Protein AF-0000000072489812 (afdb_homodimer)

Solvent-accessible surface area (backbone atoms only — not comparable to full-atom values): 62179 Å² total; per-residue (Å²): 128,72,62,63,63,49,51,55,50,46,47,54,48,46,51,49,46,52,51,47,47,56,47,56,73,38,34,67,57,50,48,49,50,47,49,51,49,49,51,48,46,51,52,37,24,53,47,47,53,51,49,47,45,52,61,68,19,48,93,63,56,73,66,51,49,52,54,50,50,51,53,51,51,53,41,49,48,49,51,49,51,49,53,50,48,40,57,69,73,36,36,66,59,44,66,72,34,43,28,73,52,38,51,50,52,52,46,51,56,56,53,53,46,44,47,77,77,51,66,63,82,75,56,76,62,68,54,71,58,49,54,46,58,62,30,68,65,45,49,54,49,48,52,48,52,47,22,51,45,49,50,29,33,49,53,49,57,64,40,32,96,89,45,47,63,45,45,52,48,48,49,52,50,50,50,52,24,54,54,40,15,57,49,48,52,20,65,55,14,24,75,56,94,64,57,66,68,50,25,40,37,39,22,37,21,28,34,41,11,10,29,46,52,56,63,62,58,37,77,35,39,31,74,60,22,47,50,52,48,50,50,38,26,49,45,30,26,62,25,56,49,54,51,33,49,40,44,17,52,55,36,39,46,68,63,51,69,66,38,42,50,54,50,20,65,72,68,69,45,94,43,69,86,46,40,64,60,48,44,50,45,54,51,51,48,51,52,48,52,30,50,52,37,15,51,49,36,35,70,47,46,65,88,68,76,80,62,53,73,69,53,41,50,52,49,16,45,48,41,20,46,20,25,31,20,13,16,25,53,46,76,40,72,70,37,63,39,23,65,72,57,66,72,43,67,66,56,39,48,52,48,46,42,52,36,31,49,61,23,18,58,11,55,69,45,53,49,50,48,48,53,49,50,49,48,49,49,46,46,50,49,30,57,73,66,67,49,81,71,75,84,64,83,72,77,69,74,51,69,56,46,56,51,32,50,51,50,48,49,52,53,48,53,50,36,26,49,52,43,39,70,68,30,44,81,56,80,39,46,91,54,52,72,68,54,36,51,49,50,19,46,34,65,39,49,16,34,37,6,20,16,55,46,56,70,66,61,67,66,50,52,70,50,54,48,53,53,44,52,50,36,26,47,40,20,15,20,50,74,28,32,23,22,35,45,26,38,41,32,53,49,44,52,53,42,44,32,50,17,55,31,34,46,28,90,62,38,65,56,96,78,26,24,52,39,68,66,38,44,54,49,31,51,31,52,53,54,48,51,52,55,51,48,53,50,48,37,43,52,45,37,69,74,43,70,86,53,61,63,70,48,50,46,48,37,40,50,17,28,30,18,13,10,17,45,61,60,78,52,62,60,74,51,52,69,69,51,47,51,51,42,40,53,31,22,50,38,30,55,64,30,58,64,45,44,44,30,33,70,61,35,80,41,75,69,68,90,73,83,50,62,76,46,79,54,70,70,122,126,72,62,63,61,49,51,54,49,46,46,53,47,44,50,48,44,51,51,46,48,54,46,56,74,39,33,66,58,50,48,50,51,46,49,50,49,48,52,49,45,52,52,37,24,53,46,47,53,50,49,47,46,52,63,68,21,47,93,64,56,72,67,53,50,52,54,50,50,52,52,51,52,52,41,50,49,49,52,50,50,48,52,50,47,40,56,69,74,36,35,67,58,44,66,71,35,43,28,72,52,37,50,50,51,52,46,50,55,56,55,52,44,44,45,75,76,50,66,63,82,75,54,72,75,62,54,70,60,49,52,47,59,62,28,68,65,45,48,54,49,49,52,47,51,48,24,52,45,48,50,29,33,50,52,50,56,65,41,33,95,89,45,45,63,44,46,52,48,49,49,52,49,50,49,50,23,55,53,39,15,57,48,49,54,20,64,56,14,23,74,56,96,64,56,65,67,50,25,38,36,38,23,36,20,27,35,40,10,11,29,44,50,55,64,60,58,37,78,34,38,29,75,61,23,49,50,53,48,52,48,37,26,50,45,30,28,63,25,57,48,53,52,31,48,39,43,17,51,54,39,38,46,66,64,51,68,64,37,42,50,53,48,20,65,72,68,68,44,94,42,69,86,46,40,64,62,49,44,51,45,54,51,51,49,52,53,51,50,29,49,55,36,14,50,50,37,34,70,46,45,64,88,68,78,80,62,52,72,69,53,43,49,52,50,14,44,48,43,20,46,20,26,30,21,12,16,24,52,47,76,40,73,68,37,65,40,22,65,71,58,66,71,44,68,65,56,41,49,52,48,46,40,52,36,30,49,61,22,17,56,10,53,68,46,53,49,50,48,48,52,49,50,48,47,49,49,48,49,50,50,29,58,70,66,66,49,80,68,73,81,77,74,69,76,69,74,50,70,55,45,56,51,30,51,51,51,49,50,51,54,48,51,50,34,24,53,53,43,38,68,69,30,46,81,55,80,40,47,89,54,53,72,68,53,36,52,49,49,19,46,35,64,37,48,16,34,37,6,20,16,54,45,55,68,66,61,65,64,52,50,72,49,54,48,54,53,43,49,50,35,27,48,41,20,15,20,49,73,29,31,25,22,36,45,26,39,40,32,53,49,45,52,52,42,45,31,52,20,55,32,35,47,30,90,61,38,64,55,96,80,24,23,51,37,69,66,39,45,52,50,27,51,30,51,52,53,48,51,51,55,50,49,52,50,49,36,41,51,46,38,67,72,43,72,86,53,60,64,71,48,51,44,49,36,41,51,18,29,31,17,12,9,16,46,59,61,77,52,60,59,73,51,52,71,69,51,47,51,50,44,41,51,31,23,49,39,30,55,65,28,59,62,45,44,45,29,34,70,60,36,83,43,74,68,68,90,72,82,50,62,75,46,80,55,71,69,120

Nearest PDB structures (foldseek):
  8k1t-assembly1_I  TM=9.230E-01  e=3.878E-26  Bacillus subtilis
  8k1s-assembly1_I  TM=8.901E-01  e=1.250E-23  Bacillus subtilis
  7zp9-assembly1_M  TM=8.828E-01  e=2.455E-23  Vibrio alginolyticus
  5but-assembly2_K  TM=9.217E-01  e=3.266E-21  Bacillus subtilis
  8poo-assembly2_A  TM=9.201E-01  e=5.894E-21  Bacillus subtilis subsp. subtilis str. 168

pLDDT: mean 79.91, std 14.89, range [27.61, 97.56]

Foldseek 3Di:
DCVVVVVVVVCVVVCVVVLLVVCVVCVVVLVVVLVVLLVVLLVLLVVLLVLVLVVQFADDDPVVVVVSVVSLVVSLVSLLCNLVSCCRNVVPCCVVQWDPQLVVLSVLSVLLCVCVVVVPLPPPDPNVVSCLSPDPVSSSVSSNVVSLLSNLQVLLQVVDDAFFPLVSLLVLLVVQLVSQLSSCQGCQFFVDHDDSLQSSLLSLLQLLLQQAHLDQQQHTTDPVNLVSSLVSNLCNLLGVCLVSVQSNVVGGRDRPPRSLVSQCVVLVPPDSVCSNVLSVLSVVVLVVQLVVLLVQLLVQCPPQPPDDPVVSSVQSSSLSSSLLLLNQHGNDGVFCQPPSNLPGDLSNLVSSLVSNQNQQAASVLVVLVVVVVVVVVVVVVVVVVVDDPDPDDPSPPDPQNVQQVVLVVVQLVVQLVVQLVQCVCWQVDPPDPVSSSSVSNSLSSLLQQNQHDHGQPLRDDPVNLVSSLVNNQEHGAPNGSFWHLYSSLVSLQVQVVVCVVVVHPFRDDPRHTDDPVSSVVSVVLVVVSVVQLVVLLVVQCVQCVPDDSSQSSSLLSSLLRSSNHGNPCSNVHDSVNSVSSSVSSSCRSSPVVSVVCSVVDDDDPDPDDDDDDDDDDD/DCVVVVVVVVCVVVCVVVLLVVCVVCVVVLVVVLVVLLVVLLVLLVVLLVLVLVVQQADDDPVVVVVSVVSLVVSLVSLLVNLVSCCRNVVPCCVVQFDPQLVVLSVLSVLLCVCVVVVPLPPPDPNVVSCLSPDPVSSSVSSNVVSLLSNLQVLLQVVDDAFFPLVSLLVLLVVQLVSQLSSCQGCQFWVDHDDSLQSSLLSLLQLLLQQAHLDAQQHTTDPVNLVSSLVSNLCNLLGVCLVSVQSNVVGGRDRPPRSLVSQCVVLVPPDSVCSNVLSVCSVVVLVVQLVVLLVQLLVQCPPQPPDDPVVSSVQSSSLSSSLLLLNQHGNDGVFCQPPSNLPGDLSNLVSSLVSNQNQQAASVLVVLVVVVVVVVVVVVVCVVVVDPPDDDPVSPPDPQNVQQVVLVVVQLVVQLVVQLVQCVCWQVDPPDPVSSSSVSNSLSSLLQQNQHDHGQPLRDDPVNLVSSLVNNQEHGAPNGSFWHLYSSLVSLQVQVVVCVVVVHPFRDDPRDTDDPVSSVVSVVLVVVSVVQLVVLLVVQCVQCVPDDSSQSSSLLSSLLRSSNHGNPCSNVHDSVNSVSSSVSSSCRSSPVVSVVCSVVDDDPPDPDDDDDDDDDDD

Sequence (1236 aa):
MNIKSRLSAIAKLTLSHRWQRTLRRNRPAVDIAGSILGVATVLGSMACVALFIAYLGYDRSPAEVKSMMVWFKAIQWIYVVRILFSLIFDYRRTITYTKVIKWIVDIAVLVTLLPAIYPRTDAPWLPWLSTILYSRKFLVAVLLAYALTDICYTTVQAMGKHTNPSLILSVSFLVFIFLGSFLLMMPKCTLYPISYADSLFVATSAVCITGLTTIDVATTFTPLGLLVLGLLIQIGGLGVMTFTSFFALFFSGNTSIYNQMMIKDMISSQNINSLLPTLLYILGFTITIEAIGAAGVWLSVHGLLGMSPEEEVVFSLFHSLSAFCNAGFSNLPGGLSNPRLMNSDQSVYIVISLIVIAGAIGFPILVNFRDMTIDILRRIWNRIRGRRYSQRNVHICNLNTKIALYTTTVIFVAGILLFWFFERHNTLEGMSPWVQWVQALFNSTTPRSSGFVSVNPAMFLDVTLVIVIFQMWVGGAAQSTAGGVKVNTLAAILLNLRAIVTGRTRVTAFNRKISIGSIRRANAVVTLSIVSLLFYVVAMLVLEPELPPKAVIFESISGLFTVGSSLGITDSLHTSSKILLCTAMFLGRVGIISLLVGVAGDRRDPPVEYPEENLIINMNIKSRLSAIAKLTLSHRWQRTLRRNRPAVDIAGSILGVATVLGSMACVALFIAYLGYDRSPAEVKSMMVWFKAIQWIYVVRILFSLIFDYRRTITYTKVIKWIVDIAVLVTLLPAIYPRTDAPWLPWLSTILYSRKFLVAVLLAYALTDICYTTVQAMGKHTNPSLILSVSFLVFIFLGSFLLMMPKCTLYPISYADSLFVATSAVCITGLTTIDVATTFTPLGLLVLGLLIQIGGLGVMTFTSFFALFFSGNTSIYNQMMIKDMISSQNINSLLPTLLYILGFTITIEAIGAAGVWLSVHGLLGMSPEEEVVFSLFHSLSAFCNAGFSNLPGGLSNPRLMNSDQSVYIVISLIVIAGAIGFPILVNFRDMTIDILRRIWNRIRGRRYSQRNVHICNLNTKIALYTTTVIFVAGILLFWFFERHNTLEGMSPWVQWVQALFNSTTPRSSGFVSVNPAMFLDVTLVIVIFQMWVGGAAQSTAGGVKVNTLAAILLNLRAIVTGRTRVTAFNRKISIGSIRRANAVVTLSIVSLLFYVVAMLVLEPELPPKAVIFESISGLFTVGSSLGITDSLHTSSKILLCTAMFLGRVGIISLLVGVAGDRRDPPVEYPEENLIIN

Secondary structure (DSSP, 8-state):
-THHHHHHHHHHHHHHHHHHHHHHHTHHHHHHHHHHHHHHHHHHHHHHHHHHHHHHHS---HHHHHHHHHHHHHHHHHHHHHHHHHHHHSHHHHHHHS-HHHHHHHHHHHHTTHHHH---TT--S-HHHHHHHT-HHHHHHHHHHHHHHHHHHHHHHHTSTTS-HHHHHHHHHHHHHHHHHHHHTSTTTBSS---HHHHHHHHHHHHTT----SS-HHHHB-HHHHHHHHHHHHHHHH-HHHHHHHHHHHH-S---HHHHHHHHHHHT-S-GGGHHHHHHHHHHHHHHHHHHHHHHHHHHHTTTS---HHHHHHHHHHHHHHHHTT----SSTTGGG-HHHHTS-THHHHHHHHHHHHHHH-HHHHHHHHHHHHHHHHHHHHHHHT----S-------HHHHHHHHHHHHHHHHHHHHHHHHHTTTTTTTS-HHHHHHHHHHHHHTTTTT---SS-GGGS-HHHHHHHHHHHHB---TTSS--SB-HHHHHHHHHHHHHHHTT-SS-EETTEEEPHHHHHHHHHHHHHHHHHHHHHHHHHHHH-TTS-HHHHHHHHHHHHTT----SS-GGG--HHHHHHHHHHHHHHHH-HHHHHHHHH---PPPS--PPEE-----/-HHHHHHHHHHHHHHHHHHHHHHHHTHHHHHHHHHHHHHHHHHHHHHHHHHHHHHHHS---HHHHHHHHHHHHHHHHHHHHHHHHHHHHSHHHHHHHS-HHHHHHHHHHHHTTHHHH---TT--S-HHHHHHHT-HHHHHHHHHHHHHHHHHHHHHHHTSTTS-HHHHHHHHHHHHHHHHHHHHTSTTTBSS---HHHHHHHHHHHHTT----SS-HHHHB-HHHHHHHHHHHHHHHH-HHHHHHHHHHHH-S---HHHHHHHHHHHT-S-STTHHHHHHHHHHHHHHHHHHHHHHHHHHHTTTS---HHHHHHHHHHHHHHHHTT----SSTTGGG-HHHHTS-THHHHHHHHHHHHHHS-HHHHHHHHHHHHHHHHHHHHHHHT------------HHHHHHHHHHHHHHHHHHHHHHHHHTTTTTTTS-HHHHHHHHHHHHHTTTTT---SS-GGGS-HHHHHHHHHHHHB---TTSS--SB-HHHHHHHHHHHHHHHTT-SS-EETTEEEPHHHHHHHHHHHHHHHHHHHHHHHHHHHH-TTS-HHHHHHHHHHHHTT----SS-GGG--HHHHHHHHHHHHHHHH-HHHHHHHHH---PPPS--PPEE-----

Structure (mmCIF, N/CA/C/O backbone):
data_AF-0000000072489812-model_v1
#
loop_
_entity.id
_entity.type
_entity.pdbx_description
1 polymer 'Potassium transporter'
#
loop_
_atom_site.group_PDB
_atom_site.id
_atom_site.type_symbol
_atom_site.label_atom_id
_atom_site.label_alt_id
_atom_site.label_comp_id
_atom_site.label_asym_id
_atom_site.label_entity_id
_atom_site.label_seq_id
_atom_site.pdbx_PDB_ins_code
_atom_site.Cartn_x
_atom_site.Cartn_y
_atom_site.Cartn_z
_atom_site.occupancy
_atom_site.B_iso_or_equiv
_atom_site.auth_seq_id
_atom_site.auth_comp_id
_atom_site.auth_asym_id
_atom_site.auth_atom_id
_atom_site.pdbx_PDB_model_num
ATOM 1 N N . MET A 1 1 ? -42.562 68.375 36.25 1 27.72 1 MET A N 1
ATOM 2 C CA . MET A 1 1 ? -41.188 68.062 35.875 1 27.72 1 MET A CA 1
ATOM 3 C C . MET A 1 1 ? -41.156 67 34.75 1 27.72 1 MET A C 1
ATOM 5 O O . MET A 1 1 ? -40.219 67 33.938 1 27.72 1 MET A O 1
ATOM 9 N N . ASN A 1 2 ? -42.094 66.062 34.75 1 31.14 2 ASN A N 1
ATOM 10 C CA . ASN A 1 2 ? -41.781 64.812 34.094 1 31.14 2 ASN A CA 1
ATOM 11 C C . ASN A 1 2 ? -42.156 64.812 32.594 1 31.14 2 ASN A C 1
ATOM 13 O O . ASN A 1 2 ? -42.312 63.781 31.953 1 31.14 2 ASN A O 1
ATOM 17 N N . ILE A 1 3 ? -42.688 65.875 32.031 1 43.56 3 ILE A N 1
ATOM 18 C CA . ILE A 1 3 ? -43.125 65.938 30.641 1 43.56 3 ILE A CA 1
ATOM 19 C C . ILE A 1 3 ? -41.906 66 29.719 1 43.56 3 ILE A C 1
ATOM 21 O O . ILE A 1 3 ? -41.969 65.562 28.578 1 43.56 3 ILE A O 1
ATOM 25 N N . LYS A 1 4 ? -40.844 66.75 30.094 1 46.97 4 LYS A N 1
ATOM 26 C CA . LYS A 1 4 ? -39.688 66.875 29.234 1 46.97 4 LYS A CA 1
ATOM 27 C C . LYS A 1 4 ? -38.969 65.562 29.016 1 46.97 4 LYS A C 1
ATOM 29 O O . LYS A 1 4 ? -38.438 65.312 27.922 1 46.97 4 LYS A O 1
ATOM 34 N N . SER A 1 5 ? -39 64.688 30.031 1 47.31 5 SER A N 1
ATOM 35 C CA . SER A 1 5 ? -38.344 63.406 29.859 1 47.31 5 SER A CA 1
ATOM 36 C C . SER A 1 5 ? -39.094 62.5 28.891 1 47.31 5 SER A C 1
ATOM 38 O O . SER A 1 5 ? -38.5 61.75 28.125 1 47.31 5 SER A O 1
ATOM 40 N N . ARG A 1 6 ? -40.469 62.75 28.75 1 45.44 6 ARG A N 1
ATOM 41 C CA . ARG A 1 6 ? -41.25 61.938 27.828 1 45.44 6 ARG A CA 1
ATOM 42 C C . ARG A 1 6 ? -41.062 62.406 26.391 1 45.44 6 ARG A C 1
ATOM 44 O O . ARG A 1 6 ? -41 61.562 25.469 1 45.44 6 ARG A O 1
ATOM 51 N N . LEU A 1 7 ? -40.938 63.719 26.25 1 42.34 7 LEU A N 1
ATOM 52 C CA . LEU A 1 7 ? -40.75 64.188 24.875 1 42.34 7 LEU A CA 1
ATOM 53 C C . LEU A 1 7 ? -39.406 63.781 24.297 1 42.34 7 LEU A C 1
ATOM 55 O O . LEU A 1 7 ? -39.312 63.438 23.125 1 42.34 7 LEU A O 1
ATOM 59 N N . SER A 1 8 ? -38.344 63.812 25.172 1 45.16 8 SER A N 1
ATOM 60 C CA . SER A 1 8 ? -37.062 63.344 24.672 1 45.16 8 SER A CA 1
ATOM 61 C C . SER A 1 8 ? -37.094 61.844 24.359 1 45.16 8 SER A C 1
ATOM 63 O O . SER A 1 8 ? -36.469 61.406 23.391 1 45.16 8 SER A O 1
ATOM 65 N N . ALA A 1 9 ? -37.938 61.094 25.078 1 46.31 9 ALA A N 1
ATOM 66 C CA . ALA A 1 9 ? -38.094 59.656 24.781 1 46.31 9 ALA A CA 1
ATOM 67 C C . ALA A 1 9 ? -38.875 59.438 23.484 1 46.31 9 ALA A C 1
ATOM 69 O O . ALA A 1 9 ? -38.531 58.562 22.688 1 46.31 9 ALA A O 1
ATOM 70 N N . ILE A 1 10 ? -39.938 60.219 23.234 1 45.97 10 ILE A N 1
ATOM 71 C CA . ILE A 1 10 ? -40.719 60.094 22.016 1 45.97 10 ILE A CA 1
ATOM 72 C C . ILE A 1 10 ? -39.906 60.562 20.812 1 45.97 10 ILE A C 1
ATOM 74 O O . ILE A 1 10 ? -39.938 59.938 19.75 1 45.97 10 ILE A O 1
ATOM 78 N N . ALA A 1 11 ? -39.156 61.656 20.984 1 42.28 11 ALA A N 1
ATOM 79 C CA . ALA A 1 11 ? -38.312 62.094 19.875 1 42.28 11 ALA A CA 1
ATOM 80 C C . ALA A 1 11 ? -37.25 61.062 19.531 1 42.28 11 ALA A C 1
ATOM 82 O O . ALA A 1 11 ? -36.969 60.844 18.359 1 42.28 11 ALA A O 1
ATOM 83 N N . LYS A 1 12 ? -36.656 60.5 20.578 1 45.38 12 LYS A N 1
ATOM 84 C CA . LYS A 1 12 ? -35.688 59.406 20.328 1 45.38 12 LYS A CA 1
ATOM 85 C C . LYS A 1 12 ? -36.375 58.188 19.703 1 45.38 12 LYS A C 1
ATOM 87 O O . LYS A 1 12 ? -35.812 57.562 18.812 1 45.38 12 LYS A O 1
ATOM 92 N N . LEU A 1 13 ? -37.625 57.969 20.062 1 44.28 13 LEU A N 1
ATOM 93 C CA . LEU A 1 13 ? -38.375 56.875 19.438 1 44.28 13 LEU A CA 1
ATOM 94 C C . LEU A 1 13 ? -38.812 57.25 18.031 1 44.28 13 LEU A C 1
ATOM 96 O O . LEU A 1 13 ? -38.781 56.438 17.125 1 44.28 13 LEU A O 1
ATOM 100 N N . THR A 1 14 ? -39.281 58.5 17.828 1 45.56 14 THR A N 1
ATOM 101 C CA . THR A 1 14 ? -39.719 58.906 16.5 1 45.56 14 THR A CA 1
ATOM 102 C C . THR A 1 14 ? -38.531 59.062 15.562 1 45.56 14 THR A C 1
ATOM 104 O O . THR A 1 14 ? -38.594 58.75 14.375 1 45.56 14 THR A O 1
ATOM 107 N N . LEU A 1 15 ? -37.469 59.688 16.031 1 42.56 15 LEU A N 1
ATOM 108 C CA . LEU A 1 15 ? -36.281 59.719 15.195 1 42.56 15 LEU A CA 1
ATOM 109 C C . LEU A 1 15 ? -35.781 58.281 14.922 1 42.56 15 LEU A C 1
ATOM 111 O O . LEU A 1 15 ? -35.312 58 13.812 1 42.56 15 LEU A O 1
ATOM 115 N N . SER A 1 16 ? -35.906 57.469 15.922 1 46.94 16 SER A N 1
ATOM 116 C CA . SER A 1 16 ? -35.594 56.062 15.703 1 46.94 16 SER A CA 1
ATOM 117 C C . SER A 1 16 ? -36.531 55.438 14.695 1 46.94 16 SER A C 1
ATOM 119 O O . SER A 1 16 ? -36.125 54.625 13.852 1 46.94 16 SER A O 1
ATOM 121 N N . HIS A 1 17 ? -37.812 55.844 14.773 1 48.75 17 HIS A N 1
ATOM 122 C CA . HIS A 1 17 ? -38.781 55.281 13.82 1 48.75 17 HIS A CA 1
ATOM 123 C C . HIS A 1 17 ? -38.594 55.875 12.43 1 48.75 17 HIS A C 1
ATOM 125 O O . HIS A 1 17 ? -38.719 55.188 11.422 1 48.75 17 HIS A O 1
ATOM 131 N N . ARG A 1 18 ? -38.5 57.188 12.281 1 47.09 18 ARG A N 1
ATOM 132 C CA . ARG A 1 18 ? -38.281 57.75 10.969 1 47.09 18 ARG A CA 1
ATOM 133 C C . ARG A 1 18 ? -36.969 57.312 10.383 1 47.09 18 ARG A C 1
ATOM 135 O O . ARG A 1 18 ? -36.844 57.031 9.18 1 47.09 18 ARG A O 1
ATOM 142 N N . TRP A 1 19 ? -35.938 57.312 11.148 1 48.62 19 TRP A N 1
ATOM 143 C CA . TRP A 1 19 ? -34.656 56.75 10.703 1 48.62 19 TRP A CA 1
ATOM 144 C C . TRP A 1 19 ? -34.781 55.281 10.312 1 48.62 19 TRP A C 1
ATOM 146 O O . TRP A 1 19 ? -34.219 54.844 9.305 1 48.62 19 TRP A O 1
ATOM 156 N N . GLN A 1 20 ? -35.531 54.562 11.031 1 52.16 20 GLN A N 1
ATOM 157 C CA . GLN A 1 20 ? -35.781 53.188 10.664 1 52.16 20 GLN A CA 1
ATOM 158 C C . GLN A 1 20 ? -36.625 53.094 9.391 1 52.16 20 GLN A C 1
ATOM 160 O O . GLN A 1 20 ? -36.406 52.219 8.562 1 52.16 20 GLN A O 1
ATOM 165 N N . ARG A 1 21 ? -37.656 53.969 9.227 1 53.41 21 ARG A N 1
ATOM 166 C CA . ARG A 1 21 ? -38.438 53.969 8.008 1 53.41 21 ARG A CA 1
ATOM 167 C C . ARG A 1 21 ? -37.594 54.406 6.805 1 53.41 21 ARG A C 1
ATOM 169 O O . ARG A 1 21 ? -37.719 53.844 5.715 1 53.41 21 ARG A O 1
ATOM 176 N N . THR A 1 22 ? -36.906 55.469 6.855 1 52.5 22 THR A N 1
ATOM 177 C CA . THR A 1 22 ? -36.031 55.844 5.754 1 52.5 22 THR A CA 1
ATOM 178 C C . THR A 1 22 ? -34.969 54.781 5.492 1 52.5 22 THR A C 1
ATOM 180 O O . THR A 1 22 ? -34.594 54.562 4.344 1 52.5 22 THR A O 1
ATOM 183 N N . LEU A 1 23 ? -34.5 54.156 6.461 1 54.66 23 LEU A N 1
ATOM 184 C CA . LEU A 1 23 ? -33.562 53.062 6.336 1 54.66 23 LEU A CA 1
ATOM 185 C C . LEU A 1 23 ? -34.219 51.844 5.672 1 54.66 23 LEU A C 1
ATOM 187 O O . LEU A 1 23 ? -33.594 51.156 4.879 1 54.66 23 LEU A O 1
ATOM 191 N N . ARG A 1 24 ? -35.469 51.656 5.98 1 54.91 24 ARG A N 1
ATOM 192 C CA . ARG A 1 24 ? -36.188 50.594 5.312 1 54.91 24 ARG A CA 1
ATOM 193 C C . ARG A 1 24 ? -36.438 50.938 3.842 1 54.91 24 ARG A C 1
ATOM 195 O O . ARG A 1 24 ? -36.406 50.062 2.988 1 54.91 24 ARG A O 1
ATOM 202 N N . ARG A 1 25 ? -36.844 52.094 3.553 1 56.19 25 ARG A N 1
ATOM 203 C CA . ARG A 1 25 ? -37.094 52.469 2.16 1 56.19 25 ARG A CA 1
ATOM 204 C C . ARG A 1 25 ? -35.812 52.438 1.344 1 56.19 25 ARG A C 1
ATOM 206 O O . ARG A 1 25 ? -35.812 52.094 0.154 1 56.19 25 ARG A O 1
ATOM 213 N N . ASN A 1 26 ? -34.719 52.719 1.89 1 60.31 26 ASN A N 1
ATOM 214 C CA . ASN A 1 26 ? -33.438 52.688 1.157 1 60.31 26 ASN A CA 1
ATOM 215 C C . ASN A 1 26 ? -32.625 51.438 1.498 1 60.31 26 ASN A C 1
ATOM 217 O O . ASN A 1 26 ? -31.391 51.469 1.413 1 60.31 26 ASN A O 1
ATOM 221 N N . ARG A 1 27 ? -33.25 50.562 1.904 1 64.31 27 ARG A N 1
ATOM 222 C CA . ARG A 1 27 ? -32.688 49.312 2.375 1 64.31 27 ARG A CA 1
ATOM 223 C C . ARG A 1 27 ? -31.797 48.656 1.304 1 64.31 27 ARG A C 1
ATOM 225 O O . ARG A 1 27 ? -30.719 48.156 1.601 1 64.31 27 ARG A O 1
ATOM 232 N N . PRO A 1 28 ? -32.438 48.812 0.114 1 71.12 28 PRO A N 1
ATOM 233 C CA . PRO A 1 28 ? -31.547 48.219 -0.876 1 71.12 28 PRO A CA 1
ATOM 234 C C . PRO A 1 28 ? -30.219 48.969 -1.013 1 71.12 28 PRO A C 1
ATOM 236 O O . PRO A 1 28 ? -29.172 48.344 -1.199 1 71.12 28 PRO A O 1
ATOM 239 N N . ALA A 1 29 ? -30.359 50.281 -0.916 1 68.88 29 ALA A N 1
ATOM 240 C CA . ALA A 1 29 ? -29.125 51.062 -1.024 1 68.88 29 ALA A CA 1
ATOM 241 C C . ALA A 1 29 ? -28.203 50.812 0.163 1 68.88 29 ALA A C 1
ATOM 243 O O . ALA A 1 29 ? -26.984 50.719 0.003 1 68.88 29 ALA A O 1
ATOM 244 N N . VAL A 1 30 ? -28.781 50.656 1.243 1 72.88 30 VAL A N 1
ATOM 245 C CA . VAL A 1 30 ? -28 50.406 2.451 1 72.88 30 VAL A CA 1
ATOM 246 C C . VAL A 1 30 ? -27.375 49 2.357 1 72.88 30 VAL A C 1
ATOM 248 O O . VAL A 1 30 ? -26.234 48.812 2.783 1 72.88 30 VAL A O 1
ATOM 251 N N . ASP A 1 31 ? -28.078 48.219 1.694 1 76.5 31 ASP A N 1
ATOM 252 C CA . ASP A 1 31 ? -27.531 46.875 1.551 1 76.5 31 ASP A CA 1
ATOM 253 C C . ASP A 1 31 ? -26.375 46.844 0.559 1 76.5 31 ASP A C 1
ATOM 255 O O . ASP A 1 31 ? -25.391 46.125 0.765 1 76.5 31 ASP A O 1
ATOM 259 N N . ILE A 1 32 ? -26.578 47.625 -0.434 1 75.69 32 ILE A N 1
ATOM 260 C CA . ILE A 1 32 ? -25.5 47.688 -1.41 1 75.69 32 ILE A CA 1
ATOM 261 C C . ILE A 1 32 ? -24.281 48.375 -0.775 1 75.69 32 ILE A C 1
ATOM 263 O O . ILE A 1 32 ? -23.156 47.906 -0.958 1 75.69 32 ILE A O 1
ATOM 267 N N . ALA A 1 33 ? -24.594 49.469 -0.045 1 76.5 33 ALA A N 1
ATOM 268 C CA . ALA A 1 33 ? -23.5 50.156 0.632 1 76.5 33 ALA A CA 1
ATOM 269 C C . ALA A 1 33 ? -22.828 49.25 1.65 1 76.5 33 ALA A C 1
ATOM 271 O O . ALA A 1 33 ? -21.609 49.281 1.794 1 76.5 33 ALA A O 1
ATOM 272 N N . GLY A 1 34 ? -23.578 48.5 2.197 1 76.5 34 GLY A N 1
ATOM 273 C CA . GLY A 1 34 ? -23.047 47.562 3.16 1 76.5 34 GLY A CA 1
ATOM 274 C C . GLY A 1 34 ? -22.172 46.5 2.527 1 76.5 34 GLY A C 1
ATOM 275 O O . GLY A 1 34 ? -21.125 46.125 3.07 1 76.5 34 GLY A O 1
ATOM 276 N N . SER A 1 35 ? -22.609 46.125 1.396 1 79.56 35 SER A N 1
ATOM 277 C CA . SER A 1 35 ? -21.828 45.094 0.69 1 79.56 35 SER A CA 1
ATOM 278 C C . SER A 1 35 ? -20.516 45.656 0.176 1 79.56 35 SER A C 1
ATOM 280 O O . SER A 1 35 ? -19.484 45 0.224 1 79.56 35 SER A O 1
ATOM 282 N N . ILE A 1 36 ? -20.609 46.875 -0.284 1 79.5 36 ILE A N 1
ATOM 283 C CA . ILE A 1 36 ? -19.406 47.531 -0.78 1 79.5 36 ILE A CA 1
ATOM 284 C C . ILE A 1 36 ? -18.438 47.75 0.374 1 79.5 36 ILE A C 1
ATOM 286 O O . ILE A 1 36 ? -17.234 47.531 0.238 1 79.5 36 ILE A O 1
ATOM 290 N N . LEU A 1 37 ? -19 48.188 1.448 1 81.5 37 LEU A N 1
ATOM 291 C CA . LEU A 1 37 ? -18.156 48.438 2.621 1 81.5 37 LEU A CA 1
ATOM 292 C C . LEU A 1 37 ? -17.578 47.125 3.141 1 81.5 37 LEU A C 1
ATOM 294 O O . LEU A 1 37 ? -16.453 47.094 3.629 1 81.5 37 LEU A O 1
ATOM 298 N N . GLY A 1 38 ? -18.375 46.125 2.951 1 81.31 38 GLY A N 1
ATOM 299 C CA . GLY A 1 38 ? -17.875 44.844 3.344 1 81.31 38 GLY A CA 1
ATOM 300 C C . GLY A 1 38 ? -16.672 44.375 2.527 1 81.31 38 GLY A C 1
ATOM 301 O O . GLY A 1 38 ? -15.68 43.906 3.084 1 81.31 38 GLY A O 1
ATOM 302 N N . VAL A 1 39 ? -16.797 44.594 1.304 1 82.19 39 VAL A N 1
ATOM 303 C CA . VAL A 1 39 ? -15.703 44.219 0.407 1 82.19 39 VAL A CA 1
ATOM 304 C C . VAL A 1 39 ? -14.492 45.094 0.65 1 82.19 39 VAL A C 1
ATOM 306 O O . VAL A 1 39 ? -13.359 44.625 0.66 1 82.19 39 VAL A O 1
ATOM 309 N N . ALA A 1 40 ? -14.773 46.344 0.858 1 82.81 40 ALA A N 1
ATOM 310 C CA . ALA A 1 40 ? -13.695 47.281 1.127 1 82.81 40 ALA A CA 1
ATOM 311 C C . ALA A 1 40 ? -12.977 46.938 2.428 1 82.81 40 ALA A C 1
ATOM 313 O O . ALA A 1 40 ? -11.75 47.094 2.52 1 82.81 40 ALA A O 1
ATOM 314 N N . THR A 1 41 ? -13.711 46.562 3.385 1 86.19 41 THR A N 1
ATOM 315 C CA . THR A 1 41 ? -13.117 46.188 4.668 1 86.19 41 THR A CA 1
ATOM 316 C C . THR A 1 41 ? -12.242 44.969 4.539 1 86.19 41 THR A C 1
ATOM 318 O O . THR A 1 41 ? -11.164 44.875 5.133 1 86.19 41 THR A O 1
ATOM 321 N N . VAL A 1 42 ? -12.734 44.094 3.725 1 84.88 42 VAL A N 1
ATOM 322 C CA . VAL A 1 42 ? -11.945 42.875 3.541 1 84.88 42 VAL A CA 1
ATOM 323 C C . VAL A 1 42 ? -10.656 43.188 2.787 1 84.88 42 VAL A C 1
ATOM 325 O O . VAL A 1 42 ? -9.586 42.688 3.141 1 84.88 42 VAL A O 1
ATOM 328 N N . LEU A 1 43 ? -10.766 43.969 1.817 1 81.75 43 LEU A N 1
ATOM 329 C CA . LEU A 1 43 ? -9.578 44.375 1.071 1 81.75 43 LEU A CA 1
ATOM 330 C C . LEU A 1 43 ? -8.648 45.188 1.951 1 81.75 43 LEU A C 1
ATOM 332 O O . LEU A 1 43 ? -7.426 45.062 1.871 1 81.75 43 LEU A O 1
ATOM 336 N N . GLY A 1 44 ? -9.242 46.094 2.736 1 84.44 44 GLY A N 1
ATOM 337 C CA . GLY A 1 44 ? -8.461 46.844 3.693 1 84.44 44 GLY A CA 1
ATOM 338 C C . GLY A 1 44 ? -7.75 45.969 4.711 1 84.44 44 GLY A C 1
ATOM 339 O O . GLY A 1 44 ? -6.598 46.219 5.062 1 84.44 44 GLY A O 1
ATOM 340 N N . SER A 1 45 ? -8.445 45 5.125 1 85.62 45 SER A N 1
ATOM 341 C CA . SER A 1 45 ? -7.844 44.094 6.09 1 85.62 45 SER A CA 1
ATOM 342 C C . SER A 1 45 ? -6.695 43.312 5.469 1 85.62 45 SER A C 1
ATOM 344 O O . SER A 1 45 ? -5.668 43.094 6.113 1 85.62 45 SER A O 1
ATOM 346 N N . MET A 1 46 ? -6.871 42.875 4.297 1 82.19 46 MET A N 1
ATOM 347 C CA . MET A 1 46 ? -5.785 42.188 3.6 1 82.19 46 MET A CA 1
ATOM 348 C C . MET A 1 46 ? -4.594 43.125 3.402 1 82.19 46 MET A C 1
ATOM 350 O O . MET A 1 46 ? -3.445 42.719 3.574 1 82.19 46 MET A O 1
ATOM 354 N N . ALA A 1 47 ? -4.902 44.312 3.051 1 81.12 47 ALA A N 1
ATOM 355 C CA . ALA A 1 47 ? -3.861 45.344 2.883 1 81.12 47 ALA A CA 1
ATOM 356 C C . ALA A 1 47 ? -3.164 45.625 4.207 1 81.12 47 ALA A C 1
ATOM 358 O O . ALA A 1 47 ? -1.951 45.844 4.242 1 81.12 47 ALA A O 1
ATOM 359 N N . CYS A 1 48 ? -3.986 45.656 5.273 1 84.56 48 CYS A N 1
ATOM 360 C CA . CYS A 1 48 ? -3.412 45.906 6.59 1 84.56 48 CYS A CA 1
ATOM 361 C C . CYS A 1 48 ? -2.398 44.812 6.957 1 84.56 48 CYS A C 1
ATOM 363 O O . CYS A 1 48 ? -1.313 45.125 7.453 1 84.56 48 CYS A O 1
ATOM 365 N N . VAL A 1 49 ? -2.748 43.656 6.637 1 80.56 49 VAL A N 1
ATOM 366 C CA . VAL A 1 49 ? -1.844 42.562 6.938 1 80.56 49 VAL A CA 1
ATOM 367 C C . VAL A 1 49 ? -0.589 42.656 6.074 1 80.56 49 VAL A C 1
ATOM 369 O O . VAL A 1 49 ? 0.527 42.469 6.562 1 80.56 49 VAL A O 1
ATOM 372 N N . ALA A 1 50 ? -0.769 43.062 4.871 1 77.38 50 ALA A N 1
ATOM 373 C CA . ALA A 1 50 ? 0.366 43.219 3.967 1 77.38 50 ALA A CA 1
ATOM 374 C C . ALA A 1 50 ? 1.272 44.375 4.43 1 77.38 50 ALA A C 1
ATOM 376 O O . ALA A 1 50 ? 2.498 44.25 4.406 1 77.38 50 ALA A O 1
ATOM 377 N N . LEU A 1 51 ? 0.601 45.469 4.82 1 80 51 LEU A N 1
ATOM 378 C CA . LEU A 1 51 ? 1.347 46.625 5.297 1 80 51 LEU A CA 1
ATOM 379 C C . LEU A 1 51 ? 2.096 46.281 6.582 1 80 51 LEU A C 1
ATOM 381 O O . LEU A 1 51 ? 3.215 46.75 6.793 1 80 51 LEU A O 1
ATOM 385 N N . PHE A 1 52 ? 1.465 45.531 7.367 1 79.56 52 PHE A N 1
ATOM 386 C CA . PHE A 1 52 ? 2.113 45.125 8.609 1 79.56 52 PHE A CA 1
ATOM 387 C C . PHE A 1 52 ? 3.35 44.281 8.328 1 79.56 52 PHE A C 1
ATOM 389 O O . PHE A 1 52 ? 4.395 44.469 8.953 1 79.56 52 PHE A O 1
ATOM 396 N N . ILE A 1 53 ? 3.244 43.469 7.395 1 75.69 53 ILE A N 1
ATOM 397 C CA . ILE A 1 53 ? 4.363 42.594 7.016 1 75.69 53 ILE A CA 1
ATOM 398 C C . ILE A 1 53 ? 5.512 43.469 6.488 1 75.69 53 ILE A C 1
ATOM 400 O O . ILE A 1 53 ? 6.676 43.219 6.832 1 75.69 53 ILE A O 1
ATOM 404 N N . ALA A 1 54 ? 5.145 44.438 5.758 1 73.94 54 ALA A N 1
ATOM 405 C CA . ALA A 1 54 ? 6.16 45.344 5.227 1 73.94 54 ALA A CA 1
ATOM 406 C C . ALA A 1 54 ? 6.766 46.188 6.34 1 73.94 54 ALA A C 1
ATOM 408 O O . ALA A 1 54 ? 7.969 46.469 6.332 1 73.94 54 ALA A O 1
ATOM 409 N N . TYR A 1 55 ? 5.836 46.562 7.266 1 75.81 55 TYR A N 1
ATOM 410 C CA . TYR A 1 55 ? 6.266 47.375 8.375 1 75.81 55 TYR A CA 1
ATOM 411 C C . TYR A 1 55 ? 7.23 46.625 9.289 1 75.81 55 TYR A C 1
ATOM 413 O O . TYR A 1 55 ? 8.227 47.188 9.742 1 75.81 55 TYR A O 1
ATOM 421 N N . LEU A 1 56 ? 7.027 45.375 9.508 1 72.12 56 LEU A N 1
ATOM 422 C CA . LEU A 1 56 ? 7.863 44.562 10.398 1 72.12 56 LEU A CA 1
ATOM 423 C C . LEU A 1 56 ? 9.102 44.062 9.672 1 72.12 56 LEU A C 1
ATOM 425 O O . LEU A 1 56 ? 10.148 43.844 10.289 1 72.12 56 LEU A O 1
ATOM 429 N N . GLY A 1 57 ? 9.086 43.781 8.406 1 67.94 57 GLY A N 1
ATOM 430 C CA . GLY A 1 57 ? 10.102 43.031 7.699 1 67.94 57 GLY A CA 1
ATOM 431 C C . GLY A 1 57 ? 11.227 43.875 7.16 1 67.94 57 GLY A C 1
ATOM 432 O O . GLY A 1 57 ? 12.32 43.406 6.898 1 67.94 57 GLY A O 1
ATOM 433 N N . TYR A 1 58 ? 11.008 45.188 6.785 1 66.88 58 TYR A N 1
ATOM 434 C CA . TYR A 1 58 ? 12.031 45.969 6.074 1 66.88 58 TYR A CA 1
ATOM 435 C C . TYR A 1 58 ? 12.555 47.094 6.934 1 66.88 58 TYR A C 1
ATOM 437 O O . TYR A 1 58 ? 11.859 47.594 7.824 1 66.88 58 TYR A O 1
ATOM 445 N N . ASP A 1 59 ? 13.922 47.188 7.066 1 64.5 59 ASP A N 1
ATOM 446 C CA . ASP A 1 59 ? 14.516 48.375 7.688 1 64.5 59 ASP A CA 1
ATOM 447 C C . ASP A 1 59 ? 14.117 49.625 6.941 1 64.5 59 ASP A C 1
ATOM 449 O O . ASP A 1 59 ? 14.234 49.719 5.715 1 64.5 59 ASP A O 1
ATOM 453 N N . ARG A 1 60 ? 13.266 50.469 7.605 1 64.81 60 ARG A N 1
ATOM 454 C CA . ARG A 1 60 ? 12.625 51.594 6.902 1 64.81 60 ARG A CA 1
ATOM 455 C C . ARG A 1 60 ? 13.266 52.906 7.273 1 64.81 60 ARG A C 1
ATOM 457 O O . ARG A 1 60 ? 13.758 53.094 8.391 1 64.81 60 ARG A O 1
ATOM 464 N N . SER A 1 61 ? 13.625 53.531 6.141 1 70.19 61 SER A N 1
ATOM 465 C CA . SER A 1 61 ? 13.953 54.969 6.328 1 70.19 61 SER A CA 1
ATOM 466 C C . SER A 1 61 ? 12.797 55.719 6.969 1 70.19 61 SER A C 1
ATOM 468 O O . SER A 1 61 ? 11.648 55.25 6.922 1 70.19 61 SER A O 1
ATOM 470 N N . PRO A 1 62 ? 12.992 56.656 7.816 1 74 62 PRO A N 1
ATOM 471 C CA . PRO A 1 62 ? 11.93 57.438 8.461 1 74 62 PRO A CA 1
ATOM 472 C C . PRO A 1 62 ? 10.867 57.906 7.48 1 74 62 PRO A C 1
ATOM 474 O O . PRO A 1 62 ? 9.688 57.969 7.828 1 74 62 PRO A O 1
ATOM 477 N N . ALA A 1 63 ? 11.336 58.062 6.277 1 74.44 63 ALA A N 1
ATOM 478 C CA . ALA A 1 63 ? 10.367 58.531 5.281 1 74.44 63 ALA A CA 1
ATOM 479 C C . ALA A 1 63 ? 9.391 57.406 4.918 1 74.44 63 ALA A C 1
ATOM 481 O O . ALA A 1 63 ? 8.195 57.625 4.754 1 74.44 63 ALA A O 1
ATOM 482 N N . GLU A 1 64 ? 9.883 56.219 4.883 1 78.81 64 GLU A N 1
ATOM 483 C CA . GLU A 1 64 ? 9.047 55.094 4.527 1 78.81 64 GLU A CA 1
ATOM 484 C C . GLU A 1 64 ? 8.07 54.75 5.645 1 78.81 64 GLU A C 1
ATOM 486 O O . GLU A 1 64 ? 6.926 54.375 5.383 1 78.81 64 GLU A O 1
ATOM 491 N N . VAL A 1 65 ? 8.562 55 6.777 1 79.19 65 VAL A N 1
ATOM 492 C CA . VAL A 1 65 ? 7.699 54.75 7.922 1 79.19 65 VAL A CA 1
ATOM 493 C C . VAL A 1 65 ? 6.527 55.719 7.914 1 79.19 65 VAL A C 1
ATOM 495 O O . VAL A 1 65 ? 5.391 55.344 8.211 1 79.19 65 VAL A O 1
ATOM 498 N N . LYS A 1 66 ? 6.891 56.906 7.535 1 78.94 66 LYS A N 1
ATOM 499 C CA . LYS A 1 66 ? 5.836 57.938 7.488 1 78.94 66 LYS A CA 1
ATOM 500 C C . LYS A 1 66 ? 4.797 57.594 6.426 1 78.94 66 LYS A C 1
ATOM 502 O O . LYS A 1 66 ? 3.594 57.75 6.656 1 78.94 66 LYS A O 1
ATOM 507 N N . SER A 1 67 ? 5.297 57.156 5.336 1 80.81 67 SER A N 1
ATOM 508 C CA . SER A 1 67 ? 4.367 56.781 4.27 1 80.81 67 SER A CA 1
ATOM 509 C C . SER A 1 67 ? 3.51 55.594 4.672 1 80.81 67 SER A C 1
ATOM 511 O O . SER A 1 67 ? 2.311 55.531 4.387 1 80.81 67 SER A O 1
ATOM 513 N N . MET A 1 68 ? 4.031 54.656 5.352 1 84.06 68 MET A N 1
ATOM 514 C CA . MET A 1 68 ? 3.293 53.469 5.781 1 84.06 68 MET A CA 1
ATOM 515 C C . MET A 1 68 ? 2.232 53.844 6.816 1 84.06 68 MET A C 1
ATOM 517 O O . MET A 1 68 ? 1.135 53.281 6.812 1 84.06 68 MET A O 1
ATOM 521 N N . MET A 1 69 ? 2.568 54.844 7.594 1 82.19 69 MET A N 1
ATOM 522 C CA . MET A 1 69 ? 1.623 55.25 8.625 1 82.19 69 MET A CA 1
ATOM 523 C C . MET A 1 69 ? 0.406 55.938 8.016 1 82.19 69 MET A C 1
ATOM 525 O O . MET A 1 69 ? -0.701 55.812 8.547 1 82.19 69 MET A O 1
ATOM 529 N N . VAL A 1 70 ? 0.656 56.5 6.848 1 83.88 70 VAL A N 1
ATOM 530 C CA . VAL A 1 70 ? -0.468 57.125 6.145 1 83.88 70 VAL A CA 1
ATOM 531 C C . VAL A 1 70 ? -1.425 56.031 5.66 1 83.88 70 VAL A C 1
ATOM 533 O O . VAL A 1 70 ? -2.646 56.188 5.734 1 83.88 70 VAL A O 1
ATOM 536 N N . TRP A 1 71 ? -0.842 54.969 5.262 1 86.5 71 TRP A N 1
ATOM 537 C CA . TRP A 1 71 ? -1.673 53.875 4.789 1 86.5 71 TRP A CA 1
ATOM 538 C C . TRP A 1 71 ? -2.412 53.219 5.945 1 86.5 71 TRP A C 1
ATOM 540 O O . TRP A 1 71 ? -3.576 52.812 5.809 1 86.5 71 TRP A O 1
ATOM 550 N N . PHE A 1 72 ? -1.782 53.094 7.035 1 87.62 72 PHE A N 1
ATOM 551 C CA . PHE A 1 72 ? -2.443 52.531 8.211 1 87.62 72 PHE A CA 1
ATOM 552 C C . PHE A 1 72 ? -3.619 53.406 8.633 1 87.62 72 PHE A C 1
ATOM 554 O O . PHE A 1 72 ? -4.676 52.875 9.016 1 87.62 72 PHE A O 1
ATOM 561 N N . LYS A 1 73 ? -3.414 54.688 8.555 1 85.38 73 LYS A N 1
ATOM 562 C CA . LYS A 1 73 ? -4.473 55.594 8.93 1 85.38 73 LYS A CA 1
ATOM 563 C C . LYS A 1 73 ? -5.648 55.531 7.961 1 85.38 73 LYS A C 1
ATOM 565 O O . LYS A 1 73 ? -6.805 55.625 8.367 1 85.38 73 LYS A O 1
ATOM 570 N N . ALA A 1 74 ? -5.301 55.312 6.723 1 88.12 74 ALA A N 1
ATOM 571 C CA . ALA A 1 74 ? -6.367 55.156 5.738 1 88.12 74 ALA A CA 1
ATOM 572 C C . ALA A 1 74 ? -7.207 53.906 6.039 1 88.12 74 ALA A C 1
ATOM 574 O O . ALA A 1 74 ? -8.438 53.938 5.945 1 88.12 74 ALA A O 1
ATOM 575 N N . ILE A 1 75 ? -6.57 52.875 6.379 1 90 75 ILE A N 1
ATOM 576 C CA . ILE A 1 75 ? -7.27 51.625 6.703 1 90 75 ILE A CA 1
ATOM 577 C C . ILE A 1 75 ? -8.07 51.812 7.988 1 90 75 ILE A C 1
ATOM 579 O O . ILE A 1 75 ? -9.188 51.281 8.109 1 90 75 ILE A O 1
ATOM 583 N N . GLN A 1 76 ? -7.496 52.5 8.914 1 88.75 76 GLN A N 1
ATOM 584 C CA . GLN A 1 76 ? -8.203 52.812 10.156 1 88.75 76 GLN A CA 1
ATOM 585 C C . GLN A 1 76 ? -9.539 53.469 9.883 1 88.75 76 GLN A C 1
ATOM 587 O O . GLN A 1 76 ? -10.555 53.125 10.484 1 88.75 76 GLN A O 1
ATOM 592 N N . TRP A 1 77 ? -9.508 54.344 8.93 1 87.5 77 TRP A N 1
ATOM 593 C CA . TRP A 1 77 ? -10.727 55.062 8.594 1 87.5 77 TRP A CA 1
ATOM 594 C C . TRP A 1 77 ? -11.758 54.156 7.965 1 87.5 77 TRP A C 1
ATOM 596 O O . TRP A 1 77 ? -12.961 54.281 8.211 1 87.5 77 TRP A O 1
ATOM 606 N N . ILE A 1 78 ? -11.305 53.25 7.207 1 89.31 78 ILE A N 1
ATOM 607 C CA . ILE A 1 78 ? -12.219 52.281 6.609 1 89.31 78 ILE A CA 1
ATOM 608 C C . ILE A 1 78 ? -12.898 51.469 7.707 1 89.31 78 ILE A C 1
ATOM 610 O O . ILE A 1 78 ? -14.109 51.25 7.652 1 89.31 78 ILE A O 1
ATOM 614 N N . TYR A 1 79 ? -12.133 51.062 8.695 1 89.44 79 TYR A N 1
ATOM 615 C CA . TYR A 1 79 ? -12.688 50.281 9.797 1 89.44 79 TYR A CA 1
ATOM 616 C C . TYR A 1 79 ? -13.695 51.094 10.594 1 89.44 79 TYR A C 1
ATOM 618 O O . TYR A 1 79 ? -14.75 50.594 10.984 1 89.44 79 TYR A O 1
ATOM 626 N N . VAL A 1 80 ? -13.367 52.344 10.82 1 86.88 80 VAL A N 1
ATOM 627 C CA . VAL A 1 80 ? -14.234 53.219 11.602 1 86.88 80 VAL A CA 1
ATOM 628 C C . VAL A 1 80 ? -15.562 53.406 10.875 1 86.88 80 VAL A C 1
ATOM 630 O O . VAL A 1 80 ? -16.625 53.344 11.492 1 86.88 80 VAL A O 1
ATOM 633 N N . VAL A 1 81 ? -15.438 53.594 9.57 1 86.5 81 VAL A N 1
ATOM 634 C CA . VAL A 1 81 ? -16.656 53.781 8.781 1 86.5 81 VAL A CA 1
ATOM 635 C C . VAL A 1 81 ? -17.5 52.531 8.836 1 86.5 81 VAL A C 1
ATOM 637 O O . VAL A 1 81 ? -18.734 52.594 8.914 1 86.5 81 VAL A O 1
ATOM 640 N N . ARG A 1 82 ? -16.875 51.438 8.805 1 85.94 82 ARG A N 1
ATOM 641 C CA . ARG A 1 82 ? -17.609 50.156 8.859 1 85.94 82 ARG A CA 1
ATOM 642 C C . ARG A 1 82 ? -18.281 50 10.219 1 85.94 82 ARG A C 1
ATOM 644 O O . ARG A 1 82 ? -19.438 49.562 10.289 1 85.94 82 ARG A O 1
ATOM 651 N N . ILE A 1 83 ? -17.578 50.312 11.258 1 84.25 83 ILE A N 1
ATOM 652 C CA . ILE A 1 83 ? -18.125 50.156 12.602 1 84.25 83 ILE A CA 1
ATOM 653 C C . ILE A 1 83 ? -19.297 51.125 12.805 1 84.25 83 ILE A C 1
ATOM 655 O O . ILE A 1 83 ? -20.344 50.719 13.312 1 84.25 83 ILE A O 1
ATOM 659 N N . LEU A 1 84 ? -19.125 52.344 12.281 1 81.62 84 LEU A N 1
ATOM 660 C CA . LEU A 1 84 ? -20.188 53.344 12.414 1 81.62 84 LEU A CA 1
ATOM 661 C C . LEU A 1 84 ? -21.391 52.969 11.57 1 81.62 84 LEU A C 1
ATOM 663 O O . LEU A 1 84 ? -22.547 53.156 11.992 1 81.62 84 LEU A O 1
ATOM 667 N N . PHE A 1 85 ? -21.031 52.469 10.445 1 81.88 85 PHE A N 1
ATOM 668 C CA . PHE A 1 85 ? -22.109 52 9.57 1 81.88 85 PHE A CA 1
ATOM 669 C C . PHE A 1 85 ? -22.922 50.906 10.227 1 81.88 85 PHE A C 1
ATOM 671 O O . PHE A 1 85 ? -24.156 50.906 10.164 1 81.88 85 PHE A O 1
ATOM 678 N N . SER A 1 86 ? -22.266 49.969 10.836 1 77.94 86 SER A N 1
ATOM 679 C CA . SER A 1 86 ? -22.953 48.844 11.484 1 77.94 86 SER A CA 1
ATOM 680 C C . SER A 1 86 ? -23.719 49.312 12.719 1 77.94 86 SER A C 1
ATOM 682 O O . SER A 1 86 ? -24.797 48.781 13.031 1 77.94 86 SER A O 1
ATOM 684 N N . LEU A 1 87 ? -23.234 50.344 13.398 1 75 87 LEU A N 1
ATOM 685 C CA . LEU A 1 87 ? -23.891 50.844 14.594 1 75 87 LEU A CA 1
ATOM 686 C C . LEU A 1 87 ? -25.125 51.656 14.234 1 75 87 LEU A C 1
ATOM 688 O O . LEU A 1 87 ? -26.125 51.656 14.961 1 75 87 LEU A O 1
ATOM 692 N N . ILE A 1 88 ? -25.062 52.25 13.055 1 73.75 88 ILE A N 1
ATOM 693 C CA . ILE A 1 88 ? -26.156 53.125 12.656 1 73.75 88 ILE A CA 1
ATOM 694 C C . ILE A 1 88 ? -27.25 52.312 11.961 1 73.75 88 ILE A C 1
ATOM 696 O O . ILE A 1 88 ? -28.438 52.469 12.258 1 73.75 88 ILE A O 1
ATOM 700 N N . PHE A 1 89 ? -26.844 51.438 11.07 1 69.81 89 PHE A N 1
ATOM 701 C CA . PHE A 1 89 ? -27.844 50.781 10.211 1 69.81 89 PHE A CA 1
ATOM 702 C C . PHE A 1 89 ? -28.188 49.406 10.734 1 69.81 89 PHE A C 1
ATOM 704 O O . PHE A 1 89 ? -29.266 48.875 10.438 1 69.81 89 PHE A O 1
ATOM 711 N N . ASP A 1 90 ? -27.281 48.719 11.297 1 61.81 90 ASP A N 1
ATOM 712 C CA . ASP A 1 90 ? -27.578 47.375 11.781 1 61.81 90 ASP A CA 1
ATOM 713 C C . ASP A 1 90 ? -27.469 47.281 13.305 1 61.81 90 ASP A C 1
ATOM 715 O O . ASP A 1 90 ? -26.922 46.312 13.844 1 61.81 90 ASP A O 1
ATOM 719 N N . TYR A 1 91 ? -27.953 48.312 13.898 1 57.22 91 TYR A N 1
ATOM 720 C CA . TYR A 1 91 ? -27.781 48.438 15.344 1 57.22 91 TYR A CA 1
ATOM 721 C C . TYR A 1 91 ? -28.359 47.219 16.062 1 57.22 91 TYR A C 1
ATOM 723 O O . TYR A 1 91 ? -27.703 46.625 16.938 1 57.22 91 TYR A O 1
ATOM 731 N N . ARG A 1 92 ? -29.547 46.812 15.711 1 52.16 92 ARG A N 1
ATOM 732 C CA . ARG A 1 92 ? -30.219 45.719 16.422 1 52.16 92 ARG A CA 1
ATOM 733 C C . ARG A 1 92 ? -29.5 44.406 16.203 1 52.16 92 ARG A C 1
ATOM 735 O O . ARG A 1 92 ? -29.328 43.625 17.141 1 52.16 92 ARG A O 1
ATOM 742 N N . ARG A 1 93 ? -29.109 44.188 15 1 55.16 93 ARG A N 1
ATOM 743 C CA . ARG A 1 93 ? -28.453 42.906 14.695 1 55.16 93 ARG A CA 1
ATOM 744 C C . ARG A 1 93 ? -27.062 42.844 15.312 1 55.16 93 ARG A C 1
ATOM 746 O O . ARG A 1 93 ? -26.641 41.812 15.789 1 55.16 93 ARG A O 1
ATOM 753 N N . THR A 1 94 ? -26.5 44 15.344 1 55.34 94 THR A N 1
ATOM 754 C CA . THR A 1 94 ? -25.141 44.031 15.883 1 55.34 94 THR A CA 1
ATOM 755 C C . THR A 1 94 ? -25.156 43.875 17.391 1 55.34 94 THR A C 1
ATOM 757 O O . THR A 1 94 ? -24.297 43.188 17.953 1 55.34 94 THR A O 1
ATOM 760 N N . ILE A 1 95 ? -26.062 44.562 18.078 1 53.34 95 ILE A N 1
ATOM 761 C CA . ILE A 1 95 ? -26.109 44.5 19.531 1 53.34 95 ILE A CA 1
ATOM 762 C C . ILE A 1 95 ? -26.562 43.125 19.969 1 53.34 95 ILE A C 1
ATOM 764 O O . ILE A 1 95 ? -26.078 42.562 20.953 1 53.34 95 ILE A O 1
ATOM 768 N N . THR A 1 96 ? -27.5 42.594 19.172 1 50.94 96 THR A N 1
ATOM 769 C CA . THR A 1 96 ? -28.094 41.344 19.625 1 50.94 96 THR A CA 1
ATOM 770 C C . THR A 1 96 ? -27.172 40.156 19.281 1 50.94 96 THR A C 1
ATOM 772 O O . THR A 1 96 ? -27.094 39.188 20.047 1 50.94 96 THR A O 1
ATOM 775 N N . TYR A 1 97 ? -26.578 40.344 18.125 1 53.69 97 TYR A N 1
ATOM 776 C CA . TYR A 1 97 ? -25.953 39.094 17.672 1 53.69 97 TYR A CA 1
ATOM 777 C C . TYR A 1 97 ? -24.438 39.156 17.828 1 53.69 97 TYR A C 1
ATOM 779 O O . TYR A 1 97 ? -23.766 38.125 17.75 1 53.69 97 TYR A O 1
ATOM 787 N N . THR A 1 98 ? -23.984 40.375 18.078 1 57.03 98 THR A N 1
ATOM 788 C CA . THR A 1 98 ? -22.531 40.438 18.094 1 57.03 98 THR A CA 1
ATOM 789 C C . THR A 1 98 ? -21.984 40.188 19.484 1 57.03 98 THR A C 1
ATOM 791 O O . THR A 1 98 ? -22.562 40.625 20.484 1 57.03 98 THR A O 1
ATOM 794 N N . LYS A 1 99 ? -21.047 39.281 19.625 1 61.44 99 LYS A N 1
ATOM 795 C CA . LYS A 1 99 ? -20.422 38.875 20.891 1 61.44 99 LYS A CA 1
ATOM 796 C C . LYS A 1 99 ? -19.562 40 21.453 1 61.44 99 LYS A C 1
ATOM 798 O O . LYS A 1 99 ? -19.188 40.938 20.734 1 61.44 99 LYS A O 1
ATOM 803 N N . VAL A 1 100 ? -19.422 40.031 22.75 1 61.62 100 VAL A N 1
ATOM 804 C CA . VAL A 1 100 ? -18.719 41 23.562 1 61.62 100 VAL A CA 1
ATOM 805 C C . VAL A 1 100 ? -17.312 41.25 23 1 61.62 100 VAL A C 1
ATOM 807 O O . VAL A 1 100 ? -16.844 42.375 22.984 1 61.62 100 VAL A O 1
ATOM 810 N N . ILE A 1 101 ? -16.766 40.312 22.391 1 65.94 101 ILE A N 1
ATOM 811 C CA . ILE A 1 101 ? -15.383 40.469 21.953 1 65.94 101 ILE A CA 1
ATOM 812 C C . ILE A 1 101 ? -15.32 41.344 20.719 1 65.94 101 ILE A C 1
ATOM 814 O O . ILE A 1 101 ? -14.383 42.125 20.547 1 65.94 101 ILE A O 1
ATOM 818 N N . LYS A 1 102 ? -16.281 41.25 19.906 1 72.25 102 LYS A N 1
ATOM 819 C CA . LYS A 1 102 ? -16.297 42.125 18.75 1 72.25 102 LYS A CA 1
ATOM 820 C C . LYS A 1 102 ? -16.484 43.594 19.188 1 72.25 102 LYS A C 1
ATOM 822 O O . LYS A 1 102 ? -15.891 44.5 18.578 1 72.25 102 LYS A O 1
ATOM 827 N N . TRP A 1 103 ? -17.141 43.656 20.266 1 73.31 103 TRP A N 1
ATOM 828 C CA . TRP A 1 103 ? -17.328 45 20.812 1 73.31 103 TRP A CA 1
ATOM 829 C C . TRP A 1 103 ? -16 45.594 21.312 1 73.31 103 TRP A C 1
ATOM 831 O O . TRP A 1 103 ? -15.719 46.75 21.125 1 73.31 103 TRP A O 1
ATOM 841 N N . ILE A 1 104 ? -15.25 44.656 21.812 1 76.19 104 ILE A N 1
ATOM 842 C CA . ILE A 1 104 ? -13.977 45.094 22.359 1 76.19 104 ILE A CA 1
ATOM 843 C C . ILE A 1 104 ? -13.062 45.531 21.219 1 76.19 104 ILE A C 1
ATOM 845 O O . ILE A 1 104 ? -12.414 46.594 21.297 1 76.19 104 ILE A O 1
ATOM 849 N N . VAL A 1 105 ? -13.109 44.812 20.188 1 80.12 105 VAL A N 1
ATOM 850 C CA . VAL A 1 105 ? -12.234 45.156 19.078 1 80.12 105 VAL A CA 1
ATOM 851 C C . VAL A 1 105 ? -12.742 46.406 18.375 1 80.12 105 VAL A C 1
ATOM 853 O O . VAL A 1 105 ? -11.953 47.281 17.969 1 80.12 105 VAL A O 1
ATOM 856 N N . ASP A 1 106 ? -14.008 46.562 18.344 1 81 106 ASP A N 1
ATOM 857 C CA . ASP A 1 106 ? -14.594 47.75 17.719 1 81 106 ASP A CA 1
ATOM 858 C C . ASP A 1 106 ? -14.305 49 18.531 1 81 106 ASP A C 1
ATOM 860 O O . ASP A 1 106 ? -13.953 50.031 17.984 1 81 106 ASP A O 1
ATOM 864 N N . ILE A 1 107 ? -14.336 48.781 19.812 1 81.38 107 ILE A N 1
ATOM 865 C CA . ILE A 1 107 ? -14.078 49.906 20.703 1 81.38 107 ILE A CA 1
ATOM 866 C C . ILE A 1 107 ? -12.602 50.281 20.656 1 81.38 107 ILE A C 1
ATOM 868 O O . ILE A 1 107 ? -12.242 51.438 20.688 1 81.38 107 ILE A O 1
ATOM 872 N N . ALA A 1 108 ? -11.859 49.25 20.594 1 83.62 108 ALA A N 1
ATOM 873 C CA . ALA A 1 108 ? -10.422 49.5 20.516 1 83.62 108 ALA A CA 1
ATOM 874 C C . ALA A 1 108 ? -10.062 50.281 19.266 1 83.62 108 ALA A C 1
ATOM 876 O O . ALA A 1 108 ? -9.211 51.188 19.328 1 83.62 108 ALA A O 1
ATOM 877 N N . VAL A 1 109 ? -10.719 50 18.203 1 86.12 109 VAL A N 1
ATOM 878 C CA . VAL A 1 109 ? -10.461 50.75 16.969 1 86.12 109 VAL A CA 1
ATOM 879 C C . VAL A 1 109 ? -10.945 52.188 17.109 1 86.12 109 VAL A C 1
ATOM 881 O O . VAL A 1 109 ? -10.273 53.125 16.672 1 86.12 109 VAL A O 1
ATOM 884 N N . LEU A 1 110 ? -12.031 52.375 17.828 1 83.94 110 LEU A N 1
ATOM 885 C CA . LEU A 1 110 ? -12.578 53.719 18.031 1 83.94 110 LEU A CA 1
ATOM 886 C C . LEU A 1 110 ? -11.711 54.531 18.984 1 83.94 110 LEU A C 1
ATOM 888 O O . LEU A 1 110 ? -11.547 55.75 18.812 1 83.94 110 LEU A O 1
ATOM 892 N N . VAL A 1 111 ? -11.07 53.812 19.875 1 81.5 111 VAL A N 1
ATOM 893 C CA . VAL A 1 111 ? -10.211 54.469 20.859 1 81.5 111 VAL A CA 1
ATOM 894 C C . VAL A 1 111 ? -8.938 54.969 20.172 1 81.5 111 VAL A C 1
ATOM 896 O O . VAL A 1 111 ? -8.344 55.969 20.594 1 81.5 111 VAL A O 1
ATOM 899 N N . THR A 1 112 ? -8.578 54.312 19.141 1 81.81 112 THR A N 1
ATOM 900 C CA . THR A 1 112 ? -7.371 54.719 18.438 1 81.81 112 THR A CA 1
ATOM 901 C C . THR A 1 112 ? -7.59 56.031 17.719 1 81.81 112 THR A C 1
ATOM 903 O O . THR A 1 112 ? -6.633 56.688 17.297 1 81.81 112 THR A O 1
ATOM 906 N N . LEU A 1 113 ? -8.82 56.5 17.625 1 80.44 113 LEU A N 1
ATOM 907 C CA . LEU A 1 113 ? -9.125 57.781 16.984 1 80.44 113 LEU A CA 1
ATOM 908 C C . LEU A 1 113 ? -8.961 58.906 17.969 1 80.44 113 LEU A C 1
ATOM 910 O O . LEU A 1 113 ? -8.891 60.094 17.578 1 80.44 113 LEU A O 1
ATOM 914 N N . LEU A 1 114 ? -8.812 58.562 19.219 1 74.88 114 LEU A N 1
ATOM 915 C CA . LEU A 1 114 ? -8.773 59.594 20.281 1 74.88 114 LEU A CA 1
ATOM 916 C C . LEU A 1 114 ? -7.586 60.531 20.078 1 74.88 114 LEU A C 1
ATOM 918 O O . LEU A 1 114 ? -7.723 61.75 20.234 1 74.88 114 LEU A O 1
ATOM 922 N N . PRO A 1 115 ? -6.477 59.938 19.641 1 71.25 115 PRO A N 1
ATOM 923 C CA . PRO A 1 115 ? -5.379 60.906 19.438 1 71.25 115 PRO A CA 1
ATOM 924 C C . PRO A 1 115 ? -5.625 61.844 18.281 1 71.25 115 PRO A C 1
ATOM 926 O O . PRO A 1 115 ? -5.051 62.938 18.234 1 71.25 115 PRO A O 1
ATOM 929 N N . ALA A 1 116 ? -6.395 61.406 17.344 1 67.69 116 ALA A N 1
ATOM 930 C CA . ALA A 1 116 ? -6.703 62.281 16.203 1 67.69 116 ALA A CA 1
ATOM 931 C C . ALA A 1 116 ? -7.676 63.406 16.609 1 67.69 116 ALA A C 1
ATOM 933 O O . ALA A 1 116 ? -7.645 64.5 16.047 1 67.69 116 ALA A O 1
ATOM 934 N N . ILE A 1 117 ? -8.547 63.125 17.594 1 65.38 117 ILE A N 1
ATOM 935 C CA . ILE A 1 117 ? -9.539 64.125 18.047 1 65.38 117 ILE A CA 1
ATOM 936 C C . ILE A 1 117 ? -8.914 65 19.094 1 65.38 117 ILE A C 1
ATOM 938 O O . ILE A 1 117 ? -9.133 66.25 19.078 1 65.38 117 ILE A O 1
ATOM 942 N N . TYR A 1 118 ? -8.109 64.312 20 1 62.69 118 TYR A N 1
ATOM 943 C CA . TYR A 1 118 ? -7.461 65.125 21.031 1 62.69 118 TYR A CA 1
ATOM 944 C C . TYR A 1 118 ? -5.945 65 20.938 1 62.69 118 TYR A C 1
ATOM 946 O O . TYR A 1 118 ? -5.344 64.125 21.547 1 62.69 118 TYR A O 1
ATOM 954 N N . PRO A 1 119 ? -5.375 65.688 19.953 1 59.94 119 PRO A N 1
ATOM 955 C CA . PRO A 1 119 ? -3.934 65.625 19.719 1 59.94 119 PRO A CA 1
ATOM 956 C C . PRO A 1 119 ? -3.111 66 20.953 1 59.94 119 PRO A C 1
ATOM 958 O O . PRO A 1 119 ? -1.879 66 20.906 1 59.94 119 PRO A O 1
ATOM 961 N N . ARG A 1 120 ? -3.678 66.562 22.062 1 57.72 120 ARG A N 1
ATOM 962 C CA . ARG A 1 120 ? -2.82 67.125 23.094 1 57.72 120 ARG A CA 1
ATOM 963 C C . ARG A 1 120 ? -2.137 66 23.906 1 57.72 120 ARG A C 1
ATOM 965 O O . ARG A 1 120 ? -2.807 65.188 24.5 1 57.72 120 ARG A O 1
ATOM 972 N N . THR A 1 121 ? -0.965 65.625 23.547 1 54.84 121 THR A N 1
ATOM 973 C CA . THR A 1 121 ? -0.053 64.688 24.219 1 54.84 121 THR A CA 1
ATOM 974 C C . THR A 1 121 ? -0.068 64.938 25.719 1 54.84 121 THR A C 1
ATOM 976 O O . THR A 1 121 ? 0.325 64.062 26.484 1 54.84 121 THR A O 1
ATOM 979 N N . ASP A 1 122 ? -0.135 66.188 26.156 1 51.47 122 ASP A N 1
ATOM 980 C CA . ASP A 1 122 ? 0.02 66.5 27.562 1 51.47 122 ASP A CA 1
ATOM 981 C C . ASP A 1 122 ? -1.256 66.188 28.344 1 51.47 122 ASP A C 1
ATOM 983 O O . ASP A 1 122 ? -1.561 66.875 29.328 1 51.47 122 ASP A O 1
ATOM 987 N N . ALA A 1 123 ? -2.131 65.562 27.859 1 50.31 123 ALA A N 1
ATOM 988 C CA . ALA A 1 123 ? -3.367 65.438 28.609 1 50.31 123 ALA A CA 1
ATOM 989 C C . ALA A 1 123 ? -3.107 64.812 29.969 1 50.31 123 ALA A C 1
ATOM 991 O O . ALA A 1 123 ? -2.459 63.75 30.062 1 50.31 123 ALA A O 1
ATOM 992 N N . PRO A 1 124 ? -3.15 65.562 31.016 1 52.12 124 PRO A N 1
ATOM 993 C CA . PRO A 1 124 ? -2.836 65.188 32.406 1 52.12 124 PRO A CA 1
ATOM 994 C C . PRO A 1 124 ? -3.453 63.844 32.844 1 52.12 124 PRO A C 1
ATOM 996 O O . PRO A 1 124 ? -3.148 63.344 33.906 1 52.12 124 PRO A O 1
ATOM 999 N N . TRP A 1 125 ? -4.492 63.531 32.281 1 51.59 125 TRP A N 1
ATOM 1000 C CA . TRP A 1 125 ? -5.02 62.438 33.094 1 51.59 125 TRP A CA 1
ATOM 1001 C C . TRP A 1 125 ? -4.008 61.312 33.188 1 51.59 125 TRP A C 1
ATOM 1003 O O . TRP A 1 125 ? -2.871 61.438 32.75 1 51.59 125 TRP A O 1
ATOM 1013 N N . LEU A 1 126 ? -4.332 59.938 32.75 1 54.34 126 LEU A N 1
ATOM 1014 C CA . LEU A 1 126 ? -3.463 58.781 33.031 1 54.34 126 LEU A CA 1
ATOM 1015 C C . LEU A 1 126 ? -2.311 58.719 32.062 1 54.34 126 LEU A C 1
ATOM 1017 O O . LEU A 1 126 ? -2.5 58.281 30.906 1 54.34 126 LEU A O 1
ATOM 1021 N N . PRO A 1 127 ? -1.313 59.375 32.188 1 57.28 127 PRO A N 1
ATOM 1022 C CA . PRO A 1 127 ? -0.134 59.5 31.344 1 57.28 127 PRO A CA 1
ATOM 1023 C C . PRO A 1 127 ? 0.259 58.156 30.703 1 57.28 127 PRO A C 1
ATOM 1025 O O . PRO A 1 127 ? 0.647 58.125 29.547 1 57.28 127 PRO A O 1
ATOM 1028 N N . TRP A 1 128 ? 0.18 57.188 31.547 1 59.41 128 TRP A N 1
ATOM 1029 C CA . TRP A 1 128 ? 0.627 55.875 31.031 1 59.41 128 TRP A CA 1
ATOM 1030 C C . TRP A 1 128 ? -0.29 55.375 29.922 1 59.41 128 TRP A C 1
ATOM 1032 O O . TRP A 1 128 ? 0.18 54.844 28.922 1 59.41 128 TRP A O 1
ATOM 1042 N N . LEU A 1 129 ? -1.562 55.625 30.109 1 62.31 129 LEU A N 1
ATOM 1043 C CA . LEU A 1 129 ? -2.518 55.188 29.109 1 62.31 129 LEU A CA 1
ATOM 1044 C C . LEU A 1 129 ? -2.412 56 27.828 1 62.31 129 LEU A C 1
ATOM 1046 O O . LEU A 1 129 ? -2.551 55.5 26.734 1 62.31 129 LEU A O 1
ATOM 1050 N N . SER A 1 130 ? -2.078 57.25 28.078 1 63.91 130 SER A N 1
ATOM 1051 C CA . SER A 1 130 ? -1.961 58.156 26.938 1 63.91 130 SER A CA 1
ATOM 1052 C C . SER A 1 130 ? -0.75 57.781 26.078 1 63.91 130 SER A C 1
ATOM 1054 O O . SER A 1 130 ? -0.816 57.844 24.844 1 63.91 130 SER A O 1
ATOM 1056 N N . THR A 1 131 ? 0.308 57.344 26.75 1 65.5 131 THR A N 1
ATOM 1057 C CA . THR A 1 131 ? 1.499 57 26 1 65.5 131 THR A CA 1
ATOM 1058 C C . THR A 1 131 ? 1.25 55.719 25.188 1 65.5 131 THR A C 1
ATOM 1060 O O . THR A 1 131 ? 1.72 55.594 24.047 1 65.5 131 THR A O 1
ATOM 1063 N N . ILE A 1 132 ? 0.473 54.938 25.672 1 68.06 132 ILE A N 1
ATOM 1064 C CA . ILE A 1 132 ? 0.201 53.656 24.984 1 68.06 132 ILE A CA 1
ATOM 1065 C C . ILE A 1 132 ? -0.783 53.906 23.844 1 68.06 132 ILE A C 1
ATOM 1067 O O . ILE A 1 132 ? -0.596 53.406 22.734 1 68.06 132 ILE A O 1
ATOM 1071 N N . LEU A 1 133 ? -1.749 54.75 24.172 1 68.06 133 LEU A N 1
ATOM 1072 C CA . LEU A 1 133 ? -2.807 55 23.188 1 68.06 133 LEU A CA 1
ATOM 1073 C C . LEU A 1 133 ? -2.287 55.812 22.016 1 68.06 133 LEU A C 1
ATOM 1075 O O . LEU A 1 133 ? -2.77 55.656 20.891 1 68.06 133 LEU A O 1
ATOM 1079 N N . TYR A 1 134 ? -1.252 56.531 22.328 1 66.94 134 TYR A N 1
ATOM 1080 C CA . TYR A 1 134 ? -0.729 57.375 21.281 1 66.94 134 TYR A CA 1
ATOM 1081 C C . TYR A 1 134 ? 0.454 56.719 20.578 1 66.94 134 TYR A C 1
ATOM 1083 O O . TYR A 1 134 ? 0.979 57.281 19.594 1 66.94 134 TYR A O 1
ATOM 1091 N N . SER A 1 135 ? 0.803 55.594 21.016 1 75.88 135 SER A N 1
ATOM 1092 C CA . SER A 1 135 ? 1.95 54.938 20.422 1 75.88 135 SER A CA 1
ATOM 1093 C C . SER A 1 135 ? 1.578 54.25 19.094 1 75.88 135 SER A C 1
ATOM 1095 O O . SER A 1 135 ? 0.446 53.812 18.922 1 75.88 135 SER A O 1
ATOM 1097 N N . ARG A 1 136 ? 2.5 54.406 18.109 1 77.81 136 ARG A N 1
ATOM 1098 C CA . ARG A 1 136 ? 2.346 53.812 16.797 1 77.81 136 ARG A CA 1
ATOM 1099 C C . ARG A 1 136 ? 2.18 52.281 16.906 1 77.81 136 ARG A C 1
ATOM 1101 O O . ARG A 1 136 ? 1.422 51.688 16.141 1 77.81 136 ARG A O 1
ATOM 1108 N N . LYS A 1 137 ? 2.771 51.812 17.891 1 78.81 137 LYS A N 1
ATOM 1109 C CA . LYS A 1 137 ? 2.717 50.344 18.062 1 78.81 137 LYS A CA 1
ATOM 1110 C C . LYS A 1 137 ? 1.314 49.906 18.453 1 78.81 137 LYS A C 1
ATOM 1112 O O . LYS A 1 137 ? 0.85 48.844 18 1 78.81 137 LYS A O 1
ATOM 1117 N N . PHE A 1 138 ? 0.741 50.75 19.266 1 79.94 138 PHE A N 1
ATOM 1118 C CA . PHE A 1 138 ? -0.614 50.438 19.688 1 79.94 138 PHE A CA 1
ATOM 1119 C C . PHE A 1 138 ? -1.575 50.469 18.5 1 79.94 138 PHE A C 1
ATOM 1121 O O . PHE A 1 138 ? -2.414 49.594 18.344 1 79.94 138 PHE A O 1
ATOM 1128 N N . LEU A 1 139 ? -1.495 51.469 17.703 1 81.12 139 LEU A N 1
ATOM 1129 C CA . LEU A 1 139 ? -2.352 51.625 16.531 1 81.12 139 LEU A CA 1
ATOM 1130 C C . LEU A 1 139 ? -2.209 50.406 15.617 1 81.12 139 LEU A C 1
ATOM 1132 O O . LEU A 1 139 ? -3.209 49.812 15.203 1 81.12 139 LEU A O 1
ATOM 1136 N N . VAL A 1 140 ? -0.989 50.031 15.359 1 82.06 140 VAL A N 1
ATOM 1137 C CA . VAL A 1 140 ? -0.729 48.938 14.422 1 82.06 140 VAL A CA 1
ATOM 1138 C C . VAL A 1 140 ? -1.243 47.625 15 1 82.06 140 VAL A C 1
ATOM 1140 O O . VAL A 1 140 ? -1.821 46.812 14.281 1 82.06 140 VAL A O 1
ATOM 1143 N N . ALA A 1 141 ? -1.128 47.5 16.25 1 81.44 141 ALA A N 1
ATOM 1144 C CA . ALA A 1 141 ? -1.562 46.281 16.906 1 81.44 141 ALA A CA 1
ATOM 1145 C C . ALA A 1 141 ? -3.08 46.125 16.844 1 81.44 141 ALA A C 1
ATOM 1147 O O . ALA A 1 141 ? -3.596 45.031 16.578 1 81.44 141 ALA A O 1
ATOM 1148 N N . VAL A 1 142 ? -3.75 47.188 17.125 1 83.56 142 VAL A N 1
ATOM 1149 C CA . VAL A 1 142 ? -5.207 47.156 17.141 1 83.56 142 VAL A CA 1
ATOM 1150 C C . VAL A 1 142 ? -5.734 46.906 15.719 1 83.56 142 VAL A C 1
ATOM 1152 O O . VAL A 1 142 ? -6.676 46.156 15.523 1 83.56 142 VAL A O 1
ATOM 1155 N N . LEU A 1 143 ? -5.168 47.625 14.789 1 85.88 143 LEU A N 1
ATOM 1156 C CA . LEU A 1 143 ? -5.605 47.438 13.406 1 85.88 143 LEU A CA 1
ATOM 1157 C C . LEU A 1 143 ? -5.355 46.031 12.922 1 85.88 143 LEU A C 1
ATOM 1159 O O . LEU A 1 143 ? -6.172 45.469 12.188 1 85.88 143 LEU A O 1
ATOM 1163 N N . LEU A 1 144 ? -4.266 45.469 13.367 1 82.62 144 LEU A N 1
ATOM 1164 C CA . LEU A 1 144 ? -3.957 44.094 12.984 1 82.62 144 LEU A CA 1
ATOM 1165 C C . LEU A 1 144 ? -4.953 43.125 13.602 1 82.62 144 LEU A C 1
ATOM 1167 O O . LEU A 1 144 ? -5.387 42.156 12.953 1 82.62 144 LEU A O 1
ATOM 1171 N N . ALA A 1 145 ? -5.238 43.406 14.781 1 77.62 145 ALA A N 1
ATOM 1172 C CA . ALA A 1 145 ? -6.211 42.531 15.461 1 77.62 145 ALA A CA 1
ATOM 1173 C C . ALA A 1 145 ? -7.562 42.594 14.75 1 77.62 145 ALA A C 1
ATOM 1175 O O . ALA A 1 145 ? -8.203 41.531 14.562 1 77.62 145 ALA A O 1
ATOM 1176 N N . TYR A 1 146 ? -7.961 43.719 14.414 1 80.75 146 TYR A N 1
ATOM 1177 C CA . TYR A 1 146 ? -9.219 43.875 13.695 1 80.75 146 TYR A CA 1
ATOM 1178 C C . TYR A 1 146 ? -9.156 43.188 12.336 1 80.75 146 TYR A C 1
ATOM 1180 O O . TYR A 1 146 ? -10.117 42.562 11.906 1 80.75 146 TYR A O 1
ATOM 1188 N N . ALA A 1 147 ? -8.078 43.406 11.664 1 81.81 147 ALA A N 1
ATOM 1189 C CA . ALA A 1 147 ? -7.91 42.812 10.344 1 81.81 147 ALA A CA 1
ATOM 1190 C C . ALA A 1 147 ? -7.996 41.281 10.414 1 81.81 147 ALA A C 1
ATOM 1192 O O . ALA A 1 147 ? -8.672 40.656 9.602 1 81.81 147 ALA A O 1
ATOM 1193 N N . LEU A 1 148 ? -7.371 40.719 11.336 1 74.69 148 LEU A N 1
ATOM 1194 C CA . LEU A 1 148 ? -7.352 39.281 11.492 1 74.69 148 LEU A CA 1
ATOM 1195 C C . LEU A 1 148 ? -8.75 38.75 11.812 1 74.69 148 LEU A C 1
ATOM 1197 O O . LEU A 1 148 ? -9.164 37.719 11.273 1 74.69 148 LEU A O 1
ATOM 1201 N N . THR A 1 149 ? -9.375 39.438 12.695 1 73.12 149 THR A N 1
ATOM 1202 C CA . THR A 1 149 ? -10.727 39 13.062 1 73.12 149 THR A CA 1
ATOM 1203 C C . THR A 1 149 ? -11.672 39.094 11.867 1 73.12 149 THR A C 1
ATOM 1205 O O . THR A 1 149 ? -12.523 38.25 11.672 1 73.12 149 THR A O 1
ATOM 1208 N N . ASP A 1 150 ? -11.484 40.156 11.188 1 74.88 150 ASP A N 1
ATOM 1209 C CA . ASP A 1 150 ? -12.352 40.375 10.031 1 74.88 150 ASP A CA 1
ATOM 1210 C C . ASP A 1 150 ? -12.102 39.312 8.969 1 74.88 150 ASP A C 1
ATOM 1212 O O . ASP A 1 150 ? -13.047 38.781 8.367 1 74.88 150 ASP A O 1
ATOM 1216 N N . ILE A 1 151 ? -10.875 39 8.742 1 73.31 151 ILE A N 1
ATOM 1217 C CA . ILE A 1 151 ? -10.531 38 7.738 1 73.31 151 ILE A CA 1
ATOM 1218 C C . ILE A 1 151 ? -11.062 36.656 8.172 1 73.31 151 ILE A C 1
ATOM 1220 O O . ILE A 1 151 ? -11.609 35.906 7.359 1 73.31 151 ILE A O 1
ATOM 1224 N N . CYS A 1 152 ? -10.898 36.312 9.383 1 69.44 152 CYS A N 1
ATOM 1225 C CA . CYS A 1 152 ? -11.398 35.062 9.906 1 69.44 152 CYS A CA 1
ATOM 1226 C C . CYS A 1 152 ? -12.914 34.969 9.781 1 69.44 152 CYS A C 1
ATOM 1228 O O . CYS A 1 152 ? -13.445 33.938 9.391 1 69.44 152 CYS A O 1
ATOM 1230 N N . TYR A 1 153 ? -13.508 36.094 10.109 1 68.69 153 TYR A N 1
ATOM 1231 C CA . TYR A 1 153 ? -14.969 36.125 10.023 1 68.69 153 TYR A CA 1
ATOM 1232 C C . TYR A 1 153 ? -15.438 35.938 8.586 1 68.69 153 TYR A C 1
ATOM 1234 O O . TYR A 1 153 ? -16.391 35.188 8.328 1 68.69 153 TYR A O 1
ATOM 1242 N N . THR A 1 154 ? -14.828 36.656 7.746 1 68.44 154 THR A N 1
ATOM 1243 C CA . THR A 1 154 ? -15.219 36.562 6.344 1 68.44 154 THR A CA 1
ATOM 1244 C C . THR A 1 154 ? -14.961 35.188 5.789 1 68.44 154 THR A C 1
ATOM 1246 O O . THR A 1 154 ? -15.719 34.688 4.953 1 68.44 154 THR A O 1
ATOM 1249 N N . THR A 1 155 ? -13.945 34.656 6.203 1 67.62 155 THR A N 1
ATOM 1250 C CA . THR A 1 155 ? -13.625 33.312 5.758 1 67.62 155 THR A CA 1
ATOM 1251 C C . THR A 1 155 ? -14.688 32.312 6.223 1 67.62 155 THR A C 1
ATOM 1253 O O . THR A 1 155 ? -15.102 31.422 5.461 1 67.62 155 THR A O 1
ATOM 1256 N N . VAL A 1 156 ? -15.125 32.406 7.441 1 64.81 156 VAL A N 1
ATOM 1257 C CA . VAL A 1 156 ? -16.141 31.516 8 1 64.81 156 VAL A CA 1
ATOM 1258 C C . VAL A 1 156 ? -17.469 31.766 7.312 1 64.81 156 VAL A C 1
ATOM 1260 O O . VAL A 1 156 ? -18.234 30.828 7.051 1 64.81 156 VAL A O 1
ATOM 1263 N N . GLN A 1 157 ? -17.719 33.062 7.113 1 62.97 157 GLN A N 1
ATOM 1264 C CA . GLN A 1 157 ? -18.969 33.375 6.457 1 62.97 157 GLN A CA 1
ATOM 1265 C C . GLN A 1 157 ? -19 32.875 5.02 1 62.97 157 GLN A C 1
ATOM 1267 O O . GLN A 1 157 ? -20.062 32.5 4.5 1 62.97 157 GLN A O 1
ATOM 1272 N N . ALA A 1 158 ? -17.891 33 4.461 1 61.16 158 ALA A N 1
ATOM 1273 C CA . ALA A 1 158 ? -17.797 32.469 3.1 1 61.16 158 ALA A CA 1
ATOM 1274 C C . ALA A 1 158 ? -18.016 30.969 3.066 1 61.16 158 ALA A C 1
ATOM 1276 O O . ALA A 1 158 ? -18.344 30.406 2.018 1 61.16 158 ALA A O 1
ATOM 1277 N N . MET A 1 159 ? -17.734 30.281 4.23 1 57.75 159 MET A N 1
ATOM 1278 C CA . MET A 1 159 ? -18.016 28.859 4.383 1 57.75 159 MET A CA 1
ATOM 1279 C C . MET A 1 159 ? -19.5 28.578 4.27 1 57.75 159 MET A C 1
ATOM 1281 O O . MET A 1 159 ? -19.922 27.422 4.129 1 57.75 159 MET A O 1
ATOM 1285 N N . GLY A 1 160 ? -20.297 29.531 4.258 1 49.09 160 GLY A N 1
ATOM 1286 C CA . GLY A 1 160 ? -21.734 29.375 4.25 1 49.09 160 GLY A CA 1
ATOM 1287 C C . GLY A 1 160 ? -22.234 28.422 3.178 1 49.09 160 GLY A C 1
ATOM 1288 O O . GLY A 1 160 ? -21.547 27.438 2.846 1 49.09 160 GLY A O 1
ATOM 1289 N N . LYS A 1 161 ? -23.281 28.672 2.438 1 51 161 LYS A N 1
ATOM 1290 C CA . LYS A 1 161 ? -24.359 27.859 1.867 1 51 161 LYS A CA 1
ATOM 1291 C C . LYS A 1 161 ? -23.812 26.812 0.898 1 51 161 LYS A C 1
ATOM 1293 O O . LYS A 1 161 ? -24.297 25.688 0.86 1 51 161 LYS A O 1
ATOM 1298 N N . HIS A 1 162 ? -22.875 27.219 -0.121 1 54.94 162 HIS A N 1
ATOM 1299 C CA . HIS A 1 162 ? -22.734 26.297 -1.242 1 54.94 162 HIS A CA 1
ATOM 1300 C C . HIS A 1 162 ? -21.312 25.75 -1.34 1 54.94 162 HIS A C 1
ATOM 1302 O O . HIS A 1 162 ? -20.969 25.062 -2.305 1 54.94 162 HIS A O 1
ATOM 1308 N N . THR A 1 163 ? -20.453 26.125 -0.183 1 59.72 163 THR A N 1
ATOM 1309 C CA . THR A 1 163 ? -19.109 25.641 -0.441 1 59.72 163 THR A CA 1
ATOM 1310 C C . THR A 1 163 ? -18.734 24.547 0.552 1 59.72 163 THR A C 1
ATOM 1312 O O . THR A 1 163 ? -19.156 24.578 1.71 1 59.72 163 THR A O 1
ATOM 1315 N N . ASN A 1 164 ? -18.125 23.469 0.083 1 65 164 ASN A N 1
ATOM 1316 C CA . ASN A 1 164 ? -17.703 22.328 0.884 1 65 164 ASN A CA 1
ATOM 1317 C C . ASN A 1 164 ? -16.656 22.719 1.928 1 65 164 ASN A C 1
ATOM 1319 O O . ASN A 1 164 ? -15.727 23.469 1.623 1 65 164 ASN A O 1
ATOM 1323 N N . PRO A 1 165 ? -16.906 22.594 3.191 1 66.12 165 PRO A N 1
ATOM 1324 C CA . PRO A 1 165 ? -16.016 22.953 4.293 1 66.12 165 PRO A CA 1
ATOM 1325 C C . PRO A 1 165 ? -14.57 22.531 4.043 1 66.12 165 PRO A C 1
ATOM 1327 O O . PRO A 1 165 ? -13.633 23.234 4.441 1 66.12 165 PRO A O 1
ATOM 1330 N N . SER A 1 166 ? -14.391 21.484 3.348 1 70.38 166 SER A N 1
ATOM 1331 C CA . SER A 1 166 ? -13.039 21 3.092 1 70.38 166 SER A CA 1
ATOM 1332 C C . SER A 1 166 ? -12.273 21.953 2.18 1 70.38 166 SER A C 1
ATOM 1334 O O . SER A 1 166 ? -11.062 22.109 2.322 1 70.38 166 SER A O 1
ATOM 1336 N N . LEU A 1 167 ? -12.914 22.594 1.36 1 74.81 167 LEU A N 1
ATOM 1337 C CA . LEU A 1 167 ? -12.266 23.531 0.437 1 74.81 167 LEU A CA 1
ATOM 1338 C C . LEU A 1 167 ? -11.867 24.812 1.149 1 74.81 167 LEU A C 1
ATOM 1340 O O . LEU A 1 167 ? -10.812 25.391 0.872 1 74.81 167 LEU A O 1
ATOM 1344 N N . ILE A 1 168 ? -12.648 25.203 2.006 1 70.25 168 ILE A N 1
ATOM 1345 C CA . ILE A 1 168 ? -12.344 26.422 2.756 1 70.25 168 ILE A CA 1
ATOM 1346 C C . ILE A 1 168 ? -11.133 26.188 3.654 1 70.25 168 ILE A C 1
ATOM 1348 O O . ILE A 1 168 ? -10.273 27.062 3.787 1 70.25 168 ILE A O 1
ATOM 1352 N N . LEU A 1 169 ? -11.141 25 4.211 1 72.06 169 LEU A N 1
ATOM 1353 C CA . LEU A 1 169 ? -9.992 24.641 5.023 1 72.06 169 LEU A CA 1
ATOM 1354 C C . LEU A 1 169 ? -8.711 24.641 4.191 1 72.06 169 LEU A C 1
ATOM 1356 O O . LEU A 1 169 ? -7.691 25.188 4.625 1 72.06 169 LEU A O 1
ATOM 1360 N N . SER A 1 170 ? -8.82 24.141 3.037 1 80.75 170 SER A N 1
ATOM 1361 C CA . SER A 1 170 ? -7.66 24.062 2.152 1 80.75 170 SER A CA 1
ATOM 1362 C C . SER A 1 170 ? -7.195 25.453 1.733 1 80.75 170 SER A C 1
ATOM 1364 O O . SER A 1 170 ? -5.996 25.734 1.704 1 80.75 170 SER A O 1
ATOM 1366 N N . VAL A 1 171 ? -8.062 26.328 1.508 1 77.44 171 VAL A N 1
ATOM 1367 C CA . VAL A 1 171 ? -7.723 27.672 1.064 1 77.44 171 VAL A CA 1
ATOM 1368 C C . VAL A 1 171 ? -7.113 28.469 2.223 1 77.44 171 VAL A C 1
ATOM 1370 O O . VAL A 1 171 ? -6.184 29.25 2.025 1 77.44 171 VAL A O 1
ATOM 1373 N N . SER A 1 172 ? -7.703 28.234 3.33 1 76.5 172 SER A N 1
ATOM 1374 C CA . SER A 1 172 ? -7.145 28.922 4.496 1 76.5 172 SER A CA 1
ATOM 1375 C C . SER A 1 172 ? -5.688 28.516 4.719 1 76.5 172 SER A C 1
ATOM 1377 O O . SER A 1 172 ? -4.852 29.375 5.039 1 76.5 172 SER A O 1
ATOM 1379 N N . PHE A 1 173 ? -5.406 27.25 4.559 1 84.5 173 PHE A N 1
ATOM 1380 C CA . PHE A 1 173 ? -4.023 26.797 4.68 1 84.5 173 PHE A CA 1
ATOM 1381 C C . PHE A 1 173 ? -3.137 27.469 3.648 1 84.5 173 PHE A C 1
ATOM 1383 O O . PHE A 1 173 ? -2.025 27.906 3.967 1 84.5 173 PHE A O 1
ATOM 1390 N N . LEU A 1 174 ? -3.643 27.609 2.475 1 86.12 174 LEU A N 1
ATOM 1391 C CA . LEU A 1 174 ? -2.865 28.219 1.396 1 86.12 174 LEU A CA 1
ATOM 1392 C C . LEU A 1 174 ? -2.588 29.688 1.679 1 86.12 174 LEU A C 1
ATOM 1394 O O . LEU A 1 174 ? -1.492 30.188 1.402 1 86.12 174 LEU A O 1
ATOM 1398 N N . VAL A 1 175 ? -3.498 30.328 2.246 1 79.38 175 VAL A N 1
ATOM 1399 C CA . VAL A 1 175 ? -3.344 31.75 2.549 1 79.38 175 VAL A CA 1
ATOM 1400 C C . VAL A 1 175 ? -2.242 31.938 3.59 1 79.38 175 VAL A C 1
ATOM 1402 O O . VAL A 1 175 ? -1.365 32.781 3.426 1 79.38 175 VAL A O 1
ATOM 1405 N N . PHE A 1 176 ? -2.283 31.156 4.578 1 84.19 176 PHE A N 1
ATOM 1406 C CA . PHE A 1 176 ? -1.276 31.297 5.629 1 84.19 176 PHE A CA 1
ATOM 1407 C C . PHE A 1 176 ? 0.098 30.875 5.113 1 84.19 176 PHE A C 1
ATOM 1409 O O . PHE A 1 176 ? 1.115 31.438 5.527 1 84.19 176 PHE A O 1
ATOM 1416 N N . ILE A 1 177 ? 0.126 29.938 4.176 1 91.81 177 ILE A N 1
ATOM 1417 C CA . ILE A 1 177 ? 1.391 29.516 3.584 1 91.81 177 ILE A CA 1
ATOM 1418 C C . ILE A 1 177 ? 2 30.656 2.787 1 91.81 177 ILE A C 1
ATOM 1420 O O . ILE A 1 177 ? 3.184 30.969 2.938 1 91.81 177 ILE A O 1
ATOM 1424 N N . PHE A 1 178 ? 1.2 31.312 2.055 1 88.69 178 PHE A N 1
ATOM 1425 C CA . PHE A 1 178 ? 1.711 32.406 1.23 1 88.69 178 PHE A CA 1
ATOM 1426 C C . PHE A 1 178 ? 2.062 33.625 2.09 1 88.69 178 PHE A C 1
ATOM 1428 O O . PHE A 1 178 ? 3.105 34.25 1.892 1 88.69 178 PHE A O 1
ATOM 1435 N N . LEU A 1 179 ? 1.236 33.875 3.072 1 81.75 179 LEU A N 1
ATOM 1436 C CA . LEU A 1 179 ? 1.541 34.969 3.984 1 81.75 179 LEU A CA 1
ATOM 1437 C C . LEU A 1 179 ? 2.828 34.719 4.754 1 81.75 179 LEU A C 1
ATOM 1439 O O . LEU A 1 179 ? 3.672 35.594 4.898 1 81.75 179 LEU A O 1
ATOM 1443 N N . GLY A 1 180 ? 2.953 33.5 5.215 1 90 180 GLY A N 1
ATOM 1444 C CA . GLY A 1 180 ? 4.152 33.125 5.945 1 90 180 GLY A CA 1
ATOM 1445 C C . GLY A 1 180 ? 5.406 33.156 5.086 1 90 180 GLY A C 1
ATOM 1446 O O . GLY A 1 180 ? 6.477 33.531 5.555 1 90 180 GLY A O 1
ATOM 1447 N N . SER A 1 181 ? 5.273 32.719 3.826 1 92.44 181 SER A N 1
ATOM 1448 C CA . SER A 1 181 ? 6.426 32.688 2.932 1 92.44 181 SER A CA 1
ATOM 1449 C C . SER A 1 181 ? 6.949 34.094 2.662 1 92.44 181 SER A C 1
ATOM 1451 O O . SER A 1 181 ? 8.164 34.312 2.596 1 92.44 181 SER A O 1
ATOM 1453 N N . PHE A 1 182 ? 6.113 35.062 2.592 1 86.81 182 PHE A N 1
ATOM 1454 C CA . PHE A 1 182 ? 6.523 36.469 2.359 1 86.81 182 PHE A CA 1
ATOM 1455 C C . PHE A 1 182 ? 7.125 37.062 3.621 1 86.81 182 PHE A C 1
ATOM 1457 O O . PHE A 1 182 ? 8.094 37.812 3.553 1 86.81 182 PHE A O 1
ATOM 1464 N N . LEU A 1 183 ? 6.57 36.688 4.734 1 86.19 183 LEU A N 1
ATOM 1465 C CA . LEU A 1 183 ? 7.09 37.219 5.992 1 86.19 183 LEU A CA 1
ATOM 1466 C C . LEU A 1 183 ? 8.484 36.688 6.27 1 86.19 183 LEU A C 1
ATOM 1468 O O . LEU A 1 183 ? 9.367 37.406 6.699 1 86.19 183 LEU A O 1
ATOM 1472 N N . LEU A 1 184 ? 8.688 35.406 5.949 1 90.88 184 LEU A N 1
ATOM 1473 C CA . LEU A 1 184 ? 9.961 34.781 6.258 1 90.88 184 LEU A CA 1
ATOM 1474 C C . LEU A 1 184 ? 11.047 35.219 5.293 1 90.88 184 LEU A C 1
ATOM 1476 O O . LEU A 1 184 ? 12.242 35.094 5.586 1 90.88 184 LEU A O 1
ATOM 1480 N N . MET A 1 185 ? 10.68 35.688 4.168 1 88.44 185 MET A N 1
ATOM 1481 C CA . MET A 1 185 ? 11.648 36.125 3.174 1 88.44 185 MET A CA 1
ATOM 1482 C C . MET A 1 185 ? 12.133 37.562 3.482 1 88.44 185 MET A C 1
ATOM 1484 O O . MET A 1 185 ? 13.125 38 2.912 1 88.44 185 MET A O 1
ATOM 1488 N N . MET A 1 186 ? 11.633 38.188 4.422 1 85.06 186 MET A N 1
ATOM 1489 C CA . MET A 1 186 ? 11.961 39.594 4.738 1 85.06 186 MET A CA 1
ATOM 1490 C C . MET A 1 186 ? 13.336 39.688 5.383 1 85.06 186 MET A C 1
ATOM 1492 O O . MET A 1 186 ? 13.742 38.781 6.125 1 85.06 186 MET A O 1
ATOM 1496 N N . PRO A 1 187 ? 14.047 40.75 5.129 1 85.44 187 PRO A N 1
ATOM 1497 C CA . PRO A 1 187 ? 15.422 40.875 5.613 1 85.44 187 PRO A CA 1
ATOM 1498 C C . PRO A 1 187 ? 15.5 40.938 7.137 1 85.44 187 PRO A C 1
ATOM 1500 O O . PRO A 1 187 ? 16.516 40.562 7.719 1 85.44 187 PRO A O 1
ATOM 1503 N N . LYS A 1 188 ? 14.461 41.406 7.84 1 86.31 188 LYS A N 1
ATOM 1504 C CA . LYS A 1 188 ? 14.516 41.438 9.297 1 86.31 188 LYS A CA 1
ATOM 1505 C C . LYS A 1 188 ? 14.328 40.062 9.906 1 86.31 188 LYS A C 1
ATOM 1507 O O . LYS A 1 188 ? 14.641 39.844 11.078 1 86.31 188 LYS A O 1
ATOM 1512 N N . CYS A 1 189 ? 13.82 39.25 9.141 1 90.06 189 CYS A N 1
ATOM 1513 C CA . CYS A 1 189 ? 13.562 37.906 9.641 1 90.06 189 CYS A CA 1
ATOM 1514 C C . CYS A 1 189 ? 14.695 36.969 9.273 1 90.06 189 CYS A C 1
ATOM 1516 O O . CYS A 1 189 ? 14.766 35.844 9.781 1 90.06 189 CYS A O 1
ATOM 1518 N N . THR A 1 190 ? 15.602 37.375 8.375 1 90.81 190 THR A N 1
ATOM 1519 C CA . THR A 1 190 ? 16.688 36.5 7.93 1 90.81 190 THR A CA 1
ATOM 1520 C C . THR A 1 190 ? 18.031 37.188 8.125 1 90.81 190 THR A C 1
ATOM 1522 O O . THR A 1 190 ? 18.141 38.406 8.047 1 90.81 190 THR A O 1
ATOM 1525 N N . LEU A 1 191 ? 19.016 36.406 8.43 1 88.5 191 LEU A N 1
ATOM 1526 C CA . LEU A 1 191 ? 20.391 36.906 8.531 1 88.5 191 LEU A CA 1
ATOM 1527 C C . LEU A 1 191 ? 21.031 37 7.148 1 88.5 191 LEU A C 1
ATOM 1529 O O . LEU A 1 191 ? 21.828 37.906 6.895 1 88.5 191 LEU A O 1
ATOM 1533 N N . TYR A 1 192 ? 20.656 36 6.309 1 88.75 192 TYR A N 1
ATOM 1534 C CA . TYR A 1 192 ? 21.109 36 4.918 1 88.75 192 TYR A CA 1
ATOM 1535 C C . TYR A 1 192 ? 19.922 35.844 3.971 1 88.75 192 TYR A C 1
ATOM 1537 O O . TYR A 1 192 ? 18.906 35.219 4.312 1 88.75 192 TYR A O 1
ATOM 1545 N N . PRO A 1 193 ? 20.031 36.531 2.822 1 88.25 193 PRO A N 1
ATOM 1546 C CA . PRO A 1 193 ? 18.922 36.438 1.876 1 88.25 193 PRO A CA 1
ATOM 1547 C C . PRO A 1 193 ? 18.656 35.031 1.399 1 88.25 193 PRO A C 1
ATOM 1549 O O . PRO A 1 193 ? 19.609 34.25 1.168 1 88.25 193 PRO A O 1
ATOM 1552 N N . ILE A 1 194 ? 17.438 34.656 1.399 1 91.38 194 ILE A N 1
ATOM 1553 C CA . ILE A 1 194 ? 17.047 33.312 0.963 1 91.38 194 ILE A CA 1
ATOM 1554 C C . ILE A 1 194 ? 16.172 33.406 -0.289 1 91.38 194 ILE A C 1
ATOM 1556 O O . ILE A 1 194 ? 15.547 34.438 -0.538 1 91.38 194 ILE A O 1
ATOM 1560 N N . SER A 1 195 ? 16.219 32.344 -1.142 1 92.69 195 SER A N 1
ATOM 1561 C CA . SER A 1 195 ? 15.367 32.281 -2.328 1 92.69 195 SER A CA 1
ATOM 1562 C C . SER A 1 195 ? 13.898 32.125 -1.951 1 92.69 195 SER A C 1
ATOM 1564 O O . SER A 1 195 ? 13.586 31.609 -0.873 1 92.69 195 SER A O 1
ATOM 1566 N N . TYR A 1 196 ? 13.016 32.594 -2.781 1 93.25 196 TYR A N 1
ATOM 1567 C CA . TYR A 1 196 ? 11.594 32.469 -2.498 1 93.25 196 TYR A CA 1
ATOM 1568 C C . TYR A 1 196 ? 11.164 31 -2.412 1 93.25 196 TYR A C 1
ATOM 1570 O O . TYR A 1 196 ? 10.289 30.656 -1.621 1 93.25 196 TYR A O 1
ATOM 1578 N N . ALA A 1 197 ? 11.789 30.172 -3.227 1 94.56 197 ALA A N 1
ATOM 1579 C CA . ALA A 1 197 ? 11.453 28.75 -3.176 1 94.56 197 ALA A CA 1
ATOM 1580 C C . ALA A 1 197 ? 11.75 28.172 -1.796 1 94.56 197 ALA A C 1
ATOM 1582 O O . ALA A 1 197 ? 10.984 27.344 -1.289 1 94.56 197 ALA A O 1
ATOM 1583 N N . ASP A 1 198 ? 12.758 28.625 -1.229 1 95.5 198 ASP A N 1
ATOM 1584 C CA . ASP A 1 198 ? 13.133 28.141 0.095 1 95.5 198 ASP A CA 1
ATOM 1585 C C . ASP A 1 198 ? 12.188 28.672 1.165 1 95.5 198 ASP A C 1
ATOM 1587 O O . ASP A 1 198 ? 11.797 27.953 2.082 1 95.5 198 ASP A O 1
ATOM 1591 N N . SER A 1 199 ? 11.867 29.953 1.038 1 94.88 199 SER A N 1
ATOM 1592 C CA . SER A 1 199 ? 10.93 30.531 1.993 1 94.88 199 SER A CA 1
ATOM 1593 C C . SER A 1 199 ? 9.555 29.875 1.893 1 94.88 199 SER A C 1
ATOM 1595 O O . SER A 1 199 ? 8.914 29.625 2.91 1 94.88 199 SER A O 1
ATOM 1597 N N . LEU A 1 200 ? 9.141 29.641 0.64 1 96.19 200 LEU A N 1
ATOM 1598 C CA . LEU A 1 200 ? 7.871 28.953 0.419 1 96.19 200 LEU A CA 1
ATOM 1599 C C . LEU A 1 200 ? 7.906 27.562 1.013 1 96.19 200 LEU A C 1
ATOM 1601 O O . LEU A 1 200 ? 6.93 27.109 1.624 1 96.19 200 LEU A O 1
ATOM 1605 N N . PHE A 1 201 ? 8.992 26.922 0.8 1 97.56 201 PHE A N 1
ATOM 1606 C CA . PHE A 1 201 ? 9.156 25.562 1.307 1 97.56 201 PHE A CA 1
ATOM 1607 C C . PHE A 1 201 ? 9.078 25.547 2.828 1 97.56 201 PHE A C 1
ATOM 1609 O O . PHE A 1 201 ? 8.344 24.734 3.406 1 97.56 201 PHE A O 1
ATOM 1616 N N . VAL A 1 202 ? 9.75 26.422 3.48 1 96.38 202 VAL A N 1
ATOM 1617 C CA . VAL A 1 202 ? 9.797 26.453 4.938 1 96.38 202 VAL A CA 1
ATOM 1618 C C . VAL A 1 202 ? 8.43 26.844 5.492 1 96.38 202 VAL A C 1
ATOM 1620 O O . VAL A 1 202 ? 7.961 26.266 6.473 1 96.38 202 VAL A O 1
ATOM 1623 N N . ALA A 1 203 ? 7.797 27.797 4.867 1 96 203 ALA A N 1
ATOM 1624 C CA . ALA A 1 203 ? 6.465 28.203 5.293 1 96 203 ALA A CA 1
ATOM 1625 C C . ALA A 1 203 ? 5.461 27.062 5.152 1 96 203 ALA A C 1
ATOM 1627 O O . ALA A 1 203 ? 4.645 26.844 6.047 1 96 203 ALA A O 1
ATOM 1628 N N . THR A 1 204 ? 5.535 26.406 3.996 1 96.88 204 THR A N 1
ATOM 1629 C CA . THR A 1 204 ? 4.645 25.266 3.779 1 96.88 204 THR A CA 1
ATOM 1630 C C . THR A 1 204 ? 4.906 24.172 4.812 1 96.88 204 THR A C 1
ATOM 1632 O O . THR A 1 204 ? 3.967 23.625 5.391 1 96.88 204 THR A O 1
ATOM 1635 N N . SER A 1 205 ? 6.148 23.859 5.016 1 96.56 205 SER A N 1
ATOM 1636 C CA . SER A 1 205 ? 6.527 22.828 5.98 1 96.56 205 SER A CA 1
ATOM 1637 C C . SER A 1 205 ? 6.059 23.203 7.387 1 96.56 205 SER A C 1
ATOM 1639 O O . SER A 1 205 ? 5.633 22.328 8.148 1 96.56 205 SER A O 1
ATOM 1641 N N . ALA A 1 206 ? 6.082 24.484 7.73 1 95.69 206 ALA A N 1
ATOM 1642 C CA . ALA A 1 206 ? 5.68 24.953 9.055 1 95.69 206 ALA A CA 1
ATOM 1643 C C . ALA A 1 206 ? 4.164 24.875 9.227 1 95.69 206 ALA A C 1
ATOM 1645 O O . ALA A 1 206 ? 3.674 24.344 10.219 1 95.69 206 ALA A O 1
ATOM 1646 N N . VAL A 1 207 ? 3.439 25.344 8.258 1 93.12 207 VAL A N 1
ATOM 1647 C CA . VAL A 1 207 ? 1.984 25.375 8.359 1 93.12 207 VAL A CA 1
ATOM 1648 C C . VAL A 1 207 ? 1.429 23.953 8.281 1 93.12 207 VAL A C 1
ATOM 1650 O O . VAL A 1 207 ? 0.439 23.641 8.945 1 93.12 207 VAL A O 1
ATOM 1653 N N . CYS A 1 208 ? 2.092 23.141 7.488 1 93.31 208 CYS A N 1
ATOM 1654 C CA . CYS A 1 208 ? 1.646 21.75 7.363 1 93.31 208 CYS A CA 1
ATOM 1655 C C . CYS A 1 208 ? 2.27 20.875 8.445 1 93.31 208 CYS A C 1
ATOM 1657 O O . CYS A 1 208 ? 2.064 19.672 8.461 1 93.31 208 CYS A O 1
ATOM 1659 N N . ILE A 1 209 ? 3.021 21.453 9.305 1 92.81 209 ILE A N 1
ATOM 1660 C CA . ILE A 1 209 ? 3.629 20.828 10.469 1 92.81 209 ILE A CA 1
ATOM 1661 C C . ILE A 1 209 ? 4.441 19.609 10.031 1 92.81 209 ILE A C 1
ATOM 1663 O O . ILE A 1 209 ? 4.312 18.531 10.609 1 92.81 209 ILE A O 1
ATOM 1667 N N . THR A 1 210 ? 5.262 19.641 9.023 1 93.19 210 THR A N 1
ATOM 1668 C CA . THR A 1 210 ? 6.059 18.531 8.492 1 93.19 210 THR A CA 1
ATOM 1669 C C . THR A 1 210 ? 7.473 18.578 9.062 1 93.19 210 THR A C 1
ATOM 1671 O O . THR A 1 210 ? 8.008 17.531 9.469 1 93.19 210 THR A O 1
ATOM 1674 N N . GLY A 1 211 ? 8.133 19.766 9.039 1 91.62 211 GLY A N 1
ATOM 1675 C CA . GLY A 1 211 ? 9.453 19.891 9.633 1 91.62 211 GLY A CA 1
ATOM 1676 C C . GLY A 1 211 ? 10.578 19.734 8.625 1 91.62 211 GLY A C 1
ATOM 1677 O O . GLY A 1 211 ? 11.75 19.922 8.961 1 91.62 211 GLY A O 1
ATOM 1678 N N . LEU A 1 212 ? 10.273 19.422 7.371 1 93.12 212 LEU A N 1
ATOM 1679 C CA . LEU A 1 212 ? 11.297 19.422 6.332 1 93.12 212 LEU A CA 1
ATOM 1680 C C . LEU A 1 212 ? 11.781 20.828 6.039 1 93.12 212 LEU A C 1
ATOM 1682 O O . LEU A 1 212 ? 10.984 21.766 5.977 1 93.12 212 LEU A O 1
ATOM 1686 N N . THR A 1 213 ? 13.055 21 5.918 1 92.69 213 THR A N 1
ATOM 1687 C CA . THR A 1 213 ? 13.594 22.328 5.664 1 92.69 213 THR A CA 1
ATOM 1688 C C . THR A 1 213 ? 14.727 22.266 4.637 1 92.69 213 THR A C 1
ATOM 1690 O O . THR A 1 213 ? 15.508 21.312 4.625 1 92.69 213 THR A O 1
ATOM 1693 N N . THR A 1 214 ? 14.773 23.172 3.783 1 93.12 214 THR A N 1
ATOM 1694 C CA . THR A 1 214 ? 15.805 23.281 2.764 1 93.12 214 THR A CA 1
ATOM 1695 C C . THR A 1 214 ? 16.969 24.141 3.264 1 93.12 214 THR A C 1
ATOM 1697 O O . THR A 1 214 ? 18.047 24.156 2.66 1 93.12 214 THR A O 1
ATOM 1700 N N . ILE A 1 215 ? 16.719 24.891 4.336 1 91.06 215 ILE A N 1
ATOM 1701 C CA . ILE A 1 215 ? 17.734 25.75 4.918 1 91.06 215 ILE A CA 1
ATOM 1702 C C . ILE A 1 215 ? 17.891 25.453 6.406 1 91.06 215 ILE A C 1
ATOM 1704 O O . ILE A 1 215 ? 17.031 24.812 7.004 1 91.06 215 ILE A O 1
ATOM 1708 N N . ASP A 1 216 ? 18.984 25.844 6.945 1 90.38 216 ASP A N 1
ATOM 1709 C CA . ASP A 1 216 ? 19.188 25.672 8.383 1 90.38 216 ASP A CA 1
ATOM 1710 C C . ASP A 1 216 ? 18.422 26.734 9.164 1 90.38 216 ASP A C 1
ATOM 1712 O O . ASP A 1 216 ? 18.797 27.922 9.148 1 90.38 216 ASP A O 1
ATOM 1716 N N . VAL A 1 217 ? 17.469 26.391 9.906 1 90.44 217 VAL A N 1
ATOM 1717 C CA . VAL A 1 217 ? 16.547 27.266 10.602 1 90.44 217 VAL A CA 1
ATOM 1718 C C . VAL A 1 217 ? 17.281 28.047 11.695 1 90.44 217 VAL A C 1
ATOM 1720 O O . VAL A 1 217 ? 17.047 29.234 11.883 1 90.44 217 VAL A O 1
ATOM 1723 N N . ALA A 1 218 ? 18.234 27.438 12.344 1 88.31 218 ALA A N 1
ATOM 1724 C CA . ALA A 1 218 ? 18.922 28.016 13.492 1 88.31 218 ALA A CA 1
ATOM 1725 C C . ALA A 1 218 ? 19.875 29.125 13.055 1 88.31 218 ALA A C 1
ATOM 1727 O O . ALA A 1 218 ? 20.016 30.141 13.734 1 88.31 218 ALA A O 1
ATOM 1728 N N . THR A 1 219 ? 20.453 28.984 11.898 1 88.69 219 THR A N 1
ATOM 1729 C CA . THR A 1 219 ? 21.484 29.922 11.484 1 88.69 219 THR A CA 1
ATOM 1730 C C . THR A 1 219 ? 20.922 30.938 10.484 1 88.69 219 THR A C 1
ATOM 1732 O O . THR A 1 219 ? 21.531 31.984 10.242 1 88.69 219 THR A O 1
ATOM 1735 N N . THR A 1 220 ? 19.797 30.672 9.969 1 91.38 220 THR A N 1
ATOM 1736 C CA . THR A 1 220 ? 19.281 31.516 8.898 1 91.38 220 THR A CA 1
ATOM 1737 C C . THR A 1 220 ? 18.297 32.531 9.453 1 91.38 220 THR A C 1
ATOM 1739 O O . THR A 1 220 ? 18.25 33.688 9 1 91.38 220 THR A O 1
ATOM 1742 N N . PHE A 1 221 ? 17.547 32.25 10.461 1 92.38 221 PHE A N 1
ATOM 1743 C CA . PHE A 1 221 ? 16.453 33.125 10.898 1 92.38 221 PHE A CA 1
ATOM 1744 C C . PHE A 1 221 ? 16.859 33.906 12.141 1 92.38 221 PHE A C 1
ATOM 1746 O O . PHE A 1 221 ? 17.578 33.406 13 1 92.38 221 PHE A O 1
ATOM 1753 N N . THR A 1 222 ? 16.438 35.125 12.18 1 91.19 222 THR A N 1
ATOM 1754 C CA . THR A 1 222 ? 16.562 35.969 13.352 1 91.19 222 THR A CA 1
ATOM 1755 C C . THR A 1 222 ? 15.516 35.625 14.398 1 91.19 222 THR A C 1
ATOM 1757 O O . THR A 1 222 ? 14.641 34.781 14.156 1 91.19 222 THR A O 1
ATOM 1760 N N . PRO A 1 223 ? 15.586 36.188 15.602 1 87.81 223 PRO A N 1
ATOM 1761 C CA . PRO A 1 223 ? 14.555 35.906 16.609 1 87.81 223 PRO A CA 1
ATOM 1762 C C . PRO A 1 223 ? 13.148 36.219 16.125 1 87.81 223 PRO A C 1
ATOM 1764 O O . PRO A 1 223 ? 12.188 35.531 16.438 1 87.81 223 PRO A O 1
ATOM 1767 N N . LEU A 1 224 ? 13.078 37.312 15.359 1 86.75 224 LEU A N 1
ATOM 1768 C CA . LEU A 1 224 ? 11.781 37.625 14.781 1 86.75 224 LEU A CA 1
ATOM 1769 C C . LEU A 1 224 ? 11.336 36.562 13.789 1 86.75 224 LEU A C 1
ATOM 1771 O O . LEU A 1 224 ? 10.156 36.219 13.742 1 86.75 224 LEU A O 1
ATOM 1775 N N . GLY A 1 225 ? 12.273 36.156 12.992 1 90.12 225 GLY A N 1
ATOM 1776 C CA . GLY A 1 225 ? 11.977 35.062 12.07 1 90.12 225 GLY A CA 1
ATOM 1777 C C . GLY A 1 225 ? 11.516 33.781 12.773 1 90.12 225 GLY A C 1
ATOM 1778 O O . GLY A 1 225 ? 10.594 33.125 12.305 1 90.12 225 GLY A O 1
ATOM 1779 N N . LEU A 1 226 ? 12.141 33.469 13.875 1 92.69 226 LEU A N 1
ATOM 1780 C CA . LEU A 1 226 ? 11.773 32.312 14.648 1 92.69 226 LEU A CA 1
ATOM 1781 C C . LEU A 1 226 ? 10.383 32.469 15.258 1 92.69 226 LEU A C 1
ATOM 1783 O O . LEU A 1 226 ? 9.648 31.484 15.391 1 92.69 226 LEU A O 1
ATOM 1787 N N . LEU A 1 227 ? 10.062 33.656 15.641 1 90 227 LEU A N 1
ATOM 1788 C CA . LEU A 1 227 ? 8.734 33.938 16.172 1 90 227 LEU A CA 1
ATOM 1789 C C . LEU A 1 227 ? 7.668 33.688 15.102 1 90 227 LEU A C 1
ATOM 1791 O O . LEU A 1 227 ? 6.625 33.094 15.367 1 90 227 LEU A O 1
ATOM 1795 N N . VAL A 1 228 ? 7.953 34.219 13.93 1 89.62 228 VAL A N 1
ATOM 1796 C CA . VAL A 1 228 ? 7.023 34.031 12.82 1 89.62 228 VAL A CA 1
ATOM 1797 C C . VAL A 1 228 ? 6.871 32.531 12.523 1 89.62 228 VAL A C 1
ATOM 1799 O O . VAL A 1 228 ? 5.758 32.062 12.344 1 89.62 228 VAL A O 1
ATOM 1802 N N . LEU A 1 229 ? 7.973 31.859 12.469 1 94.31 229 LEU A N 1
ATOM 1803 C CA . LEU A 1 229 ? 7.957 30.422 12.234 1 94.31 229 LEU A CA 1
ATOM 1804 C C . LEU A 1 229 ? 7.148 29.688 13.305 1 94.31 229 LEU A C 1
ATOM 1806 O O . LEU A 1 229 ? 6.344 28.812 12.992 1 94.31 229 LEU A O 1
ATOM 1810 N N . GLY A 1 230 ? 7.336 30.078 14.516 1 93.5 230 GLY A N 1
ATOM 1811 C CA . GLY A 1 230 ? 6.578 29.5 15.609 1 93.5 230 GLY A CA 1
ATOM 1812 C C . GLY A 1 230 ? 5.086 29.719 15.492 1 93.5 230 GLY A C 1
ATOM 1813 O O . GLY A 1 230 ? 4.289 28.828 15.773 1 93.5 230 GLY A O 1
ATOM 1814 N N . LEU A 1 231 ? 4.727 30.891 15.07 1 88.69 231 LEU A N 1
ATOM 1815 C CA . LEU A 1 231 ? 3.314 31.203 14.898 1 88.69 231 LEU A CA 1
ATOM 1816 C C . LEU A 1 231 ? 2.701 30.375 13.773 1 88.69 231 LEU A C 1
ATOM 1818 O O . LEU A 1 231 ? 1.559 29.922 13.883 1 88.69 231 LEU A O 1
ATOM 1822 N N . LEU A 1 232 ? 3.436 30.266 12.734 1 92.06 232 LEU A N 1
ATOM 1823 C CA . LEU A 1 232 ? 2.955 29.453 11.617 1 92.06 232 LEU A CA 1
ATOM 1824 C C . LEU A 1 232 ? 2.746 28 12.055 1 92.06 232 LEU A C 1
ATOM 1826 O O . LEU A 1 232 ? 1.754 27.375 11.672 1 92.06 232 LEU A O 1
ATOM 1830 N N . ILE A 1 233 ? 3.648 27.438 12.828 1 93.25 233 ILE A N 1
ATOM 1831 C CA . ILE A 1 233 ? 3.545 26.078 13.336 1 93.25 233 ILE A CA 1
ATOM 1832 C C . ILE A 1 233 ? 2.299 25.938 14.211 1 93.25 233 ILE A C 1
ATOM 1834 O O . ILE A 1 233 ? 1.547 24.969 14.094 1 93.25 233 ILE A O 1
ATOM 1838 N N . GLN A 1 234 ? 2.08 26.953 15.016 1 90 234 GLN A N 1
ATOM 1839 C CA . GLN A 1 234 ? 0.947 26.938 15.93 1 90 234 GLN A CA 1
ATOM 1840 C C . GLN A 1 234 ? -0.377 26.953 15.172 1 90 234 GLN A C 1
ATOM 1842 O O . GLN A 1 234 ? -1.301 26.219 15.5 1 90 234 GLN A O 1
ATOM 1847 N N . ILE A 1 235 ? -0.445 27.766 14.227 1 85.06 235 ILE A N 1
ATOM 1848 C CA . ILE A 1 235 ? -1.647 27.875 13.406 1 85.06 235 ILE A CA 1
ATOM 1849 C C . ILE A 1 235 ? -1.888 26.562 12.672 1 85.06 235 ILE A C 1
ATOM 1851 O O . ILE A 1 235 ? -3.021 26.078 12.602 1 85.06 235 ILE A O 1
ATOM 1855 N N . GLY A 1 236 ? -0.869 26.016 12.172 1 87 236 GLY A N 1
ATOM 1856 C CA . GLY A 1 236 ? -0.973 24.734 11.484 1 87 236 GLY A CA 1
ATOM 1857 C C . GLY A 1 236 ? -1.364 23.594 12.406 1 87 236 GLY A C 1
ATOM 1858 O O . GLY A 1 236 ? -2.172 22.734 12.031 1 87 236 GLY A O 1
ATOM 1859 N N . GLY A 1 237 ? -0.755 23.531 13.547 1 85.5 237 GLY A N 1
ATOM 1860 C CA . GLY A 1 237 ? -1.02 22.469 14.508 1 85.5 237 GLY A CA 1
ATOM 1861 C C . GLY A 1 237 ? -2.449 22.469 15.008 1 85.5 237 GLY A C 1
ATOM 1862 O O . GLY A 1 237 ? -3.094 21.422 15.055 1 85.5 237 GLY A O 1
ATOM 1863 N N . LEU A 1 238 ? -2.928 23.547 15.383 1 78.25 238 LEU A N 1
ATOM 1864 C CA . LEU A 1 238 ? -4.297 23.656 15.867 1 78.25 238 LEU A CA 1
ATOM 1865 C C . LEU A 1 238 ? -5.297 23.484 14.727 1 78.25 238 LEU A C 1
ATOM 1867 O O . LEU A 1 238 ? -6.441 23.078 14.961 1 78.25 238 LEU A O 1
ATOM 1871 N N . GLY A 1 239 ? -4.848 23.516 13.625 1 70.56 239 GLY A N 1
ATOM 1872 C CA . GLY A 1 239 ? -5.75 23.5 12.492 1 70.56 239 GLY A CA 1
ATOM 1873 C C . GLY A 1 239 ? -6.281 24.875 12.141 1 70.56 239 GLY A C 1
ATOM 1874 O O . GLY A 1 239 ? -6.777 25.594 13.008 1 70.56 239 GLY A O 1
ATOM 1875 N N . VAL A 1 240 ? -6.125 25.078 11.031 1 57.75 240 VAL A N 1
ATOM 1876 C CA . VAL A 1 240 ? -6.504 26.406 10.555 1 57.75 240 VAL A CA 1
ATOM 1877 C C . VAL A 1 240 ? -7.977 26.672 10.867 1 57.75 240 VAL A C 1
ATOM 1879 O O . VAL A 1 240 ? -8.344 27.766 11.281 1 57.75 240 VAL A O 1
ATOM 1882 N N . MET A 1 241 ? -8.562 25.562 10.906 1 56.44 241 MET A N 1
ATOM 1883 C CA . MET A 1 241 ? -10 25.766 11.078 1 56.44 241 MET A CA 1
ATOM 1884 C C . MET A 1 241 ? -10.344 25.953 12.547 1 56.44 241 MET A C 1
ATOM 1886 O O . MET A 1 241 ? -11.242 26.734 12.883 1 56.44 241 MET A O 1
ATOM 1890 N N . THR A 1 242 ? -9.719 25.078 13.297 1 62.41 242 THR A N 1
ATOM 1891 C CA . THR A 1 242 ? -9.945 25.328 14.719 1 62.41 242 THR A CA 1
ATOM 1892 C C . THR A 1 242 ? -9.586 26.766 15.086 1 62.41 242 THR A C 1
ATOM 1894 O O . THR A 1 242 ? -10.336 27.438 15.797 1 62.41 242 THR A O 1
ATOM 1897 N N . PHE A 1 243 ? -8.586 27.062 14.422 1 59.16 243 PHE A N 1
ATOM 1898 C CA . PHE A 1 243 ? -8.117 28.406 14.695 1 59.16 243 PHE A CA 1
ATOM 1899 C C . PHE A 1 243 ? -9.086 29.453 14.148 1 59.16 243 PHE A C 1
ATOM 1901 O O . PHE A 1 243 ? -9.477 30.375 14.859 1 59.16 243 PHE A O 1
ATOM 1908 N N . THR A 1 244 ? -9.539 29.141 12.969 1 55.75 244 THR A N 1
ATOM 1909 C CA . THR A 1 244 ? -10.406 30.109 12.312 1 55.75 244 THR A CA 1
ATOM 1910 C C . THR A 1 244 ? -11.789 30.125 12.945 1 55.75 244 THR A C 1
ATOM 1912 O O . THR A 1 244 ? -12.375 31.188 13.141 1 55.75 244 THR A O 1
ATOM 1915 N N . SER A 1 245 ? -12.18 28.844 13.203 1 60.88 245 SER A N 1
ATOM 1916 C CA . SER A 1 245 ? -13.508 28.766 13.805 1 60.88 245 SER A CA 1
ATOM 1917 C C . SER A 1 245 ? -13.531 29.422 15.18 1 60.88 245 SER A C 1
ATOM 1919 O O . SER A 1 245 ? -14.523 30.047 15.562 1 60.88 245 SER A O 1
ATOM 1921 N N . PHE A 1 246 ? -12.516 29.281 15.844 1 58.84 246 PHE A N 1
ATOM 1922 C CA . PHE A 1 246 ? -12.414 29.922 17.156 1 58.84 246 PHE A CA 1
ATOM 1923 C C . PHE A 1 246 ? -12.555 31.438 17.047 1 58.84 246 PHE A C 1
ATOM 1925 O O . PHE A 1 246 ? -13.375 32.031 17.734 1 58.84 246 PHE A O 1
ATOM 1932 N N . PHE A 1 247 ? -11.852 31.891 16.078 1 57.56 247 PHE A N 1
ATOM 1933 C CA . PHE A 1 247 ? -11.844 33.344 15.977 1 57.56 247 PHE A CA 1
ATOM 1934 C C . PHE A 1 247 ? -13.164 33.844 15.406 1 57.56 247 PHE A C 1
ATOM 1936 O O . PHE A 1 247 ? -13.672 34.906 15.828 1 57.56 247 PHE A O 1
ATOM 1943 N N . ALA A 1 248 ? -13.633 33.031 14.531 1 56.59 248 ALA A N 1
ATOM 1944 C CA . ALA A 1 248 ? -14.914 33.438 13.953 1 56.59 248 ALA A CA 1
ATOM 1945 C C . ALA A 1 248 ? -16.016 33.438 15 1 56.59 248 ALA A C 1
ATOM 1947 O O . ALA A 1 248 ? -16.797 34.375 15.094 1 56.59 248 ALA A O 1
ATOM 1948 N N . LEU A 1 249 ? -16.047 32.312 15.672 1 61.81 249 LEU A N 1
ATOM 1949 C CA . LEU A 1 249 ? -17.141 32.188 16.641 1 61.81 249 LEU A CA 1
ATOM 1950 C C . LEU A 1 249 ? -16.922 33.094 17.844 1 61.81 249 LEU A C 1
ATOM 1952 O O . LEU A 1 249 ? -17.875 33.625 18.422 1 61.81 249 LEU A O 1
ATOM 1956 N N . PHE A 1 250 ? -15.703 33.094 18.141 1 56.56 250 PHE A N 1
ATOM 1957 C CA . PHE A 1 250 ? -15.375 33.906 19.312 1 56.56 250 PHE A CA 1
ATOM 1958 C C . PHE A 1 250 ? -15.688 35.375 19.062 1 56.56 250 PHE A C 1
ATOM 1960 O O . PHE A 1 250 ? -16.188 36.062 19.938 1 56.56 250 PHE A O 1
ATOM 1967 N N . PHE A 1 251 ? -15.336 35.75 17.812 1 52.59 251 PHE A N 1
ATOM 1968 C CA . PHE A 1 251 ? -15.469 37.188 17.547 1 52.59 251 PHE A CA 1
ATOM 1969 C C . PHE A 1 251 ? -16.844 37.5 16.938 1 52.59 251 PHE A C 1
ATOM 1971 O O . PHE A 1 251 ? -17.344 38.594 17.062 1 52.59 251 PHE A O 1
ATOM 1978 N N . SER A 1 252 ? -17.328 36.312 16.031 1 53.69 252 SER A N 1
ATOM 1979 C CA . SER A 1 252 ? -18.578 36.656 15.352 1 53.69 252 SER A CA 1
ATOM 1980 C C . SER A 1 252 ? -19.766 35.938 15.984 1 53.69 252 SER A C 1
ATOM 1982 O O . SER A 1 252 ? -19.672 34.781 16.359 1 53.69 252 SER A O 1
ATOM 1984 N N . GLY A 1 253 ? -20.406 36.312 16.906 1 50.31 253 GLY A N 1
ATOM 1985 C CA . GLY A 1 253 ? -21.594 35.781 17.547 1 50.31 253 GLY A CA 1
ATOM 1986 C C . GLY A 1 253 ? -22.594 35.219 16.547 1 50.31 253 GLY A C 1
ATOM 1987 O O . GLY A 1 253 ? -23.453 34.406 16.906 1 50.31 253 GLY A O 1
ATOM 1988 N N . ASN A 1 254 ? -22.672 35.625 15.289 1 52.5 254 ASN A N 1
ATOM 1989 C CA . ASN A 1 254 ? -23.812 35.312 14.438 1 52.5 254 ASN A CA 1
ATOM 1990 C C . ASN A 1 254 ? -23.406 34.406 13.281 1 52.5 254 ASN A C 1
ATOM 1992 O O . ASN A 1 254 ? -23.281 34.875 12.141 1 52.5 254 ASN A O 1
ATOM 1996 N N . THR A 1 255 ? -22.781 33.375 13.547 1 57.88 255 THR A N 1
ATOM 1997 C CA . THR A 1 255 ? -22.547 32.469 12.43 1 57.88 255 THR A CA 1
ATOM 1998 C C . THR A 1 255 ? -23.781 31.609 12.156 1 57.88 255 THR A C 1
ATOM 2000 O O . THR A 1 255 ? -24.531 31.266 13.086 1 57.88 255 THR A O 1
ATOM 2003 N N . SER A 1 256 ? -24.234 31.594 10.891 1 61.56 256 SER A N 1
ATOM 2004 C CA . SER A 1 256 ? -25.391 30.797 10.516 1 61.56 256 SER A CA 1
ATOM 2005 C C . SER A 1 256 ? -25.297 29.391 11.109 1 61.56 256 SER A C 1
ATOM 2007 O O . SER A 1 256 ? -24.203 28.906 11.406 1 61.56 256 SER A O 1
ATOM 2009 N N . ILE A 1 257 ? -26.406 28.953 11.43 1 60.41 257 ILE A N 1
ATOM 2010 C CA . ILE A 1 257 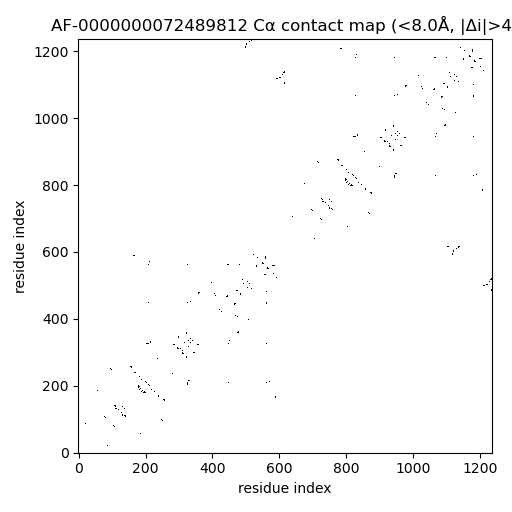? -26.531 27.594 11.969 1 60.41 257 ILE A CA 1
ATOM 2011 C C . ILE A 1 257 ? -25.797 26.625 11.055 1 60.41 257 ILE A C 1
ATOM 2013 O O . ILE A 1 257 ? -25.188 25.656 11.531 1 60.41 257 ILE A O 1
ATOM 2017 N N . TYR A 1 258 ? -25.875 27.016 9.805 1 61.78 258 TYR A N 1
ATOM 2018 C CA . TYR A 1 258 ? -25.234 26.141 8.836 1 61.78 258 TYR A CA 1
ATOM 2019 C C . TYR A 1 258 ? -23.719 26.156 9.023 1 61.78 258 TYR A C 1
ATOM 2021 O O . TYR A 1 258 ? -23.078 25.094 9 1 61.78 258 TYR A O 1
ATOM 2029 N N . ASN A 1 259 ? -23.281 27.344 9.359 1 63.22 259 ASN A N 1
ATOM 2030 C CA . ASN A 1 259 ? -21.844 27.469 9.578 1 63.22 259 ASN A CA 1
ATOM 2031 C C . ASN A 1 259 ? -21.422 26.75 10.859 1 63.22 259 ASN A C 1
ATOM 2033 O O . ASN A 1 259 ? -20.359 26.109 10.891 1 63.22 259 ASN A O 1
ATOM 2037 N N . GLN A 1 260 ? -22.266 26.781 11.695 1 64.94 260 GLN A N 1
ATOM 2038 C CA . GLN A 1 260 ? -21.953 26.156 12.969 1 64.94 260 GLN A CA 1
ATOM 2039 C C . GLN A 1 260 ? -21.984 24.625 12.844 1 64.94 260 GLN A C 1
ATOM 2041 O O . GLN A 1 260 ? -21.172 23.938 13.461 1 64.94 260 GLN A O 1
ATOM 2046 N N . MET A 1 261 ? -22.859 24.172 11.961 1 63.34 261 MET A N 1
ATOM 2047 C CA . MET A 1 261 ? -22.969 22.734 11.75 1 63.34 261 MET A CA 1
ATOM 2048 C C . MET A 1 261 ? -21.719 22.188 11.047 1 63.34 261 MET A C 1
ATOM 2050 O O . MET A 1 261 ? -21.266 21.094 11.352 1 63.34 261 MET A O 1
ATOM 2054 N N . MET A 1 262 ? -21.266 23 10.273 1 62.56 262 MET A N 1
ATOM 2055 C CA . MET A 1 262 ? -20.062 22.578 9.555 1 62.56 262 MET A CA 1
ATOM 2056 C C . MET A 1 262 ? -18.859 22.5 10.492 1 62.56 262 MET A C 1
ATOM 2058 O O . MET A 1 262 ? -18.062 21.562 10.414 1 62.56 262 MET A O 1
ATOM 2062 N N . ILE A 1 263 ? -18.859 23.438 11.359 1 62.78 263 ILE A N 1
ATOM 2063 C CA . ILE A 1 263 ? -17.781 23.469 12.336 1 62.78 263 ILE A CA 1
ATOM 2064 C C . ILE A 1 263 ? -17.906 22.281 13.281 1 62.78 263 ILE A C 1
ATOM 2066 O O . ILE A 1 263 ? -16.906 21.672 13.648 1 62.78 263 ILE A O 1
ATOM 2070 N N . LYS A 1 264 ? -19.141 22.047 13.578 1 60.81 264 LYS A N 1
ATOM 2071 C CA . LYS A 1 264 ? -19.422 20.922 14.469 1 60.81 264 LYS A CA 1
ATOM 2072 C C . LYS A 1 264 ? -18.844 19.625 13.914 1 60.81 264 LYS A C 1
ATOM 2074 O O . LYS A 1 264 ? -18.234 18.844 14.648 1 60.81 264 LYS A O 1
ATOM 2079 N N . ASP A 1 265 ? -19 19.422 12.617 1 58.16 265 ASP A N 1
ATOM 2080 C CA . ASP A 1 265 ? -18.562 18.188 11.977 1 58.16 265 ASP A CA 1
ATOM 2081 C C . ASP A 1 265 ? -17.047 18.125 11.906 1 58.16 265 ASP A C 1
ATOM 2083 O O . ASP A 1 265 ? -16.469 17.031 12.023 1 58.16 265 ASP A O 1
ATOM 2087 N N . MET A 1 266 ? -16.516 19.266 11.906 1 57.88 266 MET A N 1
ATOM 2088 C CA . MET A 1 266 ? -15.07 19.297 11.766 1 57.88 266 MET A CA 1
ATOM 2089 C C . MET A 1 266 ? -14.383 19.016 13.102 1 57.88 266 MET A C 1
ATOM 2091 O O . MET A 1 266 ? -13.336 18.375 13.141 1 57.88 266 MET A O 1
ATOM 2095 N N . ILE A 1 267 ? -15.109 19.547 14.141 1 57.44 267 ILE A N 1
ATOM 2096 C CA . ILE A 1 267 ? -14.453 19.406 15.438 1 57.44 267 ILE A CA 1
ATOM 2097 C C . ILE A 1 267 ? -15.109 18.266 16.219 1 57.44 267 ILE A C 1
ATOM 2099 O O . ILE A 1 267 ? -14.766 18.031 17.375 1 57.44 267 ILE A O 1
ATOM 2103 N N . SER A 1 268 ? -15.93 17.422 15.469 1 54.28 268 SER A N 1
ATOM 2104 C CA . SER A 1 268 ? -16.625 16.266 16.047 1 54.28 268 SER A CA 1
ATOM 2105 C C . SER A 1 268 ? -17.281 16.625 17.359 1 54.28 268 SER A C 1
ATOM 2107 O O . SER A 1 268 ? -17.125 15.914 18.359 1 54.28 268 SER A O 1
ATOM 2109 N N . SER A 1 269 ? -17.953 17.828 17.328 1 55.56 269 SER A N 1
ATOM 2110 C CA . SER A 1 269 ? -18.703 18.219 18.516 1 55.56 269 SER A CA 1
ATOM 2111 C C . SER A 1 269 ? -20.109 17.609 18.5 1 55.56 269 SER A C 1
ATOM 2113 O O . SER A 1 269 ? -20.641 17.297 17.438 1 55.56 269 SER A O 1
ATOM 2115 N N . GLN A 1 270 ? -20.516 17.172 19.594 1 54.84 270 GLN A N 1
ATOM 2116 C CA . GLN A 1 270 ? -21.797 16.5 19.703 1 54.84 270 GLN A CA 1
ATOM 2117 C C . GLN A 1 270 ? -22.953 17.5 19.5 1 54.84 270 GLN A C 1
ATOM 2119 O O . GLN A 1 270 ? -23.984 17.141 18.938 1 54.84 270 GLN A O 1
ATOM 2124 N N . ASN A 1 271 ? -22.656 18.797 20 1 61.56 271 ASN A N 1
ATOM 2125 C CA . ASN A 1 271 ? -23.75 19.766 19.953 1 61.56 271 ASN A CA 1
ATOM 2126 C C . ASN A 1 271 ? -23.25 21.141 19.484 1 61.56 271 ASN A C 1
ATOM 2128 O O . ASN A 1 271 ? -22.062 21.469 19.656 1 61.56 271 ASN A O 1
ATOM 2132 N N . ILE A 1 272 ? -24.031 21.844 18.797 1 63.91 272 ILE A N 1
ATOM 2133 C CA . ILE A 1 272 ? -23.734 23.172 18.266 1 63.91 272 ILE A CA 1
ATOM 2134 C C . ILE A 1 272 ? -23.453 24.141 19.422 1 63.91 272 ILE A C 1
ATOM 2136 O O . ILE A 1 272 ? -22.594 25.016 19.312 1 63.91 272 ILE A O 1
ATOM 2140 N N . ASN A 1 273 ? -24.156 23.891 20.469 1 60.47 273 ASN A N 1
ATOM 2141 C CA . ASN A 1 273 ? -24.016 24.797 21.609 1 60.47 273 ASN A CA 1
ATOM 2142 C C . ASN A 1 273 ? -22.672 24.625 22.297 1 60.47 273 ASN A C 1
ATOM 2144 O O . ASN A 1 273 ? -22.203 25.531 23 1 60.47 273 ASN A O 1
ATOM 2148 N N . SER A 1 274 ? -22.141 23.562 22 1 65.56 274 SER A N 1
ATOM 2149 C CA . SER A 1 274 ? -20.891 23.266 22.703 1 65.56 274 SER A CA 1
ATOM 2150 C C . SER A 1 274 ? -19.688 23.516 21.797 1 65.56 274 SER A C 1
ATOM 2152 O O . SER A 1 274 ? -18.578 23.078 22.109 1 65.56 274 SER A O 1
ATOM 2154 N N . LEU A 1 275 ? -19.984 24.25 20.766 1 69.81 275 LEU A N 1
ATOM 2155 C CA . LEU A 1 275 ? -18.906 24.453 19.797 1 69.81 275 LEU A CA 1
ATOM 2156 C C . LEU A 1 275 ? -17.812 25.344 20.391 1 69.81 275 LEU A C 1
ATOM 2158 O O . LEU A 1 275 ? -16.641 24.984 20.375 1 69.81 275 LEU A O 1
ATOM 2162 N N . LEU A 1 276 ? -18.203 26.516 20.938 1 70.12 276 LEU A N 1
ATOM 2163 C CA . LEU A 1 276 ? -17.234 27.484 21.453 1 70.12 276 LEU A CA 1
ATOM 2164 C C . LEU A 1 276 ? -16.484 26.906 22.656 1 70.12 276 LEU A C 1
ATOM 2166 O O . LEU A 1 276 ? -15.258 26.969 22.719 1 70.12 276 LEU A O 1
ATOM 2170 N N . PRO A 1 277 ? -17.219 26.281 23.531 1 69.69 277 PRO A N 1
ATOM 2171 C CA . PRO A 1 277 ? -16.5 25.672 24.641 1 69.69 277 PRO A CA 1
ATOM 2172 C C . PRO A 1 277 ? -15.492 24.609 24.188 1 69.69 277 PRO A C 1
ATOM 2174 O O . PRO A 1 277 ? -14.422 24.484 24.781 1 69.69 277 PRO A O 1
ATOM 2177 N N . THR A 1 278 ? -15.836 23.922 23.219 1 72.12 278 THR A N 1
ATOM 2178 C CA . THR A 1 278 ? -14.93 22.891 22.703 1 72.12 278 THR A CA 1
ATOM 2179 C C . THR A 1 278 ? -13.68 23.531 22.094 1 72.12 278 THR A C 1
ATOM 2181 O O . THR A 1 278 ? -12.57 23.047 22.312 1 72.12 278 THR A O 1
ATOM 2184 N N . LEU A 1 279 ? -13.875 24.578 21.406 1 74 279 LEU A N 1
ATOM 2185 C CA . LEU A 1 279 ? -12.742 25.281 20.812 1 74 279 LEU A CA 1
ATOM 2186 C C . LEU A 1 279 ? -11.836 25.875 21.875 1 74 279 LEU A C 1
ATOM 2188 O O . LEU A 1 279 ? -10.609 25.797 21.781 1 74 279 LEU A O 1
ATOM 2192 N N . LEU A 1 280 ? -12.406 26.438 22.844 1 73.94 280 LEU A N 1
ATOM 2193 C CA . LEU A 1 280 ? -11.641 27.016 23.938 1 73.94 280 LEU A CA 1
ATOM 2194 C C . LEU A 1 280 ? -10.891 25.938 24.719 1 73.94 280 LEU A C 1
ATOM 2196 O O . LEU A 1 280 ? -9.773 26.172 25.188 1 73.94 280 LEU A O 1
ATOM 2200 N N . TYR A 1 281 ? -11.531 24.922 24.766 1 74.19 281 TYR A N 1
ATOM 2201 C CA . TYR A 1 281 ? -10.875 23.797 25.438 1 74.19 281 TYR A CA 1
ATOM 2202 C C . TYR A 1 281 ? -9.656 23.328 24.641 1 74.19 281 TYR A C 1
ATOM 2204 O O . TYR A 1 281 ? -8.609 23.047 25.219 1 74.19 281 TYR A O 1
ATOM 2212 N N . ILE A 1 282 ? -9.844 23.219 23.359 1 77.25 282 ILE A N 1
ATOM 2213 C CA . ILE A 1 282 ? -8.734 22.781 22.516 1 77.25 282 ILE A CA 1
ATOM 2214 C C . ILE A 1 282 ? -7.574 23.766 22.641 1 77.25 282 ILE A C 1
ATOM 2216 O O . ILE A 1 282 ? -6.426 23.359 22.812 1 77.25 282 ILE A O 1
ATOM 2220 N N . LEU A 1 283 ? -7.871 25.016 22.625 1 78.88 283 LEU A N 1
ATOM 2221 C CA . LEU A 1 283 ? -6.836 26.031 22.734 1 78.88 283 LEU A CA 1
ATOM 2222 C C . LEU A 1 283 ? -6.203 26.016 24.125 1 78.88 283 LEU A C 1
ATOM 2224 O O . LEU A 1 283 ? -4.977 26.078 24.25 1 78.88 283 LEU A O 1
ATOM 2228 N N . GLY A 1 284 ? -7.066 26.031 25.125 1 81 284 GLY A N 1
ATOM 2229 C CA . GLY A 1 284 ? -6.566 26 26.484 1 81 284 GLY A CA 1
ATOM 2230 C C . GLY A 1 284 ? -5.711 24.797 26.781 1 81 284 GLY A C 1
ATOM 2231 O O . GLY A 1 284 ? -4.66 24.906 27.422 1 81 284 GLY A O 1
ATOM 2232 N N . PHE A 1 285 ? -6.137 23.766 26.328 1 81.12 285 PHE A N 1
ATOM 2233 C CA . PHE A 1 285 ? -5.395 22.531 26.531 1 81.12 285 PHE A CA 1
ATOM 2234 C C . PHE A 1 285 ? -4.059 22.578 25.797 1 81.12 285 PHE A C 1
ATOM 2236 O O . PHE A 1 285 ? -3.037 22.125 26.328 1 81.12 285 PHE A O 1
ATOM 2243 N N . THR A 1 286 ? -4.051 23 24.562 1 86.5 286 THR A N 1
ATOM 2244 C CA . THR A 1 286 ? -2.832 23.109 23.781 1 86.5 286 THR A CA 1
ATOM 2245 C C . THR A 1 286 ? -1.808 24 24.469 1 86.5 286 THR A C 1
ATOM 2247 O O . THR A 1 286 ? -0.652 23.609 24.641 1 86.5 286 THR A O 1
ATOM 2250 N N . ILE A 1 287 ? -2.279 25.094 24.953 1 87.5 287 ILE A N 1
ATOM 2251 C CA . ILE A 1 287 ? -1.381 26.047 25.609 1 87.5 287 ILE A CA 1
ATOM 2252 C C . ILE A 1 287 ? -0.869 25.453 26.922 1 87.5 287 ILE A C 1
ATOM 2254 O O . ILE A 1 287 ? 0.295 25.641 27.281 1 87.5 287 ILE A O 1
ATOM 2258 N N . THR A 1 288 ? -1.688 24.766 27.594 1 89.12 288 THR A N 1
ATOM 2259 C CA . THR A 1 288 ? -1.294 24.172 28.875 1 89.12 288 THR A CA 1
ATOM 2260 C C . THR A 1 288 ? -0.227 23.094 28.656 1 89.12 288 THR A C 1
ATOM 2262 O O . THR A 1 288 ? 0.777 23.062 29.375 1 89.12 288 THR A O 1
ATOM 2265 N N . ILE A 1 289 ? -0.437 22.281 27.719 1 90.38 289 ILE A N 1
ATOM 2266 C CA . ILE A 1 289 ? 0.525 21.219 27.453 1 90.38 289 ILE A CA 1
ATOM 2267 C C . ILE A 1 289 ? 1.838 21.812 26.953 1 90.38 289 ILE A C 1
ATOM 2269 O O . ILE A 1 289 ? 2.92 21.375 27.344 1 90.38 289 ILE A O 1
ATOM 2273 N N . GLU A 1 290 ? 1.715 22.797 26.141 1 94.31 290 GLU A N 1
ATOM 2274 C CA . GLU A 1 290 ? 2.916 23.453 25.641 1 94.31 290 GLU A CA 1
ATOM 2275 C C . GLU A 1 290 ? 3.672 24.141 26.766 1 94.31 290 GLU A C 1
ATOM 2277 O O . GLU A 1 290 ? 4.906 24.141 26.781 1 94.31 290 GLU A O 1
ATOM 2282 N N . ALA A 1 291 ? 2.934 24.672 27.703 1 94.81 291 ALA A N 1
ATOM 2283 C CA . ALA A 1 291 ? 3.574 25.344 28.844 1 94.81 291 ALA A CA 1
ATOM 2284 C C . ALA A 1 291 ? 4.258 24.312 29.75 1 94.81 291 ALA A C 1
ATOM 2286 O O . ALA A 1 291 ? 5.402 24.516 30.172 1 94.81 291 ALA A O 1
ATOM 2287 N N . ILE A 1 292 ? 3.574 23.266 30.031 1 94.44 292 ILE A N 1
ATOM 2288 C CA . ILE A 1 292 ? 4.152 22.219 30.844 1 94.44 292 ILE A CA 1
ATOM 2289 C C . ILE A 1 292 ? 5.355 21.609 30.141 1 94.44 292 ILE A C 1
ATOM 2291 O O . ILE A 1 292 ? 6.383 21.328 30.766 1 94.44 292 ILE A O 1
ATOM 2295 N N . GLY A 1 293 ? 5.156 21.406 28.875 1 96.06 293 GLY A N 1
ATOM 2296 C CA . GLY A 1 293 ? 6.258 20.875 28.094 1 96.06 293 GLY A CA 1
ATOM 2297 C C . GLY A 1 293 ? 7.461 21.797 28.062 1 96.06 293 GLY A C 1
ATOM 2298 O O . GLY A 1 293 ? 8.602 21.344 28.156 1 96.06 293 GLY A O 1
ATOM 2299 N N . ALA A 1 294 ? 7.184 23.062 27.906 1 96.44 294 ALA A N 1
ATOM 2300 C CA . ALA A 1 294 ? 8.273 24.047 27.906 1 96.44 294 ALA A CA 1
ATOM 2301 C C . ALA A 1 294 ? 9.023 24.031 29.234 1 96.44 294 ALA A C 1
ATOM 2303 O O . ALA A 1 294 ? 10.258 24.125 29.25 1 96.44 294 ALA A O 1
ATOM 2304 N N . ALA A 1 295 ? 8.305 23.906 30.297 1 95.75 295 ALA A N 1
ATOM 2305 C CA . ALA A 1 295 ? 8.938 23.828 31.609 1 95.75 295 ALA A CA 1
ATOM 2306 C C . ALA A 1 295 ? 9.781 22.562 31.734 1 95.75 295 ALA A C 1
ATOM 2308 O O . ALA A 1 295 ? 10.883 22.594 32.281 1 95.75 295 ALA A O 1
ATOM 2309 N N . GLY A 1 296 ? 9.266 21.484 31.297 1 95.31 296 GLY A N 1
ATOM 2310 C CA . GLY A 1 296 ? 10.016 20.25 31.312 1 95.31 296 GLY A CA 1
ATOM 2311 C C . GLY A 1 296 ? 11.297 20.297 30.5 1 95.31 296 GLY A C 1
ATOM 2312 O O . GLY A 1 296 ? 12.344 19.812 30.922 1 95.31 296 GLY A O 1
ATOM 2313 N N . VAL A 1 297 ? 11.188 20.859 29.312 1 94.56 297 VAL A N 1
ATOM 2314 C CA . VAL A 1 297 ? 12.352 21 28.453 1 94.56 297 VAL A CA 1
ATOM 2315 C C . VAL A 1 297 ? 13.375 21.922 29.094 1 94.56 297 VAL A C 1
ATOM 2317 O O . VAL A 1 297 ? 14.578 21.656 29.078 1 94.56 297 VAL A O 1
ATOM 2320 N N . TRP A 1 298 ? 12.898 23 29.688 1 94 298 TRP A N 1
ATOM 2321 C CA . TRP A 1 298 ? 13.781 23.953 30.344 1 94 298 TRP A CA 1
ATOM 2322 C C . TRP A 1 298 ? 14.523 23.297 31.5 1 94 298 TRP A C 1
ATOM 2324 O O . TRP A 1 298 ? 15.727 23.516 31.688 1 94 298 TRP A O 1
ATOM 2334 N N . LEU A 1 299 ? 13.859 22.484 32.312 1 92.38 299 LEU A N 1
ATOM 2335 C CA . LEU A 1 299 ? 14.477 21.812 33.438 1 92.38 299 LEU A CA 1
ATOM 2336 C C . LEU A 1 299 ? 15.531 20.812 32.969 1 92.38 299 LEU A C 1
ATOM 2338 O O . LEU A 1 299 ? 16.516 20.562 33.656 1 92.38 299 LEU A O 1
ATOM 2342 N N . SER A 1 300 ? 15.344 20.281 31.828 1 91.12 300 SER A N 1
ATOM 2343 C CA . SER A 1 300 ? 16.25 19.266 31.312 1 91.12 300 SER A CA 1
ATOM 2344 C C . SER A 1 300 ? 17.5 19.891 30.703 1 91.12 300 SER A C 1
ATOM 2346 O O . SER A 1 300 ? 18.562 19.281 30.672 1 91.12 300 SER A O 1
ATOM 2348 N N . VAL A 1 301 ? 17.422 21.094 30.141 1 87.81 301 VAL A N 1
ATOM 2349 C CA . VAL A 1 301 ? 18.547 21.672 29.406 1 87.81 301 VAL A CA 1
ATOM 2350 C C . VAL A 1 301 ? 19.203 22.781 30.234 1 87.81 301 VAL A C 1
ATOM 2352 O O . VAL A 1 301 ? 20.281 23.25 29.891 1 87.81 301 VAL A O 1
ATOM 2355 N N . HIS A 1 302 ? 18.688 23.109 31.328 1 85.25 302 HIS A N 1
ATOM 2356 C CA . HIS A 1 302 ? 19.203 24.25 32.094 1 85.25 302 HIS A CA 1
ATOM 2357 C C . HIS A 1 302 ? 20.672 24.047 32.469 1 85.25 302 HIS A C 1
ATOM 2359 O O . HIS A 1 302 ? 21.031 23.062 33.094 1 85.25 302 HIS A O 1
ATOM 2365 N N . GLY A 1 303 ? 21.531 25 31.969 1 79.5 303 GLY A N 1
ATOM 2366 C CA . GLY A 1 303 ? 22.938 25.031 32.312 1 79.5 303 GLY A CA 1
ATOM 2367 C C . GLY A 1 303 ? 23.781 24.094 31.484 1 79.5 303 GLY A C 1
ATOM 2368 O O . GLY A 1 303 ? 25 24.031 31.656 1 79.5 303 GLY A O 1
ATOM 2369 N N . LEU A 1 304 ? 23.188 23.422 30.562 1 78.56 304 LEU A N 1
ATOM 2370 C CA . LEU A 1 304 ? 23.922 22.375 29.844 1 78.56 304 LEU A CA 1
ATOM 2371 C C . LEU A 1 304 ? 24.406 22.891 28.5 1 78.56 304 LEU A C 1
ATOM 2373 O O . LEU A 1 304 ? 25.469 22.469 28 1 78.56 304 LEU A O 1
ATOM 2377 N N . LEU A 1 305 ? 23.656 23.844 27.766 1 78.94 305 LEU A N 1
ATOM 2378 C CA . LEU A 1 305 ? 23.938 24.203 26.391 1 78.94 305 LEU A CA 1
ATOM 2379 C C . LEU A 1 305 ? 24.703 25.531 26.312 1 78.94 305 LEU A C 1
ATOM 2381 O O . LEU A 1 305 ? 25.016 26.016 25.234 1 78.94 305 LEU A O 1
ATOM 2385 N N . GLY A 1 306 ? 25.125 26.109 27.406 1 77.19 306 GLY A N 1
ATOM 2386 C CA . GLY A 1 306 ? 25.906 27.344 27.422 1 77.19 306 GLY A CA 1
ATOM 2387 C C . GLY A 1 306 ? 25.125 28.531 26.891 1 77.19 306 GLY A C 1
ATOM 2388 O O . GLY A 1 306 ? 25.719 29.484 26.375 1 77.19 306 GLY A O 1
ATOM 2389 N N . MET A 1 307 ? 23.875 28.484 26.875 1 82.56 307 MET A N 1
ATOM 2390 C CA . MET A 1 307 ? 23.031 29.562 26.359 1 82.56 307 MET A CA 1
ATOM 2391 C C . MET A 1 307 ? 22.625 30.516 27.484 1 82.56 307 MET A C 1
ATOM 2393 O O . MET A 1 307 ? 22.734 30.172 28.656 1 82.56 307 MET A O 1
ATOM 2397 N N . SER A 1 308 ? 22.328 31.734 27.094 1 86.12 308 SER A N 1
ATOM 2398 C CA . SER A 1 308 ? 21.766 32.688 28.047 1 86.12 308 SER A CA 1
ATOM 2399 C C . SER A 1 308 ? 20.406 32.219 28.531 1 86.12 308 SER A C 1
ATOM 2401 O O . SER A 1 308 ? 19.734 31.422 27.875 1 86.12 308 SER A O 1
ATOM 2403 N N . PRO A 1 309 ? 20.062 32.625 29.734 1 87.31 309 PRO A N 1
ATOM 2404 C CA . PRO A 1 309 ? 18.766 32.219 30.266 1 87.31 309 PRO A CA 1
ATOM 2405 C C . PRO A 1 309 ? 17.609 32.594 29.344 1 87.31 309 PRO A C 1
ATOM 2407 O O . PRO A 1 309 ? 16.625 31.844 29.25 1 87.31 309 PRO A O 1
ATOM 2410 N N . GLU A 1 310 ? 17.688 33.719 28.703 1 87.69 310 GLU A N 1
ATOM 2411 C CA . GLU A 1 310 ? 16.641 34.125 27.766 1 87.69 310 GLU A CA 1
ATOM 2412 C C . GLU A 1 310 ? 16.594 33.188 26.562 1 87.69 310 GLU A C 1
ATOM 2414 O O . GLU A 1 310 ? 15.516 32.844 26.094 1 87.69 310 GLU A O 1
ATOM 2419 N N . GLU A 1 311 ? 17.75 32.812 26.188 1 88.31 311 GLU A N 1
ATOM 2420 C CA . GLU A 1 311 ? 17.828 31.922 25.047 1 88.31 311 GLU A CA 1
ATOM 2421 C C . GLU A 1 311 ? 17.312 30.531 25.406 1 88.31 311 GLU A C 1
ATOM 2423 O O . GLU A 1 311 ? 16.734 29.844 24.562 1 88.31 311 GLU A O 1
ATOM 2428 N N . GLU A 1 312 ? 17.5 30.156 26.625 1 91.44 312 GLU A N 1
ATOM 2429 C CA . GLU A 1 312 ? 17.031 28.859 27.078 1 91.44 312 GLU A CA 1
ATOM 2430 C C . GLU A 1 312 ? 15.508 28.797 27.109 1 91.44 312 GLU A C 1
ATOM 2432 O O . GLU A 1 312 ? 14.914 27.766 26.797 1 91.44 312 GLU A O 1
ATOM 2437 N N . VAL A 1 313 ? 14.953 29.906 27.484 1 91.12 313 VAL A N 1
ATOM 2438 C CA . VAL A 1 313 ? 13.5 29.984 27.547 1 91.12 313 VAL A CA 1
ATOM 2439 C C . VAL A 1 313 ? 12.922 29.906 26.125 1 91.12 313 VAL A C 1
ATOM 2441 O O . VAL A 1 313 ? 11.938 29.219 25.891 1 91.12 313 VAL A O 1
ATOM 2444 N N . VAL A 1 314 ? 13.523 30.625 25.234 1 91.06 314 VAL A N 1
ATOM 2445 C CA . VAL A 1 314 ? 13.062 30.625 23.859 1 91.06 314 VAL A CA 1
ATOM 2446 C C . VAL A 1 314 ? 13.227 29.234 23.266 1 91.06 314 VAL A C 1
ATOM 2448 O O . VAL A 1 314 ? 12.352 28.75 22.531 1 91.06 314 VAL A O 1
ATOM 2451 N N . PHE A 1 315 ? 14.305 28.609 23.594 1 92.19 315 PHE A N 1
ATOM 2452 C CA . PHE A 1 315 ? 14.562 27.25 23.141 1 92.19 315 PHE A CA 1
ATOM 2453 C C . PHE A 1 315 ? 13.477 26.297 23.641 1 92.19 315 PHE A C 1
ATOM 2455 O O . PHE A 1 315 ? 12.945 25.484 22.875 1 92.19 315 PHE A O 1
ATOM 2462 N N . SER A 1 316 ? 13.195 26.391 24.891 1 95 316 SER A N 1
ATOM 2463 C CA . SER A 1 316 ? 12.234 25.5 25.516 1 95 316 SER A CA 1
ATOM 2464 C C . SER A 1 316 ? 10.828 25.734 24.969 1 95 316 SER A C 1
ATOM 2466 O O . SER A 1 316 ? 10.094 24.781 24.703 1 95 316 SER A O 1
ATOM 2468 N N . LEU A 1 317 ? 10.469 26.984 24.797 1 94.44 317 LEU A N 1
ATOM 2469 C CA . LEU A 1 317 ? 9.148 27.312 24.266 1 94.44 317 LEU A CA 1
ATOM 2470 C C . LEU A 1 317 ? 9.016 26.844 22.828 1 94.44 317 LEU A C 1
ATOM 2472 O O . LEU A 1 317 ? 7.996 26.266 22.438 1 94.44 317 LEU A O 1
ATOM 2476 N N . PHE A 1 318 ? 10.047 27.094 22.078 1 95.06 318 PHE A N 1
ATOM 2477 C CA . PHE A 1 318 ? 10.023 26.734 20.672 1 95.06 318 PHE A CA 1
ATOM 2478 C C . PHE A 1 318 ? 9.945 25.219 20.484 1 95.06 318 PHE A C 1
ATOM 2480 O O . PHE A 1 318 ? 9.156 24.734 19.672 1 95.06 318 PHE A O 1
ATOM 2487 N N . HIS A 1 319 ? 10.68 24.484 21.234 1 95 319 HIS A N 1
ATOM 2488 C CA . HIS A 1 319 ? 10.703 23.031 21.078 1 95 319 HIS A CA 1
ATOM 2489 C C . HIS A 1 319 ? 9.422 22.406 21.625 1 95 319 HIS A C 1
ATOM 2491 O O . HIS A 1 319 ? 8.953 21.391 21.094 1 95 319 HIS A O 1
ATOM 2497 N N . SER A 1 320 ? 8.891 22.938 22.688 1 96.25 320 SER A N 1
ATOM 2498 C CA . SER A 1 320 ? 7.613 22.438 23.188 1 96.25 320 SER A CA 1
ATOM 2499 C C . SER A 1 320 ? 6.5 22.641 22.172 1 96.25 320 SER A C 1
ATOM 2501 O O . SER A 1 320 ? 5.711 21.734 21.922 1 96.25 320 SER A O 1
ATOM 2503 N N . LEU A 1 321 ? 6.5 23.844 21.625 1 94.38 321 LEU A N 1
ATOM 2504 C CA . LEU A 1 321 ? 5.52 24.172 20.594 1 94.38 321 LEU A CA 1
ATOM 2505 C C . LEU A 1 321 ? 5.691 23.266 19.375 1 94.38 321 LEU A C 1
ATOM 2507 O O . LEU A 1 321 ? 4.715 22.703 18.875 1 94.38 321 LEU A O 1
ATOM 2511 N N . SER A 1 322 ? 6.898 23.125 18.922 1 95.06 322 SER A N 1
ATOM 2512 C CA . SER A 1 322 ? 7.199 22.312 17.766 1 95.06 322 SER A CA 1
ATOM 2513 C C . SER A 1 322 ? 6.891 20.828 18.031 1 95.06 322 SER A C 1
ATOM 2515 O O . SER A 1 322 ? 6.426 20.125 17.141 1 95.06 322 SER A O 1
ATOM 2517 N N . ALA A 1 323 ? 7.125 20.359 19.203 1 95.19 323 ALA A N 1
ATOM 2518 C CA . ALA A 1 323 ? 6.887 18.969 19.562 1 95.19 323 ALA A CA 1
ATOM 2519 C C . ALA A 1 323 ? 5.395 18.672 19.656 1 95.19 323 ALA A C 1
ATOM 2521 O O . ALA A 1 323 ? 4.914 17.672 19.109 1 95.19 323 ALA A O 1
ATOM 2522 N N . PHE A 1 324 ? 4.688 19.516 20.312 1 93.25 324 PHE A N 1
ATOM 2523 C CA . PHE A 1 324 ? 3.258 19.281 20.484 1 93.25 324 PHE A CA 1
ATOM 2524 C C . PHE A 1 324 ? 2.535 19.328 19.141 1 93.25 324 PHE A C 1
ATOM 2526 O O . PHE A 1 324 ? 1.646 18.516 18.875 1 93.25 324 PHE A O 1
ATOM 2533 N N . CYS A 1 325 ? 2.934 20.266 18.312 1 92.62 325 CYS A N 1
ATOM 2534 C CA . CYS A 1 325 ? 2.307 20.391 17.016 1 92.62 325 CYS A CA 1
ATOM 2535 C C . CYS A 1 325 ? 2.879 19.375 16.016 1 92.62 325 CYS A C 1
ATOM 2537 O O . CYS A 1 325 ? 2.443 19.312 14.875 1 92.62 325 CYS A O 1
ATOM 2539 N N . ASN A 1 326 ? 3.836 18.609 16.484 1 93.06 326 ASN A N 1
ATOM 2540 C CA . ASN A 1 326 ? 4.477 17.609 15.641 1 93.06 326 ASN A CA 1
ATOM 2541 C C . ASN A 1 326 ? 5.066 18.234 14.383 1 93.06 326 ASN A C 1
ATOM 2543 O O . ASN A 1 326 ? 4.914 17.672 13.289 1 93.06 326 ASN A O 1
ATOM 2547 N N . ALA A 1 327 ? 5.699 19.375 14.5 1 93.19 327 ALA A N 1
ATOM 2548 C CA . ALA A 1 327 ? 6.273 20.078 13.352 1 93.19 327 ALA A CA 1
ATOM 2549 C C . ALA A 1 327 ? 7.73 19.672 13.133 1 93.19 327 ALA A C 1
ATOM 2551 O O . ALA A 1 327 ? 8.227 19.703 12.008 1 93.19 327 ALA A O 1
ATOM 2552 N N . GLY A 1 328 ? 8.492 19.406 14.156 1 92.44 328 GLY A N 1
ATOM 2553 C CA . GLY A 1 328 ? 9.836 18.859 14.031 1 92.44 328 GLY A CA 1
ATOM 2554 C C . GLY A 1 328 ? 10.883 19.922 13.789 1 92.44 328 GLY A C 1
ATOM 2555 O O . GLY A 1 328 ? 12.031 19.609 13.461 1 92.44 328 GLY A O 1
ATOM 2556 N N . PHE A 1 329 ? 10.594 21.203 13.953 1 93.44 329 PHE A N 1
ATOM 2557 C CA . PHE A 1 329 ? 11.562 22.281 13.789 1 93.44 329 PHE A CA 1
ATOM 2558 C C . PHE A 1 329 ? 12.359 22.5 15.07 1 93.44 329 PHE A C 1
ATOM 2560 O O . PHE A 1 329 ? 11.828 22.344 16.172 1 93.44 329 PHE A O 1
ATOM 2567 N N . SER A 1 330 ? 13.609 22.766 14.875 1 92.62 330 SER A N 1
ATOM 2568 C CA . SER A 1 330 ? 14.484 23.062 16 1 92.62 330 SER A CA 1
ATOM 2569 C C . SER A 1 330 ? 15.242 24.375 15.766 1 92.62 330 SER A C 1
ATOM 2571 O O . SER A 1 330 ? 15.609 24.688 14.633 1 92.62 330 SER A O 1
ATOM 2573 N N . ASN A 1 331 ? 15.398 25.141 16.781 1 90.75 331 ASN A N 1
ATOM 2574 C CA . ASN A 1 331 ? 16.172 26.375 16.688 1 90.75 331 ASN A CA 1
ATOM 2575 C C . ASN A 1 331 ? 17.609 26.188 17.172 1 90.75 331 ASN A C 1
ATOM 2577 O O . ASN A 1 331 ? 18.312 27.156 17.406 1 90.75 331 ASN A O 1
ATOM 2581 N N . LEU A 1 332 ? 18.031 24.969 17.344 1 89.12 332 LEU A N 1
ATOM 2582 C CA . LEU A 1 332 ? 19.406 24.625 17.672 1 89.12 332 LEU A CA 1
ATOM 2583 C C . LEU A 1 332 ? 20.172 24.172 16.438 1 89.12 332 LEU A C 1
ATOM 2585 O O . LEU A 1 332 ? 19.656 23.375 15.641 1 89.12 332 LEU A O 1
ATOM 2589 N N . PRO A 1 333 ? 21.375 24.797 16.328 1 86.81 333 PRO A N 1
ATOM 2590 C CA . PRO A 1 333 ? 22.172 24.312 15.195 1 86.81 333 PRO A CA 1
ATOM 2591 C C . PRO A 1 333 ? 22.391 22.797 15.242 1 86.81 333 PRO A C 1
ATOM 2593 O O . PRO A 1 333 ? 22.844 22.281 16.266 1 86.81 333 PRO A O 1
ATOM 2596 N N . GLY A 1 334 ? 21.953 22.094 14.203 1 84.62 334 GLY A N 1
ATOM 2597 C CA . GLY A 1 334 ? 22.047 20.641 14.172 1 84.62 334 GLY A CA 1
ATOM 2598 C C . GLY A 1 334 ? 20.812 19.953 14.711 1 84.62 334 GLY A C 1
ATOM 2599 O O . GLY A 1 334 ? 20.734 18.719 14.719 1 84.62 334 GLY A O 1
ATOM 2600 N N . GLY A 1 335 ? 19.875 20.719 15.133 1 86.88 335 GLY A N 1
ATOM 2601 C CA . GLY A 1 335 ? 18.641 20.172 15.672 1 86.88 335 GLY A CA 1
ATOM 2602 C C . GLY A 1 335 ? 18.844 19.422 16.984 1 86.88 335 GLY A C 1
ATOM 2603 O O . GLY A 1 335 ? 19.703 19.797 17.781 1 86.88 335 GLY A O 1
ATOM 2604 N N . LEU A 1 336 ? 18.172 18.422 17.203 1 89.94 336 LEU A N 1
ATOM 2605 C CA . LEU A 1 336 ? 18.281 17.641 18.438 1 89.94 336 LEU A CA 1
ATOM 2606 C C . LEU A 1 336 ? 19.391 16.594 18.328 1 89.94 336 LEU A C 1
ATOM 2608 O O . LEU A 1 336 ? 19.578 15.805 19.25 1 89.94 336 LEU A O 1
ATOM 2612 N N . SER A 1 337 ? 20.109 16.656 17.203 1 89.44 337 SER A N 1
ATOM 2613 C CA . SER A 1 337 ? 21.297 15.82 17 1 89.44 337 SER A CA 1
ATOM 2614 C C . SER A 1 337 ? 22.562 16.531 17.469 1 89.44 337 SER A C 1
ATOM 2616 O O . SER A 1 337 ? 23.656 16.016 17.328 1 89.44 337 SER A O 1
ATOM 2618 N N . ASN A 1 338 ? 22.438 17.719 18.016 1 89.25 338 ASN A N 1
ATOM 2619 C CA . ASN A 1 338 ? 23.594 18.469 18.516 1 89.25 338 ASN A CA 1
ATOM 2620 C C . ASN A 1 338 ? 24.406 17.641 19.5 1 89.25 338 ASN A C 1
ATOM 2622 O O . ASN A 1 338 ? 23.844 17.047 20.438 1 89.25 338 ASN A O 1
ATOM 2626 N N . PRO A 1 339 ? 25.672 17.547 19.25 1 86.44 339 PRO A N 1
ATOM 2627 C CA . PRO A 1 339 ? 26.516 16.688 20.078 1 86.44 339 PRO A CA 1
ATOM 2628 C C . PRO A 1 339 ? 26.469 17.062 21.562 1 86.44 339 PRO A C 1
ATOM 2630 O O . PRO A 1 339 ? 26.562 16.172 22.422 1 86.44 339 PRO A O 1
ATOM 2633 N N . ARG A 1 340 ? 26.328 18.312 21.875 1 85.88 340 ARG A N 1
ATOM 2634 C CA . ARG A 1 340 ? 26.25 18.734 23.266 1 85.88 340 ARG A CA 1
ATOM 2635 C C . ARG A 1 340 ? 25 18.188 23.953 1 85.88 340 ARG A C 1
ATOM 2637 O O . ARG A 1 340 ? 25.047 17.812 25.125 1 85.88 340 ARG A O 1
ATOM 2644 N N . LEU A 1 341 ? 23.938 18.172 23.203 1 87.25 341 LEU A N 1
ATOM 2645 C CA . LEU A 1 341 ? 22.688 17.641 23.719 1 87.25 341 LEU A CA 1
ATOM 2646 C C . LEU A 1 341 ? 22.734 16.125 23.828 1 87.25 341 LEU A C 1
ATOM 2648 O O . LEU A 1 341 ? 22.25 15.555 24.812 1 87.25 341 LEU A O 1
ATOM 2652 N N . MET A 1 342 ? 23.328 15.469 22.875 1 86.56 342 MET A N 1
ATOM 2653 C CA . MET A 1 342 ? 23.375 14.008 22.797 1 86.56 342 MET A CA 1
ATOM 2654 C C . MET A 1 342 ? 24.234 13.438 23.922 1 86.56 342 MET A C 1
ATOM 2656 O O . MET A 1 342 ? 24 12.32 24.375 1 86.56 342 MET A O 1
ATOM 2660 N N . ASN A 1 343 ? 25.219 14.195 24.312 1 84.06 343 ASN A N 1
ATOM 2661 C CA . ASN A 1 343 ? 26.125 13.727 25.359 1 84.06 343 ASN A CA 1
ATOM 2662 C C . ASN A 1 343 ? 25.656 14.148 26.75 1 84.06 343 ASN A C 1
ATOM 2664 O O . ASN A 1 343 ? 26.25 13.758 27.75 1 84.06 343 ASN A O 1
ATOM 2668 N N . SER A 1 344 ? 24.656 14.945 26.844 1 82.12 344 SER A N 1
ATOM 2669 C CA . SER A 1 344 ? 24.141 15.406 28.125 1 82.12 344 SER A CA 1
ATOM 2670 C C . SER A 1 344 ? 23.016 14.516 28.625 1 82.12 344 SER A C 1
ATOM 2672 O O . SER A 1 344 ? 22.875 13.367 28.203 1 82.12 344 SER A O 1
ATOM 2674 N N . ASP A 1 345 ? 22.266 15.062 29.594 1 81.12 345 ASP A N 1
ATOM 2675 C CA . ASP A 1 345 ? 21.141 14.328 30.188 1 81.12 345 ASP A CA 1
ATOM 2676 C C . ASP A 1 345 ? 20.094 13.992 29.141 1 81.12 345 ASP A C 1
ATOM 2678 O O . ASP A 1 345 ? 19.703 14.852 28.344 1 81.12 345 ASP A O 1
ATOM 2682 N N . GLN A 1 346 ? 19.734 12.734 29.047 1 89.19 346 GLN A N 1
ATOM 2683 C CA . GLN A 1 346 ? 18.844 12.203 28.031 1 89.19 346 GLN A CA 1
ATOM 2684 C C . GLN A 1 346 ? 17.375 12.469 28.391 1 89.19 346 GLN A C 1
ATOM 2686 O O . GLN A 1 346 ? 16.469 12.031 27.672 1 89.19 346 GLN A O 1
ATOM 2691 N N . SER A 1 347 ? 17.156 13.273 29.406 1 91.81 347 SER A N 1
ATOM 2692 C CA . SER A 1 347 ? 15.805 13.547 29.859 1 91.81 347 SER A CA 1
ATOM 2693 C C . SER A 1 347 ? 15.031 14.375 28.844 1 91.81 347 SER A C 1
ATOM 2695 O O . SER A 1 347 ? 13.812 14.258 28.719 1 91.81 347 SER A O 1
ATOM 2697 N N . VAL A 1 348 ? 15.805 15.242 28.078 1 92.88 348 VAL A N 1
ATOM 2698 C CA . VAL A 1 348 ? 15.164 16.109 27.094 1 92.88 348 VAL A CA 1
ATOM 2699 C C . VAL A 1 348 ? 14.461 15.266 26.047 1 92.88 348 VAL A C 1
ATOM 2701 O O . VAL A 1 348 ? 13.352 15.594 25.609 1 92.88 348 VAL A O 1
ATOM 2704 N N . TYR A 1 349 ? 15.008 14.141 25.641 1 94.94 349 TYR A N 1
ATOM 2705 C CA . TYR A 1 349 ? 14.43 13.273 24.609 1 94.94 349 TYR A CA 1
ATOM 2706 C C . TYR A 1 349 ? 13.164 12.594 25.125 1 94.94 349 TYR A C 1
ATOM 2708 O O . TYR A 1 349 ? 12.219 12.375 24.359 1 94.94 349 TYR A O 1
ATOM 2716 N N . ILE A 1 350 ? 13.156 12.32 26.375 1 94.94 350 ILE A N 1
ATOM 2717 C CA . ILE A 1 350 ? 11.977 11.703 26.969 1 94.94 350 ILE A CA 1
ATOM 2718 C C . ILE A 1 350 ? 10.844 12.719 27.031 1 94.94 350 ILE A C 1
ATOM 2720 O O . ILE A 1 350 ? 9.703 12.414 26.656 1 94.94 350 ILE A O 1
ATOM 2724 N N . VAL A 1 351 ? 11.164 13.922 27.484 1 95.19 351 VAL A N 1
ATOM 2725 C CA . VAL A 1 351 ? 10.156 14.977 27.625 1 95.19 351 VAL A CA 1
ATOM 2726 C C . VAL A 1 351 ? 9.57 15.312 26.25 1 95.19 351 VAL A C 1
ATOM 2728 O O . VAL A 1 351 ? 8.352 15.367 26.094 1 95.19 351 VAL A O 1
ATOM 2731 N N . ILE A 1 352 ? 10.43 15.5 25.297 1 94.81 352 ILE A N 1
ATOM 2732 C CA . ILE A 1 352 ? 9.977 15.852 23.953 1 94.81 352 ILE A CA 1
ATOM 2733 C C . ILE A 1 352 ? 9.125 14.711 23.375 1 94.81 352 ILE A C 1
ATOM 2735 O O . ILE A 1 352 ? 8.102 14.961 22.734 1 94.81 352 ILE A O 1
ATOM 2739 N N . SER A 1 353 ? 9.523 13.453 23.609 1 95.25 353 SER A N 1
ATOM 2740 C CA . SER A 1 353 ? 8.75 12.305 23.141 1 95.25 353 SER A CA 1
ATOM 2741 C C . SER A 1 353 ? 7.352 12.289 23.734 1 95.25 353 SER A C 1
ATOM 2743 O O . SER A 1 353 ? 6.375 12 23.047 1 95.25 353 SER A O 1
ATOM 2745 N N . LEU A 1 354 ? 7.301 12.602 24.953 1 93.94 354 LEU A N 1
ATOM 2746 C CA . LEU A 1 354 ? 6.004 12.609 25.641 1 93.94 354 LEU A CA 1
ATOM 2747 C C . LEU A 1 354 ? 5.109 13.711 25.078 1 93.94 354 LEU A C 1
ATOM 2749 O O . LEU A 1 354 ? 3.9 13.516 24.922 1 93.94 354 LEU A O 1
ATOM 2753 N N . ILE A 1 355 ? 5.684 14.859 24.797 1 94.44 355 ILE A N 1
ATOM 2754 C CA . ILE A 1 355 ? 4.922 15.969 24.234 1 94.44 355 ILE A CA 1
ATOM 2755 C C . ILE A 1 355 ? 4.434 15.602 22.828 1 94.44 355 ILE A C 1
ATOM 2757 O O . ILE A 1 355 ? 3.283 15.867 22.484 1 94.44 355 ILE A O 1
ATOM 2761 N N . VAL A 1 356 ? 5.289 14.945 22.031 1 93.56 356 VAL A N 1
ATOM 2762 C CA . VAL A 1 356 ? 4.938 14.516 20.688 1 93.56 356 VAL A CA 1
ATOM 2763 C C . VAL A 1 356 ? 3.781 13.523 20.734 1 93.56 356 VAL A C 1
ATOM 2765 O O . VAL A 1 356 ? 2.834 13.617 19.953 1 93.56 356 VAL A O 1
ATOM 2768 N N . ILE A 1 357 ? 3.842 12.625 21.672 1 91.69 357 ILE A N 1
ATOM 2769 C CA . ILE A 1 357 ? 2.799 11.617 21.812 1 91.69 357 ILE A CA 1
ATOM 2770 C C . ILE A 1 357 ? 1.487 12.289 22.219 1 91.69 357 ILE A C 1
ATOM 2772 O O . ILE A 1 357 ? 0.419 11.922 21.719 1 91.69 357 ILE A O 1
ATOM 2776 N N . ALA A 1 358 ? 1.584 13.25 23.047 1 89.62 358 ALA A N 1
ATOM 2777 C CA . ALA A 1 358 ? 0.398 13.977 23.484 1 89.62 358 ALA A CA 1
ATOM 2778 C C . ALA A 1 358 ? -0.27 14.695 22.312 1 89.62 358 ALA A C 1
ATOM 2780 O O . ALA A 1 358 ? -1.499 14.773 22.25 1 89.62 358 ALA A O 1
ATOM 2781 N N . GLY A 1 359 ? 0.511 15.234 21.469 1 89.06 359 GLY A N 1
ATOM 2782 C CA . GLY A 1 359 ? -0.031 15.898 20.297 1 89.06 359 GLY A CA 1
ATOM 2783 C C . GLY A 1 359 ? -0.585 14.938 19.266 1 89.06 359 GLY A C 1
ATOM 2784 O O . GLY A 1 359 ? -1.505 15.281 18.516 1 89.06 359 GLY A O 1
ATOM 2785 N N . ALA A 1 360 ? -0.098 13.719 19.25 1 89.06 360 ALA A N 1
ATOM 2786 C CA . ALA A 1 360 ? -0.459 12.75 18.219 1 89.06 360 ALA A CA 1
ATOM 2787 C C . ALA A 1 360 ? -1.705 11.961 18.625 1 89.06 360 ALA A C 1
ATOM 2789 O O . ALA A 1 360 ? -2.344 11.328 17.781 1 89.06 360 ALA A O 1
ATOM 2790 N N . ILE A 1 361 ? -2.113 11.844 19.797 1 84.31 361 ILE A N 1
ATOM 2791 C CA . ILE A 1 361 ? -3.227 11.031 20.281 1 84.31 361 ILE A CA 1
ATOM 2792 C C . ILE A 1 361 ? -4.551 11.688 19.891 1 84.31 361 ILE A C 1
ATOM 2794 O O . ILE A 1 361 ? -5.551 11 19.672 1 84.31 361 ILE A O 1
ATOM 2798 N N . GLY A 1 362 ? -4.652 12.961 19.703 1 78.5 362 GLY A N 1
ATOM 2799 C CA . GLY A 1 362 ? -5.871 13.609 19.234 1 78.5 362 GLY A CA 1
ATOM 2800 C C . GLY A 1 362 ? -6.586 14.383 20.328 1 78.5 362 GLY A C 1
ATOM 2801 O O . GLY A 1 362 ? -6.566 13.992 21.5 1 78.5 362 GLY A O 1
ATOM 2802 N N . PHE A 1 363 ? -7.324 15.289 19.953 1 76.75 363 PHE A N 1
ATOM 2803 C CA . PHE A 1 363 ? -7.965 16.219 20.875 1 76.75 363 PHE A CA 1
ATOM 2804 C C . PHE A 1 363 ? -9.164 15.57 21.562 1 76.75 363 PHE A C 1
ATOM 2806 O O . PHE A 1 363 ? -9.359 15.727 22.766 1 76.75 363 PHE A O 1
ATOM 2813 N N . PRO A 1 364 ? -9.93 14.766 20.781 1 73.19 364 PRO A N 1
ATOM 2814 C CA . PRO A 1 364 ? -11.086 14.141 21.438 1 73.19 364 PRO A CA 1
ATOM 2815 C C . PRO A 1 364 ? -10.672 13.188 22.562 1 73.19 364 PRO A C 1
ATOM 2817 O O . PRO A 1 364 ? -11.375 13.078 23.578 1 73.19 364 PRO A O 1
ATOM 2820 N N . ILE A 1 365 ? -9.633 12.539 22.375 1 78.31 365 ILE A N 1
ATOM 2821 C CA . ILE A 1 365 ? -9.156 11.594 23.375 1 78.31 365 ILE A CA 1
ATOM 2822 C C . ILE A 1 365 ? -8.656 12.344 24.594 1 78.31 365 ILE A C 1
ATOM 2824 O O . ILE A 1 365 ? -8.859 11.906 25.734 1 78.31 365 ILE A O 1
ATOM 2828 N N . LEU A 1 366 ? -8.055 13.484 24.328 1 75.62 366 LEU A N 1
ATOM 2829 C CA . LEU A 1 366 ? -7.566 14.297 25.453 1 75.62 366 LEU A CA 1
ATOM 2830 C C . LEU A 1 366 ? -8.727 14.867 26.25 1 75.62 366 LEU A C 1
ATOM 2832 O O . LEU A 1 366 ? -8.648 14.984 27.469 1 75.62 366 LEU A O 1
ATOM 2836 N N . VAL A 1 367 ? -9.805 15.125 25.547 1 70.88 367 VAL A N 1
ATOM 2837 C CA . VAL A 1 367 ? -11.008 15.609 26.219 1 70.88 367 VAL A CA 1
ATOM 2838 C C . VAL A 1 367 ? -11.617 14.492 27.047 1 70.88 367 VAL A C 1
ATOM 2840 O O . VAL A 1 367 ? -12.062 14.719 28.172 1 70.88 367 VAL A O 1
ATOM 2843 N N . ASN A 1 368 ? -11.594 13.352 26.469 1 74.12 368 ASN A N 1
ATOM 2844 C CA . ASN A 1 368 ? -12.117 12.195 27.203 1 74.12 368 ASN A CA 1
ATOM 2845 C C . ASN A 1 368 ? -11.305 11.914 28.469 1 74.12 368 ASN A C 1
ATOM 2847 O O . ASN A 1 368 ? -11.859 11.562 29.5 1 74.12 368 ASN A O 1
ATOM 2851 N N . PHE A 1 369 ? -10.047 12.094 28.312 1 75.25 369 PHE A N 1
ATOM 2852 C CA . PHE A 1 369 ? -9.172 11.891 29.469 1 75.25 369 PHE A CA 1
ATOM 2853 C C . PHE A 1 369 ? -9.438 12.93 30.547 1 75.25 369 PHE A C 1
ATOM 2855 O O . PHE A 1 369 ? -9.398 12.617 31.734 1 75.25 369 PHE A O 1
ATOM 2862 N N . ARG A 1 370 ? -9.641 14.141 30.141 1 73 370 ARG A N 1
ATOM 2863 C CA . ARG A 1 370 ? -9.977 15.195 31.094 1 73 370 ARG A CA 1
ATOM 2864 C C . ARG A 1 370 ? -11.266 14.875 31.828 1 73 370 ARG A C 1
ATOM 2866 O O . ARG A 1 370 ? -11.328 15 33.062 1 73 370 ARG A O 1
ATOM 2873 N N . ASP A 1 371 ? -12.227 14.445 31.047 1 73 371 ASP A N 1
ATOM 2874 C CA . ASP A 1 371 ? -13.516 14.133 31.656 1 73 371 ASP A CA 1
ATOM 2875 C C . ASP A 1 371 ? -13.398 12.953 32.625 1 73 371 ASP A C 1
ATOM 2877 O O . ASP A 1 371 ? -14.016 12.953 33.688 1 73 371 ASP A O 1
ATOM 2881 N N . MET A 1 372 ? -12.578 12.031 32.219 1 73 372 MET A N 1
ATOM 2882 C CA . MET A 1 372 ? -12.367 10.867 33.094 1 73 372 MET A CA 1
ATOM 2883 C C . MET A 1 372 ? -11.633 11.273 34.375 1 73 372 MET A C 1
ATOM 2885 O O . MET A 1 372 ? -11.969 10.797 35.469 1 73 372 MET A O 1
ATOM 2889 N N . THR A 1 373 ? -10.625 12.125 34.188 1 73.88 373 THR A N 1
ATOM 2890 C CA . THR A 1 373 ? -9.844 12.562 35.344 1 73.88 373 THR A CA 1
ATOM 2891 C C . THR A 1 373 ? -10.688 13.422 36.281 1 73.88 373 THR A C 1
ATOM 2893 O O . THR A 1 373 ? -10.578 13.312 37.5 1 73.88 373 THR A O 1
ATOM 2896 N N . ILE A 1 374 ? -11.539 14.219 35.719 1 72.56 374 ILE A N 1
ATOM 2897 C CA . ILE A 1 374 ? -12.414 15.062 36.531 1 72.56 374 ILE A CA 1
ATOM 2898 C C . ILE A 1 374 ? -13.422 14.188 37.281 1 72.56 374 ILE A C 1
ATOM 2900 O O . ILE A 1 374 ? -13.727 14.438 38.438 1 72.56 374 ILE A O 1
ATOM 2904 N N . ASP A 1 375 ? -13.852 13.195 36.5 1 72.19 375 ASP A N 1
ATOM 2905 C CA . ASP A 1 375 ? -14.797 12.281 37.125 1 72.19 375 ASP A CA 1
ATOM 2906 C C . ASP A 1 375 ? -14.148 11.523 38.281 1 72.19 375 ASP A C 1
ATOM 2908 O O . ASP A 1 375 ? -14.758 11.344 39.344 1 72.19 375 ASP A O 1
ATOM 2912 N N . ILE A 1 376 ? -12.961 11.109 38.031 1 68.56 376 ILE A N 1
ATOM 2913 C CA . ILE A 1 376 ? -12.234 10.391 39.062 1 68.56 376 ILE A CA 1
ATOM 2914 C C . ILE A 1 376 ? -11.984 11.312 40.25 1 68.56 376 ILE A C 1
ATOM 2916 O O . ILE A 1 376 ? -12.172 10.922 41.406 1 68.56 376 ILE A O 1
ATOM 2920 N N . LEU A 1 377 ? -11.594 12.523 39.969 1 71.12 377 LEU A N 1
ATOM 2921 C CA . LEU A 1 377 ? -11.328 13.492 41.031 1 71.12 377 LEU A CA 1
ATOM 2922 C C . LEU A 1 377 ? -12.609 13.836 41.781 1 71.12 377 LEU A C 1
ATOM 2924 O O . LEU A 1 377 ? -12.602 13.969 43 1 71.12 377 LEU A O 1
ATOM 2928 N N . ARG A 1 378 ? -13.633 13.945 41 1 68.62 378 ARG A N 1
ATOM 2929 C CA . ARG A 1 378 ? -14.922 14.219 41.625 1 68.62 378 ARG A CA 1
ATOM 2930 C C . ARG A 1 378 ? -15.359 13.055 42.5 1 68.62 378 ARG A C 1
ATOM 2932 O O . ARG A 1 378 ? -15.922 13.258 43.562 1 68.62 378 ARG A O 1
ATOM 2939 N N . ARG A 1 379 ? -15.117 11.898 42 1 71.25 379 ARG A N 1
ATOM 2940 C CA . ARG A 1 379 ? -15.445 10.711 42.781 1 71.25 379 ARG A CA 1
ATOM 2941 C C . ARG A 1 379 ? -14.625 10.664 44.062 1 71.25 379 ARG A C 1
ATOM 2943 O O . ARG A 1 379 ? -15.156 10.352 45.125 1 71.25 379 ARG A O 1
ATOM 2950 N N . ILE A 1 380 ? -13.398 10.906 43.875 1 68.75 380 ILE A N 1
ATOM 2951 C CA . ILE A 1 380 ? -12.523 10.898 45.031 1 68.75 380 ILE A CA 1
ATOM 2952 C C . ILE A 1 380 ? -12.961 11.992 46 1 68.75 380 ILE A C 1
ATOM 2954 O O . ILE A 1 380 ? -13.023 11.766 47.219 1 68.75 380 ILE A O 1
ATOM 2958 N N . TRP A 1 381 ? -13.25 13.117 45.406 1 71 381 TRP A N 1
ATOM 2959 C CA . TRP A 1 381 ? -13.688 14.234 46.25 1 71 381 TRP A CA 1
ATOM 2960 C C . TRP A 1 381 ? -15.016 13.922 46.938 1 71 381 TRP A C 1
ATOM 2962 O O . TRP A 1 381 ? -15.195 14.227 48.094 1 71 381 TRP A O 1
ATOM 2972 N N . ASN A 1 382 ? -15.875 13.336 46.156 1 68.31 382 ASN A N 1
ATOM 2973 C CA . ASN A 1 382 ? -17.156 12.977 46.719 1 68.31 382 ASN A CA 1
ATOM 2974 C C . ASN A 1 382 ? -17.016 11.859 47.781 1 68.31 382 ASN A C 1
ATOM 2976 O O . ASN A 1 382 ? -17.734 11.844 48.781 1 68.31 382 ASN A O 1
ATOM 2980 N N . ARG A 1 383 ? -16.156 10.914 47.344 1 63.97 383 ARG A N 1
ATOM 2981 C CA . ARG A 1 383 ? -15.891 9.852 48.344 1 63.97 383 ARG A CA 1
ATOM 2982 C C . ARG A 1 383 ? -15.336 10.43 49.625 1 63.97 383 ARG A C 1
ATOM 2984 O O . ARG A 1 383 ? -15.695 9.977 50.719 1 63.97 383 ARG A O 1
ATOM 2991 N N . ILE A 1 384 ? -14.531 11.367 49.531 1 65 384 ILE A N 1
ATOM 2992 C CA . ILE A 1 384 ? -13.977 12 50.719 1 65 384 ILE A CA 1
ATOM 2993 C C . ILE A 1 384 ? -15.062 12.789 51.438 1 65 384 ILE A C 1
ATOM 2995 O O . ILE A 1 384 ? -15.117 12.812 52.688 1 65 384 ILE A O 1
ATOM 2999 N N . ARG A 1 385 ? -15.938 13.391 50.688 1 61.44 385 ARG A N 1
ATOM 3000 C CA . ARG A 1 385 ? -17 14.172 51.312 1 61.44 385 ARG A CA 1
ATOM 3001 C C . ARG A 1 385 ? -18.203 13.297 51.625 1 61.44 385 ARG A C 1
ATOM 3003 O O . ARG A 1 385 ? -19.172 13.766 52.25 1 61.44 385 ARG A O 1
ATOM 3010 N N . GLY A 1 386 ? -18.219 12.016 51.688 1 59.66 386 GLY A N 1
ATOM 3011 C CA . GLY A 1 386 ? -19.219 11.07 52.156 1 59.66 386 GLY A CA 1
ATOM 3012 C C . GLY A 1 386 ? -20.422 10.969 51.219 1 59.66 386 GLY A C 1
ATOM 3013 O O . GLY A 1 386 ? -21.484 10.492 51.625 1 59.66 386 GLY A O 1
ATOM 3014 N N . ARG A 1 387 ? -20.609 11.781 50.344 1 51.31 387 ARG A N 1
ATOM 3015 C CA . ARG A 1 387 ? -21.875 11.789 49.625 1 51.31 387 ARG A CA 1
ATOM 3016 C C . ARG A 1 387 ? -21.891 10.688 48.562 1 51.31 387 ARG A C 1
ATOM 3018 O O . ARG A 1 387 ? -20.844 10.289 48.062 1 51.31 387 ARG A O 1
ATOM 3025 N N . ARG A 1 388 ? -23 9.93 48.562 1 49.38 388 ARG A N 1
ATOM 3026 C CA . ARG A 1 388 ? -23.312 8.758 47.75 1 49.38 388 ARG A CA 1
ATOM 3027 C C . ARG A 1 388 ? -23.172 9.055 46.25 1 49.38 388 ARG A C 1
ATOM 3029 O O . ARG A 1 388 ? -23.844 9.93 45.719 1 49.38 388 ARG A O 1
ATOM 3036 N N . TYR A 1 389 ? -22.141 9.188 45.75 1 45 389 TYR A N 1
ATOM 3037 C CA . TYR A 1 389 ? -21.969 9.445 44.344 1 45 389 TYR A CA 1
ATOM 3038 C C . TYR A 1 389 ? -22.719 8.406 43.5 1 45 389 TYR A C 1
ATOM 3040 O O . TYR A 1 389 ? -22.516 7.207 43.688 1 45 389 TYR A O 1
ATOM 3048 N N . SER A 1 390 ? -24.016 8.688 43.219 1 44.22 390 SER A N 1
ATOM 3049 C CA . SER A 1 390 ? -24.797 7.902 42.281 1 44.22 390 SER A CA 1
ATOM 3050 C C . SER A 1 390 ? -23.922 7.363 41.156 1 44.22 390 SER A C 1
ATOM 3052 O O . SER A 1 390 ? -22.938 7.992 40.75 1 44.22 390 SER A O 1
ATOM 3054 N N . GLN A 1 391 ? -24.078 6.086 40.906 1 41.44 391 GLN A N 1
ATOM 3055 C CA . GLN A 1 391 ? -23.484 5.121 39.969 1 41.44 391 GLN A CA 1
ATOM 3056 C C . GLN A 1 391 ? -23.344 5.707 38.562 1 41.44 391 GLN A C 1
ATOM 3058 O O . GLN A 1 391 ? -23.047 4.984 37.625 1 41.44 391 GLN A O 1
ATOM 3063 N N . ARG A 1 392 ? -24.156 6.785 38.344 1 39.75 392 ARG A N 1
ATOM 3064 C CA . ARG A 1 392 ? -24.688 6.742 36.969 1 39.75 392 ARG A CA 1
ATOM 3065 C C . ARG A 1 392 ? -23.547 6.637 35.969 1 39.75 392 ARG A C 1
ATOM 3067 O O . ARG A 1 392 ? -23.625 5.824 35.031 1 39.75 392 ARG A O 1
ATOM 3074 N N . ASN A 1 393 ? -22.969 7.789 35.406 1 40.78 393 ASN A N 1
ATOM 3075 C CA . ASN A 1 393 ? -22.719 7.918 33.969 1 40.78 393 ASN A CA 1
ATOM 3076 C C . ASN A 1 393 ? -21.484 7.137 33.531 1 40.78 393 ASN A C 1
ATOM 3078 O O . ASN A 1 393 ? -20.359 7.484 33.906 1 40.78 393 ASN A O 1
ATOM 3082 N N . VAL A 1 394 ? -21.484 5.887 33.594 1 42.94 394 VAL A N 1
ATOM 3083 C CA . VAL A 1 394 ? -20.594 4.977 32.906 1 42.94 394 VAL A CA 1
ATOM 3084 C C . VAL A 1 394 ? -19.969 5.695 31.688 1 42.94 394 VAL A C 1
ATOM 3086 O O . VAL A 1 394 ? -20.672 6.039 30.734 1 42.94 394 VAL A O 1
ATOM 3089 N N . HIS A 1 395 ? -19.156 6.559 31.891 1 47.81 395 HIS A N 1
ATOM 3090 C CA . HIS A 1 395 ? -18.422 7.273 30.844 1 47.81 395 HIS A CA 1
ATOM 3091 C C . HIS A 1 395 ? -17.922 6.316 29.781 1 47.81 395 HIS A C 1
ATOM 3093 O O . HIS A 1 395 ? -17.125 5.426 30.062 1 47.81 395 HIS A O 1
ATOM 3099 N N . ILE A 1 396 ? -18.75 5.91 28.891 1 48.91 396 ILE A N 1
ATOM 3100 C CA . ILE A 1 396 ? -18.656 5.145 27.656 1 48.91 396 ILE A CA 1
ATOM 3101 C C . ILE A 1 396 ? -17.438 5.617 26.859 1 48.91 396 ILE A C 1
ATOM 3103 O O . ILE A 1 396 ? -17.422 6.742 26.344 1 48.91 396 ILE A O 1
ATOM 3107 N N . CYS A 1 397 ? -16.281 5.379 27.422 1 59.72 397 CYS A N 1
ATOM 3108 C CA . CYS A 1 397 ? -15.148 5.504 26.516 1 59.72 397 CYS A CA 1
ATOM 3109 C C . CYS A 1 397 ? -15.547 5.148 25.094 1 59.72 397 CYS A C 1
ATOM 3111 O O . CYS A 1 397 ? -16 4.035 24.828 1 59.72 397 CYS A O 1
ATOM 3113 N N . ASN A 1 398 ? -15.648 6.246 24.25 1 72 398 ASN A N 1
ATOM 3114 C CA . ASN A 1 398 ? -16.031 6.176 22.859 1 72 398 ASN A CA 1
ATOM 3115 C C . ASN A 1 398 ? -15.18 5.176 22.078 1 72 398 ASN A C 1
ATOM 3117 O O . ASN A 1 398 ? -14.016 4.953 22.422 1 72 398 ASN A O 1
ATOM 3121 N N . LEU A 1 399 ? -15.703 4.199 21.516 1 76.44 399 LEU A N 1
ATOM 3122 C CA . LEU A 1 399 ? -15.07 3.186 20.688 1 76.44 399 LEU A CA 1
ATOM 3123 C C . LEU A 1 399 ? -13.867 3.764 19.953 1 76.44 399 LEU A C 1
ATOM 3125 O O . LEU A 1 399 ? -12.82 3.119 19.859 1 76.44 399 LEU A O 1
ATOM 3129 N N . ASN A 1 400 ? -13.953 5.027 19.703 1 79.62 400 ASN A N 1
ATOM 3130 C CA . ASN A 1 400 ? -12.875 5.684 18.984 1 79.62 400 ASN A CA 1
ATOM 3131 C C . ASN A 1 400 ? -11.633 5.859 19.859 1 79.62 400 ASN A C 1
ATOM 3133 O O . ASN A 1 400 ? -10.508 5.656 19.391 1 79.62 400 ASN A O 1
ATOM 3137 N N . THR A 1 401 ? -11.844 6.156 21.047 1 82.5 401 THR A N 1
ATOM 3138 C CA . THR A 1 401 ? -10.742 6.387 21.984 1 82.5 401 THR A CA 1
ATOM 3139 C C . THR A 1 401 ? -10.023 5.078 22.297 1 82.5 401 THR A C 1
ATOM 3141 O O . THR A 1 401 ? -8.789 5.027 22.297 1 82.5 401 THR A O 1
ATOM 3144 N N . LYS A 1 402 ? -10.773 4.07 22.453 1 85.88 402 LYS A N 1
ATOM 3145 C CA . LYS A 1 402 ? -10.18 2.785 22.797 1 85.88 402 LYS A CA 1
ATOM 3146 C C . LYS A 1 402 ? -9.367 2.225 21.641 1 85.88 402 LYS A C 1
ATOM 3148 O O . LYS A 1 402 ? -8.242 1.757 21.828 1 85.88 402 LYS A O 1
ATOM 3153 N N . ILE A 1 403 ? -9.93 2.342 20.484 1 86.69 403 ILE A N 1
ATOM 3154 C CA . ILE A 1 403 ? -9.273 1.807 19.297 1 86.69 403 ILE A CA 1
ATOM 3155 C C . ILE A 1 403 ? -8 2.605 19 1 86.69 403 ILE A C 1
ATOM 3157 O O . ILE A 1 403 ? -6.953 2.029 18.703 1 86.69 403 ILE A O 1
ATOM 3161 N N . ALA A 1 404 ? -8.117 3.916 19.125 1 87.31 404 ALA A N 1
ATOM 3162 C CA . ALA A 1 404 ? -6.984 4.785 18.828 1 87.31 404 ALA A CA 1
ATOM 3163 C C . ALA A 1 404 ? -5.852 4.566 19.828 1 87.31 404 ALA A C 1
ATOM 3165 O O . ALA A 1 404 ? -4.684 4.477 19.438 1 87.31 404 ALA A O 1
ATOM 3166 N N . LEU A 1 405 ? -6.184 4.422 21.078 1 88.5 405 LEU A N 1
ATOM 3167 C CA . LEU A 1 405 ? -5.164 4.266 22.109 1 88.5 405 LEU A CA 1
ATOM 3168 C C . LEU A 1 405 ? -4.504 2.895 22.016 1 88.5 405 LEU A C 1
ATOM 3170 O O . LEU A 1 405 ? -3.283 2.779 22.156 1 88.5 405 LEU A O 1
ATOM 3174 N N . TYR A 1 406 ? -5.277 1.931 21.812 1 90.5 406 TYR A N 1
ATOM 3175 C CA . TYR A 1 406 ? -4.734 0.58 21.703 1 90.5 406 TYR A CA 1
ATOM 3176 C C . TYR A 1 406 ? -3.809 0.45 20.5 1 90.5 406 TYR A C 1
ATOM 3178 O O . TYR A 1 406 ? -2.689 -0.053 20.625 1 90.5 406 TYR A O 1
ATOM 3186 N N . THR A 1 407 ? -4.305 0.873 19.391 1 90.38 407 THR A N 1
ATOM 3187 C CA . THR A 1 407 ? -3.525 0.749 18.156 1 90.38 407 THR A CA 1
ATOM 3188 C C . THR A 1 407 ? -2.252 1.587 18.234 1 90.38 407 THR A C 1
ATOM 3190 O O . THR A 1 407 ? -1.183 1.144 17.812 1 90.38 407 THR A O 1
ATOM 3193 N N . THR A 1 408 ? -2.316 2.779 18.828 1 91.12 408 THR A N 1
ATOM 3194 C CA . THR A 1 408 ? -1.147 3.637 18.984 1 91.12 408 THR A CA 1
ATOM 3195 C C . THR A 1 408 ? -0.118 2.984 19.906 1 91.12 408 THR A C 1
ATOM 3197 O O . THR A 1 408 ? 1.079 2.996 19.609 1 91.12 408 THR A O 1
ATOM 3200 N N . THR A 1 409 ? -0.634 2.406 20.938 1 92.44 409 THR A N 1
ATOM 3201 C CA . THR A 1 409 ? 0.27 1.781 21.891 1 92.44 409 THR A CA 1
ATOM 3202 C C . THR A 1 409 ? 0.985 0.589 21.266 1 92.44 409 THR A C 1
ATOM 3204 O O . THR A 1 409 ? 2.191 0.416 21.438 1 92.44 409 THR A O 1
ATOM 3207 N N . VAL A 1 410 ? 0.309 -0.159 20.484 1 93.06 410 VAL A N 1
ATOM 3208 C CA . VAL A 1 410 ? 0.887 -1.343 19.859 1 93.06 410 VAL A CA 1
ATOM 3209 C C . VAL A 1 410 ? 1.953 -0.924 18.844 1 93.06 410 VAL A C 1
ATOM 3211 O O . VAL A 1 410 ? 3.051 -1.486 18.828 1 93.06 410 VAL A O 1
ATOM 3214 N N . ILE A 1 411 ? 1.661 0.038 18.047 1 91.88 411 ILE A N 1
ATOM 3215 C CA . ILE A 1 411 ? 2.594 0.487 17.031 1 91.88 411 ILE A CA 1
ATOM 3216 C C . ILE A 1 411 ? 3.812 1.132 17.688 1 91.88 411 ILE A C 1
ATOM 3218 O O . ILE A 1 411 ? 4.945 0.917 17.25 1 91.88 411 ILE A O 1
ATOM 3222 N N . PHE A 1 412 ? 3.543 1.864 18.766 1 92.38 412 PHE A N 1
ATOM 3223 C CA . PHE A 1 412 ? 4.625 2.545 19.469 1 92.38 412 PHE A CA 1
ATOM 3224 C C . PHE A 1 412 ? 5.562 1.539 20.125 1 92.38 412 PHE A C 1
ATOM 3226 O O . PHE A 1 412 ? 6.781 1.626 19.969 1 92.38 412 PHE A O 1
ATOM 3233 N N . VAL A 1 413 ? 5.035 0.617 20.781 1 93.88 413 VAL A N 1
ATOM 3234 C CA . VAL A 1 413 ? 5.832 -0.375 21.5 1 93.88 413 VAL A CA 1
ATOM 3235 C C . VAL A 1 413 ? 6.578 -1.254 20.484 1 93.88 413 VAL A C 1
ATOM 3237 O O . VAL A 1 413 ? 7.762 -1.544 20.672 1 93.88 413 VAL A O 1
ATOM 3240 N N . ALA A 1 414 ? 5.91 -1.617 19.469 1 94.06 414 ALA A N 1
ATOM 3241 C CA . ALA A 1 414 ? 6.559 -2.408 18.438 1 94.06 414 ALA A CA 1
ATOM 3242 C C . ALA A 1 414 ? 7.688 -1.622 17.766 1 94.06 414 ALA A C 1
ATOM 3244 O O . ALA A 1 414 ? 8.75 -2.178 17.484 1 94.06 414 ALA A O 1
ATOM 3245 N N . GLY A 1 415 ? 7.453 -0.326 17.594 1 93.94 415 GLY A N 1
ATOM 3246 C CA . GLY A 1 415 ? 8.484 0.516 17 1 93.94 415 GLY A CA 1
ATOM 3247 C C . GLY A 1 415 ? 9.719 0.64 17.875 1 93.94 415 GLY A C 1
ATOM 3248 O O . GLY A 1 415 ? 10.844 0.577 17.375 1 93.94 415 GLY A O 1
ATOM 3249 N N . ILE A 1 416 ? 9.523 0.712 19.172 1 95.25 416 ILE A N 1
ATOM 3250 C CA . ILE A 1 416 ? 10.625 0.847 20.125 1 95.25 416 ILE A CA 1
ATOM 3251 C C . ILE A 1 416 ? 11.438 -0.443 20.141 1 95.25 416 ILE A C 1
ATOM 3253 O O . ILE A 1 416 ? 12.664 -0.409 20.047 1 95.25 416 ILE A O 1
ATOM 3257 N N . LEU A 1 417 ? 10.742 -1.503 20.172 1 95.69 417 LEU A N 1
ATOM 3258 C CA . LEU A 1 417 ? 11.406 -2.797 20.281 1 95.69 417 LEU A CA 1
ATOM 3259 C C . LEU A 1 417 ? 12.164 -3.135 19 1 95.69 417 LEU A C 1
ATOM 3261 O O . LEU A 1 417 ? 13.312 -3.584 19.062 1 95.69 417 LEU A O 1
ATOM 3265 N N . LEU A 1 418 ? 11.57 -2.922 17.922 1 95.19 418 LEU A N 1
ATOM 3266 C CA . LEU A 1 418 ? 12.211 -3.244 16.656 1 95.19 418 LEU A CA 1
ATOM 3267 C C . LEU A 1 418 ? 13.391 -2.322 16.391 1 95.19 418 LEU A C 1
ATOM 3269 O O . LEU A 1 418 ? 14.43 -2.764 15.875 1 95.19 418 LEU A O 1
ATOM 3273 N N . PHE A 1 419 ? 13.227 -1.054 16.734 1 95.19 419 PHE A N 1
ATOM 3274 C CA . PHE A 1 419 ? 14.328 -0.122 16.547 1 95.19 419 PHE A CA 1
ATOM 3275 C C . PHE A 1 419 ? 15.523 -0.512 17.406 1 95.19 419 PHE A C 1
ATOM 3277 O O . PHE A 1 419 ? 16.656 -0.535 16.938 1 95.19 419 PHE A O 1
ATOM 3284 N N . TRP A 1 420 ? 15.242 -0.8 18.688 1 95.5 420 TRP A N 1
ATOM 3285 C CA . TRP A 1 420 ? 16.312 -1.183 19.609 1 95.5 420 TRP A CA 1
ATOM 3286 C C . TRP A 1 420 ? 16.969 -2.488 19.156 1 95.5 420 TRP A C 1
ATOM 3288 O O . TRP A 1 420 ? 18.188 -2.619 19.203 1 95.5 420 TRP A O 1
ATOM 3298 N N . PHE A 1 421 ? 16.188 -3.445 18.688 1 93.88 421 PHE A N 1
ATOM 3299 C CA . PHE A 1 421 ? 16.688 -4.762 18.312 1 93.88 421 PHE A CA 1
ATOM 3300 C C . PHE A 1 421 ? 17.609 -4.66 17.094 1 93.88 421 PHE A C 1
ATOM 3302 O O . PHE A 1 421 ? 18.656 -5.293 17.062 1 93.88 421 PHE A O 1
ATOM 3309 N N . PHE A 1 422 ? 17.312 -3.883 16.172 1 93.75 422 PHE A N 1
ATOM 3310 C CA . PHE A 1 422 ? 18.078 -3.838 14.922 1 93.75 422 PHE A CA 1
ATOM 3311 C C . PHE A 1 422 ? 19.219 -2.836 15.031 1 93.75 422 PHE A C 1
ATOM 3313 O O . PHE A 1 422 ? 20.297 -3.041 14.453 1 93.75 422 PHE A O 1
ATOM 3320 N N . GLU A 1 423 ? 19.047 -1.727 15.742 1 95.06 423 GLU A N 1
ATOM 3321 C CA . GLU A 1 423 ? 20.047 -0.656 15.727 1 95.06 423 GLU A CA 1
ATOM 3322 C C . GLU A 1 423 ? 20.938 -0.719 16.953 1 95.06 423 GLU A C 1
ATOM 3324 O O . GLU A 1 423 ? 21.875 0.068 17.078 1 95.06 423 GLU A O 1
ATOM 3329 N N . ARG A 1 424 ? 20.781 -1.611 17.844 1 92.69 424 ARG A N 1
ATOM 3330 C CA . ARG A 1 424 ? 21.578 -1.713 19.062 1 92.69 424 ARG A CA 1
ATOM 3331 C C . ARG A 1 424 ? 23.062 -1.848 18.734 1 92.69 424 ARG A C 1
ATOM 3333 O O . ARG A 1 424 ? 23.906 -1.308 19.453 1 92.69 424 ARG A O 1
ATOM 3340 N N . HIS A 1 425 ? 23.328 -2.49 17.609 1 92 425 HIS A N 1
ATOM 3341 C CA . HIS A 1 425 ? 24.734 -2.697 17.25 1 92 425 HIS A CA 1
ATOM 3342 C C . HIS A 1 425 ? 25.141 -1.831 16.062 1 92 425 HIS A C 1
ATOM 3344 O O . HIS A 1 425 ? 26.141 -2.109 15.398 1 92 425 HIS A O 1
ATOM 3350 N N . ASN A 1 426 ? 24.391 -0.885 15.734 1 94.19 426 ASN A N 1
ATOM 3351 C CA . ASN A 1 426 ? 24.688 0.012 14.625 1 94.19 426 ASN A CA 1
ATOM 3352 C C . ASN A 1 426 ? 24.719 1.47 15.078 1 94.19 426 ASN A C 1
ATOM 3354 O O . ASN A 1 426 ? 25.719 1.928 15.641 1 94.19 426 ASN A O 1
ATOM 3358 N N . THR A 1 427 ? 23.609 2.193 15.047 1 91.75 427 THR A N 1
ATOM 3359 C CA . THR A 1 427 ? 23.594 3.613 15.375 1 91.75 427 THR A CA 1
ATOM 3360 C C . THR A 1 427 ? 23.625 3.812 16.891 1 91.75 427 THR A C 1
ATOM 3362 O O . THR A 1 427 ? 24.062 4.863 17.375 1 91.75 427 THR A O 1
ATOM 3365 N N . LEU A 1 428 ? 23.234 2.861 17.656 1 92.12 428 LEU A N 1
ATOM 3366 C CA . LEU A 1 428 ? 23.188 2.996 19.109 1 92.12 428 LEU A CA 1
ATOM 3367 C C . LEU A 1 428 ? 24.391 2.32 19.766 1 92.12 428 LEU A C 1
ATOM 3369 O O . LEU A 1 428 ? 24.469 2.256 20.984 1 92.12 428 LEU A O 1
ATOM 3373 N N . GLU A 1 429 ? 25.219 1.882 18.906 1 90.94 429 GLU A N 1
ATOM 3374 C CA . GLU A 1 429 ? 26.391 1.183 19.453 1 90.94 429 GLU A CA 1
ATOM 3375 C C . GLU A 1 429 ? 27.25 2.113 20.297 1 90.94 429 GLU A C 1
ATOM 3377 O O . GLU A 1 429 ? 27.484 3.266 19.922 1 90.94 429 GLU A O 1
ATOM 3382 N N . GLY A 1 430 ? 27.688 1.689 21.484 1 87.94 430 GLY A N 1
ATOM 3383 C CA . GLY A 1 430 ? 28.578 2.459 22.344 1 87.94 430 GLY A CA 1
ATOM 3384 C C . GLY A 1 430 ? 27.828 3.221 23.422 1 87.94 430 GLY A C 1
ATOM 3385 O O . GLY A 1 430 ? 28.453 3.695 24.391 1 87.94 430 GLY A O 1
ATOM 3386 N N . MET A 1 431 ? 26.609 3.398 23.297 1 89.94 431 MET A N 1
ATOM 3387 C CA . MET A 1 431 ? 25.812 4.109 24.297 1 89.94 431 MET A CA 1
ATOM 3388 C C . MET A 1 431 ? 25.438 3.186 25.453 1 89.94 431 MET A C 1
ATOM 3390 O O . MET A 1 431 ? 25.406 1.964 25.281 1 89.94 431 MET A O 1
ATOM 3394 N N . SER A 1 432 ? 25.219 3.717 26.594 1 92.62 432 SER A N 1
ATOM 3395 C CA . SER A 1 432 ? 24.75 2.945 27.734 1 92.62 432 SER A CA 1
ATOM 3396 C C . SER A 1 432 ? 23.344 2.393 27.484 1 92.62 432 SER A C 1
ATOM 3398 O O . SER A 1 432 ? 22.594 2.934 26.672 1 92.62 432 SER A O 1
ATOM 3400 N N . PRO A 1 433 ? 23 1.276 28.094 1 92.44 433 PRO A N 1
ATOM 3401 C CA . PRO A 1 433 ? 21.688 0.673 27.859 1 92.44 433 PRO A CA 1
ATOM 3402 C C . PRO A 1 433 ? 20.531 1.644 28.125 1 92.44 433 PRO A C 1
ATOM 3404 O O . PRO A 1 433 ? 19.531 1.632 27.406 1 92.44 433 PRO A O 1
ATOM 3407 N N . TRP A 1 434 ? 20.703 2.467 29.109 1 92.62 434 TRP A N 1
ATOM 3408 C CA . TRP A 1 434 ? 19.672 3.455 29.406 1 92.62 434 TRP A CA 1
ATOM 3409 C C . TRP A 1 434 ? 19.516 4.449 28.25 1 92.62 434 TRP A C 1
ATOM 3411 O O . TRP A 1 434 ? 18.406 4.75 27.828 1 92.62 434 TRP A O 1
ATOM 3421 N N . VAL A 1 435 ? 20.656 4.875 27.797 1 93.5 435 VAL A N 1
ATOM 3422 C CA . VAL A 1 435 ? 20.656 5.84 26.703 1 93.5 435 VAL A CA 1
ATOM 3423 C C . VAL A 1 435 ? 20.109 5.18 25.438 1 93.5 435 VAL A C 1
ATOM 3425 O O . VAL A 1 435 ? 19.391 5.812 24.656 1 93.5 435 VAL A O 1
ATOM 3428 N N . GLN A 1 436 ? 20.406 3.922 25.266 1 94.81 436 GLN A N 1
ATOM 3429 C CA . GLN A 1 436 ? 19.922 3.199 24.094 1 94.81 436 GLN A CA 1
ATOM 3430 C C . GLN A 1 436 ? 18.406 3.133 24.078 1 94.81 436 GLN A C 1
ATOM 3432 O O . GLN A 1 436 ? 17.781 3.34 23.047 1 94.81 436 GLN A O 1
ATOM 3437 N N . TRP A 1 437 ? 17.875 2.904 25.203 1 94.56 437 TRP A N 1
ATOM 3438 C CA . TRP A 1 437 ? 16.422 2.787 25.297 1 94.56 437 TRP A CA 1
ATOM 3439 C C . TRP A 1 437 ? 15.742 4.141 25.078 1 94.56 437 TRP A C 1
ATOM 3441 O O . TRP A 1 437 ? 14.688 4.223 24.453 1 94.56 437 TRP A O 1
ATOM 3451 N N . VAL A 1 438 ? 16.359 5.191 25.609 1 94.75 438 VAL A N 1
ATOM 3452 C CA . VAL A 1 438 ? 15.805 6.531 25.438 1 94.75 438 VAL A CA 1
ATOM 3453 C C . VAL A 1 438 ? 15.859 6.926 23.969 1 94.75 438 VAL A C 1
ATOM 3455 O O . VAL A 1 438 ? 14.883 7.453 23.422 1 94.75 438 VAL A O 1
ATOM 3458 N N . GLN A 1 439 ? 16.938 6.598 23.312 1 94.56 439 GLN A N 1
ATOM 3459 C CA . GLN A 1 439 ? 17.094 6.926 21.906 1 94.56 439 GLN A CA 1
ATOM 3460 C C . GLN A 1 439 ? 16.172 6.078 21.031 1 94.56 439 GLN A C 1
ATOM 3462 O O . GLN A 1 439 ? 15.664 6.551 20.016 1 94.56 439 GLN A O 1
ATOM 3467 N N . ALA A 1 440 ? 15.969 4.832 21.453 1 95.25 440 ALA A N 1
ATOM 3468 C CA . ALA A 1 440 ? 15.008 3.988 20.734 1 95.25 440 ALA A CA 1
ATOM 3469 C C . ALA A 1 440 ? 13.594 4.539 20.859 1 95.25 440 ALA A C 1
ATOM 3471 O O . ALA A 1 440 ? 12.836 4.543 19.891 1 95.25 440 ALA A O 1
ATOM 3472 N N . LEU A 1 441 ? 13.297 5.012 22.031 1 94.69 441 LEU A N 1
ATOM 3473 C CA . LEU A 1 441 ? 11.992 5.625 22.266 1 94.69 441 LEU A CA 1
ATOM 3474 C C . LEU A 1 441 ? 11.82 6.871 21.406 1 94.69 441 LEU A C 1
ATOM 3476 O O . LEU A 1 441 ? 10.789 7.043 20.75 1 94.69 441 LEU A O 1
ATOM 3480 N N . PHE A 1 442 ? 12.828 7.684 21.391 1 95 442 PHE A N 1
ATOM 3481 C CA . PHE A 1 442 ? 12.773 8.945 20.656 1 95 442 PHE A CA 1
ATOM 3482 C C . PHE A 1 442 ? 12.703 8.695 19.156 1 95 442 PHE A C 1
ATOM 3484 O O . PHE A 1 442 ? 11.875 9.289 18.469 1 95 442 PHE A O 1
ATOM 3491 N N . ASN A 1 443 ? 13.469 7.758 18.641 1 93.75 443 ASN A N 1
ATOM 3492 C CA . ASN A 1 443 ? 13.547 7.512 17.203 1 93.75 443 ASN A CA 1
ATOM 3493 C C . ASN A 1 443 ? 12.344 6.711 16.703 1 93.75 443 ASN A C 1
ATOM 3495 O O . ASN A 1 443 ? 12.078 6.648 15.508 1 93.75 443 ASN A O 1
ATOM 3499 N N . SER A 1 444 ? 11.641 6.121 17.594 1 91.62 444 SER A N 1
ATOM 3500 C CA . SER A 1 444 ? 10.398 5.453 17.219 1 91.62 444 SER A CA 1
ATOM 3501 C C . SER A 1 444 ? 9.219 6.426 17.234 1 91.62 444 SER A C 1
ATOM 3503 O O . SER A 1 444 ? 8.242 6.234 16.516 1 91.62 444 SER A O 1
ATOM 3505 N N . THR A 1 445 ? 9.312 7.449 17.984 1 91.38 445 THR A N 1
ATOM 3506 C CA . THR A 1 445 ? 8.242 8.43 18.125 1 91.38 445 THR A CA 1
ATOM 3507 C C . THR A 1 445 ? 8.297 9.445 16.984 1 91.38 445 THR A C 1
ATOM 3509 O O . THR A 1 445 ? 7.258 9.93 16.531 1 91.38 445 THR A O 1
ATOM 3512 N N . THR A 1 446 ? 9.414 9.703 16.453 1 90.75 446 THR A N 1
ATOM 3513 C CA . THR A 1 446 ? 9.617 10.797 15.508 1 90.75 446 THR A CA 1
ATOM 3514 C C . THR A 1 446 ? 8.984 10.469 14.156 1 90.75 446 THR A C 1
ATOM 3516 O O . THR A 1 446 ? 8.43 11.344 13.492 1 90.75 446 THR A O 1
ATOM 3519 N N . PRO A 1 447 ? 9.031 9.18 13.773 1 89.62 447 PRO A N 1
ATOM 3520 C CA . PRO A 1 447 ? 8.438 8.883 12.461 1 89.62 447 PRO A CA 1
ATOM 3521 C C . PRO A 1 447 ? 6.914 9.023 12.461 1 89.62 447 PRO A C 1
ATOM 3523 O O . PRO A 1 447 ? 6.297 9.086 11.398 1 89.62 447 PRO A O 1
ATOM 3526 N N . ARG A 1 448 ? 6.375 9.055 13.578 1 85.44 448 ARG A N 1
ATOM 3527 C CA . ARG A 1 448 ? 4.93 9.211 13.672 1 85.44 448 ARG A CA 1
ATOM 3528 C C . ARG A 1 448 ? 4.535 10.688 13.633 1 85.44 448 ARG A C 1
ATOM 3530 O O . ARG A 1 448 ? 3.738 11.141 14.453 1 85.44 448 ARG A O 1
ATOM 3537 N N . SER A 1 449 ? 5.254 11.5 12.805 1 79.06 449 SER A N 1
ATOM 3538 C CA . SER A 1 449 ? 4.863 12.812 12.312 1 79.06 449 SER A CA 1
ATOM 3539 C C . SER A 1 449 ? 5.684 13.922 12.969 1 79.06 449 SER A C 1
ATOM 3541 O O . SER A 1 449 ? 5.453 15.109 12.711 1 79.06 449 SER A O 1
ATOM 3543 N N . SER A 1 450 ? 6.641 13.703 13.828 1 85.38 450 SER A N 1
ATOM 3544 C CA . SER A 1 450 ? 7.316 14.812 14.477 1 85.38 450 SER A CA 1
ATOM 3545 C C . SER A 1 450 ? 8.57 15.219 13.719 1 85.38 450 SER A C 1
ATOM 3547 O O . SER A 1 450 ? 9.008 16.375 13.789 1 85.38 450 SER A O 1
ATOM 3549 N N . GLY A 1 451 ? 9.25 14.305 13.117 1 84.88 451 GLY A N 1
ATOM 3550 C CA . GLY A 1 451 ? 10.359 14.625 12.219 1 84.88 451 GLY A CA 1
ATOM 3551 C C . GLY A 1 451 ? 11.617 15.039 12.953 1 84.88 451 GLY A C 1
ATOM 3552 O O . GLY A 1 451 ? 12.609 15.406 12.328 1 84.88 451 GLY A O 1
ATOM 3553 N N . PHE A 1 452 ? 11.648 15.117 14.281 1 90.81 452 PHE A N 1
ATOM 3554 C CA . PHE A 1 452 ? 12.875 15.398 15.023 1 90.81 452 PHE A CA 1
ATOM 3555 C C . PHE A 1 452 ? 13.914 14.32 14.773 1 90.81 452 PHE A C 1
ATOM 3557 O O . PHE A 1 452 ? 13.578 13.164 14.508 1 90.81 452 PHE A O 1
ATOM 3564 N N . VAL A 1 453 ? 15.172 14.773 14.828 1 88.94 453 VAL A N 1
ATOM 3565 C CA . VAL A 1 453 ? 16.25 13.82 14.562 1 88.94 453 VAL A CA 1
ATOM 3566 C C . VAL A 1 453 ? 17.266 13.852 15.695 1 88.94 453 VAL A C 1
ATOM 3568 O O . VAL A 1 453 ? 17.719 14.93 16.094 1 88.94 453 VAL A O 1
ATOM 3571 N N . SER A 1 454 ? 17.484 12.781 16.25 1 91.25 454 SER A N 1
ATOM 3572 C CA . SER A 1 454 ? 18.609 12.633 17.172 1 91.25 454 SER A CA 1
ATOM 3573 C C . SER A 1 454 ? 19.766 11.883 16.516 1 91.25 454 SER A C 1
ATOM 3575 O O . SER A 1 454 ? 20.781 12.484 16.156 1 91.25 454 SER A O 1
ATOM 3577 N N . VAL A 1 455 ? 19.438 10.625 16.234 1 90.25 455 VAL A N 1
ATOM 3578 C CA . VAL A 1 455 ? 20.391 9.828 15.469 1 90.25 455 VAL A CA 1
ATOM 3579 C C . VAL A 1 455 ? 20.125 9.984 13.977 1 90.25 455 VAL A C 1
ATOM 3581 O O . VAL A 1 455 ? 18.969 10 13.547 1 90.25 455 VAL A O 1
ATOM 3584 N N . ASN A 1 456 ? 21.156 10.156 13.266 1 90.12 456 ASN A N 1
ATOM 3585 C CA . ASN A 1 456 ? 21.031 10.398 11.828 1 90.12 456 ASN A CA 1
ATOM 3586 C C . ASN A 1 456 ? 20.328 9.242 11.125 1 90.12 456 ASN A C 1
ATOM 3588 O O . ASN A 1 456 ? 20.875 8.133 11.07 1 90.12 456 ASN A O 1
ATOM 3592 N N . PRO A 1 457 ? 19.219 9.555 10.57 1 92.19 457 PRO A N 1
ATOM 3593 C CA . PRO A 1 457 ? 18.469 8.492 9.891 1 92.19 457 PRO A CA 1
ATOM 3594 C C . PRO A 1 457 ? 19.203 7.93 8.68 1 92.19 457 PRO A C 1
ATOM 3596 O O . PRO A 1 457 ? 18.938 6.801 8.258 1 92.19 457 PRO A O 1
ATOM 3599 N N . ALA A 1 458 ? 20.141 8.648 8.094 1 92.19 458 ALA A N 1
ATOM 3600 C CA . ALA A 1 458 ? 20.891 8.188 6.926 1 92.19 458 ALA A CA 1
ATOM 3601 C C . ALA A 1 458 ? 21.766 7 7.285 1 92.19 458 ALA A C 1
ATOM 3603 O O . ALA A 1 458 ? 22.234 6.266 6.402 1 92.19 458 ALA A O 1
ATOM 3604 N N . MET A 1 459 ? 21.969 6.82 8.547 1 92.31 459 MET A N 1
ATOM 3605 C CA . MET A 1 459 ? 22.859 5.754 8.992 1 92.31 459 MET A CA 1
ATOM 3606 C C . MET A 1 459 ? 22.062 4.543 9.477 1 92.31 459 MET A C 1
ATOM 3608 O O . MET A 1 459 ? 22.641 3.557 9.93 1 92.31 459 MET A O 1
ATOM 3612 N N . PHE A 1 460 ? 20.812 4.594 9.383 1 94.44 460 PHE A N 1
ATOM 3613 C CA . PHE A 1 460 ? 19.969 3.465 9.773 1 94.44 460 PHE A CA 1
ATOM 3614 C C . PHE A 1 460 ? 20.219 2.268 8.859 1 94.44 460 PHE A C 1
ATOM 3616 O O . PHE A 1 460 ? 20.578 2.434 7.695 1 94.44 460 PHE A O 1
ATOM 3623 N N . LEU A 1 461 ? 20.016 1.126 9.43 1 95.06 461 LEU A N 1
ATOM 3624 C CA . LEU A 1 461 ? 20 -0.078 8.609 1 95.06 461 LEU A CA 1
ATOM 3625 C C . LEU A 1 461 ? 18.812 -0.07 7.652 1 95.06 461 LEU A C 1
ATOM 3627 O O . LEU A 1 461 ? 17.797 0.586 7.914 1 95.06 461 LEU A O 1
ATOM 3631 N N . ASP A 1 462 ? 18.938 -0.81 6.555 1 94.56 462 ASP A N 1
ATOM 3632 C CA . ASP A 1 462 ? 17.875 -0.851 5.555 1 94.56 462 ASP A CA 1
ATOM 3633 C C . ASP A 1 462 ? 16.594 -1.431 6.148 1 94.56 462 ASP A C 1
ATOM 3635 O O . ASP A 1 462 ? 15.492 -0.972 5.828 1 94.56 462 ASP A O 1
ATOM 3639 N N . VAL A 1 463 ? 16.781 -2.443 7.016 1 94.31 463 VAL A N 1
ATOM 3640 C CA . VAL A 1 463 ? 15.617 -3.057 7.652 1 94.31 463 VAL A CA 1
ATOM 3641 C C . VAL A 1 463 ? 14.898 -2.027 8.523 1 94.31 463 VAL A C 1
ATOM 3643 O O . VAL A 1 463 ? 13.672 -1.948 8.516 1 94.31 463 VAL A O 1
ATOM 3646 N N . THR A 1 464 ? 15.672 -1.227 9.258 1 95.12 464 THR A N 1
ATOM 3647 C CA . THR A 1 464 ? 15.102 -0.188 10.109 1 95.12 464 THR A CA 1
ATOM 3648 C C . THR A 1 464 ? 14.414 0.882 9.273 1 95.12 464 THR A C 1
ATOM 3650 O O . THR A 1 464 ? 13.352 1.382 9.648 1 95.12 464 THR A O 1
ATOM 3653 N N . LEU A 1 465 ? 14.953 1.237 8.109 1 95.31 465 LEU A N 1
ATOM 3654 C CA . LEU A 1 465 ? 14.375 2.246 7.234 1 95.31 465 LEU A CA 1
ATOM 3655 C C . LEU A 1 465 ? 12.992 1.811 6.742 1 95.31 465 LEU A C 1
ATOM 3657 O O . LEU A 1 465 ? 12.078 2.629 6.648 1 95.31 465 LEU A O 1
ATOM 3661 N N . VAL A 1 466 ? 12.852 0.529 6.445 1 95 466 VAL A N 1
ATOM 3662 C CA . VAL A 1 466 ? 11.562 0.02 5.984 1 95 466 VAL A CA 1
ATOM 3663 C C . VAL A 1 466 ? 10.531 0.128 7.105 1 95 466 VAL A C 1
ATOM 3665 O O . VAL A 1 466 ? 9.383 0.509 6.867 1 95 466 VAL A O 1
ATOM 3668 N N . ILE A 1 467 ? 10.961 -0.165 8.312 1 94.06 467 ILE A N 1
ATOM 3669 C CA . ILE A 1 467 ? 10.07 -0.08 9.469 1 94.06 467 ILE A CA 1
ATOM 3670 C C . ILE A 1 467 ? 9.68 1.377 9.711 1 94.06 467 ILE A C 1
ATOM 3672 O O . ILE A 1 467 ? 8.516 1.681 9.977 1 94.06 467 ILE A O 1
ATOM 3676 N N . VAL A 1 468 ? 10.648 2.242 9.602 1 94.81 468 VAL A N 1
ATOM 3677 C CA . VAL A 1 468 ? 10.414 3.668 9.797 1 94.81 468 VAL A CA 1
ATOM 3678 C C . VAL A 1 468 ? 9.469 4.191 8.719 1 94.81 468 VAL A C 1
ATOM 3680 O O . VAL A 1 468 ? 8.586 5 9 1 94.81 468 VAL A O 1
ATOM 3683 N N . ILE A 1 469 ? 9.602 3.715 7.477 1 94.94 469 ILE A N 1
ATOM 3684 C CA . ILE A 1 469 ? 8.734 4.117 6.371 1 94.94 469 ILE A CA 1
ATOM 3685 C C . ILE A 1 469 ? 7.297 3.699 6.66 1 94.94 469 ILE A C 1
ATOM 3687 O O . ILE A 1 469 ? 6.359 4.461 6.418 1 94.94 469 ILE A O 1
ATOM 3691 N N . PHE A 1 470 ? 7.18 2.555 7.215 1 93.81 470 PHE A N 1
ATOM 3692 C CA . PHE A 1 470 ? 5.848 2.09 7.578 1 93.81 470 PHE A CA 1
ATOM 3693 C C . PHE A 1 470 ? 5.246 2.965 8.672 1 93.81 470 PHE A C 1
ATOM 3695 O O . PHE A 1 470 ? 4.059 3.299 8.625 1 93.81 470 PHE A O 1
ATOM 3702 N N . GLN A 1 471 ? 6.055 3.275 9.617 1 93.88 471 GLN A N 1
ATOM 3703 C CA . GLN A 1 471 ? 5.582 4.129 10.703 1 93.88 471 GLN A CA 1
ATOM 3704 C C . GLN A 1 471 ? 5.246 5.527 10.195 1 93.88 471 GLN A C 1
ATOM 3706 O O . GLN A 1 471 ? 4.367 6.195 10.742 1 93.88 471 GLN A O 1
ATOM 3711 N N . MET A 1 472 ? 5.973 5.98 9.156 1 94.81 472 MET A N 1
ATOM 3712 C CA . MET A 1 472 ? 5.66 7.281 8.57 1 94.81 472 MET A CA 1
ATOM 3713 C C . MET A 1 472 ? 4.316 7.246 7.852 1 94.81 472 MET A C 1
ATOM 3715 O O . MET A 1 472 ? 3.592 8.242 7.832 1 94.81 472 MET A O 1
ATOM 3719 N N . TRP A 1 473 ? 4.031 6.098 7.293 1 94.38 473 TRP A N 1
ATOM 3720 C CA . TRP A 1 473 ? 2.766 5.941 6.582 1 94.38 473 TRP A CA 1
ATOM 3721 C C . TRP A 1 473 ? 1.591 5.957 7.555 1 94.38 473 TRP A C 1
ATOM 3723 O O . TRP A 1 473 ? 0.554 6.566 7.277 1 94.38 473 TRP A O 1
ATOM 3733 N N . VAL A 1 474 ? 1.816 5.316 8.742 1 92.62 474 VAL A N 1
ATOM 3734 C CA . VAL A 1 474 ? 0.78 5.289 9.773 1 92.62 474 VAL A CA 1
ATOM 3735 C C . VAL A 1 474 ? 0.976 6.461 10.734 1 92.62 474 VAL A C 1
ATOM 3737 O O . VAL A 1 474 ? 1.876 6.441 11.57 1 92.62 474 VAL A O 1
ATOM 3740 N N . GLY A 1 475 ? 0.284 7.414 10.672 1 87.31 475 GLY A N 1
ATOM 3741 C CA . GLY A 1 475 ? 0.448 8.617 11.477 1 87.31 475 GLY A CA 1
ATOM 3742 C C . GLY A 1 475 ? -0.262 8.539 12.812 1 87.31 475 GLY A C 1
ATOM 3743 O O . GLY A 1 475 ? -0.272 7.484 13.453 1 87.31 475 GLY A O 1
ATOM 3744 N N . GLY A 1 476 ? -0.762 9.586 13.336 1 87.19 476 GLY A N 1
ATOM 3745 C CA . GLY A 1 476 ? -1.423 9.672 14.633 1 87.19 476 GLY A CA 1
ATOM 3746 C C . GLY A 1 476 ? -2.91 9.383 14.562 1 87.19 476 GLY A C 1
ATOM 3747 O O . GLY A 1 476 ? -3.375 8.727 13.625 1 87.19 476 GLY A O 1
ATOM 3748 N N . ALA A 1 477 ? -3.574 9.711 15.555 1 86.38 477 ALA A N 1
ATOM 3749 C CA . ALA A 1 477 ? -5.012 9.469 15.656 1 86.38 477 ALA A CA 1
ATOM 3750 C C . ALA A 1 477 ? -5.801 10.539 14.906 1 86.38 477 ALA A C 1
ATOM 3752 O O . ALA A 1 477 ? -5.234 11.539 14.453 1 86.38 477 ALA A O 1
ATOM 3753 N N . ALA A 1 478 ? -7.059 10.289 14.758 1 80.69 478 ALA A N 1
ATOM 3754 C CA . ALA A 1 478 ? -7.918 11.25 14.07 1 80.69 478 ALA A CA 1
ATOM 3755 C C . ALA A 1 478 ? -8.031 12.555 14.859 1 80.69 478 ALA A C 1
ATOM 3757 O O . ALA A 1 478 ? -8.109 12.539 16.094 1 80.69 478 ALA A O 1
ATOM 3758 N N . GLN A 1 479 ? -8.039 13.633 14.156 1 77.88 479 GLN A N 1
ATOM 3759 C CA . GLN A 1 479 ? -8.164 14.961 14.742 1 77.88 479 GLN A CA 1
ATOM 3760 C C . GLN A 1 479 ? -6.984 15.273 15.664 1 77.88 479 GLN A C 1
ATOM 3762 O O . GLN A 1 479 ? -7.168 15.773 16.766 1 77.88 479 GLN A O 1
ATOM 3767 N N . SER A 1 480 ? -5.91 14.797 15.297 1 82.31 480 SER A N 1
ATOM 3768 C CA . SER A 1 480 ? -4.648 15.094 15.977 1 82.31 480 SER A CA 1
ATOM 3769 C C . SER A 1 480 ? -3.768 16 15.125 1 82.31 480 SER A C 1
ATOM 3771 O O . SER A 1 480 ? -4.164 16.422 14.031 1 82.31 480 SER A O 1
ATOM 3773 N N . THR A 1 481 ? -2.684 16.344 15.695 1 82 481 THR A N 1
ATOM 3774 C CA . THR A 1 481 ? -1.758 17.203 14.961 1 82 481 THR A CA 1
ATOM 3775 C C . THR A 1 481 ? -0.871 16.375 14.039 1 82 481 THR A C 1
ATOM 3777 O O . THR A 1 481 ? -0.098 16.938 13.25 1 82 481 THR A O 1
ATOM 3780 N N . ALA A 1 482 ? -0.991 15.102 14.133 1 82.88 482 ALA A N 1
ATOM 3781 C CA . ALA A 1 482 ? -0.133 14.234 13.336 1 82.88 482 ALA A CA 1
ATOM 3782 C C . ALA A 1 482 ? -0.741 13.977 11.961 1 82.88 482 ALA A C 1
ATOM 3784 O O . ALA A 1 482 ? -1.96 14.055 11.789 1 82.88 482 ALA A O 1
ATOM 3785 N N . GLY A 1 483 ? 0.074 13.812 11.008 1 83.38 483 GLY A N 1
ATOM 3786 C CA . GLY A 1 483 ? -0.348 13.508 9.648 1 83.38 483 GLY A CA 1
ATOM 3787 C C . GLY A 1 483 ? -0.335 12.031 9.336 1 83.38 483 GLY A C 1
ATOM 3788 O O . GLY A 1 483 ? -0.485 11.195 10.227 1 83.38 483 GLY A O 1
ATOM 3789 N N . GLY A 1 484 ? -0.443 11.695 8 1 87.19 484 GLY A N 1
ATOM 3790 C CA . GLY A 1 484 ? -0.424 10.32 7.539 1 87.19 484 GLY A CA 1
ATOM 3791 C C . GLY A 1 484 ? -1.781 9.641 7.617 1 87.19 484 GLY A C 1
ATOM 3792 O O . GLY A 1 484 ? -2.791 10.297 7.883 1 87.19 484 GLY A O 1
ATOM 3793 N N . VAL A 1 485 ? -1.743 8.336 7.375 1 91.31 485 VAL A N 1
ATOM 3794 C CA . VAL A 1 485 ? -2.951 7.539 7.551 1 91.31 485 VAL A CA 1
ATOM 3795 C C . VAL A 1 485 ? -3.227 7.336 9.039 1 91.31 485 VAL A C 1
ATOM 3797 O O . VAL A 1 485 ? -2.387 6.793 9.766 1 91.31 485 VAL A O 1
ATOM 3800 N N . LYS A 1 486 ? -4.285 7.766 9.43 1 90.25 486 LYS A N 1
ATOM 3801 C CA . LYS A 1 486 ? -4.59 7.777 10.859 1 90.25 486 LYS A CA 1
ATOM 3802 C C . LYS A 1 486 ? -4.676 6.359 11.422 1 90.25 486 LYS A C 1
ATOM 3804 O O . LYS A 1 486 ? -5.039 5.426 10.703 1 90.25 486 LYS A O 1
ATOM 3809 N N . VAL A 1 487 ? -4.406 6.25 12.664 1 90.94 487 VAL A N 1
ATOM 3810 C CA . VAL A 1 487 ? -4.391 4.949 13.328 1 90.94 487 VAL A CA 1
ATOM 3811 C C . VAL A 1 487 ? -5.801 4.359 13.336 1 90.94 487 VAL A C 1
ATOM 3813 O O . VAL A 1 487 ? -5.969 3.143 13.25 1 90.94 487 VAL A O 1
ATOM 3816 N N . ASN A 1 488 ? -6.836 5.184 13.406 1 89 488 ASN A N 1
ATOM 3817 C CA . ASN A 1 488 ? -8.219 4.715 13.336 1 89 488 ASN A CA 1
ATOM 3818 C C . ASN A 1 488 ? -8.508 4.027 12.008 1 89 488 ASN A C 1
ATOM 3820 O O . ASN A 1 488 ? -9.219 3.023 11.961 1 89 488 ASN A O 1
ATOM 3824 N N . THR A 1 489 ? -7.945 4.637 11.023 1 89.94 489 THR A N 1
ATOM 3825 C CA . THR A 1 489 ? -8.125 4.074 9.688 1 89.94 489 THR A CA 1
ATOM 3826 C C . THR A 1 489 ? -7.449 2.711 9.578 1 89.94 489 THR A C 1
ATOM 3828 O O . THR A 1 489 ? -8.039 1.762 9.055 1 89.94 489 THR A O 1
ATOM 3831 N N . LEU A 1 490 ? -6.262 2.617 10.055 1 92.5 490 LEU A N 1
ATOM 3832 C CA . LEU A 1 490 ? -5.551 1.345 10.047 1 92.5 490 LEU A CA 1
ATOM 3833 C C . LEU A 1 490 ? -6.309 0.292 10.852 1 92.5 490 LEU A C 1
ATOM 3835 O O . LEU A 1 490 ? -6.422 -0.859 10.422 1 92.5 490 LEU A O 1
ATOM 3839 N N . ALA A 1 491 ? -6.793 0.663 11.984 1 91.62 491 ALA A N 1
ATOM 3840 C CA . ALA A 1 491 ? -7.551 -0.266 12.812 1 91.62 491 ALA A CA 1
ATOM 3841 C C . ALA A 1 491 ? -8.805 -0.76 12.094 1 91.62 491 ALA A C 1
ATOM 3843 O O . ALA A 1 491 ? -9.133 -1.946 12.156 1 91.62 491 ALA A O 1
ATOM 3844 N N . ALA A 1 492 ? -9.469 0.148 11.453 1 90.25 492 ALA A N 1
ATOM 3845 C CA . ALA A 1 492 ? -10.695 -0.206 10.734 1 90.25 492 ALA A CA 1
ATOM 3846 C C . ALA A 1 492 ? -10.414 -1.247 9.656 1 90.25 492 ALA A C 1
ATOM 3848 O O . ALA A 1 492 ? -11.164 -2.217 9.516 1 90.25 492 ALA A O 1
ATOM 3849 N N . ILE A 1 493 ? -9.375 -1.059 8.922 1 91.94 493 ILE A N 1
ATOM 3850 C CA . ILE A 1 493 ? -9.086 -1.974 7.82 1 91.94 493 ILE A CA 1
ATOM 3851 C C . ILE A 1 493 ? -8.609 -3.312 8.375 1 91.94 493 ILE A C 1
ATOM 3853 O O . ILE A 1 493 ? -8.914 -4.367 7.816 1 91.94 493 ILE A O 1
ATOM 3857 N N . LEU A 1 494 ? -7.855 -3.346 9.477 1 92.62 494 LEU A N 1
ATOM 3858 C CA . LEU A 1 494 ? -7.391 -4.59 10.086 1 92.62 494 LEU A CA 1
ATOM 3859 C C . LEU A 1 494 ? -8.547 -5.352 10.711 1 92.62 494 LEU A C 1
ATOM 3861 O O . LEU A 1 494 ? -8.57 -6.586 10.688 1 92.62 494 LEU A O 1
ATOM 3865 N N . LEU A 1 495 ? -9.453 -4.625 11.297 1 90.81 495 LEU A N 1
ATOM 3866 C CA . LEU A 1 495 ? -10.633 -5.262 11.867 1 90.81 495 LEU A CA 1
ATOM 3867 C C . LEU A 1 495 ? -11.508 -5.867 10.773 1 90.81 495 LEU A C 1
ATOM 3869 O O . LEU A 1 495 ? -12.102 -6.934 10.969 1 90.81 495 LEU A O 1
ATOM 3873 N N . ASN A 1 496 ? -11.586 -5.105 9.688 1 90.31 496 ASN A N 1
ATOM 3874 C CA . ASN A 1 496 ? -12.297 -5.676 8.539 1 90.31 496 ASN A CA 1
ATOM 3875 C C . ASN A 1 496 ? -11.625 -6.957 8.055 1 90.31 496 ASN A C 1
ATOM 3877 O O . ASN A 1 496 ? -12.305 -7.934 7.73 1 90.31 496 ASN A O 1
ATOM 3881 N N . LEU A 1 497 ? -10.336 -6.941 7.949 1 91 497 LEU A N 1
ATOM 3882 C CA . LEU A 1 497 ? -9.578 -8.125 7.562 1 91 497 LEU A CA 1
ATOM 3883 C C . LEU A 1 497 ? -9.852 -9.281 8.523 1 91 497 LEU A C 1
ATOM 3885 O O . LEU A 1 497 ? -10.102 -10.406 8.086 1 91 497 LEU A O 1
ATOM 3889 N N . ARG A 1 498 ? -9.805 -9.031 9.766 1 89.81 498 ARG A N 1
ATOM 3890 C CA . ARG A 1 498 ? -10.07 -10.062 10.766 1 89.81 498 ARG A CA 1
ATOM 3891 C C . ARG A 1 498 ? -11.477 -10.617 10.617 1 89.81 498 ARG A C 1
ATOM 3893 O O . ARG A 1 498 ? -11.688 -11.828 10.75 1 89.81 498 ARG A O 1
ATOM 3900 N N . ALA A 1 499 ? -12.414 -9.727 10.352 1 87.75 499 ALA A N 1
ATOM 3901 C CA . ALA A 1 499 ? -13.797 -10.148 10.18 1 87.75 499 ALA A CA 1
ATOM 3902 C C . ALA A 1 499 ? -13.945 -11.07 8.977 1 87.75 499 ALA A C 1
ATOM 3904 O O . ALA A 1 499 ? -14.617 -12.102 9.047 1 87.75 499 ALA A O 1
ATOM 3905 N N . ILE A 1 500 ? -13.32 -10.758 7.934 1 84.81 500 ILE A N 1
ATOM 3906 C CA . ILE A 1 500 ? -13.422 -11.539 6.707 1 84.81 500 ILE A CA 1
ATOM 3907 C C . ILE A 1 500 ? -12.734 -12.891 6.902 1 84.81 500 ILE A C 1
ATOM 3909 O O . ILE A 1 500 ? -13.258 -13.93 6.492 1 84.81 500 ILE A O 1
ATOM 3913 N N . VAL A 1 501 ? -11.594 -12.883 7.508 1 84.62 501 VAL A N 1
ATOM 3914 C CA . VAL A 1 501 ? -10.82 -14.102 7.719 1 84.62 501 VAL A CA 1
ATOM 3915 C C . VAL A 1 501 ? -11.57 -15.039 8.664 1 84.62 501 VAL A C 1
ATOM 3917 O O . VAL A 1 501 ? -11.531 -16.266 8.5 1 84.62 501 VAL A O 1
ATOM 3920 N N . THR A 1 502 ? -12.234 -14.438 9.633 1 85 502 THR A N 1
ATOM 3921 C CA . THR A 1 502 ? -12.961 -15.25 10.609 1 85 502 THR A CA 1
ATOM 3922 C C . THR A 1 502 ? -14.375 -15.547 10.117 1 85 502 THR A C 1
ATOM 3924 O O . THR A 1 502 ? -15.164 -16.188 10.82 1 85 502 THR A O 1
ATOM 3927 N N . GLY A 1 503 ? -14.789 -15.086 8.945 1 78.25 503 GLY A N 1
ATOM 3928 C CA . GLY A 1 503 ? -16.062 -15.398 8.32 1 78.25 503 GLY A CA 1
ATOM 3929 C C . GLY A 1 503 ? -17.219 -14.602 8.898 1 78.25 503 GLY A C 1
ATOM 3930 O O . GLY A 1 503 ? -18.375 -15.031 8.828 1 78.25 503 GLY A O 1
ATOM 3931 N N . ARG A 1 504 ? -16.922 -13.508 9.523 1 78.19 504 ARG A N 1
ATOM 3932 C CA . ARG A 1 504 ? -17.984 -12.68 10.102 1 78.19 504 ARG A CA 1
ATOM 3933 C C . ARG A 1 504 ? -18.469 -11.648 9.102 1 78.19 504 ARG A C 1
ATOM 3935 O O . ARG A 1 504 ? -17.688 -11.125 8.305 1 78.19 504 ARG A O 1
ATOM 3942 N N . THR A 1 505 ? -19.719 -11.344 9.133 1 75.94 505 THR A N 1
ATOM 3943 C CA . THR A 1 505 ? -20.297 -10.383 8.203 1 75.94 505 THR A CA 1
ATOM 3944 C C . THR A 1 505 ? -20.234 -8.969 8.773 1 75.94 505 THR A C 1
ATOM 3946 O O . THR A 1 505 ? -20.297 -7.992 8.023 1 75.94 505 THR A O 1
ATOM 3949 N N . ARG A 1 506 ? -20.141 -9.047 10.164 1 78.25 506 ARG A N 1
ATOM 3950 C CA . ARG A 1 506 ? -20.109 -7.73 10.805 1 78.25 506 ARG A CA 1
ATOM 3951 C C . ARG A 1 506 ? -18.734 -7.457 11.414 1 78.25 506 ARG A C 1
ATOM 3953 O O . ARG A 1 506 ? -18.094 -8.375 11.93 1 78.25 506 ARG A O 1
ATOM 3960 N N . VAL A 1 507 ? -18.359 -6.262 11.273 1 82.12 507 VAL A N 1
ATOM 3961 C CA . VAL A 1 507 ? -17.094 -5.852 11.875 1 82.12 507 VAL A CA 1
ATOM 3962 C C . VAL A 1 507 ? -17.344 -5.324 13.289 1 82.12 507 VAL A C 1
ATOM 3964 O O . VAL A 1 507 ? -18.078 -4.348 13.469 1 82.12 507 VAL A O 1
ATOM 3967 N N . THR A 1 508 ? -16.859 -6.043 14.234 1 76.94 508 THR A N 1
ATOM 3968 C CA . THR A 1 508 ? -17.109 -5.66 15.625 1 76.94 508 THR A CA 1
ATOM 3969 C C . THR A 1 508 ? -15.789 -5.426 16.359 1 76.94 508 THR A C 1
ATOM 3971 O O . THR A 1 508 ? -14.766 -6.023 16.016 1 76.94 508 THR A O 1
ATOM 3974 N N . ALA A 1 509 ? -15.789 -4.449 17.141 1 77.12 509 ALA A N 1
ATOM 3975 C CA . ALA A 1 509 ? -14.664 -4.16 18.031 1 77.12 509 ALA A CA 1
ATOM 3976 C C . ALA A 1 509 ? -15.156 -3.736 19.422 1 77.12 509 ALA A C 1
ATOM 3978 O O . ALA A 1 509 ? -16.016 -2.865 19.531 1 77.12 509 ALA A O 1
ATOM 3979 N N . PHE A 1 510 ? -14.633 -4.309 20.453 1 73.88 510 PHE A N 1
ATOM 3980 C CA . PHE A 1 510 ? -14.992 -3.996 21.844 1 73.88 510 PHE A CA 1
ATOM 3981 C C . PHE A 1 510 ? -16.5 -4.035 22.031 1 73.88 510 PHE A C 1
ATOM 3983 O O . PHE A 1 510 ? -17.078 -3.109 22.594 1 73.88 510 PHE A O 1
ATOM 3990 N N . ASN A 1 511 ? -17.109 -4.984 21.344 1 72.19 511 ASN A N 1
ATOM 3991 C CA . ASN A 1 511 ? -18.531 -5.289 21.5 1 72.19 511 ASN A CA 1
ATOM 3992 C C . ASN A 1 511 ? -19.406 -4.23 20.828 1 72.19 511 ASN A C 1
ATOM 3994 O O . ASN A 1 511 ? -20.469 -3.902 21.328 1 72.19 511 ASN A O 1
ATOM 3998 N N . ARG A 1 512 ? -18.781 -3.566 19.953 1 78.81 512 ARG A N 1
ATOM 3999 C CA . ARG A 1 512 ? -19.547 -2.625 19.141 1 78.81 512 ARG A CA 1
ATOM 4000 C C . ARG A 1 512 ? -19.344 -2.889 17.656 1 78.81 512 ARG A C 1
ATOM 4002 O O . ARG A 1 512 ? -18.312 -3.4 17.234 1 78.81 512 ARG A O 1
ATOM 4009 N N . LYS A 1 513 ? -20.391 -2.504 16.922 1 80.69 513 LYS A N 1
ATOM 4010 C CA . LYS A 1 513 ? -20.344 -2.689 15.484 1 80.69 513 LYS A CA 1
ATOM 4011 C C . LYS A 1 513 ? -19.859 -1.423 14.781 1 80.69 513 LYS A C 1
ATOM 4013 O O . LYS A 1 513 ? -20.281 -0.318 15.125 1 80.69 513 LYS A O 1
ATOM 4018 N N . ILE A 1 514 ? -18.969 -1.544 13.93 1 81.88 514 ILE A N 1
ATOM 4019 C CA . ILE A 1 514 ? -18.469 -0.418 13.148 1 81.88 514 ILE A CA 1
ATOM 4020 C C . ILE A 1 514 ? -19.312 -0.268 11.875 1 81.88 514 ILE A C 1
ATOM 4022 O O . ILE A 1 514 ? -19.594 -1.255 11.195 1 81.88 514 ILE A O 1
ATOM 4026 N N . SER A 1 515 ? -19.609 0.856 11.531 1 82.06 515 SER A N 1
ATOM 4027 C CA . SER A 1 515 ? -20.469 1.133 10.375 1 82.06 515 SER A CA 1
ATOM 4028 C C . SER A 1 515 ? -19.75 0.793 9.07 1 82.06 515 SER A C 1
ATOM 4030 O O . SER A 1 515 ? -18.547 1.003 8.945 1 82.06 515 SER A O 1
ATOM 4032 N N . ILE A 1 516 ? -20.547 0.326 8.109 1 80.56 516 ILE A N 1
ATOM 4033 C CA . ILE A 1 516 ? -20.031 -0.046 6.801 1 80.56 516 ILE A CA 1
ATOM 4034 C C . ILE A 1 516 ? -19.5 1.197 6.078 1 80.56 516 ILE A C 1
ATOM 4036 O O . ILE A 1 516 ? -18.516 1.129 5.34 1 80.56 516 ILE A O 1
ATOM 4040 N N . GLY A 1 517 ? -20.094 2.295 6.418 1 80.25 517 GLY A N 1
ATOM 4041 C CA . GLY A 1 517 ? -19.656 3.553 5.832 1 80.25 517 GLY A CA 1
ATOM 4042 C C . GLY A 1 517 ? -18.266 3.957 6.262 1 80.25 517 GLY A C 1
ATOM 4043 O O . GLY A 1 517 ? -17.469 4.402 5.438 1 80.25 517 GLY A O 1
ATOM 4044 N N . SER A 1 518 ? -17.984 3.732 7.48 1 82.12 518 SER A N 1
ATOM 4045 C CA . SER A 1 518 ? -16.656 4.062 8.008 1 82.12 518 SER A CA 1
ATOM 4046 C C . SER A 1 518 ? -15.594 3.15 7.422 1 82.12 518 SER A C 1
ATOM 4048 O O . SER A 1 518 ? -14.477 3.594 7.141 1 82.12 518 SER A O 1
ATOM 4050 N N . ILE A 1 519 ? -15.961 1.943 7.219 1 86.44 519 ILE A N 1
ATOM 4051 C CA . ILE A 1 519 ? -15.016 0.977 6.672 1 86.44 519 ILE A CA 1
ATOM 4052 C C . ILE A 1 519 ? -14.719 1.312 5.215 1 86.44 519 ILE A C 1
ATOM 4054 O O . ILE A 1 519 ? -13.57 1.265 4.781 1 86.44 519 ILE A O 1
ATOM 4058 N N . ARG A 1 520 ? -15.719 1.661 4.48 1 86.12 520 ARG A N 1
ATOM 4059 C CA . ARG A 1 520 ? -15.555 2.023 3.078 1 86.12 520 ARG A CA 1
ATOM 4060 C C . ARG A 1 520 ? -14.711 3.283 2.934 1 86.12 520 ARG A C 1
ATOM 4062 O O . ARG A 1 520 ? -13.867 3.369 2.039 1 86.12 520 ARG A O 1
ATOM 4069 N N . ARG A 1 521 ? -14.922 4.156 3.816 1 85.38 521 ARG A N 1
ATOM 4070 C CA . ARG A 1 521 ? -14.148 5.398 3.795 1 85.38 521 ARG A CA 1
ATOM 4071 C C . ARG A 1 521 ? -12.695 5.141 4.16 1 85.38 521 ARG A C 1
ATOM 4073 O O . ARG A 1 521 ? -11.789 5.73 3.566 1 85.38 521 ARG A O 1
ATOM 4080 N N . ALA A 1 522 ? -12.531 4.348 5.16 1 89.38 522 ALA A N 1
ATOM 4081 C CA . ALA A 1 522 ? -11.172 3.984 5.57 1 89.38 522 ALA A CA 1
ATOM 4082 C C . ALA A 1 522 ? -10.406 3.346 4.418 1 89.38 522 ALA A C 1
ATOM 4084 O O . ALA A 1 522 ? -9.234 3.67 4.188 1 89.38 522 ALA A O 1
ATOM 4085 N N . ASN A 1 523 ? -11.078 2.521 3.699 1 91.19 523 ASN A N 1
ATOM 4086 C CA . ASN A 1 523 ? -10.445 1.854 2.564 1 91.19 523 ASN A CA 1
ATOM 4087 C C . ASN A 1 523 ? -10.125 2.838 1.443 1 91.19 523 ASN A C 1
ATOM 4089 O O . ASN A 1 523 ? -9.102 2.705 0.768 1 91.19 523 ASN A O 1
ATOM 4093 N N . ALA A 1 524 ? -10.961 3.736 1.261 1 90.06 524 ALA A N 1
ATOM 4094 C CA . ALA A 1 524 ? -10.727 4.758 0.241 1 90.06 524 ALA A CA 1
ATOM 4095 C C . ALA A 1 524 ? -9.5 5.594 0.573 1 90.06 524 ALA A C 1
ATOM 4097 O O . ALA A 1 524 ? -8.711 5.93 -0.314 1 90.06 524 ALA A O 1
ATOM 4098 N N . VAL A 1 525 ? -9.328 5.883 1.833 1 90.25 525 VAL A N 1
ATOM 4099 C CA . VAL A 1 525 ? -8.188 6.68 2.275 1 90.25 525 VAL A CA 1
ATOM 4100 C C . VAL A 1 525 ? -6.895 5.914 2.025 1 90.25 525 VAL A C 1
ATOM 4102 O O . VAL A 1 525 ? -5.914 6.48 1.532 1 90.25 525 VAL A O 1
ATOM 4105 N N . VAL A 1 526 ? -6.914 4.672 2.311 1 92.56 526 VAL A N 1
ATOM 4106 C CA . VAL A 1 526 ? -5.727 3.838 2.123 1 92.56 526 VAL A CA 1
ATOM 4107 C C . VAL A 1 526 ? -5.402 3.729 0.636 1 92.56 526 VAL A C 1
ATOM 4109 O O . VAL A 1 526 ? -4.242 3.848 0.237 1 92.56 526 VAL A O 1
ATOM 4112 N N . THR A 1 527 ? -6.402 3.496 -0.175 1 93.25 527 THR A N 1
ATOM 4113 C CA . THR A 1 527 ? -6.199 3.391 -1.616 1 93.25 527 THR A CA 1
ATOM 4114 C C . THR A 1 527 ? -5.629 4.688 -2.18 1 93.25 527 THR A C 1
ATOM 4116 O O . THR A 1 527 ? -4.676 4.664 -2.965 1 93.25 527 THR A O 1
ATOM 4119 N N . LEU A 1 528 ? -6.164 5.742 -1.738 1 92.69 528 LEU A N 1
ATOM 4120 C CA . LEU A 1 528 ? -5.707 7.039 -2.221 1 92.69 528 LEU A CA 1
ATOM 4121 C C . LEU A 1 528 ? -4.285 7.32 -1.757 1 92.69 528 LEU A C 1
ATOM 4123 O O . LEU A 1 528 ? -3.506 7.953 -2.477 1 92.69 528 LEU A O 1
ATOM 4127 N N . SER A 1 529 ? -4.008 6.953 -0.553 1 93.88 529 SER A N 1
ATOM 4128 C CA . SER A 1 529 ? -2.654 7.141 -0.046 1 93.88 529 SER A CA 1
ATOM 4129 C C . SER A 1 529 ? -1.637 6.383 -0.891 1 93.88 529 SER A C 1
ATOM 4131 O O . SER A 1 529 ? -0.547 6.891 -1.165 1 93.88 529 SER A O 1
ATOM 4133 N N . ILE A 1 530 ? -1.965 5.211 -1.352 1 93 530 ILE A N 1
ATOM 4134 C CA . ILE A 1 530 ? -1.063 4.402 -2.164 1 93 530 ILE A CA 1
ATOM 4135 C C . ILE A 1 530 ? -0.894 5.043 -3.541 1 93 530 ILE A C 1
ATOM 4137 O O . ILE A 1 530 ? 0.228 5.18 -4.035 1 93 530 ILE A O 1
ATOM 4141 N N . VAL A 1 531 ? -1.963 5.449 -4.125 1 93.38 531 VAL A N 1
ATOM 4142 C CA . VAL A 1 531 ? -1.936 6.055 -5.453 1 93.38 531 VAL A CA 1
ATOM 4143 C C . VAL A 1 531 ? -1.134 7.355 -5.41 1 93.38 531 VAL A C 1
ATOM 4145 O O . VAL A 1 531 ? -0.313 7.617 -6.293 1 93.38 531 VAL A O 1
ATOM 4148 N N . SER A 1 532 ? -1.391 8.164 -4.395 1 95.06 532 SER A N 1
ATOM 4149 C CA . SER A 1 532 ? -0.663 9.422 -4.258 1 95.06 532 SER A CA 1
ATOM 4150 C C . SER A 1 532 ? 0.823 9.18 -4.02 1 95.06 532 SER A C 1
ATOM 4152 O O . SER A 1 532 ? 1.67 9.906 -4.547 1 95.06 532 SER A O 1
ATOM 4154 N N . LEU A 1 533 ? 1.095 8.203 -3.209 1 95.69 533 LEU A N 1
ATOM 4155 C CA . LEU A 1 533 ? 2.488 7.855 -2.947 1 95.69 533 LEU A CA 1
ATOM 4156 C C . LEU A 1 533 ? 3.207 7.48 -4.238 1 95.69 533 LEU A C 1
ATOM 4158 O O . LEU A 1 533 ? 4.316 7.953 -4.496 1 95.69 533 LEU A O 1
ATOM 4162 N N . LEU A 1 534 ? 2.58 6.633 -5.074 1 94.69 534 LEU A N 1
ATOM 4163 C CA . LEU A 1 534 ? 3.166 6.223 -6.344 1 94.69 534 LEU A CA 1
ATOM 4164 C C . LEU A 1 534 ? 3.402 7.43 -7.246 1 94.69 534 LEU A C 1
ATOM 4166 O O . LEU A 1 534 ? 4.469 7.559 -7.855 1 94.69 534 LEU A O 1
ATOM 4170 N N . PHE A 1 535 ? 2.471 8.297 -7.254 1 95.81 535 PHE A N 1
ATOM 4171 C CA . PHE A 1 535 ? 2.564 9.477 -8.109 1 95.81 535 PHE A CA 1
ATOM 4172 C C . PHE A 1 535 ? 3.734 10.359 -7.688 1 95.81 535 PHE A C 1
ATOM 4174 O O . PHE A 1 535 ? 4.566 10.727 -8.516 1 95.81 535 PHE A O 1
ATOM 4181 N N . TYR A 1 536 ? 3.818 10.688 -6.445 1 97.12 536 TYR A N 1
ATOM 4182 C CA . TYR A 1 536 ? 4.832 11.625 -5.988 1 97.12 536 TYR A CA 1
ATOM 4183 C C . TYR A 1 536 ? 6.219 10.992 -6.02 1 97.12 536 TYR A C 1
ATOM 4185 O O . TYR A 1 536 ? 7.211 11.672 -6.289 1 97.12 536 TYR A O 1
ATOM 4193 N N . VAL A 1 537 ? 6.332 9.672 -5.738 1 96.81 537 VAL A N 1
ATOM 4194 C CA . VAL A 1 537 ? 7.621 8.992 -5.809 1 96.81 537 VAL A CA 1
ATOM 4195 C C . VAL A 1 537 ? 8.125 8.984 -7.25 1 96.81 537 VAL A C 1
ATOM 4197 O O . VAL A 1 537 ? 9.281 9.328 -7.508 1 96.81 537 VAL A O 1
ATOM 4200 N N . VAL A 1 538 ? 7.258 8.656 -8.203 1 95.81 538 VAL A N 1
ATOM 4201 C CA . VAL A 1 538 ? 7.641 8.609 -9.609 1 95.81 538 VAL A CA 1
ATOM 4202 C C . VAL A 1 538 ? 8.008 10.008 -10.094 1 95.81 538 VAL A C 1
ATOM 4204 O O . VAL A 1 538 ? 9.031 10.195 -10.75 1 95.81 538 VAL A O 1
ATOM 4207 N N . ALA A 1 539 ? 7.215 10.984 -9.711 1 96.75 539 ALA A N 1
ATOM 4208 C CA . ALA A 1 539 ? 7.469 12.359 -10.125 1 96.75 539 ALA A CA 1
ATOM 4209 C C . ALA A 1 539 ? 8.805 12.859 -9.578 1 96.75 539 ALA A C 1
ATOM 4211 O O . ALA A 1 539 ? 9.57 13.5 -10.305 1 96.75 539 ALA A O 1
ATOM 4212 N N . MET A 1 540 ? 9.07 12.578 -8.344 1 97.31 540 MET A N 1
ATOM 4213 C CA . MET A 1 540 ? 10.312 13.031 -7.723 1 97.31 540 MET A CA 1
ATOM 4214 C C . MET A 1 540 ? 11.523 12.336 -8.352 1 97.31 540 MET A C 1
ATOM 4216 O O . MET A 1 540 ? 12.57 12.953 -8.523 1 97.31 540 MET A O 1
ATOM 4220 N N . LEU A 1 541 ? 11.367 11.047 -8.656 1 95.56 541 LEU A N 1
ATOM 4221 C CA . LEU A 1 541 ? 12.469 10.312 -9.266 1 95.56 541 LEU A CA 1
ATOM 4222 C C . LEU A 1 541 ? 12.773 10.836 -10.664 1 95.56 541 LEU A C 1
ATOM 4224 O O . LEU A 1 541 ? 13.922 10.82 -11.102 1 95.56 541 LEU A O 1
ATOM 4228 N N . VAL A 1 542 ? 11.734 11.305 -11.391 1 94.56 542 VAL A N 1
ATOM 4229 C CA . VAL A 1 542 ? 11.914 11.859 -12.727 1 94.56 542 VAL A CA 1
ATOM 4230 C C . VAL A 1 542 ? 12.641 13.203 -12.633 1 94.56 542 VAL A C 1
ATOM 4232 O O . VAL A 1 542 ? 13.531 13.492 -13.438 1 94.56 542 VAL A O 1
ATOM 4235 N N . LEU A 1 543 ? 12.336 13.977 -11.586 1 94.75 543 LEU A N 1
ATOM 4236 C CA . LEU A 1 543 ? 12.898 15.312 -11.438 1 94.75 543 LEU A CA 1
ATOM 4237 C C . LEU A 1 543 ? 14.32 15.25 -10.883 1 94.75 543 LEU A C 1
ATOM 4239 O O . LEU A 1 543 ? 15.148 16.109 -11.188 1 94.75 543 LEU A O 1
ATOM 4243 N N . GLU A 1 544 ? 14.547 14.25 -10.008 1 95.06 544 GLU A N 1
ATOM 4244 C CA . GLU A 1 544 ? 15.859 14.125 -9.375 1 95.06 544 GLU A CA 1
ATOM 4245 C C . GLU A 1 544 ? 16.516 12.789 -9.727 1 95.06 544 GLU A C 1
ATOM 4247 O O . GLU A 1 544 ? 16.734 11.953 -8.852 1 95.06 544 GLU A O 1
ATOM 4252 N N . PRO A 1 545 ? 17.031 12.57 -10.922 1 89.88 545 PRO A N 1
ATOM 4253 C CA . PRO A 1 545 ? 17.609 11.289 -11.336 1 89.88 545 PRO A CA 1
ATOM 4254 C C . PRO A 1 545 ? 19 11.055 -10.75 1 89.88 545 PRO A C 1
ATOM 4256 O O . PRO A 1 545 ? 19.453 9.906 -10.656 1 89.88 545 PRO A O 1
ATOM 4259 N N . GLU A 1 546 ? 19.656 12.047 -10.273 1 91.44 546 GLU A N 1
ATOM 4260 C CA . GLU A 1 546 ? 21.047 11.93 -9.82 1 91.44 546 GLU A CA 1
ATOM 4261 C C . GLU A 1 546 ? 21.109 11.586 -8.336 1 91.44 546 GLU A C 1
ATOM 4263 O O . GLU A 1 546 ? 22.156 11.141 -7.848 1 91.44 546 GLU A O 1
ATOM 4268 N N . LEU A 1 547 ? 20.062 11.789 -7.645 1 93.94 547 LEU A N 1
ATOM 4269 C CA . LEU A 1 547 ? 20.047 11.508 -6.211 1 93.94 547 LEU A CA 1
ATOM 4270 C C . LEU A 1 547 ? 19.75 10.039 -5.953 1 93.94 547 LEU A C 1
ATOM 4272 O O . LEU A 1 547 ? 19.094 9.375 -6.766 1 93.94 547 LEU A O 1
ATOM 4276 N N . PRO A 1 548 ? 20.281 9.5 -4.863 1 93.62 548 PRO A N 1
ATOM 4277 C CA . PRO A 1 548 ? 19.984 8.102 -4.543 1 93.62 548 PRO A CA 1
ATOM 4278 C C . PRO A 1 548 ? 18.484 7.836 -4.398 1 93.62 548 PRO A C 1
ATOM 4280 O O . PRO A 1 548 ? 17.781 8.578 -3.709 1 93.62 548 PRO A O 1
ATOM 4283 N N . PRO A 1 549 ? 18 6.801 -5.07 1 93.31 549 PRO A N 1
ATOM 4284 C CA . PRO A 1 549 ? 16.562 6.52 -5.066 1 93.31 549 PRO A CA 1
ATOM 4285 C C . PRO A 1 549 ? 16.016 6.266 -3.664 1 93.31 549 PRO A C 1
ATOM 4287 O O . PRO A 1 549 ? 14.867 6.617 -3.373 1 93.31 549 PRO A O 1
ATOM 4290 N N . LYS A 1 550 ? 16.844 5.641 -2.85 1 93.5 550 LYS A N 1
ATOM 4291 C CA . LYS A 1 550 ? 16.422 5.367 -1.479 1 93.5 550 LYS A CA 1
ATOM 4292 C C . LYS A 1 550 ? 16.078 6.66 -0.74 1 93.5 550 LYS A C 1
ATOM 4294 O O . LYS A 1 550 ? 15.07 6.738 -0.045 1 93.5 550 LYS A O 1
ATOM 4299 N N . ALA A 1 551 ? 16.859 7.664 -0.889 1 95.75 551 ALA A N 1
ATOM 4300 C CA . ALA A 1 551 ? 16.656 8.953 -0.229 1 95.75 551 ALA A CA 1
ATOM 4301 C C . ALA A 1 551 ? 15.469 9.695 -0.837 1 95.75 551 ALA A C 1
ATOM 4303 O O . ALA A 1 551 ? 14.711 10.352 -0.122 1 95.75 551 ALA A O 1
ATOM 4304 N N . VAL A 1 552 ? 15.305 9.578 -2.154 1 95.75 552 VAL A N 1
ATOM 4305 C CA . VAL A 1 552 ? 14.219 10.266 -2.846 1 95.75 552 VAL A CA 1
ATOM 4306 C C . VAL A 1 552 ? 12.875 9.672 -2.42 1 95.75 552 VAL A C 1
ATOM 4308 O O . VAL A 1 552 ? 11.93 10.414 -2.145 1 95.75 552 VAL A O 1
ATOM 4311 N N . ILE A 1 553 ? 12.828 8.352 -2.326 1 95.69 553 ILE A N 1
ATOM 4312 C CA . ILE A 1 553 ? 11.609 7.68 -1.899 1 95.69 553 ILE A CA 1
ATOM 4313 C C . ILE A 1 553 ? 11.297 8.047 -0.451 1 95.69 553 ILE A C 1
ATOM 4315 O O . ILE A 1 553 ? 10.156 8.375 -0.119 1 95.69 553 ILE A O 1
ATOM 4319 N N . PHE A 1 554 ? 12.305 8.047 0.395 1 96 554 PHE A N 1
ATOM 4320 C CA . PHE A 1 554 ? 12.148 8.383 1.804 1 96 554 PHE A CA 1
ATOM 4321 C C . PHE A 1 554 ? 11.633 9.805 1.965 1 96 554 PHE A C 1
ATOM 4323 O O . PHE A 1 554 ? 10.695 10.055 2.729 1 96 554 PHE A O 1
ATOM 4330 N N . GLU A 1 555 ? 12.195 10.75 1.194 1 96.62 555 GLU A N 1
ATOM 4331 C CA . GLU A 1 555 ? 11.812 12.156 1.271 1 96.62 555 GLU A CA 1
ATOM 4332 C C . GLU A 1 555 ? 10.391 12.367 0.771 1 96.62 555 GLU A C 1
ATOM 4334 O O . GLU A 1 555 ? 9.648 13.188 1.322 1 96.62 555 GLU A O 1
ATOM 4339 N N . SER A 1 556 ? 10.031 11.672 -0.294 1 96.56 556 SER A N 1
ATOM 4340 C CA . SER A 1 556 ? 8.68 11.781 -0.834 1 96.56 556 SER A CA 1
ATOM 4341 C C . SER A 1 556 ? 7.641 11.297 0.171 1 96.56 556 SER A C 1
ATOM 4343 O O . SER A 1 556 ? 6.586 11.922 0.33 1 96.56 556 SER A O 1
ATOM 4345 N N . ILE A 1 557 ? 7.953 10.211 0.86 1 96 557 ILE A N 1
ATOM 4346 C CA . ILE A 1 557 ? 7.039 9.656 1.854 1 96 557 ILE A CA 1
ATOM 4347 C C . ILE A 1 557 ? 6.969 10.586 3.062 1 96 557 ILE A C 1
ATOM 4349 O O . ILE A 1 557 ? 5.883 10.844 3.588 1 96 557 ILE A O 1
ATOM 4353 N N . SER A 1 558 ? 8.078 11.102 3.465 1 95.88 558 SER A N 1
ATOM 4354 C CA . SER A 1 558 ? 8.148 12.023 4.598 1 95.88 558 SER A CA 1
ATOM 4355 C C . SER A 1 558 ? 7.34 13.289 4.336 1 95.88 558 SER A C 1
ATOM 4357 O O . SER A 1 558 ? 6.637 13.773 5.219 1 95.88 558 SER A O 1
ATOM 4359 N N . GLY A 1 559 ? 7.445 13.797 3.129 1 95.81 559 GLY A N 1
ATOM 4360 C CA . GLY A 1 559 ? 6.691 14.984 2.777 1 95.81 559 GLY A CA 1
ATOM 4361 C C . GLY A 1 559 ? 5.203 14.734 2.641 1 95.81 559 GLY A C 1
ATOM 4362 O O . GLY A 1 559 ? 4.387 15.484 3.18 1 95.81 559 GLY A O 1
ATOM 4363 N N . LEU A 1 560 ? 4.836 13.688 1.97 1 95.69 560 LEU A N 1
ATOM 4364 C CA . LEU A 1 560 ? 3.434 13.391 1.7 1 95.69 560 LEU A CA 1
ATOM 4365 C C . LEU A 1 560 ? 2.682 13.102 2.996 1 95.69 560 LEU A C 1
ATOM 4367 O O . LEU A 1 560 ? 1.53 13.508 3.154 1 95.69 560 LEU A O 1
ATOM 4371 N N . PHE A 1 561 ? 3.33 12.43 3.895 1 94.75 561 PHE A N 1
ATOM 4372 C CA . PHE A 1 561 ? 2.652 12.055 5.129 1 94.75 561 PHE A CA 1
ATOM 4373 C C . PHE A 1 561 ? 3.045 12.984 6.27 1 94.75 561 PHE A C 1
ATOM 4375 O O . PHE A 1 561 ? 2.787 12.695 7.438 1 94.75 561 PHE A O 1
ATOM 4382 N N . THR A 1 562 ? 3.707 14.086 5.98 1 93.06 562 THR A N 1
ATOM 4383 C CA . THR A 1 562 ? 4.016 15.211 6.855 1 93.06 562 THR A CA 1
ATOM 4384 C C . THR A 1 562 ? 4.789 14.742 8.086 1 93.06 562 THR A C 1
ATOM 4386 O O . THR A 1 562 ? 4.43 15.086 9.219 1 93.06 562 THR A O 1
ATOM 4389 N N . VAL A 1 563 ? 5.832 13.984 7.898 1 93.75 563 VAL A N 1
ATOM 4390 C CA . VAL A 1 563 ? 6.668 13.492 8.984 1 93.75 563 VAL A CA 1
ATOM 4391 C C . VAL A 1 563 ? 7.863 14.422 9.188 1 93.75 563 VAL A C 1
ATOM 4393 O O . VAL A 1 563 ? 8.188 14.797 10.312 1 93.75 563 VAL A O 1
ATOM 4396 N N . GLY A 1 564 ? 8.586 14.836 8.148 1 92.25 564 GLY A N 1
ATOM 4397 C CA . GLY A 1 564 ? 9.68 15.797 8.219 1 92.25 564 GLY A CA 1
ATOM 4398 C C . GLY A 1 564 ? 11.039 15.148 8.391 1 92.25 564 GLY A C 1
ATOM 4399 O O . GLY A 1 564 ? 12.047 15.836 8.562 1 92.25 564 GLY A O 1
ATOM 4400 N N . SER A 1 565 ? 11.055 13.836 8.352 1 91.38 565 SER A N 1
ATOM 4401 C CA . SER A 1 565 ? 12.336 13.133 8.414 1 91.38 565 SER A CA 1
ATOM 4402 C C . SER A 1 565 ? 13.039 13.133 7.062 1 91.38 565 SER A C 1
ATOM 4404 O O . SER A 1 565 ? 12.391 13.031 6.02 1 91.38 565 SER A O 1
ATOM 4406 N N . SER A 1 566 ? 14.352 13.305 7.109 1 92.94 566 SER A N 1
ATOM 4407 C CA . SER A 1 566 ? 15.133 13.383 5.883 1 92.94 566 SER A CA 1
ATOM 4408 C C . SER A 1 566 ? 16.391 12.508 5.969 1 92.94 566 SER A C 1
ATOM 4410 O O . SER A 1 566 ? 16.906 12.273 7.059 1 92.94 566 SER A O 1
ATOM 4412 N N . LEU A 1 567 ? 16.797 12.055 4.84 1 93.62 567 LEU A N 1
ATOM 4413 C CA . LEU A 1 567 ? 18.078 11.344 4.762 1 93.62 567 LEU A CA 1
ATOM 4414 C C . LEU A 1 567 ? 19.188 12.281 4.297 1 93.62 567 LEU A C 1
ATOM 4416 O O . LEU A 1 567 ? 20.234 11.82 3.842 1 93.62 567 LEU A O 1
ATOM 4420 N N . GLY A 1 568 ? 18.891 13.594 4.277 1 90.31 568 GLY A N 1
ATOM 4421 C CA . GLY A 1 568 ? 19.938 14.578 4.043 1 90.31 568 GLY A CA 1
ATOM 4422 C C . GLY A 1 568 ? 19.922 15.133 2.633 1 90.31 568 GLY A C 1
ATOM 4423 O O . GLY A 1 568 ? 20.938 15.656 2.158 1 90.31 568 GLY A O 1
ATOM 4424 N N . ILE A 1 569 ? 18.766 15.031 1.921 1 92.56 569 ILE A N 1
ATOM 4425 C CA . ILE A 1 569 ? 18.797 15.469 0.531 1 92.56 569 ILE A CA 1
ATOM 4426 C C . ILE A 1 569 ? 17.891 16.688 0.361 1 92.56 569 ILE A C 1
ATOM 4428 O O . ILE A 1 569 ? 17.844 17.281 -0.718 1 92.56 569 ILE A O 1
ATOM 4432 N N . THR A 1 570 ? 17.172 17.156 1.356 1 92.12 570 THR A N 1
ATOM 4433 C CA . THR A 1 570 ? 16.172 18.203 1.227 1 92.12 570 THR A CA 1
ATOM 4434 C C . THR A 1 570 ? 16.797 19.516 0.76 1 92.12 570 THR A C 1
ATOM 4436 O O . THR A 1 570 ? 16.219 20.25 -0.037 1 92.12 570 THR A O 1
ATOM 4439 N N . ASP A 1 571 ? 18.031 19.781 1.184 1 90.75 571 ASP A N 1
ATOM 4440 C CA . ASP A 1 571 ? 18.703 21.047 0.855 1 90.75 571 ASP A CA 1
ATOM 4441 C C . ASP A 1 571 ? 19.234 21.016 -0.573 1 90.75 571 ASP A C 1
ATOM 4443 O O . ASP A 1 571 ? 19.5 22.062 -1.163 1 90.75 571 ASP A O 1
ATOM 4447 N N . SER A 1 572 ? 19.375 19.828 -1.164 1 91.94 572 SER A N 1
ATOM 4448 C CA . SER A 1 572 ? 19.984 19.703 -2.482 1 91.94 572 SER A CA 1
ATOM 4449 C C . SER A 1 572 ? 18.922 19.516 -3.566 1 91.94 572 SER A C 1
ATOM 4451 O O . SER A 1 572 ? 19.266 19.328 -4.738 1 91.94 572 SER A O 1
ATOM 4453 N N . LEU A 1 573 ? 17.75 19.656 -3.195 1 94.88 573 LEU A N 1
ATOM 4454 C CA . LEU A 1 573 ? 16.672 19.438 -4.152 1 94.88 573 LEU A CA 1
ATOM 4455 C C . LEU A 1 573 ? 16.562 20.609 -5.125 1 94.88 573 LEU A C 1
ATOM 4457 O O . LEU A 1 573 ? 16.812 21.75 -4.754 1 94.88 573 LEU A O 1
ATOM 4461 N N . HIS A 1 574 ? 16.219 20.297 -6.32 1 95.75 574 HIS A N 1
ATOM 4462 C CA . HIS A 1 574 ? 15.93 21.328 -7.312 1 95.75 574 HIS A CA 1
ATOM 4463 C C . HIS A 1 574 ? 14.641 22.062 -6.984 1 95.75 574 HIS A C 1
ATOM 4465 O O . HIS A 1 574 ? 13.82 21.578 -6.199 1 95.75 574 HIS A O 1
ATOM 4471 N N . THR A 1 575 ? 14.422 23.25 -7.578 1 95.75 575 THR A N 1
ATOM 4472 C CA . THR A 1 575 ? 13.273 24.109 -7.305 1 95.75 575 THR A CA 1
ATOM 4473 C C . THR A 1 575 ? 11.969 23.391 -7.672 1 95.75 575 THR A C 1
ATOM 4475 O O . THR A 1 575 ? 10.977 23.5 -6.949 1 95.75 575 THR A O 1
ATOM 4478 N N . SER A 1 576 ? 12.008 22.688 -8.766 1 96.12 576 SER A N 1
ATOM 4479 C CA . SER A 1 576 ? 10.812 21.969 -9.188 1 96.12 576 SER A CA 1
ATOM 4480 C C . SER A 1 576 ? 10.422 20.906 -8.172 1 96.12 576 SER A C 1
ATOM 4482 O O . SER A 1 576 ? 9.242 20.703 -7.895 1 96.12 576 SER A O 1
ATOM 4484 N N . SER A 1 577 ? 11.43 20.188 -7.66 1 96.75 577 SER A N 1
ATOM 4485 C CA . SER A 1 577 ? 11.172 19.156 -6.652 1 96.75 577 SER A CA 1
ATOM 4486 C C . SER A 1 577 ? 10.68 19.781 -5.348 1 96.75 577 SER A C 1
ATOM 4488 O O . SER A 1 577 ? 9.852 19.188 -4.652 1 96.75 577 SER A O 1
ATOM 4490 N N . LYS A 1 578 ? 11.211 21 -5.004 1 97.06 578 LYS A N 1
ATOM 4491 C CA . LYS A 1 578 ? 10.75 21.703 -3.809 1 97.06 578 LYS A CA 1
ATOM 4492 C C . LYS A 1 578 ? 9.273 22.062 -3.916 1 97.06 578 LYS A C 1
ATOM 4494 O O . LYS A 1 578 ? 8.516 21.875 -2.959 1 97.06 578 LYS A O 1
ATOM 4499 N N . ILE A 1 579 ? 8.883 22.469 -5.035 1 96.69 579 ILE A N 1
ATOM 4500 C CA . ILE A 1 579 ? 7.492 22.828 -5.242 1 96.69 579 ILE A CA 1
ATOM 4501 C C . ILE A 1 579 ? 6.613 21.594 -5.191 1 96.69 579 ILE A C 1
ATOM 4503 O O . ILE A 1 579 ? 5.52 21.609 -4.617 1 96.69 579 ILE A O 1
ATOM 4507 N N . LEU A 1 580 ? 7.102 20.562 -5.805 1 97.25 580 LEU A N 1
ATOM 4508 C CA . LEU A 1 580 ? 6.359 19.297 -5.781 1 97.25 580 LEU A CA 1
ATOM 4509 C C . LEU A 1 580 ? 6.172 18.797 -4.352 1 97.25 580 LEU A C 1
ATOM 4511 O O . LEU A 1 580 ? 5.086 18.359 -3.984 1 97.25 580 LEU A O 1
ATOM 4515 N N . LEU A 1 581 ? 7.203 18.859 -3.609 1 97.31 581 LEU A N 1
ATOM 4516 C CA . LEU A 1 581 ? 7.121 18.422 -2.221 1 97.31 581 LEU A CA 1
ATOM 4517 C C . LEU A 1 581 ? 6.195 19.328 -1.418 1 97.31 581 LEU A C 1
ATOM 4519 O O . LEU A 1 581 ? 5.523 18.875 -0.488 1 97.31 581 LEU A O 1
ATOM 4523 N N . CYS A 1 582 ? 6.121 20.625 -1.751 1 97.5 582 CYS A N 1
ATOM 4524 C CA . CYS A 1 582 ? 5.184 21.531 -1.104 1 97.5 582 CYS A CA 1
ATOM 4525 C C . CYS A 1 582 ? 3.744 21.094 -1.339 1 97.5 582 CYS A C 1
ATOM 4527 O O . CYS A 1 582 ? 2.934 21.094 -0.411 1 97.5 582 CYS A O 1
ATOM 4529 N N . THR A 1 583 ? 3.523 20.703 -2.592 1 96.62 583 THR A N 1
ATOM 4530 C CA . THR A 1 583 ? 2.176 20.234 -2.895 1 96.62 583 THR A CA 1
ATOM 4531 C C . THR A 1 583 ? 1.879 18.922 -2.158 1 96.62 583 THR A C 1
ATOM 4533 O O . THR A 1 583 ? 0.747 18.688 -1.73 1 96.62 583 THR A O 1
ATOM 4536 N N . ALA A 1 584 ? 2.873 18.109 -2.027 1 96.88 584 ALA A N 1
ATOM 4537 C CA . ALA A 1 584 ? 2.699 16.844 -1.306 1 96.88 584 ALA A CA 1
ATOM 4538 C C . ALA A 1 584 ? 2.373 17.094 0.164 1 96.88 584 ALA A C 1
ATOM 4540 O O . ALA A 1 584 ? 1.451 16.484 0.714 1 96.88 584 ALA A O 1
ATOM 4541 N N . MET A 1 585 ? 3.139 17.984 0.766 1 96.38 585 MET A N 1
ATOM 4542 C CA . MET A 1 585 ? 2.902 18.297 2.17 1 96.38 585 MET A CA 1
ATOM 4543 C C . MET A 1 585 ? 1.517 18.906 2.363 1 96.38 585 MET A C 1
ATOM 4545 O O . MET A 1 585 ? 0.812 18.578 3.316 1 96.38 585 MET A O 1
ATOM 4549 N N . PHE A 1 586 ? 1.138 19.781 1.427 1 93.88 586 PHE A N 1
ATOM 4550 C CA . PHE A 1 586 ? -0.161 20.453 1.489 1 93.88 586 PHE A CA 1
ATOM 4551 C C . PHE A 1 586 ? -1.291 19.438 1.389 1 93.88 586 PHE A C 1
ATOM 4553 O O . PHE A 1 586 ? -2.223 19.453 2.195 1 93.88 586 PHE A O 1
ATOM 4560 N N . LEU A 1 587 ? -1.127 18.547 0.49 1 92.25 587 LEU A N 1
ATOM 4561 C CA . LEU A 1 587 ? -2.154 17.531 0.291 1 92.25 587 LEU A CA 1
ATOM 4562 C C . LEU A 1 587 ? -2.178 16.547 1.456 1 92.25 587 LEU A C 1
ATOM 4564 O O . LEU A 1 587 ? -3.24 16.031 1.82 1 92.25 587 LEU A O 1
ATOM 4568 N N . GLY A 1 588 ? -1.041 16.25 1.958 1 90.56 588 GLY A N 1
ATOM 4569 C CA . GLY A 1 588 ? -0.972 15.359 3.107 1 90.56 588 GLY A CA 1
ATOM 4570 C C . GLY A 1 588 ? -1.665 15.914 4.336 1 90.56 588 GLY A C 1
ATOM 4571 O O . GLY A 1 588 ? -2.314 15.172 5.078 1 90.56 588 GLY A O 1
ATOM 4572 N N . ARG A 1 589 ? -1.578 17.141 4.523 1 88.25 589 ARG A N 1
ATOM 4573 C CA . ARG A 1 589 ? -2.139 17.781 5.707 1 88.25 589 ARG A CA 1
ATOM 4574 C C . ARG A 1 589 ? -3.648 17.953 5.582 1 88.25 589 ARG A C 1
ATOM 4576 O O . ARG A 1 589 ? -4.391 17.625 6.512 1 88.25 589 ARG A O 1
ATOM 4583 N N . VAL A 1 590 ? -4.082 18.469 4.488 1 82.88 590 VAL A N 1
ATOM 4584 C CA . VAL A 1 590 ? -5.504 18.734 4.293 1 82.88 590 VAL A CA 1
ATOM 4585 C C . VAL A 1 590 ? -6.254 17.422 4.09 1 82.88 590 VAL A C 1
ATOM 4587 O O . VAL A 1 590 ? -7.418 17.297 4.484 1 82.88 590 VAL A O 1
ATOM 4590 N N . GLY A 1 591 ? -5.598 16.484 3.607 1 83.56 591 GLY A N 1
ATOM 4591 C CA . GLY A 1 591 ? -6.258 15.234 3.252 1 83.56 591 GLY A CA 1
ATOM 4592 C C . GLY A 1 591 ? -6.707 15.188 1.805 1 83.56 591 GLY A C 1
ATOM 4593 O O . GLY A 1 591 ? -7.559 15.977 1.388 1 83.56 591 GLY A O 1
ATOM 4594 N N . ILE A 1 592 ? -6.215 14.305 1.157 1 84.56 592 ILE A N 1
ATOM 4595 C CA . ILE A 1 592 ? -6.469 14.211 -0.277 1 84.56 592 ILE A CA 1
ATOM 4596 C C . ILE A 1 592 ? -7.938 13.875 -0.521 1 84.56 592 ILE A C 1
ATOM 4598 O O . ILE A 1 592 ? -8.578 14.453 -1.4 1 84.56 592 ILE A O 1
ATOM 4602 N N . ILE A 1 593 ? -8.43 13.039 0.292 1 82.06 593 ILE A N 1
ATOM 4603 C CA . ILE A 1 593 ? -9.812 12.617 0.098 1 82.06 593 ILE A CA 1
ATOM 4604 C C . ILE A 1 593 ? -10.75 13.789 0.375 1 82.06 593 ILE A C 1
ATOM 4606 O O . ILE A 1 593 ? -11.742 13.984 -0.339 1 82.06 593 ILE A O 1
ATOM 4610 N N . SER A 1 594 ? -10.461 14.523 1.444 1 76.62 594 SER A N 1
ATOM 4611 C CA . SER A 1 594 ? -11.289 15.664 1.791 1 76.62 594 SER A CA 1
ATOM 4612 C C . SER A 1 594 ? -11.297 16.703 0.675 1 76.62 594 SER A C 1
ATOM 4614 O O . SER A 1 594 ? -12.336 17.281 0.359 1 76.62 594 SER A O 1
ATOM 4616 N N . LEU A 1 595 ? -10.211 16.875 0.134 1 81.69 595 LEU A N 1
ATOM 4617 C CA . LEU A 1 595 ? -10.109 17.844 -0.953 1 81.69 595 LEU A CA 1
ATOM 4618 C C . LEU A 1 595 ? -10.867 17.359 -2.186 1 81.69 595 LEU A C 1
ATOM 4620 O O . LEU A 1 595 ? -11.547 18.156 -2.844 1 81.69 595 LEU A O 1
ATOM 4624 N N . LEU A 1 596 ? -10.711 16.094 -2.469 1 83.56 596 LEU A N 1
ATOM 4625 C CA . LEU A 1 596 ? -11.367 15.547 -3.654 1 83.56 596 LEU A CA 1
ATOM 4626 C C . LEU A 1 596 ? -12.883 15.547 -3.486 1 83.56 596 LEU A C 1
ATOM 4628 O O . LEU A 1 596 ? -13.609 15.852 -4.434 1 83.56 596 LEU A O 1
ATOM 4632 N N . VAL A 1 597 ? -13.336 15.203 -2.328 1 76.75 597 VAL A N 1
ATOM 4633 C CA . VAL A 1 597 ? -14.766 15.227 -2.035 1 76.75 597 VAL A CA 1
ATOM 4634 C C . VAL A 1 597 ? -15.281 16.656 -2.111 1 76.75 597 VAL A C 1
ATOM 4636 O O . VAL A 1 597 ? -16.391 16.906 -2.584 1 76.75 597 VAL A O 1
ATOM 4639 N N . GLY A 1 598 ? -14.469 17.594 -1.637 1 74.12 598 GLY A N 1
ATOM 4640 C CA . GLY A 1 598 ? -14.852 19 -1.687 1 74.12 598 GLY A CA 1
ATOM 4641 C C . GLY A 1 598 ? -14.984 19.531 -3.102 1 74.12 598 GLY A C 1
ATOM 4642 O O . GLY A 1 598 ? -15.906 20.297 -3.396 1 74.12 598 GLY A O 1
ATOM 4643 N N . VAL A 1 599 ? -14.195 19.047 -3.98 1 77.38 599 VAL A N 1
ATOM 4644 C CA . VAL A 1 599 ? -14.188 19.531 -5.359 1 77.38 599 VAL A CA 1
ATOM 4645 C C . VAL A 1 599 ? -15.281 18.812 -6.16 1 77.38 599 VAL A C 1
ATOM 4647 O O . VAL A 1 599 ? -15.945 19.438 -6.992 1 77.38 599 VAL A O 1
ATOM 4650 N N . ALA A 1 600 ? -15.43 17.469 -5.965 1 78.31 600 ALA A N 1
ATOM 4651 C CA . ALA A 1 600 ? -16.391 16.688 -6.734 1 78.31 600 ALA A CA 1
ATOM 4652 C C . ALA A 1 600 ? -17.828 17.047 -6.355 1 78.31 600 ALA A C 1
ATOM 4654 O O . ALA A 1 600 ? -18.734 16.984 -7.191 1 78.31 600 ALA A O 1
ATOM 4655 N N . GLY A 1 601 ? -18.156 17.484 -5.223 1 67.81 601 GLY A N 1
ATOM 4656 C CA . GLY A 1 601 ? -19.5 17.859 -4.797 1 67.81 601 GLY A CA 1
ATOM 4657 C C . GLY A 1 601 ? -20.375 16.656 -4.492 1 67.81 601 GLY A C 1
ATOM 4658 O O . GLY A 1 601 ? -20.016 15.516 -4.785 1 67.81 601 GLY A O 1
ATOM 4659 N N . ASP A 1 602 ? -21.406 16.75 -3.768 1 63.94 602 ASP A N 1
ATOM 4660 C CA . ASP A 1 602 ? -22.328 15.695 -3.383 1 63.94 602 ASP A CA 1
ATOM 4661 C C . ASP A 1 602 ? -23.25 15.328 -4.539 1 63.94 602 ASP A C 1
ATOM 4663 O O . ASP A 1 602 ? -24.094 16.125 -4.945 1 63.94 602 ASP A O 1
ATOM 4667 N N . ARG A 1 603 ? -22.891 14.297 -5.234 1 64.75 603 ARG A N 1
ATOM 4668 C CA . ARG A 1 603 ? -23.797 13.82 -6.281 1 64.75 603 ARG A CA 1
ATOM 4669 C C . ARG A 1 603 ? -24.766 12.781 -5.734 1 64.75 603 ARG A C 1
ATOM 4671 O O . ARG A 1 603 ? -24.359 11.805 -5.109 1 64.75 603 ARG A O 1
ATOM 4678 N N . ARG A 1 604 ? -26 13.117 -5.348 1 62.28 604 ARG A N 1
ATOM 4679 C CA . ARG A 1 604 ? -27 12.195 -4.824 1 62.28 604 ARG A CA 1
ATOM 4680 C C . ARG A 1 604 ? -27.203 11.008 -5.762 1 62.28 604 ARG A C 1
ATOM 4682 O O . ARG A 1 604 ? -27 11.125 -6.973 1 62.28 604 ARG A O 1
ATOM 4689 N N . ASP A 1 605 ? -27.281 9.656 -5.121 1 67 605 ASP A N 1
ATOM 4690 C CA . ASP A 1 605 ? -27.562 8.438 -5.883 1 67 605 ASP A CA 1
ATOM 4691 C C . ASP A 1 605 ? -28.781 8.625 -6.781 1 67 605 ASP A C 1
ATOM 4693 O O . ASP A 1 605 ? -29.797 9.148 -6.348 1 67 605 ASP A O 1
ATOM 4697 N N . PRO A 1 606 ? -28.516 8.336 -8.094 1 62.06 606 PRO A N 1
ATOM 4698 C CA . PRO A 1 606 ? -29.75 8.359 -8.906 1 62.06 606 PRO A CA 1
ATOM 4699 C C . PRO A 1 606 ? -30.781 7.352 -8.422 1 62.06 606 PRO A C 1
ATOM 4701 O O . PRO A 1 606 ? -30.438 6.324 -7.836 1 62.06 606 PRO A O 1
ATOM 4704 N N . PRO A 1 607 ? -31.953 7.68 -8.336 1 64.75 607 PRO A N 1
ATOM 4705 C CA . PRO A 1 607 ? -33.031 6.797 -7.855 1 64.75 607 PRO A CA 1
ATOM 4706 C C . PRO A 1 607 ? -33.094 5.484 -8.625 1 64.75 607 PRO A C 1
ATOM 4708 O O . PRO A 1 607 ? -33.938 4.625 -8.32 1 64.75 607 PRO A O 1
ATOM 4711 N N . VAL A 1 608 ? -32.219 5.16 -9.57 1 63.94 608 VAL A N 1
ATOM 4712 C CA . VAL A 1 608 ? -32.312 3.941 -10.359 1 63.94 608 VAL A CA 1
ATOM 4713 C C . VAL A 1 608 ? -31.641 2.789 -9.617 1 63.94 608 VAL A C 1
ATOM 4715 O O . VAL A 1 608 ? -30.531 2.936 -9.117 1 63.94 608 VAL A O 1
ATOM 4718 N N . GLU A 1 609 ? -32.406 1.774 -9.25 1 67.75 609 GLU A N 1
ATOM 4719 C CA . GLU A 1 609 ? -31.875 0.574 -8.609 1 67.75 609 GLU A CA 1
ATOM 4720 C C . GLU A 1 609 ? -31.156 -0.323 -9.625 1 67.75 609 GLU A C 1
ATOM 4722 O O . GLU A 1 609 ? -31.766 -0.772 -10.594 1 67.75 609 GLU A O 1
ATOM 4727 N N . TYR A 1 610 ? -30.016 -0.368 -9.594 1 65.62 610 TYR A N 1
ATOM 4728 C CA . TYR A 1 610 ? -29.234 -1.245 -10.469 1 65.62 610 TYR A CA 1
ATOM 4729 C C . TYR A 1 610 ? -29.156 -2.654 -9.891 1 65.62 610 TYR A C 1
ATOM 4731 O O . TYR A 1 610 ? -29.172 -2.834 -8.672 1 65.62 610 TYR A O 1
ATOM 4739 N N . PRO A 1 611 ? -29.156 -3.77 -10.836 1 67.5 611 PRO A N 1
ATOM 4740 C CA . PRO A 1 611 ? -28.984 -5.129 -10.328 1 67.5 611 PRO A CA 1
ATOM 4741 C C . PRO A 1 611 ? -27.609 -5.34 -9.68 1 67.5 611 PRO A C 1
ATOM 4743 O O . PRO A 1 611 ? -26.625 -4.723 -10.094 1 67.5 611 PRO A O 1
ATOM 4746 N N . GLU A 1 612 ? -27.656 -6.074 -8.555 1 67.62 612 GLU A N 1
ATOM 4747 C CA . GLU A 1 612 ? -26.438 -6.336 -7.793 1 67.62 612 GLU A CA 1
ATOM 4748 C C . GLU A 1 612 ? -25.688 -7.535 -8.359 1 67.62 612 GLU A C 1
ATOM 4750 O O . GLU A 1 612 ? -26.297 -8.547 -8.711 1 67.62 612 GLU A O 1
ATOM 4755 N N . GLU A 1 613 ? -24.453 -7.383 -8.742 1 64 613 GLU A N 1
ATOM 4756 C CA . GLU A 1 613 ? -23.594 -8.477 -9.203 1 64 613 GLU A CA 1
ATOM 4757 C C . GLU A 1 613 ? -22.344 -8.602 -8.336 1 64 613 GLU A C 1
ATOM 4759 O O . GLU A 1 613 ? -21.844 -7.605 -7.809 1 64 613 GLU A O 1
ATOM 4764 N N . ASN A 1 614 ? -21.844 -9.898 -8.062 1 58.06 614 ASN A N 1
ATOM 4765 C CA . ASN A 1 614 ? -20.656 -10.18 -7.273 1 58.06 614 ASN A CA 1
ATOM 4766 C C . ASN A 1 614 ? -19.406 -10.219 -8.148 1 58.06 614 ASN A C 1
ATOM 4768 O O . ASN A 1 614 ? -19.422 -10.789 -9.234 1 58.06 614 ASN A O 1
ATOM 4772 N N . LEU A 1 615 ? -18.516 -9.422 -7.738 1 61.31 615 LEU A N 1
ATOM 4773 C CA . LEU A 1 615 ? -17.219 -9.484 -8.383 1 61.31 615 LEU A CA 1
ATOM 4774 C C . LEU A 1 615 ? -16.375 -10.633 -7.816 1 61.31 615 LEU A C 1
ATOM 4776 O O . LEU A 1 615 ? -16.391 -10.867 -6.605 1 61.31 615 LEU A O 1
ATOM 4780 N N . ILE A 1 616 ? -15.859 -11.453 -8.711 1 55.53 616 ILE A N 1
ATOM 4781 C CA . ILE A 1 616 ? -15.016 -12.562 -8.266 1 55.53 616 ILE A CA 1
ATOM 4782 C C . ILE A 1 616 ? -13.68 -12.016 -7.766 1 55.53 616 ILE A C 1
ATOM 4784 O O . ILE A 1 616 ? -12.953 -11.367 -8.516 1 55.53 616 ILE A O 1
ATOM 4788 N N . ILE A 1 617 ? -13.516 -12.102 -6.34 1 52.78 617 ILE A N 1
ATOM 4789 C CA . ILE A 1 617 ? -12.289 -11.625 -5.699 1 52.78 617 ILE A CA 1
ATOM 4790 C C . ILE A 1 617 ? -11.492 -12.812 -5.164 1 52.78 617 ILE A C 1
ATOM 4792 O O . ILE A 1 617 ? -12.031 -13.648 -4.43 1 52.78 617 ILE A O 1
ATOM 4796 N N . ASN A 1 618 ? -10.445 -13.352 -5.914 1 55.38 618 ASN A N 1
ATOM 4797 C CA . ASN A 1 618 ? -9.648 -14.469 -5.402 1 55.38 618 ASN A CA 1
ATOM 4798 C C . ASN A 1 618 ? -8.539 -13.984 -4.473 1 55.38 618 ASN A C 1
ATOM 4800 O O . ASN A 1 618 ? -7.988 -12.898 -4.668 1 55.38 618 ASN A O 1
ATOM 4804 N N . MET B 1 1 ? -36.656 -77.5 -22.672 1 27.61 1 MET B N 1
ATOM 4805 C CA . MET B 1 1 ? -35.406 -76.688 -22.828 1 27.61 1 MET B CA 1
ATOM 4806 C C . MET B 1 1 ? -35.312 -75.625 -21.75 1 27.61 1 MET B C 1
ATOM 4808 O O . MET B 1 1 ? -34.219 -75.25 -21.312 1 27.61 1 MET B O 1
ATOM 4812 N N . ASN B 1 2 ? -36.438 -74.938 -21.438 1 32.34 2 ASN B N 1
ATOM 4813 C CA . ASN B 1 2 ? -36.344 -73.625 -20.875 1 32.34 2 ASN B CA 1
ATOM 4814 C C . ASN B 1 2 ? -36.156 -73.625 -19.344 1 32.34 2 ASN B C 1
ATOM 4816 O O . ASN B 1 2 ? -36.406 -72.625 -18.672 1 32.34 2 ASN B O 1
ATOM 4820 N N . ILE B 1 3 ? -36.219 -74.75 -18.688 1 45.12 3 ILE B N 1
ATOM 4821 C CA . ILE B 1 3 ? -36.125 -74.812 -17.234 1 45.12 3 ILE B CA 1
ATOM 4822 C C . ILE B 1 3 ? -34.688 -74.562 -16.781 1 45.12 3 ILE B C 1
ATOM 4824 O O . ILE B 1 3 ? -34.469 -74.062 -15.68 1 45.12 3 ILE B O 1
ATOM 4828 N N . LYS B 1 4 ? -33.688 -75.062 -17.516 1 48.38 4 LYS B N 1
ATOM 4829 C CA . LYS B 1 4 ? -32.281 -74.875 -17.125 1 48.38 4 LYS B CA 1
ATOM 4830 C C . LYS B 1 4 ? -31.875 -73.375 -17.141 1 48.38 4 LYS B C 1
ATOM 4832 O O . LYS B 1 4 ? -31.125 -72.938 -16.281 1 48.38 4 LYS B O 1
ATOM 4837 N N . SER B 1 5 ? -32.469 -72.625 -18.094 1 48.06 5 SER B N 1
ATOM 4838 C CA . SER B 1 5 ? -32.125 -71.25 -18.141 1 48.06 5 SER B CA 1
ATOM 4839 C C . SER B 1 5 ? -32.719 -70.5 -16.953 1 48.06 5 SER B C 1
ATOM 4841 O O . SER B 1 5 ? -32.094 -69.562 -16.438 1 48.06 5 SER B O 1
ATOM 4843 N N . ARG B 1 6 ? -33.906 -71 -16.422 1 46.16 6 ARG B N 1
ATOM 4844 C CA . ARG B 1 6 ? -34.5 -70.312 -15.281 1 46.16 6 ARG B CA 1
ATOM 4845 C C . ARG B 1 6 ? -33.781 -70.625 -13.984 1 46.16 6 ARG B C 1
ATOM 4847 O O . ARG B 1 6 ? -33.625 -69.812 -13.117 1 46.16 6 ARG B O 1
ATOM 4854 N N . LEU B 1 7 ? -33.312 -71.938 -13.922 1 43.03 7 LEU B N 1
ATOM 4855 C CA . LEU B 1 7 ? -32.625 -72.312 -12.695 1 43.03 7 LEU B CA 1
ATOM 4856 C C . LEU B 1 7 ? -31.281 -71.562 -12.586 1 43.03 7 LEU B C 1
ATOM 4858 O O . LEU B 1 7 ? -30.891 -71.125 -11.492 1 43.03 7 LEU B O 1
ATOM 4862 N N . SER B 1 8 ? -30.594 -71.375 -13.781 1 45.5 8 SER B N 1
ATOM 4863 C CA . SER B 1 8 ? -29.344 -70.625 -13.727 1 45.5 8 SER B CA 1
ATOM 4864 C C . SER B 1 8 ? -29.594 -69.188 -13.391 1 45.5 8 SER B C 1
ATOM 4866 O O . SER B 1 8 ? -28.812 -68.562 -12.68 1 45.5 8 SER B O 1
ATOM 4868 N N . ALA B 1 9 ? -30.781 -68.625 -13.828 1 47.12 9 ALA B N 1
ATOM 4869 C CA . ALA B 1 9 ? -31.141 -67.25 -13.477 1 47.12 9 ALA B CA 1
ATOM 4870 C C . ALA B 1 9 ? -31.516 -67.125 -12 1 47.12 9 ALA B C 1
ATOM 4872 O O . ALA B 1 9 ? -31.125 -66.188 -11.336 1 47.12 9 ALA B O 1
ATOM 4873 N N . ILE B 1 10 ? -32.281 -68.125 -11.469 1 45.84 10 ILE B N 1
ATOM 4874 C CA . ILE B 1 10 ? -32.656 -68.062 -10.062 1 45.84 10 ILE B CA 1
ATOM 4875 C C . ILE B 1 10 ? -31.422 -68.312 -9.195 1 45.84 10 ILE B C 1
ATOM 4877 O O . ILE B 1 10 ? -31.25 -67.625 -8.164 1 45.84 10 ILE B O 1
ATOM 4881 N N . ALA B 1 11 ? -30.547 -69.25 -9.625 1 42.59 11 ALA B N 1
ATOM 4882 C CA . ALA B 1 11 ? -29.328 -69.438 -8.844 1 42.59 11 ALA B CA 1
ATOM 4883 C C . ALA B 1 11 ? -28.453 -68.188 -8.844 1 42.59 11 ALA B C 1
ATOM 4885 O O . ALA B 1 11 ? -27.859 -67.875 -7.824 1 42.59 11 ALA B O 1
ATOM 4886 N N . LYS B 1 12 ? -28.359 -67.562 -10.023 1 45.72 12 LYS B N 1
ATOM 4887 C CA . LYS B 1 12 ? -27.625 -66.312 -10.078 1 45.72 12 LYS B CA 1
ATOM 4888 C C . LYS B 1 12 ? -28.312 -65.25 -9.25 1 45.72 12 LYS B C 1
ATOM 4890 O O . LYS B 1 12 ? -27.656 -64.438 -8.586 1 45.72 12 LYS B O 1
ATOM 4895 N N . LEU B 1 13 ? -29.656 -65.312 -9.227 1 45 13 LEU B N 1
ATOM 4896 C CA . LEU B 1 13 ? -30.391 -64.375 -8.391 1 45 13 LEU B CA 1
ATOM 4897 C C . LEU B 1 13 ? -30.281 -64.75 -6.918 1 45 13 LEU B C 1
ATOM 4899 O O . LEU B 1 13 ? -30.141 -63.875 -6.051 1 45 13 LEU B O 1
ATOM 4903 N N . THR B 1 14 ? -30.438 -66.062 -6.605 1 45.81 14 THR B N 1
ATOM 4904 C CA . THR B 1 14 ? -30.344 -66.5 -5.215 1 45.81 14 THR B CA 1
ATOM 4905 C C . THR B 1 14 ? -28.906 -66.375 -4.707 1 45.81 14 THR B C 1
ATOM 4907 O O . THR B 1 14 ? -28.688 -66 -3.541 1 45.81 14 THR B O 1
ATOM 4910 N N . LEU B 1 15 ? -27.938 -66.812 -5.504 1 43.19 15 LEU B N 1
ATOM 4911 C CA . LEU B 1 15 ? -26.562 -66.562 -5.082 1 43.19 15 LEU B CA 1
ATOM 4912 C C . LEU B 1 15 ? -26.312 -65.062 -4.941 1 43.19 15 LEU B C 1
ATOM 4914 O O . LEU B 1 15 ? -25.609 -64.625 -4.031 1 43.19 15 LEU B O 1
ATOM 4918 N N . SER B 1 16 ? -26.906 -64.312 -5.871 1 47.75 16 SER B N 1
ATOM 4919 C CA . SER B 1 16 ? -26.828 -62.875 -5.734 1 47.75 16 SER B CA 1
ATOM 4920 C C . SER B 1 16 ? -27.531 -62.406 -4.473 1 47.75 16 SER B C 1
ATOM 4922 O O . SER B 1 16 ? -27.047 -61.5 -3.783 1 47.75 16 SER B O 1
ATOM 4924 N N . HIS B 1 17 ? -28.672 -63.062 -4.168 1 49.47 17 HIS B N 1
ATOM 4925 C CA . HIS B 1 17 ? -29.375 -62.656 -2.957 1 49.47 17 HIS B CA 1
ATOM 4926 C C . HIS B 1 17 ? -28.672 -63.188 -1.707 1 49.47 17 HIS B C 1
ATOM 4928 O O . HIS B 1 17 ? -28.609 -62.469 -0.694 1 49.47 17 HIS B O 1
ATOM 4934 N N . ARG B 1 18 ? -28.297 -64.438 -1.634 1 47.72 18 ARG B N 1
ATOM 4935 C CA . ARG B 1 18 ? -27.562 -64.938 -0.463 1 47.72 18 ARG B CA 1
ATOM 4936 C C . ARG B 1 18 ? -26.234 -64.188 -0.305 1 47.72 18 ARG B C 1
ATOM 4938 O O . ARG B 1 18 ? -25.844 -63.844 0.812 1 47.72 18 ARG B O 1
ATOM 4945 N N . TRP B 1 19 ? -25.531 -64 -1.37 1 49.06 19 TRP B N 1
ATOM 4946 C CA . TRP B 1 19 ? -24.312 -63.219 -1.333 1 49.06 19 TRP B CA 1
ATOM 4947 C C . TRP B 1 19 ? -24.609 -61.781 -0.89 1 49.06 19 TRP B C 1
ATOM 4949 O O . TRP B 1 19 ? -23.859 -61.219 -0.092 1 49.06 19 TRP B O 1
ATOM 4959 N N . GLN B 1 20 ? -25.656 -61.25 -1.329 1 52.53 20 GLN B N 1
ATOM 4960 C CA . GLN B 1 20 ? -26.062 -59.938 -0.872 1 52.53 20 GLN B CA 1
ATOM 4961 C C . GLN B 1 20 ? -26.469 -59.969 0.598 1 52.53 20 GLN B C 1
ATOM 4963 O O . GLN B 1 20 ? -26.203 -59 1.338 1 52.53 20 GLN B O 1
ATOM 4968 N N . ARG B 1 21 ? -27.203 -61 1.056 1 53.69 21 ARG B N 1
ATOM 4969 C CA . ARG B 1 21 ? -27.578 -61.125 2.461 1 53.69 21 ARG B CA 1
ATOM 4970 C C . ARG B 1 21 ? -26.344 -61.344 3.334 1 53.69 21 ARG B C 1
ATOM 4972 O O . ARG B 1 21 ? -26.25 -60.781 4.426 1 53.69 21 ARG B O 1
ATOM 4979 N N . THR B 1 22 ? -25.5 -62.25 3.039 1 52.91 22 THR B N 1
ATOM 4980 C CA . THR B 1 22 ? -24.266 -62.406 3.809 1 52.91 22 THR B CA 1
ATOM 4981 C C . THR B 1 22 ? -23.422 -61.156 3.764 1 52.91 22 THR B C 1
ATOM 4983 O O . THR B 1 22 ? -22.766 -60.812 4.754 1 52.91 22 THR B O 1
ATOM 4986 N N . LEU B 1 23 ? -23.391 -60.5 2.693 1 54.97 23 LEU B N 1
ATOM 4987 C CA . LEU B 1 23 ? -22.703 -59.219 2.555 1 54.97 23 LEU B CA 1
ATOM 4988 C C . LEU B 1 23 ? -23.359 -58.156 3.418 1 54.97 23 LEU B C 1
ATOM 4990 O O . LEU B 1 23 ? -22.672 -57.312 4.004 1 54.97 23 LEU B O 1
ATOM 4994 N N . ARG B 1 24 ? -24.641 -58.219 3.496 1 55.12 24 ARG B N 1
ATOM 4995 C CA . ARG B 1 24 ? -25.359 -57.312 4.383 1 55.12 24 ARG B CA 1
ATOM 4996 C C . ARG B 1 24 ? -25.078 -57.656 5.844 1 55.12 24 ARG B C 1
ATOM 4998 O O . ARG B 1 24 ? -24.984 -56.75 6.68 1 55.12 24 ARG B O 1
ATOM 5005 N N . ARG B 1 25 ? -25.125 -58.844 6.215 1 56.59 25 ARG B N 1
ATOM 5006 C CA . ARG B 1 25 ? -24.875 -59.219 7.605 1 56.59 25 ARG B CA 1
ATOM 5007 C C . ARG B 1 25 ? -23.438 -58.875 8.008 1 56.59 25 ARG B C 1
ATOM 5009 O O . ARG B 1 25 ? -23.172 -58.531 9.156 1 56.59 25 ARG B O 1
ATOM 5016 N N . ASN B 1 26 ? -22.516 -58.969 7.156 1 60.66 26 ASN B N 1
ATOM 5017 C CA . ASN B 1 26 ? -21.125 -58.656 7.477 1 60.66 26 ASN B CA 1
ATOM 5018 C C . ASN B 1 26 ? -20.703 -57.312 6.938 1 60.66 26 ASN B C 1
ATOM 5020 O O . ASN B 1 26 ? -19.516 -57.094 6.645 1 60.66 26 ASN B O 1
ATOM 5024 N N . ARG B 1 27 ? -21.578 -56.562 6.746 1 64.12 27 ARG B N 1
ATOM 5025 C CA . ARG B 1 27 ? -21.438 -55.25 6.16 1 64.12 27 ARG B CA 1
ATOM 5026 C C . ARG B 1 27 ? -20.406 -54.406 6.93 1 64.12 27 ARG B C 1
ATOM 5028 O O . ARG B 1 27 ? -19.594 -53.719 6.328 1 64.12 27 ARG B O 1
ATOM 5035 N N . PRO B 1 28 ? -20.609 -54.656 8.25 1 70.62 28 PRO B N 1
ATOM 5036 C CA . PRO B 1 28 ? -19.594 -53.844 8.938 1 70.62 28 PRO B CA 1
ATOM 5037 C C . PRO B 1 28 ? -18.172 -54.312 8.641 1 70.62 28 PRO B C 1
ATOM 5039 O O . PRO B 1 28 ? -17.25 -53.5 8.516 1 70.62 28 PRO B O 1
ATOM 5042 N N . ALA B 1 29 ? -18.047 -55.625 8.547 1 68.75 29 ALA B N 1
ATOM 5043 C CA . ALA B 1 29 ? -16.719 -56.156 8.25 1 68.75 29 ALA B CA 1
ATOM 5044 C C . ALA B 1 29 ? -16.281 -55.75 6.844 1 68.75 29 ALA B C 1
ATOM 5046 O O . ALA B 1 29 ? -15.109 -55.438 6.625 1 68.75 29 ALA B O 1
ATOM 5047 N N . VAL B 1 30 ? -17.172 -55.781 5.996 1 72.5 30 VAL B N 1
ATOM 5048 C CA . VAL B 1 30 ? -16.875 -55.406 4.617 1 72.5 30 VAL B CA 1
ATOM 5049 C C . VAL B 1 30 ? -16.531 -53.906 4.555 1 72.5 30 VAL B C 1
ATOM 5051 O O . VAL B 1 30 ? -15.633 -53.5 3.809 1 72.5 30 VAL B O 1
ATOM 5054 N N . ASP B 1 31 ? -17.141 -53.25 5.414 1 76.31 31 ASP B N 1
ATOM 5055 C CA . ASP B 1 31 ? -16.859 -51.812 5.426 1 76.31 31 ASP B CA 1
ATOM 5056 C C . ASP B 1 31 ? -15.477 -51.531 6.02 1 76.31 31 ASP B C 1
ATOM 5058 O O . ASP B 1 31 ? -14.758 -50.656 5.543 1 76.31 31 ASP B O 1
ATOM 5062 N N . ILE B 1 32 ? -15.219 -52.312 7.012 1 75.56 32 ILE B N 1
ATOM 5063 C CA . ILE B 1 32 ? -13.898 -52.156 7.613 1 75.56 32 ILE B CA 1
ATOM 5064 C C . ILE B 1 32 ? -12.82 -52.594 6.617 1 75.56 32 ILE B C 1
ATOM 5066 O O . ILE B 1 32 ? -11.805 -51.906 6.461 1 75.56 32 ILE B O 1
ATOM 5070 N N . ALA B 1 33 ? -13.117 -53.719 5.977 1 76.12 33 ALA B N 1
ATOM 5071 C CA . ALA B 1 33 ? -12.164 -54.219 4.977 1 76.12 33 ALA B CA 1
ATOM 5072 C C . ALA B 1 33 ? -12.023 -53.219 3.828 1 76.12 33 ALA B C 1
ATOM 5074 O O . ALA B 1 33 ? -10.922 -53 3.318 1 76.12 33 ALA B O 1
ATOM 5075 N N . GLY B 1 34 ? -13.039 -52.656 3.557 1 76.19 34 GLY B N 1
ATOM 5076 C CA . GLY B 1 34 ? -13.016 -51.656 2.506 1 76.19 34 GLY B CA 1
ATOM 5077 C C . GLY B 1 34 ? -12.219 -50.438 2.877 1 76.19 34 GLY B C 1
ATOM 5078 O O . GLY B 1 34 ? -11.484 -49.875 2.051 1 76.19 34 GLY B O 1
ATOM 5079 N N . SER B 1 35 ? -12.367 -50.094 4.09 1 79.38 35 SER B N 1
ATOM 5080 C CA . SER B 1 35 ? -11.625 -48.938 4.559 1 79.38 35 SER B CA 1
ATOM 5081 C C . SER B 1 35 ? -10.125 -49.219 4.633 1 79.38 35 SER B C 1
ATOM 5083 O O . SER B 1 35 ? -9.312 -48.375 4.289 1 79.38 35 SER B O 1
ATOM 5085 N N . ILE B 1 36 ? -9.828 -50.406 5.062 1 79.25 36 ILE B N 1
ATOM 5086 C CA . ILE B 1 36 ? -8.422 -50.781 5.148 1 79.25 36 ILE B CA 1
ATOM 5087 C C . ILE B 1 36 ? -7.824 -50.844 3.746 1 79.25 36 ILE B C 1
ATOM 5089 O O . ILE B 1 36 ? -6.711 -50.375 3.514 1 79.25 36 ILE B O 1
ATOM 5093 N N . LEU B 1 37 ? -8.602 -51.438 2.885 1 81.31 37 LEU B N 1
ATOM 5094 C CA . LEU B 1 37 ? -8.133 -51.531 1.507 1 81.31 37 LEU B CA 1
ATOM 5095 C C . LEU B 1 37 ? -8 -50.156 0.872 1 81.31 37 LEU B C 1
ATOM 5097 O O . LEU B 1 37 ? -7.105 -49.938 0.062 1 81.31 37 LEU B O 1
ATOM 5101 N N . GLY B 1 38 ? -8.867 -49.344 1.323 1 81.12 38 GLY B N 1
ATOM 5102 C CA . GLY B 1 38 ? -8.773 -47.969 0.834 1 81.12 38 GLY B CA 1
ATOM 5103 C C . GLY B 1 38 ? -7.5 -47.25 1.261 1 81.12 38 GLY B C 1
ATOM 5104 O O . GLY B 1 38 ? -6.836 -46.625 0.443 1 81.12 38 GLY B O 1
ATOM 5105 N N . VAL B 1 39 ? -7.199 -47.469 2.449 1 82 39 VAL B N 1
ATOM 5106 C CA . VAL B 1 39 ? -5.988 -46.844 2.982 1 82 39 VAL B CA 1
ATOM 5107 C C . VAL B 1 39 ? -4.758 -47.5 2.359 1 82 39 VAL B C 1
ATOM 5109 O O . VAL B 1 39 ? -3.789 -46.812 2.016 1 82 39 VAL B O 1
ATOM 5112 N N . ALA B 1 40 ? -4.832 -48.781 2.199 1 82.31 40 ALA B N 1
ATOM 5113 C CA . ALA B 1 40 ? -3.721 -49.5 1.589 1 82.31 40 ALA B CA 1
ATOM 5114 C C . ALA B 1 40 ? -3.51 -49.062 0.142 1 82.31 40 ALA B C 1
ATOM 5116 O O . ALA B 1 40 ? -2.371 -48.969 -0.32 1 82.31 40 ALA B O 1
ATOM 5117 N N . THR B 1 41 ? -4.566 -48.844 -0.531 1 85.94 41 THR B N 1
ATOM 5118 C CA . THR B 1 41 ? -4.473 -48.406 -1.924 1 85.94 41 THR B CA 1
ATOM 5119 C C . THR B 1 41 ? -3.859 -47.031 -2.027 1 85.94 41 THR B C 1
ATOM 5121 O O . THR B 1 41 ? -3.049 -46.75 -2.916 1 85.94 41 THR B O 1
ATOM 5124 N N . VAL B 1 42 ? -4.238 -46.25 -1.072 1 84.69 42 VAL B N 1
ATOM 5125 C CA . VAL B 1 42 ? -3.686 -44.875 -1.098 1 84.69 42 VAL B CA 1
ATOM 5126 C C . VAL B 1 42 ? -2.193 -44.938 -0.781 1 84.69 42 VAL B C 1
ATOM 5128 O O . VAL B 1 42 ? -1.394 -44.25 -1.432 1 84.69 42 VAL B O 1
ATOM 5131 N N . LEU B 1 43 ? -1.845 -45.656 0.143 1 81.31 43 LEU B N 1
ATOM 5132 C CA . LEU B 1 43 ? -0.435 -45.812 0.481 1 81.31 43 LEU B CA 1
ATOM 5133 C C . LEU B 1 43 ? 0.329 -46.469 -0.665 1 81.31 43 LEU B C 1
ATOM 5135 O O . LEU B 1 43 ? 1.466 -46.094 -0.956 1 81.31 43 LEU B O 1
ATOM 5139 N N . GLY B 1 44 ? -0.296 -47.469 -1.25 1 83.94 44 GLY B N 1
ATOM 5140 C CA . GLY B 1 44 ? 0.297 -48.094 -2.422 1 83.94 44 GLY B CA 1
ATOM 5141 C C . GLY B 1 44 ? 0.477 -47.156 -3.582 1 83.94 44 GLY B C 1
ATOM 5142 O O . GLY B 1 44 ? 1.495 -47.188 -4.277 1 83.94 44 GLY B O 1
ATOM 5143 N N . SER B 1 45 ? -0.492 -46.344 -3.736 1 85.5 45 SER B N 1
ATOM 5144 C CA . SER B 1 45 ? -0.403 -45.375 -4.816 1 85.5 45 SER B CA 1
ATOM 5145 C C . SER B 1 45 ? 0.702 -44.344 -4.551 1 85.5 45 SER B C 1
ATOM 5147 O O . SER B 1 45 ? 1.422 -43.969 -5.469 1 85.5 45 SER B O 1
ATOM 5149 N N . MET B 1 46 ? 0.817 -43.938 -3.377 1 82.06 46 MET B N 1
ATOM 5150 C CA . MET B 1 46 ? 1.909 -43.031 -3.023 1 82.06 46 MET B CA 1
ATOM 5151 C C . MET B 1 46 ? 3.262 -43.688 -3.229 1 82.06 46 MET B C 1
ATOM 5153 O O . MET B 1 46 ? 4.199 -43.094 -3.734 1 82.06 46 MET B O 1
ATOM 5157 N N . ALA B 1 47 ? 3.311 -44.938 -2.832 1 80.94 47 ALA B N 1
ATOM 5158 C CA . ALA B 1 47 ? 4.527 -45.719 -3.021 1 80.94 47 ALA B CA 1
ATOM 5159 C C . ALA B 1 47 ? 4.832 -45.906 -4.504 1 80.94 47 ALA B C 1
ATOM 5161 O O . ALA B 1 47 ? 5.996 -45.906 -4.914 1 80.94 47 ALA B O 1
ATOM 5162 N N . CYS B 1 48 ? 3.744 -46.125 -5.258 1 84.38 48 CYS B N 1
ATOM 5163 C CA . CYS B 1 48 ? 3.924 -46.281 -6.695 1 84.38 48 CYS B CA 1
ATOM 5164 C C . CYS B 1 48 ? 4.547 -45.062 -7.32 1 84.38 48 CYS B C 1
ATOM 5166 O O . CYS B 1 48 ? 5.469 -45.156 -8.133 1 84.38 48 CYS B O 1
ATOM 5168 N N . VAL B 1 49 ? 4.094 -43.969 -6.879 1 80.56 49 VAL B N 1
ATOM 5169 C CA . VAL B 1 49 ? 4.629 -42.719 -7.402 1 80.56 49 VAL B CA 1
ATOM 5170 C C . VAL B 1 49 ? 6.082 -42.562 -6.969 1 80.56 49 VAL B C 1
ATOM 5172 O O . VAL B 1 49 ? 6.938 -42.156 -7.77 1 80.56 49 VAL B O 1
ATOM 5175 N N . ALA B 1 50 ? 6.363 -42.938 -5.777 1 77.38 50 ALA B N 1
ATOM 5176 C CA . ALA B 1 50 ? 7.73 -42.844 -5.27 1 77.38 50 ALA B CA 1
ATOM 5177 C C . ALA B 1 50 ? 8.656 -43.812 -6.023 1 77.38 50 ALA B C 1
ATOM 5179 O O . ALA B 1 50 ? 9.781 -43.438 -6.371 1 77.38 50 ALA B O 1
ATOM 5180 N N . LEU B 1 51 ? 8.133 -45.031 -6.223 1 79.94 51 LEU B N 1
ATOM 5181 C CA . LEU B 1 51 ? 8.914 -46.031 -6.941 1 79.94 51 LEU B CA 1
ATOM 5182 C C . LEU B 1 51 ? 9.148 -45.594 -8.383 1 79.94 51 LEU B C 1
ATOM 5184 O O . LEU B 1 51 ? 10.227 -45.844 -8.938 1 79.94 51 LEU B O 1
ATOM 5188 N N . PHE B 1 52 ? 8.164 -45 -8.922 1 79.38 52 PHE B N 1
ATOM 5189 C CA . PHE B 1 52 ? 8.312 -44.531 -10.289 1 79.38 52 PHE B CA 1
ATOM 5190 C C . PHE B 1 52 ? 9.383 -43.438 -10.367 1 79.38 52 PHE B C 1
ATOM 5192 O O . PHE B 1 52 ? 10.203 -43.438 -11.289 1 79.38 52 PHE B O 1
ATOM 5199 N N . ILE B 1 53 ? 9.414 -42.625 -9.43 1 75.69 53 ILE B N 1
ATOM 5200 C CA . ILE B 1 53 ? 10.406 -41.562 -9.375 1 75.69 53 ILE B CA 1
ATOM 5201 C C . ILE B 1 53 ? 11.805 -42.156 -9.25 1 75.69 53 ILE B C 1
ATOM 5203 O O . ILE B 1 53 ? 12.742 -41.719 -9.93 1 75.69 53 ILE B O 1
ATOM 5207 N N . ALA B 1 54 ? 11.883 -43.156 -8.477 1 74 54 ALA B N 1
ATOM 5208 C CA . ALA B 1 54 ? 13.164 -43.812 -8.305 1 74 54 ALA B CA 1
ATOM 5209 C C . ALA B 1 54 ? 13.562 -44.562 -9.57 1 74 54 ALA B C 1
ATOM 5211 O O . ALA B 1 54 ? 14.734 -44.625 -9.945 1 74 54 ALA B O 1
ATOM 5212 N N . TYR B 1 55 ? 12.484 -45.125 -10.18 1 75.88 55 TYR B N 1
ATOM 5213 C CA . TYR B 1 55 ? 12.711 -45.906 -11.398 1 75.88 55 TYR B CA 1
ATOM 5214 C C . TYR B 1 55 ? 13.188 -45 -12.531 1 75.88 55 TYR B C 1
ATOM 5216 O O . TYR B 1 55 ? 14.094 -45.375 -13.281 1 75.88 55 TYR B O 1
ATOM 5224 N N . LEU B 1 56 ? 12.672 -43.812 -12.648 1 71.94 56 LEU B N 1
ATOM 5225 C CA . LEU B 1 56 ? 13.023 -42.906 -13.734 1 71.94 56 LEU B CA 1
ATOM 5226 C C . LEU B 1 56 ? 14.289 -42.125 -13.398 1 71.94 56 LEU B C 1
ATOM 5228 O O . LEU B 1 56 ? 15.039 -41.75 -14.297 1 71.94 56 LEU B O 1
ATOM 5232 N N . GLY B 1 57 ? 14.594 -41.812 -12.18 1 68.19 57 GLY B N 1
ATOM 5233 C CA . GLY B 1 57 ? 15.602 -40.844 -11.797 1 68.19 57 GLY B CA 1
ATOM 5234 C C . GLY B 1 57 ? 16.984 -41.438 -11.648 1 68.19 57 GLY B C 1
ATOM 5235 O O . GLY B 1 57 ? 17.984 -40.719 -11.719 1 68.19 57 GLY B O 1
ATOM 5236 N N . TYR B 1 58 ? 17.156 -42.75 -11.281 1 67.12 58 TYR B N 1
ATOM 5237 C CA . TYR B 1 58 ? 18.484 -43.281 -10.938 1 67.12 58 TYR B CA 1
ATOM 5238 C C . TYR B 1 58 ? 18.938 -44.312 -11.945 1 67.12 58 TYR B C 1
ATOM 5240 O O . TYR B 1 58 ? 18.109 -44.969 -12.602 1 67.12 58 TYR B O 1
ATOM 5248 N N . ASP B 1 59 ? 20.188 -44.156 -12.5 1 64.31 59 ASP B N 1
ATOM 5249 C CA . ASP B 1 59 ? 20.781 -45.188 -13.305 1 64.31 59 ASP B CA 1
ATOM 5250 C C . ASP B 1 59 ? 20.891 -46.5 -12.516 1 64.31 59 ASP B C 1
ATOM 5252 O O . ASP B 1 59 ? 21.375 -46.5 -11.383 1 64.31 59 ASP B O 1
ATOM 5256 N N . ARG B 1 60 ? 20.047 -47.531 -12.906 1 65.06 60 ARG B N 1
ATOM 5257 C CA . ARG B 1 60 ? 19.875 -48.719 -12.07 1 65.06 60 ARG B CA 1
ATOM 5258 C C . ARG B 1 60 ? 20.625 -49.906 -12.656 1 65.06 60 ARG B C 1
ATOM 5260 O O . ARG B 1 60 ? 20.781 -50 -13.875 1 65.06 60 ARG B O 1
ATOM 5267 N N . SER B 1 61 ? 21.438 -50.406 -11.711 1 69.94 61 SER B N 1
ATOM 5268 C CA . SER B 1 61 ? 21.969 -51.719 -12.031 1 69.94 61 SER B CA 1
ATOM 5269 C C . SER B 1 61 ? 20.844 -52.719 -12.305 1 69.94 61 SER B C 1
ATOM 5271 O O . SER B 1 61 ? 19.703 -52.5 -11.891 1 69.94 61 SER B O 1
ATOM 5273 N N . PRO B 1 62 ? 20.953 -53.625 -13.195 1 74.19 62 PRO B N 1
ATOM 5274 C CA . PRO B 1 62 ? 19.922 -54.625 -13.508 1 74.19 62 PRO B CA 1
ATOM 5275 C C . PRO B 1 62 ? 19.328 -55.281 -12.258 1 74.19 62 PRO B C 1
ATOM 5277 O O . PRO B 1 62 ? 18.141 -55.594 -12.227 1 74.19 62 PRO B O 1
ATOM 5280 N N . ALA B 1 63 ? 20.172 -55.312 -11.258 1 74.44 63 ALA B N 1
ATOM 5281 C CA . ALA B 1 63 ? 19.656 -55.906 -10.023 1 74.44 63 ALA B CA 1
ATOM 5282 C C . ALA B 1 63 ? 18.641 -54.969 -9.344 1 74.44 63 ALA B C 1
ATOM 5284 O O . ALA B 1 63 ? 17.625 -55.438 -8.828 1 74.44 63 ALA B O 1
ATOM 5285 N N . GLU B 1 64 ? 18.875 -53.75 -9.438 1 78.88 64 GLU B N 1
ATOM 5286 C CA . GLU B 1 64 ? 17.984 -52.781 -8.805 1 78.88 64 GLU B CA 1
ATOM 5287 C C . GLU B 1 64 ? 16.672 -52.688 -9.562 1 78.88 64 GLU B C 1
ATOM 5289 O O . GLU B 1 64 ? 15.602 -52.531 -8.953 1 78.88 64 GLU B O 1
ATOM 5294 N N . VAL B 1 65 ? 16.828 -52.844 -10.805 1 79 65 VAL B N 1
ATOM 5295 C CA . VAL B 1 65 ? 15.617 -52.812 -11.625 1 79 65 VAL B CA 1
ATOM 5296 C C . VAL B 1 65 ? 14.727 -54 -11.281 1 79 65 VAL B C 1
ATOM 5298 O O . VAL B 1 65 ? 13.5 -53.875 -11.203 1 79 65 VAL B O 1
ATOM 5301 N N . LYS B 1 66 ? 15.414 -55.125 -11.062 1 78.75 66 LYS B N 1
ATOM 5302 C CA . LYS B 1 66 ? 14.648 -56.312 -10.727 1 78.75 66 LYS B CA 1
ATOM 5303 C C . LYS B 1 66 ? 13.938 -56.156 -9.383 1 78.75 66 LYS B C 1
ATOM 5305 O O . LYS B 1 66 ? 12.781 -56.531 -9.242 1 78.75 66 LYS B O 1
ATOM 5310 N N . SER B 1 67 ? 14.641 -55.562 -8.477 1 80.69 67 SER B N 1
ATOM 5311 C CA . SER B 1 67 ? 14.031 -55.344 -7.168 1 80.69 67 SER B CA 1
ATOM 5312 C C . SER B 1 67 ? 12.867 -54.375 -7.258 1 80.69 67 SER B C 1
ATOM 5314 O O . SER B 1 67 ? 11.836 -54.562 -6.617 1 80.69 67 SER B O 1
ATOM 5316 N N . MET B 1 68 ? 12.961 -53.406 -8.039 1 83.81 68 MET B N 1
ATOM 5317 C CA . MET B 1 68 ? 11.906 -52.406 -8.195 1 83.81 68 MET B CA 1
ATOM 5318 C C . MET B 1 68 ? 10.68 -53 -8.867 1 83.81 68 MET B C 1
ATOM 5320 O O . MET B 1 68 ? 9.547 -52.656 -8.516 1 83.81 68 MET B O 1
ATOM 5324 N N . MET B 1 69 ? 10.945 -53.906 -9.727 1 82.06 69 MET B N 1
ATOM 5325 C CA . MET B 1 69 ? 9.828 -54.531 -10.438 1 82.06 69 MET B CA 1
ATOM 5326 C C . MET B 1 69 ? 9.016 -55.438 -9.508 1 82.06 69 MET B C 1
ATOM 5328 O O . MET B 1 69 ? 7.805 -55.562 -9.672 1 82.06 69 MET B O 1
ATOM 5332 N N . VAL B 1 70 ? 9.719 -55.906 -8.484 1 83.75 70 VAL B N 1
ATOM 5333 C CA . VAL B 1 70 ? 9.008 -56.719 -7.492 1 83.75 70 VAL B CA 1
ATOM 5334 C C . VAL B 1 70 ? 8.047 -55.812 -6.707 1 83.75 70 VAL B C 1
ATOM 5336 O O . VAL B 1 70 ? 6.918 -56.219 -6.414 1 83.75 70 VAL B O 1
ATOM 5339 N N . TRP B 1 71 ? 8.508 -54.656 -6.477 1 86.25 71 TRP B N 1
ATOM 5340 C CA . TRP B 1 71 ? 7.66 -53.719 -5.742 1 86.25 71 TRP B CA 1
ATOM 5341 C C . TRP B 1 71 ? 6.488 -53.25 -6.602 1 86.25 71 TRP B C 1
ATOM 5343 O O . TRP B 1 71 ? 5.371 -53.094 -6.105 1 86.25 71 TRP B O 1
ATOM 5353 N N . PHE B 1 72 ? 6.719 -53.031 -7.824 1 87.56 72 PHE B N 1
ATOM 5354 C CA . PHE B 1 72 ? 5.637 -52.656 -8.727 1 87.56 72 PHE B CA 1
ATOM 5355 C C . PHE B 1 72 ? 4.582 -53.75 -8.797 1 87.56 72 PHE B C 1
ATOM 5357 O O . PHE B 1 72 ? 3.385 -53.469 -8.82 1 87.56 72 PHE B O 1
ATOM 5364 N N . LYS B 1 73 ? 5.059 -54.969 -8.812 1 85.06 73 LYS B N 1
ATOM 5365 C CA . LYS B 1 73 ? 4.137 -56.094 -8.883 1 85.06 73 LYS B CA 1
ATOM 5366 C C . LYS B 1 73 ? 3.324 -56.219 -7.594 1 85.06 73 LYS B C 1
ATOM 5368 O O . LYS B 1 73 ? 2.141 -56.562 -7.633 1 85.06 73 LYS B O 1
ATOM 5373 N N . ALA B 1 74 ? 3.973 -55.906 -6.516 1 87.88 74 ALA B N 1
ATOM 5374 C CA . ALA B 1 74 ? 3.244 -55.906 -5.25 1 87.88 74 ALA B CA 1
ATOM 5375 C C . ALA B 1 74 ? 2.129 -54.875 -5.242 1 87.88 74 ALA B C 1
ATOM 5377 O O . ALA B 1 74 ? 1.017 -55.156 -4.781 1 87.88 74 ALA B O 1
ATOM 5378 N N . ILE B 1 75 ? 2.414 -53.75 -5.738 1 89.94 75 ILE B N 1
ATOM 5379 C CA . ILE B 1 75 ? 1.423 -52.656 -5.797 1 89.94 75 ILE B CA 1
ATOM 5380 C C . ILE B 1 75 ? 0.319 -53.031 -6.785 1 89.94 75 ILE B C 1
ATOM 5382 O O . ILE B 1 75 ? -0.858 -52.781 -6.543 1 89.94 75 ILE B O 1
ATOM 5386 N N . GLN B 1 76 ? 0.712 -53.656 -7.859 1 88.62 76 GLN B N 1
ATOM 5387 C CA . GLN B 1 76 ? -0.261 -54.125 -8.836 1 88.62 76 GLN B CA 1
ATOM 5388 C C . GLN B 1 76 ? -1.296 -55.031 -8.188 1 88.62 76 GLN B C 1
ATOM 5390 O O . GLN B 1 76 ? -2.494 -54.906 -8.445 1 88.62 76 GLN B O 1
ATOM 5395 N N . TRP B 1 77 ? -0.813 -55.844 -7.316 1 87.38 77 TRP B N 1
ATOM 5396 C CA . TRP B 1 77 ? -1.708 -56.781 -6.645 1 87.38 77 TRP B CA 1
ATOM 5397 C C . TRP B 1 77 ? -2.662 -56.062 -5.707 1 87.38 77 TRP B C 1
ATOM 5399 O O . TRP B 1 77 ? -3.83 -56.438 -5.582 1 87.38 77 TRP B O 1
ATOM 5409 N N . ILE B 1 78 ? -2.18 -55.094 -5.098 1 89.06 78 ILE B N 1
ATOM 5410 C CA . ILE B 1 78 ? -3.043 -54.312 -4.219 1 89.06 78 ILE B CA 1
ATOM 5411 C C . ILE B 1 78 ? -4.172 -53.656 -5.031 1 89.06 78 ILE B C 1
ATOM 5413 O O . ILE B 1 78 ? -5.328 -53.688 -4.609 1 89.06 78 ILE B O 1
ATOM 5417 N N . TYR B 1 79 ? -3.838 -53.125 -6.195 1 89.25 79 TYR B N 1
ATOM 5418 C CA . TYR B 1 79 ? -4.84 -52.5 -7.051 1 89.25 79 TYR B CA 1
ATOM 5419 C C . TYR B 1 79 ? -5.863 -53.531 -7.527 1 89.25 79 TYR B C 1
ATOM 5421 O O . TYR B 1 79 ? -7.066 -53.25 -7.559 1 89.25 79 TYR B O 1
ATOM 5429 N N . VAL B 1 80 ? -5.375 -54.719 -7.875 1 86.44 80 VAL B N 1
ATOM 5430 C CA . VAL B 1 80 ? -6.25 -55.75 -8.375 1 86.44 80 VAL B CA 1
ATOM 5431 C C . VAL B 1 80 ? -7.23 -56.188 -7.289 1 86.44 80 VAL B C 1
ATOM 5433 O O . VAL B 1 80 ? -8.422 -56.344 -7.547 1 86.44 80 VAL B O 1
ATOM 5436 N N . VAL B 1 81 ? -6.688 -56.281 -6.09 1 86.12 81 VAL B N 1
ATOM 5437 C CA . VAL B 1 81 ? -7.543 -56.688 -4.977 1 86.12 81 VAL B CA 1
ATOM 5438 C C . VAL B 1 81 ? -8.602 -55.625 -4.727 1 86.12 81 VAL B C 1
ATOM 5440 O O . VAL B 1 81 ? -9.758 -55.938 -4.438 1 86.12 81 VAL B O 1
ATOM 5443 N N . ARG B 1 82 ? -8.203 -54.406 -4.859 1 85.69 82 ARG B N 1
ATOM 5444 C CA . ARG B 1 82 ? -9.156 -53.344 -4.656 1 85.69 82 ARG B CA 1
ATOM 5445 C C . ARG B 1 82 ? -10.234 -53.344 -5.734 1 85.69 82 ARG B C 1
ATOM 5447 O O . ARG B 1 82 ? -11.414 -53.156 -5.438 1 85.69 82 ARG B O 1
ATOM 5454 N N . ILE B 1 83 ? -9.844 -53.562 -6.957 1 84.12 83 ILE B N 1
ATOM 5455 C CA . ILE B 1 83 ? -10.781 -53.562 -8.07 1 84.12 83 ILE B CA 1
ATOM 5456 C C . ILE B 1 83 ? -11.75 -54.719 -7.93 1 84.12 83 ILE B C 1
ATOM 5458 O O . ILE B 1 83 ? -12.961 -54.562 -8.086 1 84.12 83 ILE B O 1
ATOM 5462 N N . LEU B 1 84 ? -11.195 -55.875 -7.52 1 81.31 84 LEU B N 1
ATOM 5463 C CA . LEU B 1 84 ? -12.031 -57.062 -7.348 1 81.31 84 LEU B CA 1
ATOM 5464 C C . LEU B 1 84 ? -12.977 -56.906 -6.164 1 81.31 84 LEU B C 1
ATOM 5466 O O . LEU B 1 84 ? -14.141 -57.312 -6.23 1 81.31 84 LEU B O 1
ATOM 5470 N N . PHE B 1 85 ? -12.398 -56.281 -5.191 1 81.56 85 PHE B N 1
ATOM 5471 C CA . PHE B 1 85 ? -13.227 -56.031 -4.016 1 81.56 85 PHE B CA 1
ATOM 5472 C C . PHE B 1 85 ? -14.406 -55.125 -4.363 1 81.56 85 PHE B C 1
ATOM 5474 O O . PHE B 1 85 ? -15.531 -55.375 -3.934 1 81.56 85 PHE B O 1
ATOM 5481 N N . SER B 1 86 ? -14.148 -54.094 -5.117 1 77.75 86 SER B N 1
ATOM 5482 C CA . SER B 1 86 ? -15.203 -53.188 -5.492 1 77.75 86 SER B CA 1
ATOM 5483 C C . SER B 1 86 ? -16.203 -53.812 -6.441 1 77.75 86 SER B C 1
ATOM 5485 O O . SER B 1 86 ? -17.391 -53.531 -6.406 1 77.75 86 SER B O 1
ATOM 5487 N N . LEU B 1 87 ? -15.766 -54.75 -7.273 1 74.94 87 LEU B N 1
ATOM 5488 C CA . LEU B 1 87 ? -16.625 -55.438 -8.234 1 74.94 87 LEU B CA 1
ATOM 5489 C C . LEU B 1 87 ? -17.516 -56.438 -7.531 1 74.94 87 LEU B C 1
ATOM 5491 O O . LEU B 1 87 ? -18.672 -56.656 -7.914 1 74.94 87 LEU B O 1
ATOM 5495 N N . ILE B 1 88 ? -16.984 -56.969 -6.438 1 73.44 88 ILE B N 1
ATOM 5496 C CA . ILE B 1 88 ? -17.719 -58.031 -5.75 1 73.44 88 ILE B CA 1
ATOM 5497 C C . ILE B 1 88 ? -18.672 -57.406 -4.734 1 73.44 88 ILE B C 1
ATOM 5499 O O . ILE B 1 88 ? -19.844 -57.812 -4.656 1 73.44 88 ILE B O 1
ATOM 5503 N N . PHE B 1 89 ? -18.203 -56.438 -3.988 1 69.25 89 PHE B N 1
ATOM 5504 C CA . PHE B 1 89 ? -19 -55.969 -2.857 1 69.25 89 PHE B CA 1
ATOM 5505 C C . PHE B 1 89 ? -19.75 -54.688 -3.209 1 69.25 89 PHE B C 1
ATOM 5507 O O . PHE B 1 89 ? -20.766 -54.375 -2.596 1 69.25 89 PHE B O 1
ATOM 5514 N N . ASP B 1 90 ? -19.219 -53.875 -4.004 1 61.22 90 ASP B N 1
ATOM 5515 C CA . ASP B 1 90 ? -19.906 -52.625 -4.336 1 61.22 90 ASP B CA 1
ATOM 5516 C C . ASP B 1 90 ? -20.281 -52.562 -5.816 1 61.22 90 ASP B C 1
ATOM 5518 O O . ASP B 1 90 ? -20.094 -51.531 -6.473 1 61.22 90 ASP B O 1
ATOM 5522 N N . TYR B 1 91 ? -20.703 -53.656 -6.258 1 57.28 91 TYR B N 1
ATOM 5523 C CA . TYR B 1 91 ? -20.953 -53.812 -7.688 1 57.28 91 TYR B CA 1
ATOM 5524 C C . TYR B 1 91 ? -21.953 -52.75 -8.172 1 57.28 91 TYR B C 1
ATOM 5526 O O . TYR B 1 91 ? -21.719 -52.094 -9.18 1 57.28 91 TYR B O 1
ATOM 5534 N N . ARG B 1 92 ? -23.031 -52.594 -7.457 1 52.41 92 ARG B N 1
ATOM 5535 C CA . ARG B 1 92 ? -24.094 -51.656 -7.891 1 52.41 92 ARG B CA 1
ATOM 5536 C C . ARG B 1 92 ? -23.609 -50.219 -7.867 1 52.41 92 ARG B C 1
ATOM 5538 O O . ARG B 1 92 ? -23.875 -49.469 -8.789 1 52.41 92 ARG B O 1
ATOM 5545 N N . ARG B 1 93 ? -22.906 -49.906 -6.836 1 54.53 93 ARG B N 1
ATOM 5546 C CA . ARG B 1 93 ? -22.453 -48.531 -6.711 1 54.53 93 ARG B CA 1
ATOM 5547 C C . ARG B 1 93 ? -21.359 -48.219 -7.723 1 54.53 93 ARG B C 1
ATOM 5549 O O . ARG B 1 93 ? -21.312 -47.125 -8.273 1 54.53 93 ARG B O 1
ATOM 5556 N N . THR B 1 94 ? -20.641 -49.219 -7.969 1 55.09 94 THR B N 1
ATOM 5557 C CA . THR B 1 94 ? -19.516 -49 -8.891 1 55.09 94 THR B CA 1
ATOM 5558 C C . THR B 1 94 ? -20.031 -48.906 -10.328 1 55.09 94 THR B C 1
ATOM 5560 O O . THR B 1 94 ? -19.531 -48.094 -11.109 1 55.09 94 THR B O 1
ATOM 5563 N N . ILE B 1 95 ? -20.938 -49.781 -10.711 1 53.28 95 ILE B N 1
ATOM 5564 C CA . ILE B 1 95 ? -21.438 -49.75 -12.086 1 53.28 95 ILE B CA 1
ATOM 5565 C C . ILE B 1 95 ? -22.266 -48.5 -12.312 1 53.28 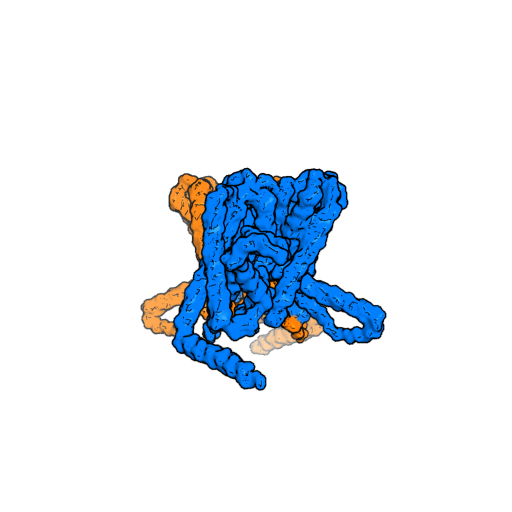95 ILE B C 1
ATOM 5567 O O . ILE B 1 95 ? -22.219 -47.906 -13.391 1 53.28 95 ILE B O 1
ATOM 5571 N N . THR B 1 96 ? -23 -48.156 -11.25 1 50.78 96 THR B N 1
ATOM 5572 C CA . THR B 1 96 ? -23.938 -47.062 -11.469 1 50.78 96 THR B CA 1
ATOM 5573 C C . THR B 1 96 ? -23.219 -45.719 -11.383 1 50.78 96 THR B C 1
ATOM 5575 O O . THR B 1 96 ? -23.562 -44.781 -12.109 1 50.78 96 THR B O 1
ATOM 5578 N N . TYR B 1 97 ? -22.25 -45.75 -10.477 1 53.34 97 TYR B N 1
ATOM 5579 C CA . TYR B 1 97 ? -21.781 -44.375 -10.203 1 53.34 97 TYR B CA 1
ATOM 5580 C C . TYR B 1 97 ? -20.406 -44.156 -10.812 1 53.34 97 TYR B C 1
ATOM 5582 O O . TYR B 1 97 ? -19.953 -43 -10.914 1 53.34 97 TYR B O 1
ATOM 5590 N N . THR B 1 98 ? -19.812 -45.25 -11.219 1 56.88 98 THR B N 1
ATOM 5591 C CA . THR B 1 98 ? -18.438 -45.062 -11.68 1 56.88 98 THR B CA 1
ATOM 5592 C C . THR B 1 98 ? -18.406 -44.75 -13.172 1 56.88 98 THR B C 1
ATOM 5594 O O . THR B 1 98 ? -19.156 -45.344 -13.945 1 56.88 98 THR B O 1
ATOM 5597 N N . LYS B 1 99 ? -17.766 -43.688 -13.57 1 61.19 99 LYS B N 1
ATOM 5598 C CA . LYS B 1 99 ? -17.656 -43.219 -14.953 1 61.19 99 LYS B CA 1
ATOM 5599 C C . LYS B 1 99 ? -16.812 -44.156 -15.789 1 61.19 99 LYS B C 1
ATOM 5601 O O . LYS B 1 99 ? -16.047 -44.969 -15.242 1 61.19 99 LYS B O 1
ATOM 5606 N N . VAL B 1 100 ? -17.062 -44.219 -17.062 1 61.5 100 VAL B N 1
ATOM 5607 C CA . VAL B 1 100 ? -16.469 -45.062 -18.078 1 61.5 100 VAL B CA 1
ATOM 5608 C C . VAL B 1 100 ? -14.938 -45 -17.984 1 61.5 100 VAL B C 1
ATOM 5610 O O . VAL B 1 100 ? -14.266 -46.031 -18.141 1 61.5 100 VAL B O 1
ATOM 5613 N N . ILE B 1 101 ? -14.43 -43.969 -17.547 1 65.69 101 ILE B N 1
ATOM 5614 C CA . ILE B 1 101 ? -12.977 -43.812 -17.562 1 65.69 101 ILE B CA 1
ATOM 5615 C C . ILE B 1 101 ? -12.367 -44.625 -16.422 1 65.69 101 ILE B C 1
ATOM 5617 O O . ILE B 1 101 ? -11.289 -45.219 -16.562 1 65.69 101 ILE B O 1
ATOM 5621 N N . LYS B 1 102 ? -13.039 -44.719 -15.344 1 72 102 LYS B N 1
ATOM 5622 C CA . LYS B 1 102 ? -12.531 -45.531 -14.266 1 72 102 LYS B CA 1
ATOM 5623 C C . LYS B 1 102 ? -12.539 -47 -14.664 1 72 102 LYS B C 1
ATOM 5625 O O . LYS B 1 102 ? -11.625 -47.75 -14.305 1 72 102 LYS B O 1
ATOM 5630 N N . TRP B 1 103 ? -13.461 -47.25 -15.5 1 73.31 103 TRP B N 1
ATOM 5631 C CA . TRP B 1 103 ? -13.539 -48.625 -15.992 1 73.31 103 TRP B CA 1
ATOM 5632 C C . TRP B 1 103 ? -12.344 -48.938 -16.891 1 73.31 103 TRP B C 1
ATOM 5634 O O . TRP B 1 103 ? -11.797 -50.062 -16.828 1 73.31 103 TRP B O 1
ATOM 5644 N N . ILE B 1 104 ? -11.992 -47.906 -17.562 1 76.06 104 ILE B N 1
ATOM 5645 C CA . ILE B 1 104 ? -10.875 -48.094 -18.469 1 76.06 104 ILE B CA 1
ATOM 5646 C C . ILE B 1 104 ? -9.594 -48.312 -17.688 1 76.06 104 ILE B C 1
ATOM 5648 O O . ILE B 1 104 ? -8.805 -49.219 -18 1 76.06 104 ILE B O 1
ATOM 5652 N N . VAL B 1 105 ? -9.477 -47.594 -16.672 1 79.88 105 VAL B N 1
ATOM 5653 C CA . VAL B 1 105 ? -8.25 -47.719 -15.883 1 79.88 105 VAL B CA 1
ATOM 5654 C C . VAL B 1 105 ? -8.266 -49.031 -15.102 1 79.88 105 VAL B C 1
ATOM 5656 O O . VAL B 1 105 ? -7.238 -49.719 -14.984 1 79.88 105 VAL B O 1
ATOM 5659 N N . ASP B 1 106 ? -9.398 -49.438 -14.68 1 80.88 106 ASP B N 1
ATOM 5660 C CA . ASP B 1 106 ? -9.523 -50.688 -13.938 1 80.88 106 ASP B CA 1
ATOM 5661 C C . ASP B 1 106 ? -9.258 -51.875 -14.844 1 80.88 106 ASP B C 1
ATOM 5663 O O . ASP B 1 106 ? -8.555 -52.812 -14.453 1 80.88 106 ASP B O 1
ATOM 5667 N N . ILE B 1 107 ? -9.727 -51.688 -16.047 1 81.12 107 ILE B N 1
ATOM 5668 C CA . ILE B 1 107 ? -9.531 -52.781 -16.984 1 81.12 107 ILE B CA 1
ATOM 5669 C C . ILE B 1 107 ? -8.07 -52.844 -17.406 1 81.12 107 ILE B C 1
ATOM 5671 O O . ILE B 1 107 ? -7.512 -53.938 -17.578 1 81.12 107 ILE B O 1
ATOM 5675 N N . ALA B 1 108 ? -7.559 -51.688 -17.547 1 83.06 108 ALA B N 1
ATOM 5676 C CA . ALA B 1 108 ? -6.152 -51.656 -17.938 1 83.06 108 ALA B CA 1
ATOM 5677 C C . ALA B 1 108 ? -5.277 -52.344 -16.875 1 83.06 108 ALA B C 1
ATOM 5679 O O . ALA B 1 108 ? -4.324 -53.031 -17.219 1 83.06 108 ALA B O 1
ATOM 5680 N N . VAL B 1 109 ? -5.617 -52.125 -15.641 1 86 109 VAL B N 1
ATOM 5681 C CA . VAL B 1 109 ? -4.859 -52.75 -14.562 1 86 109 VAL B CA 1
ATOM 5682 C C . VAL B 1 109 ? -5.066 -54.281 -14.602 1 86 109 VAL B C 1
ATOM 5684 O O . VAL B 1 109 ? -4.121 -55.031 -14.414 1 86 109 VAL B O 1
ATOM 5687 N N . LEU B 1 110 ? -6.27 -54.719 -14.961 1 83.44 110 LEU B N 1
ATOM 5688 C CA . LEU B 1 110 ? -6.574 -56.125 -15.016 1 83.44 110 LEU B CA 1
ATOM 5689 C C . LEU B 1 110 ? -5.895 -56.781 -16.219 1 83.44 110 LEU B C 1
ATOM 5691 O O . LEU B 1 110 ? -5.453 -57.938 -16.125 1 83.44 110 LEU B O 1
ATOM 5695 N N . VAL B 1 111 ? -5.703 -56 -17.234 1 81.06 111 VAL B N 1
ATOM 5696 C CA . VAL B 1 111 ? -5.062 -56.531 -18.453 1 81.06 111 VAL B CA 1
ATOM 5697 C C . VAL B 1 111 ? -3.572 -56.719 -18.203 1 81.06 111 VAL B C 1
ATOM 5699 O O . VAL B 1 111 ? -2.947 -57.594 -18.812 1 81.06 111 VAL B O 1
ATOM 5702 N N . THR B 1 112 ? -3.072 -55.969 -17.312 1 81.56 112 THR B N 1
ATOM 5703 C CA . THR B 1 112 ? -1.649 -56.094 -17.031 1 81.56 112 THR B CA 1
ATOM 5704 C C . THR B 1 112 ? -1.376 -57.438 -16.297 1 81.56 112 THR B C 1
ATOM 5706 O O . THR B 1 112 ? -0.226 -57.844 -16.219 1 81.56 112 THR B O 1
ATOM 5709 N N . LEU B 1 113 ? -2.416 -58.094 -15.844 1 80.06 113 LEU B N 1
ATOM 5710 C CA . LEU B 1 113 ? -2.256 -59.375 -15.188 1 80.06 113 LEU B CA 1
ATOM 5711 C C . LEU B 1 113 ? -2.174 -60.5 -16.203 1 80.06 113 LEU B C 1
ATOM 5713 O O . LEU B 1 113 ? -1.762 -61.625 -15.875 1 80.06 113 LEU B O 1
ATOM 5717 N N . LEU B 1 114 ? -2.477 -60.188 -17.422 1 74.44 114 LEU B N 1
ATOM 5718 C CA . LEU B 1 114 ? -2.561 -61.219 -18.453 1 74.44 114 LEU B CA 1
ATOM 5719 C C . LEU B 1 114 ? -1.211 -61.906 -18.656 1 74.44 114 LEU B C 1
ATOM 5721 O O . LEU B 1 114 ? -1.145 -63.125 -18.797 1 74.44 114 LEU B O 1
ATOM 5725 N N . PRO B 1 115 ? -0.163 -61.094 -18.562 1 70.88 115 PRO B N 1
ATOM 5726 C CA . PRO B 1 115 ? 1.109 -61.781 -18.734 1 70.88 115 PRO B CA 1
ATOM 5727 C C . PRO B 1 115 ? 1.423 -62.719 -17.578 1 70.88 115 PRO B C 1
ATOM 5729 O O . PRO B 1 115 ? 2.188 -63.688 -17.734 1 70.88 115 PRO B O 1
ATOM 5732 N N . ALA B 1 116 ? 0.912 -62.438 -16.438 1 67.5 116 ALA B N 1
ATOM 5733 C CA . ALA B 1 116 ? 1.146 -63.312 -15.289 1 67.5 116 ALA B CA 1
ATOM 5734 C C . ALA B 1 116 ? 0.333 -64.625 -15.398 1 67.5 116 ALA B C 1
ATOM 5736 O O . ALA B 1 116 ? 0.748 -65.625 -14.906 1 67.5 116 ALA B O 1
ATOM 5737 N N . ILE B 1 117 ? -0.849 -64.5 -16.078 1 65.31 117 ILE B N 1
ATOM 5738 C CA . ILE B 1 117 ? -1.71 -65.688 -16.219 1 65.31 117 ILE B CA 1
ATOM 5739 C C . ILE B 1 117 ? -1.271 -66.5 -17.438 1 65.31 117 ILE B C 1
ATOM 5741 O O . ILE B 1 117 ? -1.233 -67.75 -17.375 1 65.31 117 ILE B O 1
ATOM 5745 N N . TYR B 1 118 ? -0.934 -65.688 -18.531 1 62.5 118 TYR B N 1
ATOM 5746 C CA . TYR B 1 118 ? -0.484 -66.375 -19.734 1 62.5 118 TYR B CA 1
ATOM 5747 C C . TYR B 1 118 ? 0.933 -66 -20.109 1 62.5 118 TYR B C 1
ATOM 5749 O O . TYR B 1 118 ? 1.128 -65 -20.859 1 62.5 118 TYR B O 1
ATOM 5757 N N . PRO B 1 119 ? 1.915 -66.5 -19.344 1 60.06 119 PRO B N 1
ATOM 5758 C CA . PRO B 1 119 ? 3.307 -66.125 -19.562 1 60.06 119 PRO B CA 1
ATOM 5759 C C . PRO B 1 119 ? 3.779 -66.375 -20.984 1 60.06 119 PRO B C 1
ATOM 5761 O O . PRO B 1 119 ? 4.941 -66.125 -21.312 1 60.06 119 PRO B O 1
ATOM 5764 N N . ARG B 1 120 ? 3 -67.062 -21.906 1 57.56 120 ARG B N 1
ATOM 5765 C CA . ARG B 1 120 ? 3.602 -67.5 -23.172 1 57.56 120 ARG B CA 1
ATOM 5766 C C . ARG B 1 120 ? 3.775 -66.312 -24.125 1 57.56 120 ARG B C 1
ATOM 5768 O O . ARG B 1 120 ? 2.807 -65.625 -24.453 1 57.56 120 ARG B O 1
ATOM 5775 N N . THR B 1 121 ? 4.898 -65.688 -24.125 1 55 121 THR B N 1
ATOM 5776 C CA . THR B 1 121 ? 5.344 -64.625 -25.016 1 55 121 THR B CA 1
ATOM 5777 C C . THR B 1 121 ? 4.91 -64.875 -26.453 1 55 121 THR B C 1
ATOM 5779 O O . THR B 1 121 ? 4.855 -63.969 -27.266 1 55 121 THR B O 1
ATOM 5782 N N . ASP B 1 122 ? 4.973 -66.125 -26.859 1 51.78 122 ASP B N 1
ATOM 5783 C CA . ASP B 1 122 ? 4.75 -66.5 -28.25 1 51.78 122 ASP B CA 1
ATOM 5784 C C . ASP B 1 122 ? 3.262 -66.438 -28.594 1 51.78 122 ASP B C 1
ATOM 5786 O O . ASP B 1 122 ? 2.805 -67.188 -29.469 1 51.78 122 ASP B O 1
ATOM 5790 N N . ALA B 1 123 ? 2.479 -65.938 -27.859 1 50.81 123 ALA B N 1
ATOM 5791 C CA . ALA B 1 123 ? 1.065 -66.062 -28.203 1 50.81 123 ALA B CA 1
ATOM 5792 C C . ALA B 1 123 ? 0.768 -65.5 -29.562 1 50.81 123 ALA B C 1
ATOM 5794 O O . ALA B 1 123 ? 1.134 -64.312 -29.828 1 50.81 123 ALA B O 1
ATOM 5795 N N . PRO B 1 124 ? 0.562 -66.25 -30.562 1 52.12 124 PRO B N 1
ATOM 5796 C CA . PRO B 1 124 ? 0.371 -65.938 -31.984 1 52.12 124 PRO B CA 1
ATOM 5797 C C . PRO B 1 124 ? -0.607 -64.75 -32.188 1 52.12 124 PRO B C 1
ATOM 5799 O O . PRO B 1 124 ? -0.718 -64.25 -33.312 1 52.12 124 PRO B O 1
ATOM 5802 N N . TRP B 1 125 ? -1.506 -64.625 -31.344 1 51.56 125 TRP B N 1
ATOM 5803 C CA . TRP B 1 125 ? -2.51 -63.781 -31.969 1 51.56 125 TRP B CA 1
ATOM 5804 C C . TRP B 1 125 ? -1.901 -62.469 -32.375 1 51.56 125 TRP B C 1
ATOM 5806 O O . TRP B 1 125 ? -1.503 -62.281 -33.531 1 51.56 125 TRP B O 1
ATOM 5816 N N . LEU B 1 126 ? -2.139 -61.219 -31.672 1 54.41 126 LEU B N 1
ATOM 5817 C CA . LEU B 1 126 ? -1.665 -59.938 -32.156 1 54.41 126 LEU B CA 1
ATOM 5818 C C . LEU B 1 126 ? -0.298 -59.594 -31.594 1 54.41 126 LEU B C 1
ATOM 5820 O O . LEU B 1 126 ? -0.202 -59.125 -30.438 1 54.41 126 LEU B O 1
ATOM 5824 N N . PRO B 1 127 ? 0.715 -60.031 -32.062 1 57.44 127 PRO B N 1
ATOM 5825 C CA . PRO B 1 127 ? 2.098 -59.875 -31.609 1 57.44 127 PRO B CA 1
ATOM 5826 C C . PRO B 1 127 ? 2.4 -58.469 -31.094 1 57.44 127 PRO B C 1
ATOM 5828 O O . PRO B 1 127 ? 3.111 -58.281 -30.109 1 57.44 127 PRO B O 1
ATOM 5831 N N . TRP B 1 128 ? 1.885 -57.531 -31.844 1 59.44 128 TRP B N 1
ATOM 5832 C CA . TRP B 1 128 ? 2.207 -56.156 -31.469 1 59.44 128 TRP B CA 1
ATOM 5833 C C . TRP B 1 128 ? 1.596 -55.812 -30.109 1 59.44 128 TRP B C 1
ATOM 5835 O O . TRP B 1 128 ? 2.24 -55.156 -29.281 1 59.44 128 TRP B O 1
ATOM 5845 N N . LEU B 1 129 ? 0.392 -56.281 -29.906 1 62.28 129 LEU B N 1
ATOM 5846 C CA . LEU B 1 129 ? -0.284 -55.969 -28.656 1 62.28 129 LEU B CA 1
ATOM 5847 C C . LEU B 1 129 ? 0.365 -56.719 -27.5 1 62.28 129 LEU B C 1
ATOM 5849 O O . LEU B 1 129 ? 0.469 -56.188 -26.391 1 62.28 129 LEU B O 1
ATOM 5853 N N . SER B 1 130 ? 0.837 -57.875 -27.875 1 63.56 130 SER B N 1
ATOM 5854 C CA . SER B 1 130 ? 1.471 -58.688 -26.828 1 63.56 130 SER B CA 1
ATOM 5855 C C . SER B 1 130 ? 2.789 -58.094 -26.375 1 63.56 130 SER B C 1
ATOM 5857 O O . SER B 1 130 ? 3.113 -58.094 -25.188 1 63.56 130 SER B O 1
ATOM 5859 N N . THR B 1 131 ? 3.484 -57.469 -27.328 1 65.5 131 THR B N 1
ATOM 5860 C CA . THR B 1 131 ? 4.754 -56.875 -26.953 1 65.5 131 THR B CA 1
ATOM 5861 C C . THR B 1 131 ? 4.523 -55.656 -26.078 1 65.5 131 THR B C 1
ATOM 5863 O O . THR B 1 131 ? 5.281 -55.406 -25.141 1 65.5 131 THR B O 1
ATOM 5866 N N . ILE B 1 132 ? 3.496 -55.031 -26.297 1 68.06 132 ILE B N 1
ATOM 5867 C CA . ILE B 1 132 ? 3.209 -53.812 -25.531 1 68.06 132 ILE B CA 1
ATOM 5868 C C . ILE B 1 132 ? 2.689 -54.188 -24.141 1 68.06 132 ILE B C 1
ATOM 5870 O O . ILE B 1 132 ? 3.102 -53.625 -23.141 1 68.06 132 ILE B O 1
ATOM 5874 N N . LEU B 1 133 ? 1.861 -55.25 -24.172 1 67.75 133 LEU B N 1
ATOM 5875 C CA . LEU B 1 133 ? 1.222 -55.656 -22.938 1 67.75 133 LEU B CA 1
ATOM 5876 C C . LEU B 1 133 ? 2.229 -56.312 -21.984 1 67.75 133 LEU B C 1
ATOM 5878 O O . LEU B 1 133 ? 2.092 -56.219 -20.766 1 67.75 133 LEU B O 1
ATOM 5882 N N . TYR B 1 134 ? 3.254 -56.781 -22.625 1 66.75 134 TYR B N 1
ATOM 5883 C CA . TYR B 1 134 ? 4.234 -57.5 -21.812 1 66.75 134 TYR B CA 1
ATOM 5884 C C . TYR B 1 134 ? 5.422 -56.594 -21.484 1 66.75 134 TYR B C 1
ATOM 5886 O O . TYR B 1 134 ? 6.316 -57 -20.734 1 66.75 134 TYR B O 1
ATOM 5894 N N . SER B 1 135 ? 5.379 -55.469 -21.984 1 75.69 135 SER B N 1
ATOM 5895 C CA . SER B 1 135 ? 6.492 -54.531 -21.766 1 75.69 135 SER B CA 1
ATOM 5896 C C . SER B 1 135 ? 6.418 -53.906 -20.375 1 75.69 135 SER B C 1
ATOM 5898 O O . SER B 1 135 ? 5.328 -53.688 -19.844 1 75.69 135 SER B O 1
ATOM 5900 N N . ARG B 1 136 ? 7.609 -53.844 -19.703 1 77.94 136 ARG B N 1
ATOM 5901 C CA . ARG B 1 136 ? 7.746 -53.25 -18.391 1 77.94 136 ARG B CA 1
ATOM 5902 C C . ARG B 1 136 ? 7.262 -51.812 -18.406 1 77.94 136 ARG B C 1
ATOM 5904 O O . ARG B 1 136 ? 6.676 -51.312 -17.422 1 77.94 136 ARG B O 1
ATOM 5911 N N . LYS B 1 137 ? 7.418 -51.25 -19.516 1 78.88 137 LYS B N 1
ATOM 5912 C CA . LYS B 1 137 ? 7.031 -49.844 -19.609 1 78.88 137 LYS B CA 1
ATOM 5913 C C . LYS B 1 137 ? 5.516 -49.656 -19.547 1 78.88 137 LYS B C 1
ATOM 5915 O O . LYS B 1 137 ? 5.012 -48.719 -18.938 1 78.88 137 LYS B O 1
ATOM 5920 N N . PHE B 1 138 ? 4.895 -50.656 -20.172 1 79.94 138 PHE B N 1
ATOM 5921 C CA . PHE B 1 138 ? 3.439 -50.594 -20.156 1 79.94 138 PHE B CA 1
ATOM 5922 C C . PHE B 1 138 ? 2.912 -50.781 -18.734 1 79.94 138 PHE B C 1
ATOM 5924 O O . PHE B 1 138 ? 2.004 -50.094 -18.297 1 79.94 138 PHE B O 1
ATOM 5931 N N . LEU B 1 139 ? 3.43 -51.75 -18.031 1 81.06 139 LEU B N 1
ATOM 5932 C CA . LEU B 1 139 ? 3.016 -52 -16.656 1 81.06 139 LEU B CA 1
ATOM 5933 C C . LEU B 1 139 ? 3.189 -50.75 -15.789 1 81.06 139 LEU B C 1
ATOM 5935 O O . LEU B 1 139 ? 2.266 -50.344 -15.07 1 81.06 139 LEU B O 1
ATOM 5939 N N . VAL B 1 140 ? 4.336 -50.156 -15.906 1 82.06 140 VAL B N 1
ATOM 5940 C CA . VAL B 1 140 ? 4.652 -49 -15.062 1 82.06 140 VAL B CA 1
ATOM 5941 C C . VAL B 1 140 ? 3.74 -47.844 -15.414 1 82.06 140 VAL B C 1
ATOM 5943 O O . VAL B 1 140 ? 3.258 -47.125 -14.531 1 82.06 140 VAL B O 1
ATOM 5946 N N . ALA B 1 141 ? 3.426 -47.719 -16.641 1 81.5 141 ALA B N 1
ATOM 5947 C CA . ALA B 1 141 ? 2.582 -46.625 -17.094 1 81.5 141 ALA B CA 1
ATOM 5948 C C . ALA B 1 141 ? 1.156 -46.781 -16.562 1 81.5 141 ALA B C 1
ATOM 5950 O O . ALA B 1 141 ? 0.543 -45.781 -16.125 1 81.5 141 ALA B O 1
ATOM 5951 N N . VAL B 1 142 ? 0.664 -47.938 -16.656 1 83.25 142 VAL B N 1
ATOM 5952 C CA . VAL B 1 142 ? -0.708 -48.188 -16.234 1 83.25 142 VAL B CA 1
ATOM 5953 C C . VAL B 1 142 ? -0.815 -48.031 -14.719 1 83.25 142 VAL B C 1
ATOM 5955 O O . VAL B 1 142 ? -1.781 -47.438 -14.219 1 83.25 142 VAL B O 1
ATOM 5958 N N . LEU B 1 143 ? 0.139 -48.562 -14.016 1 85.56 143 LEU B N 1
ATOM 5959 C CA . LEU B 1 143 ? 0.115 -48.438 -12.562 1 85.56 143 LEU B CA 1
ATOM 5960 C C . LEU B 1 143 ? 0.215 -47 -12.133 1 85.56 143 LEU B C 1
ATOM 5962 O O . LEU B 1 143 ? -0.433 -46.562 -11.172 1 85.56 143 LEU B O 1
ATOM 5966 N N . LEU B 1 144 ? 0.988 -46.25 -12.875 1 82.38 144 LEU B N 1
ATOM 5967 C CA . LEU B 1 144 ? 1.122 -44.812 -12.562 1 82.38 144 LEU B CA 1
ATOM 5968 C C . LEU B 1 144 ? -0.185 -44.094 -12.82 1 82.38 144 LEU B C 1
ATOM 5970 O O . LEU B 1 144 ? -0.58 -43.219 -12.039 1 82.38 144 LEU B O 1
ATOM 5974 N N . ALA B 1 145 ? -0.756 -44.438 -13.859 1 77.5 145 ALA B N 1
ATOM 5975 C CA . ALA B 1 145 ? -2.037 -43.812 -14.188 1 77.5 145 ALA B CA 1
ATOM 5976 C C . ALA B 1 145 ? -3.074 -44.094 -13.109 1 77.5 145 ALA B C 1
ATOM 5978 O O . ALA B 1 145 ? -3.82 -43.219 -12.703 1 77.5 145 ALA B O 1
ATOM 5979 N N . TYR B 1 146 ? -3.107 -45.312 -12.703 1 80.44 146 TYR B N 1
ATOM 5980 C CA . TYR B 1 146 ? -4.039 -45.656 -11.641 1 80.44 146 TYR B CA 1
ATOM 5981 C C . TYR B 1 146 ? -3.697 -44.938 -10.344 1 80.44 146 TYR B C 1
ATOM 5983 O O . TYR B 1 146 ? -4.59 -44.5 -9.625 1 80.44 146 TYR B O 1
ATOM 5991 N N . ALA B 1 147 ? -2.447 -44.906 -10.039 1 81.62 147 ALA B N 1
ATOM 5992 C CA . ALA B 1 147 ? -2.012 -44.25 -8.812 1 81.62 147 ALA B CA 1
ATOM 5993 C C . ALA B 1 147 ? -2.412 -42.781 -8.812 1 81.62 147 ALA B C 1
ATOM 5995 O O . ALA B 1 147 ? -2.924 -42.281 -7.816 1 81.62 147 ALA B O 1
ATOM 5996 N N . LEU B 1 148 ? -2.221 -42.156 -9.867 1 74.75 148 LEU B N 1
ATOM 5997 C CA . LEU B 1 148 ? -2.537 -40.719 -9.984 1 74.75 148 LEU B CA 1
ATOM 5998 C C . LEU B 1 148 ? -4.039 -40.5 -9.852 1 74.75 148 LEU B C 1
ATOM 6000 O O . LEU B 1 148 ? -4.465 -39.562 -9.18 1 74.75 148 LEU B O 1
ATOM 6004 N N . THR B 1 149 ? -4.766 -41.312 -10.516 1 73 149 THR B N 1
ATOM 6005 C CA . THR B 1 149 ? -6.215 -41.156 -10.445 1 73 149 THR B CA 1
ATOM 6006 C C . THR B 1 149 ? -6.715 -41.406 -9.023 1 73 149 THR B C 1
ATOM 6008 O O . THR B 1 149 ? -7.625 -40.719 -8.555 1 73 149 THR B O 1
ATOM 6011 N N . ASP B 1 150 ? -6.125 -42.406 -8.469 1 74.56 150 ASP B N 1
ATOM 6012 C CA . ASP B 1 150 ? -6.539 -42.719 -7.105 1 74.56 150 ASP B CA 1
ATOM 6013 C C . ASP B 1 150 ? -6.191 -41.594 -6.137 1 74.56 150 ASP B C 1
ATOM 6015 O O . ASP B 1 150 ? -6.996 -41.25 -5.273 1 74.56 150 ASP B O 1
ATOM 6019 N N . ILE B 1 151 ? -5.031 -41.062 -6.289 1 73 151 ILE B N 1
ATOM 6020 C CA . ILE B 1 151 ? -4.602 -40 -5.41 1 73 151 ILE B CA 1
ATOM 6021 C C . ILE B 1 151 ? -5.496 -38.781 -5.621 1 73 151 ILE B C 1
ATOM 6023 O O . ILE B 1 151 ? -5.902 -38.125 -4.66 1 73 151 ILE B O 1
ATOM 6027 N N . CYS B 1 152 ? -5.77 -38.469 -6.82 1 69.25 152 CYS B N 1
ATOM 6028 C CA . CYS B 1 152 ? -6.645 -37.344 -7.129 1 69.25 152 CYS B CA 1
ATOM 6029 C C . CYS B 1 152 ? -8.039 -37.562 -6.539 1 69.25 152 CYS B C 1
ATOM 6031 O O . CYS B 1 152 ? -8.625 -36.625 -5.977 1 69.25 152 CYS B O 1
ATOM 6033 N N . TYR B 1 153 ? -8.477 -38.781 -6.699 1 68.44 153 TYR B N 1
ATOM 6034 C CA . TYR B 1 153 ? -9.797 -39.094 -6.18 1 68.44 153 TYR B CA 1
ATOM 6035 C C . TYR B 1 153 ? -9.836 -38.969 -4.664 1 68.44 153 TYR B C 1
ATOM 6037 O O . TYR B 1 153 ? -10.781 -38.406 -4.109 1 68.44 153 TYR B O 1
ATOM 6045 N N . THR B 1 154 ? -8.875 -39.531 -4.062 1 68.12 154 THR B N 1
ATOM 6046 C CA . THR B 1 154 ? -8.828 -39.469 -2.605 1 68.12 154 THR B CA 1
ATOM 6047 C C . THR B 1 154 ? -8.695 -38.031 -2.115 1 68.12 154 THR B C 1
ATOM 6049 O O . THR B 1 154 ? -9.242 -37.688 -1.071 1 68.12 154 THR B O 1
ATOM 6052 N N . THR B 1 155 ? -7.973 -37.312 -2.809 1 67.62 155 THR B N 1
ATOM 6053 C CA . THR B 1 155 ? -7.801 -35.938 -2.438 1 67.62 155 THR B CA 1
ATOM 6054 C C . THR B 1 155 ? -9.133 -35.188 -2.527 1 67.62 155 THR B C 1
ATOM 6056 O O . THR B 1 155 ? -9.453 -34.375 -1.651 1 67.62 155 THR B O 1
ATOM 6059 N N . VAL B 1 156 ? -9.883 -35.406 -3.562 1 64.62 156 VAL B N 1
ATOM 6060 C CA . VAL B 1 156 ? -11.172 -34.75 -3.756 1 64.62 156 VAL B CA 1
ATOM 6061 C C . VAL B 1 156 ? -12.164 -35.25 -2.703 1 64.62 156 VAL B C 1
ATOM 6063 O O . VAL B 1 156 ? -12.969 -34.469 -2.191 1 64.62 156 VAL B O 1
ATOM 6066 N N . GLN B 1 157 ? -12.062 -36.531 -2.475 1 62.69 157 GLN B N 1
ATOM 6067 C CA . GLN B 1 157 ? -12.969 -37.094 -1.478 1 62.69 157 GLN B CA 1
ATOM 6068 C C . GLN B 1 157 ? -12.656 -36.562 -0.086 1 62.69 157 GLN B C 1
ATOM 6070 O O . GLN B 1 157 ? -13.562 -36.406 0.741 1 62.69 157 GLN B O 1
ATOM 6075 N N . ALA B 1 158 ? -11.43 -36.438 0.112 1 61 158 ALA B N 1
ATOM 6076 C CA . ALA B 1 158 ? -11.023 -35.875 1.394 1 61 158 ALA B CA 1
ATOM 6077 C C . ALA B 1 158 ? -11.523 -34.438 1.537 1 61 158 ALA B C 1
ATOM 6079 O O . ALA B 1 158 ? -11.617 -33.906 2.65 1 61 158 ALA B O 1
ATOM 6080 N N . MET B 1 159 ? -11.75 -33.75 0.352 1 57.75 159 MET B N 1
ATOM 6081 C CA . MET B 1 159 ? -12.344 -32.406 0.336 1 57.75 159 MET B CA 1
ATOM 6082 C C . MET B 1 159 ? -13.758 -32.438 0.9 1 57.75 159 MET B C 1
ATOM 6084 O O . MET B 1 159 ? -14.352 -31.391 1.16 1 57.75 159 MET B O 1
ATOM 6088 N N . GLY B 1 160 ? -14.266 -33.562 1.148 1 49.91 160 GLY B N 1
ATOM 6089 C CA . GLY B 1 160 ? -15.641 -33.688 1.607 1 49.91 160 GLY B CA 1
ATOM 6090 C C . GLY B 1 160 ? -15.977 -32.781 2.773 1 49.91 160 GLY B C 1
ATOM 6091 O O . GLY B 1 160 ? -15.383 -31.719 2.93 1 49.91 160 GLY B O 1
ATOM 6092 N N . LYS B 1 161 ? -16.75 -33.188 3.812 1 51.75 161 LYS B N 1
ATOM 6093 C CA . LYS B 1 161 ? -17.719 -32.531 4.688 1 51.75 161 LYS B CA 1
ATOM 6094 C C . LYS B 1 161 ? -17.094 -31.406 5.492 1 51.75 161 LYS B C 1
ATOM 6096 O O . LYS B 1 161 ? -17.719 -30.375 5.707 1 51.75 161 LYS B O 1
ATOM 6101 N N . HIS B 1 162 ? -15.82 -31.641 6.137 1 55.5 162 HIS B N 1
ATOM 6102 C CA . HIS B 1 162 ? -15.516 -30.703 7.199 1 55.5 162 HIS B CA 1
ATOM 6103 C C . HIS B 1 162 ? -14.266 -29.891 6.879 1 55.5 162 HIS B C 1
ATOM 6105 O O . HIS B 1 162 ? -13.773 -29.141 7.723 1 55.5 162 HIS B O 1
ATOM 6111 N N . THR B 1 163 ? -13.766 -30.109 5.504 1 59.88 163 THR B N 1
ATOM 6112 C CA . THR B 1 163 ? -12.523 -29.359 5.355 1 59.88 163 THR B CA 1
ATOM 6113 C C . THR B 1 163 ? -12.688 -28.234 4.34 1 59.88 163 THR B C 1
ATOM 6115 O O . THR B 1 163 ? -13.43 -28.375 3.367 1 59.88 163 THR B O 1
ATOM 6118 N N . ASN B 1 164 ? -12.188 -27.062 4.637 1 65.06 164 ASN B N 1
ATOM 6119 C CA . ASN B 1 164 ? -12.258 -25.875 3.789 1 65.06 164 ASN B CA 1
ATOM 6120 C C . ASN B 1 164 ? -11.531 -26.094 2.465 1 65.06 164 ASN B C 1
ATOM 6122 O O . ASN B 1 164 ? -10.414 -26.609 2.441 1 65.06 164 ASN B O 1
ATOM 6126 N N . PRO B 1 165 ? -12.172 -26.031 1.355 1 66.19 165 PRO B N 1
ATOM 6127 C CA . PRO B 1 165 ? -11.602 -26.234 0.02 1 66.19 165 PRO B CA 1
ATOM 6128 C C . PRO B 1 165 ? -10.266 -25.531 -0.168 1 66.19 165 PRO B C 1
ATOM 6130 O O . PRO B 1 165 ? -9.375 -26.031 -0.855 1 66.19 165 PRO B O 1
ATOM 6133 N N . SER B 1 166 ? -10.094 -24.453 0.47 1 70.44 166 SER B N 1
ATOM 6134 C CA . SER B 1 166 ? -8.859 -23.703 0.32 1 70.44 166 SER B CA 1
ATOM 6135 C C . SER B 1 166 ? -7.676 -24.453 0.918 1 70.44 166 SER B C 1
ATOM 6137 O O . SER B 1 166 ? -6.559 -24.391 0.399 1 70.44 166 SER B O 1
ATOM 6139 N N . LEU B 1 167 ? -7.887 -25.203 1.876 1 75.12 167 LEU B N 1
ATOM 6140 C CA . LEU B 1 167 ? -6.816 -25.953 2.523 1 75.12 167 LEU B CA 1
ATOM 6141 C C . LEU B 1 167 ? -6.41 -27.156 1.68 1 75.12 167 LEU B C 1
ATOM 6143 O O . LEU B 1 167 ? -5.227 -27.484 1.597 1 75.12 167 LEU B O 1
ATOM 6147 N N . ILE B 1 168 ? -7.32 -27.703 1.089 1 70.31 168 ILE B N 1
ATOM 6148 C CA . ILE B 1 168 ? -7.027 -28.859 0.241 1 70.31 168 ILE B CA 1
ATOM 6149 C C . ILE B 1 168 ? -6.223 -28.406 -0.976 1 70.31 168 ILE B C 1
ATOM 6151 O O . ILE B 1 168 ? -5.289 -29.094 -1.396 1 70.31 168 ILE B O 1
ATOM 6155 N N . LEU B 1 169 ? -6.637 -27.281 -1.466 1 72.06 169 LEU B N 1
ATOM 6156 C CA . LEU B 1 169 ? -5.887 -26.703 -2.58 1 72.06 169 LEU B CA 1
ATOM 6157 C C . LEU B 1 169 ? -4.441 -26.438 -2.178 1 72.06 169 LEU B C 1
ATOM 6159 O O . LEU B 1 169 ? -3.514 -26.781 -2.918 1 72.06 169 LEU B O 1
ATOM 6163 N N . SER B 1 170 ? -4.285 -25.938 -1.03 1 80.75 170 SER B N 1
ATOM 6164 C CA . SER B 1 170 ? -2.951 -25.609 -0.541 1 80.75 170 SER B CA 1
ATOM 6165 C C . SER B 1 170 ? -2.115 -26.859 -0.332 1 80.75 170 SER B C 1
ATOM 6167 O O . SER B 1 170 ? -0.934 -26.891 -0.683 1 80.75 170 SER B O 1
ATOM 6169 N N . VAL B 1 171 ? -2.688 -27.891 0.12 1 77.5 171 VAL B N 1
ATOM 6170 C CA . VAL B 1 171 ? -1.967 -29.125 0.394 1 77.5 171 VAL B CA 1
ATOM 6171 C C . VAL B 1 171 ? -1.595 -29.812 -0.92 1 77.5 171 VAL B C 1
ATOM 6173 O O . VAL B 1 171 ? -0.511 -30.375 -1.044 1 77.5 171 VAL B O 1
ATOM 6176 N N . SER B 1 172 ? -2.529 -29.734 -1.788 1 76.62 172 SER B N 1
ATOM 6177 C CA . SER B 1 172 ? -2.23 -30.328 -3.09 1 76.62 172 SER B CA 1
ATOM 6178 C C . SER B 1 172 ? -1.021 -29.656 -3.734 1 76.62 172 SER B C 1
ATOM 6180 O O . SER B 1 172 ? -0.17 -30.328 -4.316 1 76.62 172 SER B O 1
ATOM 6182 N N . PHE B 1 173 ? -0.96 -28.344 -3.631 1 84.38 173 PHE B N 1
ATOM 6183 C CA . PHE B 1 173 ? 0.198 -27.625 -4.152 1 84.38 173 PHE B CA 1
ATOM 6184 C C . PHE B 1 173 ? 1.476 -28.094 -3.465 1 84.38 173 PHE B C 1
ATOM 6186 O O . PHE B 1 173 ? 2.498 -28.297 -4.121 1 84.38 173 PHE B O 1
ATOM 6193 N N . LEU B 1 174 ? 1.386 -28.297 -2.191 1 86.06 174 LEU B N 1
ATOM 6194 C CA . LEU B 1 174 ? 2.557 -28.688 -1.418 1 86.06 174 LEU B CA 1
ATOM 6195 C C . LEU B 1 174 ? 3.023 -30.078 -1.815 1 86.06 174 LEU B C 1
ATOM 6197 O O . LEU B 1 174 ? 4.227 -30.344 -1.902 1 86.06 174 LEU B O 1
ATOM 6201 N N . VAL B 1 175 ? 2.135 -30.906 -2.092 1 79.44 175 VAL B N 1
ATOM 6202 C CA . VAL B 1 175 ? 2.469 -32.281 -2.471 1 79.44 175 VAL B CA 1
ATOM 6203 C C . VAL B 1 175 ? 3.217 -32.281 -3.803 1 79.44 175 VAL B C 1
ATOM 6205 O O . VAL B 1 175 ? 4.254 -32.938 -3.938 1 79.44 175 VAL B O 1
ATOM 6208 N N . PHE B 1 176 ? 2.723 -31.562 -4.715 1 84.19 176 PHE B N 1
ATOM 6209 C CA . PHE B 1 176 ? 3.365 -31.531 -6.023 1 84.19 176 PHE B CA 1
ATOM 6210 C C . PHE B 1 176 ? 4.719 -30.828 -5.941 1 84.19 176 PHE B C 1
ATOM 6212 O O . PHE B 1 176 ? 5.652 -31.188 -6.664 1 84.19 176 PHE B O 1
ATOM 6219 N N . ILE B 1 177 ? 4.844 -29.859 -5.031 1 91.88 177 ILE B N 1
ATOM 6220 C CA . ILE B 1 177 ? 6.113 -29.172 -4.844 1 91.88 177 ILE B CA 1
ATOM 6221 C C . ILE B 1 177 ? 7.156 -30.156 -4.305 1 91.88 177 ILE B C 1
ATOM 6223 O O . ILE B 1 177 ? 8.273 -30.234 -4.82 1 91.88 177 ILE B O 1
ATOM 6227 N N . PHE B 1 178 ? 6.766 -30.938 -3.381 1 88.75 178 PHE B N 1
ATOM 6228 C CA . PHE B 1 178 ? 7.711 -31.875 -2.787 1 88.75 178 PHE B CA 1
ATOM 6229 C C . PHE B 1 178 ? 8.016 -33 -3.746 1 88.75 178 PHE B C 1
ATOM 6231 O O . PHE B 1 178 ? 9.172 -33.406 -3.9 1 88.75 178 PHE B O 1
ATOM 6238 N N . LEU B 1 179 ? 7 -33.469 -4.438 1 81.81 179 LEU B N 1
ATOM 6239 C CA . LEU B 1 179 ? 7.223 -34.531 -5.43 1 81.81 179 LEU B CA 1
ATOM 6240 C C . LEU B 1 179 ? 8.133 -34.031 -6.551 1 81.81 179 LEU B C 1
ATOM 6242 O O . LEU B 1 179 ? 9.055 -34.719 -6.969 1 81.81 179 LEU B O 1
ATOM 6246 N N . GLY B 1 180 ? 7.863 -32.844 -6.992 1 90.12 180 GLY B N 1
ATOM 6247 C CA . GLY B 1 180 ? 8.68 -32.25 -8.047 1 90.12 180 GLY B CA 1
ATOM 6248 C C . GLY B 1 180 ? 10.109 -32 -7.613 1 90.12 180 GLY B C 1
ATOM 6249 O O . GLY B 1 180 ? 11.039 -32.156 -8.398 1 90.12 180 GLY B O 1
ATOM 6250 N N . SER B 1 181 ? 10.297 -31.562 -6.355 1 92.31 181 SER B N 1
ATOM 6251 C CA . SER B 1 181 ? 11.633 -31.281 -5.859 1 92.31 181 SER B CA 1
ATOM 6252 C C . SER B 1 181 ? 12.484 -32.531 -5.809 1 92.31 181 SER B C 1
ATOM 6254 O O . SER B 1 181 ? 13.68 -32.5 -6.125 1 92.31 181 SER B O 1
ATOM 6256 N N . PHE B 1 182 ? 11.906 -33.656 -5.512 1 86.88 182 PHE B N 1
ATOM 6257 C CA . PHE B 1 182 ? 12.641 -34.906 -5.465 1 86.88 182 PHE B CA 1
ATOM 6258 C C . PHE B 1 182 ? 12.93 -35.438 -6.871 1 86.88 182 PHE B C 1
ATOM 6260 O O . PHE B 1 182 ? 14 -35.969 -7.133 1 86.88 182 PHE B O 1
ATOM 6267 N N . LEU B 1 183 ? 11.992 -35.219 -7.754 1 86.38 183 LEU B N 1
ATOM 6268 C CA . LEU B 1 183 ? 12.188 -35.656 -9.125 1 86.38 183 LEU B CA 1
ATOM 6269 C C . LEU B 1 183 ? 13.297 -34.844 -9.805 1 86.38 183 LEU B C 1
ATOM 6271 O O . LEU B 1 183 ? 14.133 -35.438 -10.508 1 86.38 183 LEU B O 1
ATOM 6275 N N . LEU B 1 184 ? 13.336 -33.562 -9.516 1 90.81 184 LEU B N 1
ATOM 6276 C CA . LEU B 1 184 ? 14.305 -32.688 -10.18 1 90.81 184 LEU B CA 1
ATOM 6277 C C . LEU B 1 184 ? 15.703 -32.906 -9.617 1 90.81 184 LEU B C 1
ATOM 6279 O O . LEU B 1 184 ? 16.688 -32.562 -10.25 1 90.81 184 LEU B O 1
ATOM 6283 N N . MET B 1 185 ? 15.797 -33.406 -8.438 1 88.25 185 MET B N 1
ATOM 6284 C CA . MET B 1 185 ? 17.094 -33.625 -7.809 1 88.25 185 MET B CA 1
ATOM 6285 C C . MET B 1 185 ? 17.734 -34.938 -8.297 1 88.25 185 MET B C 1
ATOM 6287 O O . MET B 1 185 ? 18.906 -35.156 -8.062 1 88.25 185 MET B O 1
ATOM 6291 N N . MET B 1 186 ? 17.094 -35.688 -9.055 1 85 186 MET B N 1
ATOM 6292 C CA . MET B 1 186 ? 17.578 -37 -9.508 1 85 186 MET B CA 1
ATOM 6293 C C . MET B 1 186 ? 18.688 -36.844 -10.539 1 85 186 MET B C 1
ATOM 6295 O O . MET B 1 186 ? 18.656 -35.906 -11.344 1 85 186 MET B O 1
ATOM 6299 N N . PRO B 1 187 ? 19.625 -37.719 -10.539 1 85.19 187 PRO B N 1
ATOM 6300 C CA . PRO B 1 187 ? 20.781 -37.625 -11.43 1 85.19 187 PRO B CA 1
ATOM 6301 C C . PRO B 1 187 ? 20.406 -37.719 -12.906 1 85.19 187 PRO B C 1
ATOM 6303 O O . PRO B 1 187 ? 21.109 -37.156 -13.758 1 85.19 187 PRO B O 1
ATOM 6306 N N . LYS B 1 188 ? 19.297 -38.375 -13.266 1 86.19 188 LYS B N 1
ATOM 6307 C CA . LYS B 1 188 ? 18.922 -38.438 -14.672 1 86.19 188 LYS B CA 1
ATOM 6308 C C . LYS B 1 188 ? 18.297 -37.156 -15.148 1 86.19 188 LYS B C 1
ATOM 6310 O O . LYS B 1 188 ? 18.188 -36.906 -16.359 1 86.19 188 LYS B O 1
ATOM 6315 N N . CYS B 1 189 ? 17.891 -36.438 -14.234 1 89.94 189 CYS B N 1
ATOM 6316 C CA . CYS B 1 189 ? 17.234 -35.188 -14.594 1 89.94 189 CYS B CA 1
ATOM 6317 C C . CYS B 1 189 ? 18.219 -34.031 -14.562 1 89.94 189 CYS B C 1
ATOM 6319 O O . CYS B 1 189 ? 17.906 -32.938 -15.031 1 89.94 189 CYS B O 1
ATOM 6321 N N . THR B 1 190 ? 19.422 -34.219 -14.008 1 90.75 190 THR B N 1
ATOM 6322 C CA . THR B 1 190 ? 20.391 -33.125 -13.883 1 90.75 190 THR B CA 1
ATOM 6323 C C . THR B 1 190 ? 21.719 -33.531 -14.508 1 90.75 190 THR B C 1
ATOM 6325 O O . THR B 1 190 ? 22.094 -34.719 -14.508 1 90.75 190 THR B O 1
ATOM 6328 N N . LEU B 1 191 ? 22.391 -32.594 -15.078 1 88.38 191 LEU B N 1
ATOM 6329 C CA . LEU B 1 191 ? 23.734 -32.812 -15.602 1 88.38 191 LEU B CA 1
ATOM 6330 C C . LEU B 1 191 ? 24.766 -32.719 -14.492 1 88.38 191 LEU B C 1
ATOM 6332 O O . LEU B 1 191 ? 25.781 -33.438 -14.523 1 88.38 191 LEU B O 1
ATOM 6336 N N . TYR B 1 192 ? 24.484 -31.797 -13.531 1 88.56 192 TYR B N 1
ATOM 6337 C CA . TYR B 1 192 ? 25.328 -31.656 -12.344 1 88.56 192 TYR B CA 1
ATOM 6338 C C . TYR B 1 192 ? 24.484 -31.719 -11.078 1 88.56 192 TYR B C 1
ATOM 6340 O O . TYR B 1 192 ? 23.312 -31.328 -11.078 1 88.56 192 TYR B O 1
ATOM 6348 N N . PRO B 1 193 ? 25.078 -32.344 -10.047 1 88.06 193 PRO B N 1
ATOM 6349 C CA . PRO B 1 193 ? 24.312 -32.438 -8.805 1 88.06 193 PRO B CA 1
ATOM 6350 C C . PRO B 1 193 ? 23.922 -31.078 -8.227 1 88.06 193 PRO B C 1
ATOM 6352 O O . PRO B 1 193 ? 24.734 -30.141 -8.266 1 88.06 193 PRO B O 1
ATOM 6355 N N . ILE B 1 194 ? 22.719 -30.953 -7.848 1 91.31 194 ILE B N 1
ATOM 6356 C CA . ILE B 1 194 ? 22.219 -29.703 -7.273 1 91.31 194 ILE B CA 1
ATOM 6357 C C . ILE B 1 194 ? 21.812 -29.938 -5.816 1 91.31 194 ILE B C 1
ATOM 6359 O O . ILE B 1 194 ? 21.516 -31.062 -5.422 1 91.31 194 ILE B O 1
ATOM 6363 N N . SER B 1 195 ? 21.906 -28.875 -4.977 1 92.56 195 SER B N 1
ATOM 6364 C CA . SER B 1 195 ? 21.469 -28.938 -3.584 1 92.56 195 SER B CA 1
ATOM 6365 C C . SER B 1 195 ? 19.953 -29.078 -3.484 1 92.56 195 SER B C 1
ATOM 6367 O O . SER B 1 195 ? 19.234 -28.672 -4.402 1 92.56 195 SER B O 1
ATOM 6369 N N . TYR B 1 196 ? 19.484 -29.672 -2.445 1 93.12 196 TYR B N 1
ATOM 6370 C CA . TYR B 1 196 ? 18.047 -29.859 -2.271 1 93.12 196 TYR B CA 1
ATOM 6371 C C . TYR B 1 196 ? 17.344 -28.516 -2.18 1 93.12 196 TYR B C 1
ATOM 6373 O O . TYR B 1 196 ? 16.203 -28.375 -2.654 1 93.12 196 TYR B O 1
ATOM 6381 N N . ALA B 1 197 ? 18 -27.547 -1.562 1 94.5 197 ALA B N 1
ATOM 6382 C CA . ALA B 1 197 ? 17.391 -26.219 -1.466 1 94.5 197 ALA B CA 1
ATOM 6383 C C . ALA B 1 197 ? 17.125 -25.641 -2.85 1 94.5 197 ALA B C 1
ATOM 6385 O O . ALA B 1 197 ? 16.094 -25 -3.074 1 94.5 197 ALA B O 1
ATOM 6386 N N . ASP B 1 198 ? 17.984 -25.906 -3.719 1 95.44 198 ASP B N 1
ATOM 6387 C CA . ASP B 1 198 ? 17.828 -25.406 -5.078 1 95.44 198 ASP B CA 1
ATOM 6388 C C . ASP B 1 198 ? 16.734 -26.156 -5.824 1 95.44 198 ASP B C 1
ATOM 6390 O O . ASP B 1 198 ? 15.938 -25.547 -6.551 1 95.44 198 ASP B O 1
ATOM 6394 N N . SER B 1 199 ? 16.719 -27.453 -5.641 1 94.75 199 SER B N 1
ATOM 6395 C CA . SER B 1 199 ? 15.68 -28.25 -6.281 1 94.75 199 SER B CA 1
ATOM 6396 C C . SER B 1 199 ? 14.297 -27.875 -5.746 1 94.75 199 SER B C 1
ATOM 6398 O O . SER B 1 199 ? 13.336 -27.781 -6.508 1 94.75 199 SER B O 1
ATOM 6400 N N . LEU B 1 200 ? 14.234 -27.688 -4.422 1 96.06 200 LEU B N 1
ATOM 6401 C CA . LEU B 1 200 ? 12.984 -27.25 -3.805 1 96.06 200 LEU B CA 1
ATOM 6402 C C . LEU B 1 200 ? 12.562 -25.891 -4.336 1 96.06 200 LEU B C 1
ATOM 6404 O O . LEU B 1 200 ? 11.375 -25.672 -4.605 1 96.06 200 LEU B O 1
ATOM 6408 N N . PHE B 1 201 ? 13.516 -25.047 -4.445 1 97.5 201 PHE B N 1
ATOM 6409 C CA . PHE B 1 201 ? 13.242 -23.703 -4.934 1 97.5 201 PHE B CA 1
ATOM 6410 C C . PHE B 1 201 ? 12.695 -23.75 -6.355 1 97.5 201 PHE B C 1
ATOM 6412 O O . PHE B 1 201 ? 11.68 -23.109 -6.656 1 97.5 201 PHE B O 1
ATOM 6419 N N . VAL B 1 202 ? 13.305 -24.5 -7.211 1 96.38 202 VAL B N 1
ATOM 6420 C CA . VAL B 1 202 ? 12.906 -24.562 -8.609 1 96.38 202 VAL B CA 1
ATOM 6421 C C . VAL B 1 202 ? 11.547 -25.234 -8.734 1 96.38 202 VAL B C 1
ATOM 6423 O O . VAL B 1 202 ? 10.688 -24.797 -9.508 1 96.38 202 VAL B O 1
ATOM 6426 N N . ALA B 1 203 ? 11.328 -26.266 -7.969 1 96 203 ALA B N 1
ATOM 6427 C CA . ALA B 1 203 ? 10.039 -26.953 -7.98 1 96 203 ALA B CA 1
ATOM 6428 C C . ALA B 1 203 ? 8.922 -26.031 -7.504 1 96 203 ALA B C 1
ATOM 6430 O O . ALA B 1 203 ? 7.84 -26 -8.094 1 96 203 ALA B O 1
ATOM 6431 N N . THR B 1 204 ? 9.211 -25.328 -6.406 1 96.88 204 THR B N 1
ATOM 6432 C CA . THR B 1 204 ? 8.227 -24.375 -5.891 1 96.88 204 THR B CA 1
ATOM 6433 C C . THR B 1 204 ? 7.941 -23.281 -6.918 1 96.88 204 THR B C 1
ATOM 6435 O O . THR B 1 204 ? 6.781 -22.953 -7.168 1 96.88 204 THR B O 1
ATOM 6438 N N . SER B 1 205 ? 8.977 -22.75 -7.484 1 96.56 205 SER B N 1
ATOM 6439 C CA . SER B 1 205 ? 8.836 -21.703 -8.492 1 96.56 205 SER B CA 1
ATOM 6440 C C . SER B 1 205 ? 8.039 -22.188 -9.695 1 96.56 205 SER B C 1
ATOM 6442 O O . SER B 1 205 ? 7.238 -21.453 -10.266 1 96.56 205 SER B O 1
ATOM 6444 N N . ALA B 1 206 ? 8.219 -23.469 -10.078 1 95.69 206 ALA B N 1
ATOM 6445 C CA . ALA B 1 206 ? 7.527 -24.047 -11.227 1 95.69 206 ALA B CA 1
ATOM 6446 C C . ALA B 1 206 ? 6.051 -24.281 -10.922 1 95.69 206 ALA B C 1
ATOM 6448 O O . ALA B 1 206 ? 5.18 -23.875 -11.703 1 95.69 206 ALA B O 1
ATOM 6449 N N . VAL B 1 207 ? 5.754 -24.844 -9.789 1 93.12 207 VAL B N 1
ATOM 6450 C CA . VAL B 1 207 ? 4.379 -25.172 -9.438 1 93.12 207 VAL B CA 1
ATOM 6451 C C . VAL B 1 207 ? 3.602 -23.875 -9.156 1 93.12 207 VAL B C 1
ATOM 6453 O O . VAL B 1 207 ? 2.412 -23.781 -9.469 1 93.12 207 VAL B O 1
ATOM 6456 N N . CYS B 1 208 ? 4.305 -22.922 -8.578 1 93.31 208 CYS B N 1
ATOM 6457 C CA . CYS B 1 208 ? 3.654 -21.656 -8.273 1 93.31 208 CYS B CA 1
ATOM 6458 C C . CYS B 1 208 ? 3.73 -20.703 -9.469 1 93.31 208 CYS B C 1
ATOM 6460 O O . CYS B 1 208 ? 3.295 -19.562 -9.383 1 93.31 208 CYS B O 1
ATOM 6462 N N . ILE B 1 209 ? 4.285 -21.156 -10.547 1 92.75 209 ILE B N 1
ATOM 6463 C CA . ILE B 1 209 ? 4.367 -20.453 -11.82 1 92.75 209 ILE B CA 1
ATOM 6464 C C . ILE B 1 209 ? 5.02 -19.094 -11.609 1 92.75 209 ILE B C 1
ATOM 6466 O O . ILE B 1 209 ? 4.512 -18.062 -12.086 1 92.75 209 ILE B O 1
ATOM 6470 N N . THR B 1 210 ? 6.086 -18.906 -10.883 1 93.12 210 THR B N 1
ATOM 6471 C CA . THR B 1 210 ? 6.773 -17.656 -10.594 1 93.12 210 THR B CA 1
ATOM 6472 C C . THR B 1 210 ? 7.918 -17.422 -11.57 1 93.12 210 THR B C 1
ATOM 6474 O O . THR B 1 210 ? 8.086 -16.328 -12.102 1 93.12 210 THR B O 1
ATOM 6477 N N . GLY B 1 211 ? 8.773 -18.469 -11.797 1 91.62 211 GLY B N 1
ATOM 6478 C CA . GLY B 1 211 ? 9.852 -18.344 -12.773 1 91.62 211 GLY B CA 1
ATOM 6479 C C . GLY B 1 211 ? 11.172 -17.938 -12.156 1 91.62 211 GLY B C 1
ATOM 6480 O O . GLY B 1 211 ? 12.195 -17.891 -12.844 1 91.62 211 GLY B O 1
ATOM 6481 N N . LEU B 1 212 ? 11.211 -17.656 -10.852 1 93 212 LEU B N 1
ATOM 6482 C CA . LEU B 1 212 ? 12.484 -17.422 -10.18 1 93 212 LEU B CA 1
ATOM 6483 C C . LEU B 1 212 ? 13.305 -18.703 -10.094 1 93 212 LEU B C 1
ATOM 6485 O O . LEU B 1 212 ? 12.766 -19.766 -9.82 1 93 212 LEU B O 1
ATOM 6489 N N . THR B 1 213 ? 14.57 -18.594 -10.375 1 92.62 213 THR B N 1
ATOM 6490 C CA . THR B 1 213 ? 15.414 -19.781 -10.344 1 92.62 213 THR B CA 1
ATOM 6491 C C . THR B 1 213 ? 16.766 -19.469 -9.711 1 92.62 213 THR B C 1
ATOM 6493 O O . THR B 1 213 ? 17.312 -18.391 -9.906 1 92.62 213 THR B O 1
ATOM 6496 N N . THR B 1 214 ? 17.25 -20.328 -8.938 1 93.06 214 THR B N 1
ATOM 6497 C CA . THR B 1 214 ? 18.547 -20.203 -8.289 1 93.06 214 THR B CA 1
ATOM 6498 C C . THR B 1 214 ? 19.641 -20.828 -9.141 1 93.06 214 THR B C 1
ATOM 6500 O O . THR B 1 214 ? 20.828 -20.594 -8.898 1 93.06 214 THR B O 1
ATOM 6503 N N . ILE B 1 215 ? 19.219 -21.641 -10.109 1 90.94 215 ILE B N 1
ATOM 6504 C CA . ILE B 1 215 ? 20.172 -22.297 -11 1 90.94 215 ILE B CA 1
ATOM 6505 C C . ILE B 1 215 ? 19.781 -22.016 -12.453 1 90.94 215 ILE B C 1
ATOM 6507 O O . ILE B 1 215 ? 18.672 -21.578 -12.742 1 90.94 215 ILE B O 1
ATOM 6511 N N . ASP B 1 216 ? 20.719 -22.219 -13.32 1 90.25 216 ASP B N 1
ATOM 6512 C CA . ASP B 1 216 ? 20.438 -22.062 -14.742 1 90.25 216 ASP B CA 1
ATOM 6513 C C . ASP B 1 216 ? 19.688 -23.281 -15.289 1 90.25 216 ASP B C 1
ATOM 6515 O O . ASP B 1 216 ? 20.266 -24.359 -15.414 1 90.25 216 ASP B O 1
ATOM 6519 N N . VAL B 1 217 ? 18.5 -23.125 -15.688 1 90.31 217 VAL B N 1
ATOM 6520 C CA . VAL B 1 217 ? 17.609 -24.203 -16.094 1 90.31 217 VAL B CA 1
ATOM 6521 C C . VAL B 1 217 ? 18.109 -24.844 -17.375 1 90.31 217 VAL B C 1
ATOM 6523 O O . VAL B 1 217 ? 18.078 -26.078 -17.516 1 90.31 217 VAL B O 1
ATOM 6526 N N . ALA B 1 218 ? 18.688 -24.078 -18.281 1 88.19 218 ALA B N 1
ATOM 6527 C CA . ALA B 1 218 ? 19.094 -24.562 -19.594 1 88.19 218 ALA B CA 1
ATOM 6528 C C . ALA B 1 218 ? 20.344 -25.438 -19.5 1 88.19 218 ALA B C 1
ATOM 6530 O O . ALA B 1 218 ? 20.453 -26.438 -20.219 1 88.19 218 ALA B O 1
ATOM 6531 N N . THR B 1 219 ? 21.203 -25.141 -18.562 1 88.56 219 THR B N 1
ATOM 6532 C CA . THR B 1 219 ? 22.484 -25.844 -18.516 1 88.56 219 THR B CA 1
ATOM 6533 C C . THR B 1 219 ? 22.469 -26.922 -17.422 1 88.56 219 THR B C 1
ATOM 6535 O O . THR B 1 219 ? 23.312 -27.812 -17.406 1 88.56 219 THR B O 1
ATOM 6538 N N . THR B 1 220 ? 21.5 -26.875 -16.578 1 91.25 220 THR B N 1
ATOM 6539 C CA . THR B 1 220 ? 21.516 -27.781 -15.438 1 91.25 220 THR B CA 1
ATOM 6540 C C . THR B 1 220 ? 20.641 -29 -15.703 1 91.25 220 THR B C 1
ATOM 6542 O O . THR B 1 220 ? 20.969 -30.109 -15.289 1 91.25 220 THR B O 1
ATOM 6545 N N . PHE B 1 221 ? 19.578 -28.891 -16.438 1 92.25 221 PHE B N 1
ATOM 6546 C CA . PHE B 1 221 ? 18.594 -29.969 -16.547 1 92.25 221 PHE B CA 1
ATOM 6547 C C . PHE B 1 221 ? 18.75 -30.703 -17.875 1 92.25 221 PHE B C 1
ATOM 6549 O O . PHE B 1 221 ? 19.047 -30.094 -18.891 1 92.25 221 PHE B O 1
ATOM 6556 N N . THR B 1 222 ? 18.594 -31.969 -17.812 1 91.06 222 THR B N 1
ATOM 6557 C CA . THR B 1 222 ? 18.516 -32.812 -18.984 1 91.06 222 THR B CA 1
ATOM 6558 C C . THR B 1 222 ? 17.141 -32.719 -19.656 1 91.06 222 THR B C 1
ATOM 6560 O O . THR B 1 222 ? 16.25 -32.062 -19.125 1 91.06 222 THR B O 1
ATOM 6563 N N . PRO B 1 223 ? 16.953 -33.281 -20.828 1 87.75 223 PRO B N 1
ATOM 6564 C CA . PRO B 1 223 ? 15.625 -33.25 -21.453 1 87.75 223 PRO B CA 1
ATOM 6565 C C . PRO B 1 223 ? 14.531 -33.844 -20.578 1 87.75 223 PRO B C 1
ATOM 6567 O O . PRO B 1 223 ? 13.398 -33.344 -20.562 1 87.75 223 PRO B O 1
ATOM 6570 N N . LEU B 1 224 ? 14.914 -34.875 -19.859 1 86.62 224 LEU B N 1
ATOM 6571 C CA . LEU B 1 224 ? 13.945 -35.438 -18.922 1 86.62 224 LEU B CA 1
ATOM 6572 C C . LEU B 1 224 ? 13.625 -34.438 -17.812 1 86.62 224 LEU B C 1
ATOM 6574 O O . LEU B 1 224 ? 12.477 -34.344 -17.391 1 86.62 224 LEU B O 1
ATOM 6578 N N . GLY B 1 225 ? 14.664 -33.812 -17.328 1 90.19 225 GLY B N 1
ATOM 6579 C CA . GLY B 1 225 ? 14.461 -32.781 -16.328 1 90.19 225 GLY B CA 1
ATOM 6580 C C . GLY B 1 225 ? 13.57 -31.656 -16.812 1 90.19 225 GLY B C 1
ATOM 6581 O O . GLY B 1 225 ? 12.719 -31.156 -16.062 1 90.19 225 GLY B O 1
ATOM 6582 N N . LEU B 1 226 ? 13.742 -31.266 -18.047 1 92.62 226 LEU B N 1
ATOM 6583 C CA . LEU B 1 226 ? 12.93 -30.203 -18.641 1 92.62 226 LEU B CA 1
ATOM 6584 C C . LEU B 1 226 ? 11.484 -30.656 -18.781 1 92.62 226 LEU B C 1
ATOM 6586 O O . LEU B 1 226 ? 10.562 -29.844 -18.656 1 92.62 226 LEU B O 1
ATOM 6590 N N . LEU B 1 227 ? 11.297 -31.906 -19.078 1 90.06 227 LEU B N 1
ATOM 6591 C CA . LEU B 1 227 ? 9.945 -32.469 -19.188 1 90.06 227 LEU B CA 1
ATOM 6592 C C . LEU B 1 227 ? 9.242 -32.406 -17.828 1 90.06 227 LEU B C 1
ATOM 6594 O O . LEU B 1 227 ? 8.07 -32.031 -17.75 1 90.06 227 LEU B O 1
ATOM 6598 N N . VAL B 1 228 ? 9.977 -32.844 -16.812 1 89.69 228 VAL B N 1
ATOM 6599 C CA . VAL B 1 228 ? 9.422 -32.781 -15.469 1 89.69 228 VAL B CA 1
ATOM 6600 C C . VAL B 1 228 ? 9.078 -31.344 -15.102 1 89.69 228 VAL B C 1
ATOM 6602 O O . VAL B 1 228 ? 7.996 -31.078 -14.57 1 89.69 228 VAL B O 1
ATOM 6605 N N . LEU B 1 229 ? 9.984 -30.453 -15.383 1 94.31 229 LEU B N 1
ATOM 6606 C CA . LEU B 1 229 ? 9.758 -29.031 -15.109 1 94.31 229 LEU B CA 1
ATOM 6607 C C . LEU B 1 229 ? 8.531 -28.531 -15.859 1 94.31 229 LEU B C 1
ATOM 6609 O O . LEU B 1 229 ? 7.703 -27.812 -15.289 1 94.31 229 LEU B O 1
ATOM 6613 N N . GLY B 1 230 ? 8.406 -28.922 -17.078 1 93.5 230 GLY B N 1
ATOM 6614 C CA . GLY B 1 230 ? 7.246 -28.531 -17.875 1 93.5 230 GLY B CA 1
ATOM 6615 C C . GLY B 1 230 ? 5.938 -29.047 -17.297 1 93.5 230 GLY B C 1
ATOM 6616 O O . GLY B 1 230 ? 4.934 -28.328 -17.297 1 93.5 230 GLY B O 1
ATOM 6617 N N . LEU B 1 231 ? 5.969 -30.234 -16.812 1 88.75 231 LEU B N 1
ATOM 6618 C CA . LEU B 1 231 ? 4.773 -30.828 -16.234 1 88.75 231 LEU B CA 1
ATOM 6619 C C . LEU B 1 231 ? 4.383 -30.094 -14.945 1 88.75 231 LEU B C 1
ATOM 6621 O O . LEU B 1 231 ? 3.195 -29.891 -14.688 1 88.75 231 LEU B O 1
ATOM 6625 N N . LEU B 1 232 ? 5.363 -29.812 -14.188 1 92.19 232 LEU B N 1
ATOM 6626 C CA . LEU B 1 232 ? 5.094 -29.062 -12.953 1 92.19 232 LEU B CA 1
ATOM 6627 C C . LEU B 1 232 ? 4.48 -27.703 -13.258 1 92.19 232 LEU B C 1
ATOM 6629 O O . LEU B 1 232 ? 3.543 -27.281 -12.578 1 92.19 232 LEU B O 1
ATOM 6633 N N . ILE B 1 233 ? 4.977 -27 -14.258 1 93.19 233 ILE B N 1
ATOM 6634 C CA . ILE B 1 233 ? 4.449 -25.703 -14.672 1 93.19 233 ILE B CA 1
ATOM 6635 C C . ILE B 1 233 ? 2.998 -25.844 -15.117 1 93.19 233 ILE B C 1
ATOM 6637 O O . ILE B 1 233 ? 2.141 -25.047 -14.742 1 93.19 233 ILE B O 1
ATOM 6641 N N . GLN B 1 234 ? 2.742 -26.922 -15.844 1 89.88 234 GLN B N 1
ATOM 6642 C CA . GLN B 1 234 ? 1.4 -27.141 -16.359 1 89.88 234 GLN B CA 1
ATOM 6643 C C . GLN B 1 234 ? 0.408 -27.406 -15.234 1 89.88 234 GLN B C 1
ATOM 6645 O O . GLN B 1 234 ? -0.702 -26.875 -15.242 1 89.88 234 GLN B O 1
ATOM 6650 N N . ILE B 1 235 ? 0.804 -28.188 -14.336 1 85.19 235 ILE B N 1
ATOM 6651 C CA . ILE B 1 235 ? -0.042 -28.5 -13.188 1 85.19 235 ILE B CA 1
ATOM 6652 C C . ILE B 1 235 ? -0.302 -27.234 -12.375 1 85.19 235 ILE B C 1
ATOM 6654 O O . ILE B 1 235 ? -1.431 -27 -11.945 1 85.19 235 ILE B O 1
ATOM 6658 N N . GLY B 1 236 ? 0.683 -26.484 -12.203 1 87.06 236 GLY B N 1
ATOM 6659 C CA . GLY B 1 236 ? 0.541 -25.219 -11.484 1 87.06 236 GLY B CA 1
ATOM 6660 C C . GLY B 1 236 ? -0.333 -24.219 -12.203 1 87.06 236 GLY B C 1
ATOM 6661 O O . GLY B 1 236 ? -1.141 -23.531 -11.578 1 87.06 236 GLY B O 1
ATOM 6662 N N . GLY B 1 237 ? -0.12 -24.078 -13.477 1 85.25 237 GLY B N 1
ATOM 6663 C CA . GLY B 1 237 ? -0.872 -23.125 -14.281 1 85.25 237 GLY B CA 1
ATOM 6664 C C . GLY B 1 237 ? -2.357 -23.422 -14.32 1 85.25 237 GLY B C 1
ATOM 6665 O O . GLY B 1 237 ? -3.182 -22.531 -14.141 1 85.25 237 GLY B O 1
ATOM 6666 N N . LEU B 1 238 ? -2.707 -24.578 -14.562 1 78.25 238 LEU B N 1
ATOM 6667 C CA . LEU B 1 238 ? -4.109 -24.984 -14.602 1 78.25 238 LEU B CA 1
ATOM 6668 C C . LEU B 1 238 ? -4.723 -24.969 -13.211 1 78.25 238 LEU B C 1
ATOM 6670 O O . LEU B 1 238 ? -5.938 -24.797 -13.062 1 78.25 238 LEU B O 1
ATOM 6674 N N . GLY B 1 239 ? -3.967 -24.859 -12.305 1 70.44 239 GLY B N 1
ATOM 6675 C CA . GLY B 1 239 ? -4.457 -24.984 -10.945 1 70.44 239 GLY B CA 1
ATOM 6676 C C . GLY B 1 239 ? -4.566 -26.438 -10.484 1 70.44 239 GLY B C 1
ATOM 6677 O O . GLY B 1 239 ? -5.152 -27.266 -11.18 1 70.44 239 GLY B O 1
ATOM 6678 N N . VAL B 1 240 ? -4.023 -26.562 -9.477 1 57.41 240 VAL B N 1
ATOM 6679 C CA . VAL B 1 240 ? -3.965 -27.922 -8.953 1 57.41 240 VAL B CA 1
ATOM 6680 C C . VAL B 1 240 ? -5.379 -28.484 -8.805 1 57.41 240 VAL B C 1
ATOM 6682 O O . VAL B 1 240 ? -5.629 -29.656 -9.125 1 57.41 240 VAL B O 1
ATOM 6685 N N . MET B 1 241 ? -6.168 -27.516 -8.625 1 55.97 241 MET B N 1
ATOM 6686 C CA . MET B 1 241 ? -7.512 -28.016 -8.352 1 55.97 241 MET B CA 1
ATOM 6687 C C . MET B 1 241 ? -8.258 -28.297 -9.656 1 55.97 241 MET B C 1
ATOM 6689 O O . MET B 1 241 ? -9.039 -29.25 -9.727 1 55.97 241 MET B O 1
ATOM 6693 N N . THR B 1 242 ? -8.078 -27.359 -10.523 1 61.91 242 THR B N 1
ATOM 6694 C CA . THR B 1 242 ? -8.672 -27.672 -11.812 1 61.91 242 THR B CA 1
ATOM 6695 C C . THR B 1 242 ? -8.172 -29.016 -12.328 1 61.91 242 THR B C 1
ATOM 6697 O O . THR B 1 242 ? -8.953 -29.844 -12.797 1 61.91 242 THR B O 1
ATOM 6700 N N . PHE B 1 243 ? -6.98 -29.094 -12.023 1 58.62 243 PHE B N 1
ATOM 6701 C CA . PHE B 1 243 ? -6.355 -30.328 -12.477 1 58.62 243 PHE B CA 1
ATOM 6702 C C . PHE B 1 243 ? -6.887 -31.531 -11.695 1 58.62 243 PHE B C 1
ATOM 6704 O O . PHE B 1 243 ? -7.277 -32.531 -12.289 1 58.62 243 PHE B O 1
ATOM 6711 N N . THR B 1 244 ? -7.016 -31.266 -10.414 1 55.41 244 THR B N 1
ATOM 6712 C CA . THR B 1 244 ? -7.422 -32.375 -9.555 1 55.41 244 THR B CA 1
ATOM 6713 C C . THR B 1 244 ? -8.906 -32.688 -9.742 1 55.41 244 THR B C 1
ATOM 6715 O O . THR B 1 244 ? -9.297 -33.844 -9.773 1 55.41 244 THR B O 1
ATOM 6718 N N . SER B 1 245 ? -9.609 -31.516 -9.828 1 60.62 245 SER B N 1
ATOM 6719 C CA . SER B 1 245 ? -11.047 -31.734 -10 1 60.62 245 SER B CA 1
ATOM 6720 C C . SER B 1 245 ? -11.352 -32.406 -11.32 1 60.62 245 SER B C 1
ATOM 6722 O O . SER B 1 245 ? -12.273 -33.25 -11.398 1 60.62 245 SER B O 1
ATOM 6724 N N . PHE B 1 246 ? -10.656 -32.094 -12.258 1 58.47 246 PHE B N 1
ATOM 6725 C CA . PHE B 1 246 ? -10.836 -32.75 -13.555 1 58.47 246 PHE B CA 1
ATOM 6726 C C . PHE B 1 246 ? -10.625 -34.25 -13.453 1 58.47 246 PHE B C 1
ATOM 6728 O O . PHE B 1 246 ? -11.477 -35.031 -13.875 1 58.47 246 PHE B O 1
ATOM 6735 N N . PHE B 1 247 ? -9.578 -34.531 -12.773 1 57.28 247 PHE B N 1
ATOM 6736 C CA . PHE B 1 247 ? -9.242 -35.938 -12.719 1 57.28 247 PHE B CA 1
ATOM 6737 C C . PHE B 1 247 ? -10.203 -36.688 -11.797 1 57.28 247 PHE B C 1
ATOM 6739 O O . PHE B 1 247 ? -10.586 -37.844 -12.078 1 57.28 247 PHE B O 1
ATOM 6746 N N . ALA B 1 248 ? -10.539 -35.969 -10.789 1 56.19 248 ALA B N 1
ATOM 6747 C CA . ALA B 1 248 ? -11.469 -36.594 -9.859 1 56.19 248 ALA B CA 1
ATOM 6748 C C . ALA B 1 248 ? -12.82 -36.844 -10.516 1 56.19 248 ALA B C 1
ATOM 6750 O O . ALA B 1 248 ? -13.383 -37.938 -10.406 1 56.19 248 ALA B O 1
ATOM 6751 N N . LEU B 1 249 ? -13.281 -35.781 -11.117 1 61.59 249 LEU B N 1
ATOM 6752 C CA . LEU B 1 249 ? -14.617 -35.906 -11.695 1 61.59 249 LEU B CA 1
ATOM 6753 C C . LEU B 1 249 ? -14.594 -36.781 -12.938 1 61.59 249 LEU B C 1
ATOM 6755 O O . LEU B 1 249 ? -15.555 -37.5 -13.211 1 61.59 249 LEU B O 1
ATOM 6759 N N . PHE B 1 250 ? -13.555 -36.531 -13.602 1 56.53 250 PHE B N 1
ATOM 6760 C CA . PHE B 1 250 ? -13.453 -37.312 -14.844 1 56.53 250 PHE B CA 1
ATOM 6761 C C . PHE B 1 250 ? -13.367 -38.781 -14.562 1 56.53 250 PHE B C 1
ATOM 6763 O O . PHE B 1 250 ? -13.969 -39.594 -15.266 1 56.53 250 PHE B O 1
ATOM 6770 N N . PHE B 1 251 ? -12.562 -39.062 -13.492 1 52.44 251 PHE B N 1
ATOM 6771 C CA . PHE B 1 251 ? -12.32 -40.469 -13.234 1 52.44 251 PHE B CA 1
ATOM 6772 C C . PHE B 1 251 ? -13.344 -41.031 -12.258 1 52.44 251 PHE B C 1
ATOM 6774 O O . PHE B 1 251 ? -13.633 -42.25 -12.266 1 52.44 251 PHE B O 1
ATOM 6781 N N . SER B 1 252 ? -13.773 -39.969 -11.203 1 53.66 252 SER B N 1
ATOM 6782 C CA . SER B 1 252 ? -14.648 -40.531 -10.18 1 53.66 252 SER B CA 1
ATOM 6783 C C . SER B 1 252 ? -16.094 -40.094 -10.391 1 53.66 252 SER B C 1
ATOM 6785 O O . SER B 1 252 ? -16.359 -38.938 -10.727 1 53.66 252 SER B O 1
ATOM 6787 N N . GLY B 1 253 ? -16.859 -40.562 -11.164 1 50.09 253 GLY B N 1
ATOM 6788 C CA . GLY B 1 253 ? -18.266 -40.281 -11.398 1 50.09 253 GLY B CA 1
ATOM 6789 C C . GLY B 1 253 ? -19.016 -39.875 -10.141 1 50.09 253 GLY B C 1
ATOM 6790 O O . GLY B 1 253 ? -20.062 -39.219 -10.219 1 50.09 253 GLY B O 1
ATOM 6791 N N . ASN B 1 254 ? -18.672 -40.281 -8.922 1 51.81 254 ASN B N 1
ATOM 6792 C CA . ASN B 1 254 ? -19.562 -40.125 -7.773 1 51.81 254 ASN B CA 1
ATOM 6793 C C . ASN B 1 254 ? -18.984 -39.156 -6.75 1 51.81 254 ASN B C 1
ATOM 6795 O O . ASN B 1 254 ? -18.391 -39.562 -5.754 1 51.81 254 ASN B O 1
ATOM 6799 N N . THR B 1 255 ? -18.703 -38.031 -7.125 1 57.62 255 THR B N 1
ATOM 6800 C CA . THR B 1 255 ? -18.312 -37.062 -6.09 1 57.62 255 THR B CA 1
ATOM 6801 C C . THR B 1 255 ? -19.547 -36.469 -5.418 1 57.62 255 THR B C 1
ATOM 6803 O O . THR B 1 255 ? -20.594 -36.312 -6.051 1 57.62 255 THR B O 1
ATOM 6806 N N . SER B 1 256 ? -19.562 -36.531 -4.066 1 61.28 256 SER B N 1
ATOM 680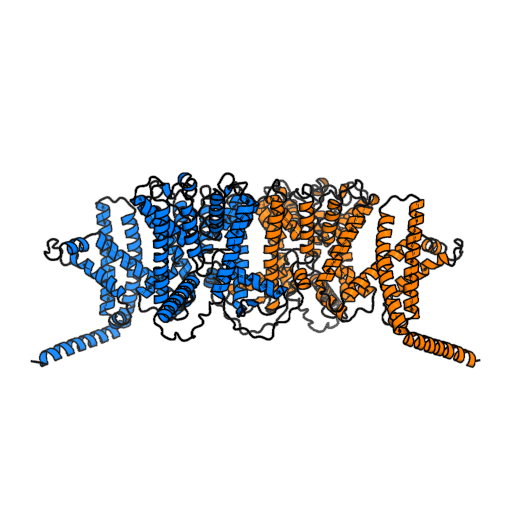7 C CA . SER B 1 256 ? -20.688 -35.969 -3.318 1 61.28 256 SER B CA 1
ATOM 6808 C C . SER B 1 256 ? -21.062 -34.594 -3.857 1 61.28 256 SER B C 1
ATOM 6810 O O . SER B 1 256 ? -20.234 -33.906 -4.461 1 61.28 256 SER B O 1
ATOM 6812 N N . ILE B 1 257 ? -22.281 -34.406 -3.816 1 59.97 257 ILE B N 1
ATOM 6813 C CA . ILE B 1 257 ? -22.828 -33.125 -4.238 1 59.97 257 ILE B CA 1
ATOM 6814 C C . ILE B 1 257 ? -22.062 -31.984 -3.561 1 59.97 257 ILE B C 1
ATOM 6816 O O . ILE B 1 257 ? -21.844 -30.922 -4.164 1 59.97 257 ILE B O 1
ATOM 6820 N N . TYR B 1 258 ? -21.656 -32.344 -2.361 1 61.59 258 TYR B N 1
ATOM 6821 C CA . TYR B 1 258 ? -20.938 -31.344 -1.608 1 61.59 258 TYR B CA 1
ATOM 6822 C C . TYR B 1 258 ? -19.578 -31.047 -2.254 1 61.59 258 TYR B C 1
ATOM 6824 O O . TYR B 1 258 ? -19.188 -29.891 -2.393 1 61.59 258 TYR B O 1
ATOM 6832 N N . ASN B 1 259 ? -19.047 -32.156 -2.752 1 63.06 259 ASN B N 1
ATOM 6833 C CA . ASN B 1 259 ? -17.766 -31.984 -3.412 1 63.06 259 ASN B CA 1
ATOM 6834 C C . ASN B 1 259 ? -17.891 -31.234 -4.73 1 63.06 259 ASN B C 1
ATOM 6836 O O . ASN B 1 259 ? -17.047 -30.391 -5.066 1 63.06 259 ASN B O 1
ATOM 6840 N N . GLN B 1 260 ? -18.938 -31.453 -5.266 1 64.75 260 GLN B N 1
ATOM 6841 C CA . GLN B 1 260 ? -19.172 -30.812 -6.551 1 64.75 260 GLN B CA 1
ATOM 6842 C C . GLN B 1 260 ? -19.453 -29.312 -6.371 1 64.75 260 GLN B C 1
ATOM 6844 O O . GLN B 1 260 ? -19.031 -28.5 -7.184 1 64.75 260 GLN B O 1
ATOM 6849 N N . MET B 1 261 ? -20.094 -29.031 -5.242 1 63.12 261 MET B N 1
ATOM 6850 C CA . MET B 1 261 ? -20.406 -27.625 -4.961 1 63.12 261 MET B CA 1
ATOM 6851 C C . MET B 1 261 ? -19.141 -26.828 -4.66 1 63.12 261 MET B C 1
ATOM 6853 O O . MET B 1 261 ? -19.031 -25.672 -5.051 1 63.12 261 MET B O 1
ATOM 6857 N N . MET B 1 262 ? -18.312 -27.5 -4.098 1 62.38 262 MET B N 1
ATOM 6858 C CA . MET B 1 262 ? -17.062 -26.844 -3.768 1 62.38 262 MET B CA 1
ATOM 6859 C C . MET B 1 262 ? -16.25 -26.547 -5.027 1 62.38 262 MET B C 1
ATOM 6861 O O . MET B 1 262 ? -15.664 -25.469 -5.164 1 62.38 262 MET B O 1
ATOM 6865 N N . ILE B 1 263 ? -16.312 -27.516 -5.883 1 62.47 263 ILE B N 1
ATOM 6866 C CA . ILE B 1 263 ? -15.602 -27.344 -7.145 1 62.47 263 ILE B CA 1
ATOM 6867 C C . ILE B 1 263 ? -16.25 -26.234 -7.969 1 62.47 263 ILE B C 1
ATOM 6869 O O . ILE B 1 263 ? -15.555 -25.438 -8.602 1 62.47 263 ILE B O 1
ATOM 6873 N N . LYS B 1 264 ? -17.547 -26.266 -7.855 1 60.34 264 LYS B N 1
ATOM 6874 C CA . LYS B 1 264 ? -18.297 -25.25 -8.578 1 60.34 264 LYS B CA 1
ATOM 6875 C C . LYS B 1 264 ? -17.844 -23.844 -8.188 1 60.34 264 LYS B C 1
ATOM 6877 O O . LYS B 1 264 ? -17.656 -22.984 -9.047 1 60.34 264 LYS B O 1
ATOM 6882 N N . ASP B 1 265 ? -17.625 -23.641 -6.898 1 58.09 265 ASP B N 1
ATOM 6883 C CA . ASP B 1 265 ? -17.266 -22.312 -6.383 1 58.09 265 ASP B CA 1
ATOM 6884 C C . ASP B 1 265 ? -15.836 -21.953 -6.785 1 58.09 265 ASP B C 1
ATOM 6886 O O . ASP B 1 265 ? -15.547 -20.781 -7.039 1 58.09 265 ASP B O 1
ATOM 6890 N N . MET B 1 266 ? -15.125 -22.969 -6.992 1 57.78 266 MET B N 1
ATOM 6891 C CA . MET B 1 266 ? -13.719 -22.703 -7.305 1 57.78 266 MET B CA 1
ATOM 6892 C C . MET B 1 266 ? -13.547 -22.344 -8.781 1 57.78 266 MET B C 1
ATOM 6894 O O . MET B 1 266 ? -12.711 -21.516 -9.125 1 57.78 266 MET B O 1
ATOM 6898 N N . ILE B 1 267 ? -14.453 -23.047 -9.555 1 57.16 267 ILE B N 1
ATOM 6899 C CA . ILE B 1 267 ? -14.273 -22.812 -10.977 1 57.16 267 ILE B CA 1
ATOM 6900 C C . ILE B 1 267 ? -15.352 -21.859 -11.484 1 57.16 267 ILE B C 1
ATOM 6902 O O . ILE B 1 267 ? -15.445 -21.594 -12.688 1 57.16 267 ILE B O 1
ATOM 6906 N N . SER B 1 268 ? -16.062 -21.156 -10.484 1 54.09 268 SER B N 1
ATOM 6907 C CA . SER B 1 268 ? -17.109 -20.188 -10.773 1 54.09 268 SER B CA 1
ATOM 6908 C C . SER B 1 268 ? -18.062 -20.703 -11.836 1 54.09 268 SER B C 1
ATOM 6910 O O . SER B 1 268 ? -18.359 -20 -12.812 1 54.09 268 SER B O 1
ATOM 6912 N N . SER B 1 269 ? -18.422 -22.016 -11.633 1 55.38 269 SER B N 1
ATOM 6913 C CA . SER B 1 269 ? -19.422 -22.578 -12.539 1 55.38 269 SER B CA 1
ATOM 6914 C C . SER B 1 269 ? -20.844 -22.266 -12.078 1 55.38 269 SER B C 1
ATOM 6916 O O . SER B 1 269 ? -21.078 -22.031 -10.883 1 55.38 269 SER B O 1
ATOM 6918 N N . GLN B 1 270 ? -21.641 -21.938 -12.969 1 54.72 270 GLN B N 1
ATOM 6919 C CA . GLN B 1 270 ? -23.016 -21.547 -12.648 1 54.72 270 GLN B CA 1
ATOM 6920 C C . GLN B 1 270 ? -23.812 -22.75 -12.148 1 54.72 270 GLN B C 1
ATOM 6922 O O . GLN B 1 270 ? -24.688 -22.594 -11.281 1 54.72 270 GLN B O 1
ATOM 6927 N N . ASN B 1 271 ? -23.438 -23.969 -12.734 1 61.53 271 ASN B N 1
ATOM 6928 C CA . ASN B 1 271 ? -24.234 -25.156 -12.398 1 61.53 271 ASN B CA 1
ATOM 6929 C C . ASN B 1 271 ? -23.359 -26.375 -12.164 1 61.53 271 ASN B C 1
ATOM 6931 O O . ASN B 1 271 ? -22.25 -26.453 -12.688 1 61.53 271 ASN B O 1
ATOM 6935 N N . ILE B 1 272 ? -23.734 -27.203 -11.289 1 63.62 272 ILE B N 1
ATOM 6936 C CA . ILE B 1 272 ? -23.031 -28.438 -10.922 1 63.62 272 ILE B CA 1
ATOM 6937 C C . ILE B 1 272 ? -22.953 -29.359 -12.133 1 63.62 272 ILE B C 1
ATOM 6939 O O . ILE B 1 272 ? -21.938 -30.047 -12.328 1 63.62 272 ILE B O 1
ATOM 6943 N N . ASN B 1 273 ? -23.969 -29.281 -12.914 1 60.38 273 ASN B N 1
ATOM 6944 C CA . ASN B 1 273 ? -24.016 -30.172 -14.07 1 60.38 273 ASN B CA 1
ATOM 6945 C C . ASN B 1 273 ? -23.016 -29.75 -15.141 1 60.38 273 ASN B C 1
ATOM 6947 O O . ASN B 1 273 ? -22.609 -30.562 -15.969 1 60.38 273 ASN B O 1
ATOM 6951 N N . SER B 1 274 ? -22.641 -28.594 -14.977 1 65.25 274 SER B N 1
ATOM 6952 C CA . SER B 1 274 ? -21.75 -28.078 -16.016 1 65.25 274 SER B CA 1
ATOM 6953 C C . SER B 1 274 ? -20.297 -28.047 -15.531 1 65.25 274 SER B C 1
ATOM 6955 O O . SER B 1 274 ? -19.438 -27.406 -16.156 1 65.25 274 SER B O 1
ATOM 6957 N N . LEU B 1 275 ? -20.109 -28.812 -14.469 1 69.56 275 LEU B N 1
ATOM 6958 C CA . LEU B 1 275 ? -18.766 -28.766 -13.898 1 69.56 275 LEU B CA 1
ATOM 6959 C C . LEU B 1 275 ? -17.75 -29.438 -14.82 1 69.56 275 LEU B C 1
ATOM 6961 O O . LEU B 1 275 ? -16.719 -28.844 -15.156 1 69.56 275 LEU B O 1
ATOM 6965 N N . LEU B 1 276 ? -18.062 -30.688 -15.258 1 69.94 276 LEU B N 1
ATOM 6966 C CA . LEU B 1 276 ? -17.141 -31.453 -16.078 1 69.94 276 LEU B CA 1
ATOM 6967 C C . LEU B 1 276 ? -16.922 -30.781 -17.438 1 69.94 276 LEU B C 1
ATOM 6969 O O . LEU B 1 276 ? -15.781 -30.609 -17.875 1 69.94 276 LEU B O 1
ATOM 6973 N N . PRO B 1 277 ? -17.984 -30.328 -18.016 1 69.5 277 PRO B N 1
ATOM 6974 C CA . PRO B 1 277 ? -17.781 -29.625 -19.281 1 69.5 277 PRO B CA 1
ATOM 6975 C C . PRO B 1 277 ? -16.906 -28.375 -19.125 1 69.5 277 PRO B C 1
ATOM 6977 O O . PRO B 1 277 ? -16.125 -28.062 -20.016 1 69.5 277 PRO B O 1
ATOM 6980 N N . THR B 1 278 ? -17.078 -27.734 -18.062 1 71.81 278 THR B N 1
ATOM 6981 C CA . THR B 1 278 ? -16.266 -26.547 -17.828 1 71.81 278 THR B CA 1
ATOM 6982 C C . THR B 1 278 ? -14.797 -26.891 -17.656 1 71.81 278 THR B C 1
ATOM 6984 O O . THR B 1 278 ? -13.922 -26.219 -18.188 1 71.81 278 THR B O 1
ATOM 6987 N N . LEU B 1 279 ? -14.562 -27.938 -16.969 1 73.88 279 LEU B N 1
ATOM 6988 C CA . LEU B 1 279 ? -13.18 -28.375 -16.766 1 73.88 279 LEU B CA 1
ATOM 6989 C C . LEU B 1 279 ? -12.547 -28.812 -18.078 1 73.88 279 LEU B C 1
ATOM 6991 O O . LEU B 1 279 ? -11.391 -28.5 -18.359 1 73.88 279 LEU B O 1
ATOM 6995 N N . LEU B 1 280 ? -13.266 -29.531 -18.844 1 73.75 280 LEU B N 1
ATOM 6996 C CA . LEU B 1 280 ? -12.773 -29.984 -20.141 1 73.75 280 LEU B CA 1
ATOM 6997 C C . LEU B 1 280 ? -12.523 -28.812 -21.062 1 73.75 280 LEU B C 1
ATOM 6999 O O . LEU B 1 280 ? -11.578 -28.828 -21.859 1 73.75 280 LEU B O 1
ATOM 7003 N N . TYR B 1 281 ? -13.336 -27.922 -20.891 1 73.94 281 TYR B N 1
ATOM 7004 C CA . TYR B 1 281 ? -13.141 -26.719 -21.703 1 73.94 281 TYR B CA 1
ATOM 7005 C C . TYR B 1 281 ? -11.859 -26 -21.312 1 73.94 281 TYR B C 1
ATOM 7007 O O . TYR B 1 281 ? -11.109 -25.531 -22.172 1 73.94 281 TYR B O 1
ATOM 7015 N N . ILE B 1 282 ? -11.664 -25.891 -20.016 1 77.06 282 ILE B N 1
ATOM 7016 C CA . ILE B 1 282 ? -10.469 -25.219 -19.531 1 77.06 282 ILE B CA 1
ATOM 7017 C C . ILE B 1 282 ? -9.227 -25.953 -20.031 1 77.06 282 ILE B C 1
ATOM 7019 O O . ILE B 1 282 ? -8.289 -25.328 -20.547 1 77.06 282 ILE B O 1
ATOM 7023 N N . LEU B 1 283 ? -9.25 -27.219 -19.984 1 78.62 283 LEU B N 1
ATOM 7024 C CA . LEU B 1 283 ? -8.117 -28.031 -20.438 1 78.62 283 LEU B CA 1
ATOM 7025 C C . LEU B 1 283 ? -7.957 -27.938 -21.938 1 78.62 283 LEU B C 1
ATOM 7027 O O . LEU B 1 283 ? -6.844 -27.75 -22.438 1 78.62 283 LEU B O 1
ATOM 7031 N N . GLY B 1 284 ? -9.062 -28.156 -22.625 1 80.69 284 GLY B N 1
ATOM 7032 C CA . GLY B 1 284 ? -9.016 -28.062 -24.078 1 80.69 284 GLY B CA 1
ATOM 7033 C C . GLY B 1 284 ? -8.547 -26.719 -24.594 1 80.69 284 GLY B C 1
ATOM 7034 O O . GLY B 1 284 ? -7.734 -26.641 -25.516 1 80.69 284 GLY B O 1
ATOM 7035 N N . PHE B 1 285 ? -9.008 -25.781 -23.984 1 80.62 285 PHE B N 1
ATOM 7036 C CA . PHE B 1 285 ? -8.625 -24.422 -24.375 1 80.62 285 PHE B CA 1
ATOM 7037 C C . PHE B 1 285 ? -7.148 -24.172 -24.094 1 80.62 285 PHE B C 1
ATOM 7039 O O . PHE B 1 285 ? -6.449 -23.562 -24.891 1 80.62 285 PHE B O 1
ATOM 7046 N N . THR B 1 286 ? -6.672 -24.562 -22.922 1 86.38 286 THR B N 1
ATOM 7047 C CA . THR B 1 286 ? -5.273 -24.406 -22.547 1 86.38 286 THR B CA 1
ATOM 7048 C C . THR B 1 286 ? -4.355 -25.094 -23.562 1 86.38 286 THR B C 1
ATOM 7050 O O . THR B 1 286 ? -3.412 -24.484 -24.062 1 86.38 286 THR B O 1
ATOM 7053 N N . ILE B 1 287 ? -4.727 -26.281 -23.906 1 87.44 287 ILE B N 1
ATOM 7054 C CA . ILE B 1 287 ? -3.898 -27.047 -24.828 1 87.44 287 ILE B CA 1
ATOM 7055 C C . ILE B 1 287 ? -3.939 -26.406 -26.219 1 87.44 287 ILE B C 1
ATOM 7057 O O . ILE B 1 287 ? -2.928 -26.375 -26.922 1 87.44 287 ILE B O 1
ATOM 7061 N N . THR B 1 288 ? -5.051 -25.922 -26.609 1 89 288 THR B N 1
ATOM 7062 C CA . THR B 1 288 ? -5.191 -25.297 -27.922 1 89 288 THR B CA 1
ATOM 7063 C C . THR B 1 288 ? -4.348 -24.031 -28.016 1 89 288 THR B C 1
ATOM 7065 O O . THR B 1 288 ? -3.637 -23.828 -29 1 89 288 THR B O 1
ATOM 7068 N N . ILE B 1 289 ? -4.422 -23.234 -27.016 1 90.25 289 ILE B N 1
ATOM 7069 C CA . ILE B 1 289 ? -3.654 -22 -27.016 1 90.25 289 ILE B CA 1
ATOM 7070 C C . ILE B 1 289 ? -2.16 -22.312 -26.969 1 90.25 289 ILE B C 1
ATOM 7072 O O . ILE B 1 289 ? -1.362 -21.672 -27.656 1 90.25 289 ILE B O 1
ATOM 7076 N N . GLU B 1 290 ? -1.829 -23.266 -26.188 1 94.25 290 GLU B N 1
ATOM 7077 C CA . GLU B 1 290 ? -0.425 -23.656 -26.094 1 94.25 290 GLU B CA 1
ATOM 7078 C C . GLU B 1 290 ? 0.074 -24.219 -27.422 1 94.25 290 GLU B C 1
ATOM 7080 O O . GLU B 1 290 ? 1.213 -23.969 -27.812 1 94.25 290 GLU B O 1
ATOM 7085 N N . ALA B 1 291 ? -0.794 -24.922 -28.109 1 94.88 291 ALA B N 1
ATOM 7086 C CA . ALA B 1 291 ? -0.412 -25.469 -29.406 1 94.88 291 ALA B CA 1
ATOM 7087 C C . ALA B 1 291 ? -0.254 -24.375 -30.438 1 94.88 291 ALA B C 1
ATOM 7089 O O . ALA B 1 291 ? 0.725 -24.344 -31.188 1 94.88 291 ALA B O 1
ATOM 7090 N N . ILE B 1 292 ? -1.192 -23.5 -30.469 1 94.38 292 ILE B N 1
ATOM 7091 C CA . ILE B 1 292 ? -1.115 -22.375 -31.391 1 94.38 292 ILE B CA 1
ATOM 7092 C C . ILE B 1 292 ? 0.104 -21.516 -31.062 1 94.38 292 ILE B C 1
ATOM 7094 O O . ILE B 1 292 ? 0.813 -21.047 -31.969 1 94.38 292 ILE B O 1
ATOM 7098 N N . GLY B 1 293 ? 0.265 -21.312 -29.781 1 96.06 293 GLY B N 1
ATOM 7099 C CA . GLY B 1 293 ? 1.429 -20.562 -29.359 1 96.06 293 GLY B CA 1
ATOM 7100 C C . GLY B 1 293 ? 2.742 -21.219 -29.719 1 96.06 293 GLY B C 1
ATOM 7101 O O . GLY B 1 293 ? 3.682 -20.547 -30.156 1 96.06 293 GLY B O 1
ATOM 7102 N N . ALA B 1 294 ? 2.779 -22.516 -29.547 1 96.5 294 ALA B N 1
ATOM 7103 C CA . ALA B 1 294 ? 3.986 -23.25 -29.906 1 96.5 294 ALA B CA 1
ATOM 7104 C C . ALA B 1 294 ? 4.281 -23.141 -31.391 1 96.5 294 ALA B C 1
ATOM 7106 O O . ALA B 1 294 ? 5.438 -22.984 -31.797 1 96.5 294 ALA B O 1
ATOM 7107 N N . ALA B 1 295 ? 3.266 -23.203 -32.188 1 95.75 295 ALA B N 1
ATOM 7108 C CA . ALA B 1 295 ? 3.436 -23.031 -33.625 1 95.75 295 ALA B CA 1
ATOM 7109 C C . ALA B 1 295 ? 3.93 -21.625 -33.969 1 95.75 295 ALA B C 1
ATOM 7111 O O . ALA B 1 295 ? 4.797 -21.453 -34.812 1 95.75 295 ALA B O 1
ATOM 7112 N N . GLY B 1 296 ? 3.371 -20.656 -33.344 1 95.31 296 GLY B N 1
ATOM 7113 C CA . GLY B 1 296 ? 3.816 -19.297 -33.562 1 95.31 296 GLY B CA 1
ATOM 7114 C C . GLY B 1 296 ? 5.266 -19.062 -33.188 1 95.31 296 GLY B C 1
ATOM 7115 O O . GLY B 1 296 ? 6.008 -18.391 -33.906 1 95.31 296 GLY B O 1
ATOM 7116 N N . VAL B 1 297 ? 5.633 -19.609 -32.031 1 94.56 297 VAL B N 1
ATOM 7117 C CA . VAL B 1 297 ? 7.008 -19.484 -31.578 1 94.56 297 VAL B CA 1
ATOM 7118 C C . VAL B 1 297 ? 7.949 -20.203 -32.531 1 94.56 297 VAL B C 1
ATOM 7120 O O . VAL B 1 297 ? 9.016 -19.688 -32.875 1 94.56 297 VAL B O 1
ATOM 7123 N N . TRP B 1 298 ? 7.539 -21.359 -32.969 1 94 298 TRP B N 1
ATOM 7124 C CA . TRP B 1 298 ? 8.359 -22.141 -33.906 1 94 298 TRP B CA 1
ATOM 7125 C C . TRP B 1 298 ? 8.562 -21.391 -35.219 1 94 298 TRP B C 1
ATOM 7127 O O . TRP B 1 298 ? 9.672 -21.359 -35.75 1 94 298 TRP B O 1
ATOM 7137 N N . LEU B 1 299 ? 7.539 -20.766 -35.75 1 92.31 299 LEU B N 1
ATOM 7138 C CA . LEU B 1 299 ? 7.633 -20.016 -37 1 92.31 299 LEU B CA 1
ATOM 7139 C C . LEU B 1 299 ? 8.555 -18.812 -36.844 1 92.31 299 LEU B C 1
ATOM 7141 O O . LEU B 1 299 ? 9.211 -18.391 -37.812 1 92.31 299 LEU B O 1
ATOM 7145 N N . SER B 1 300 ? 8.617 -18.281 -35.688 1 91.12 300 SER B N 1
ATOM 7146 C CA . SER B 1 300 ? 9.422 -17.094 -35.438 1 91.12 300 SER B CA 1
ATOM 7147 C C . SER B 1 300 ? 10.898 -17.438 -35.25 1 91.12 300 SER B C 1
ATOM 7149 O O . SER B 1 300 ? 11.773 -16.625 -35.531 1 91.12 300 SER B O 1
ATOM 7151 N N . VAL B 1 301 ? 11.227 -18.625 -34.75 1 87.75 301 VAL B N 1
ATOM 7152 C CA . VAL B 1 301 ? 12.609 -18.938 -34.406 1 87.75 301 VAL B CA 1
ATOM 7153 C C . VAL B 1 301 ? 13.188 -19.922 -35.406 1 87.75 301 VAL B C 1
ATOM 7155 O O . VAL B 1 301 ? 14.391 -20.156 -35.438 1 87.75 301 VAL B O 1
ATOM 7158 N N . HIS B 1 302 ? 12.445 -20.391 -36.312 1 85.19 302 HIS B N 1
ATOM 7159 C CA . HIS B 1 302 ? 12.906 -21.422 -37.219 1 85.19 302 HIS B CA 1
ATOM 7160 C C . HIS B 1 302 ? 14.125 -20.953 -38.031 1 85.19 302 HIS B C 1
ATOM 7162 O O . HIS B 1 302 ? 14.07 -19.922 -38.688 1 85.19 302 HIS B O 1
ATOM 7168 N N . GLY B 1 303 ? 15.266 -21.688 -37.844 1 79.44 303 GLY B N 1
ATOM 7169 C CA . GLY B 1 303 ? 16.484 -21.453 -38.625 1 79.44 303 GLY B CA 1
ATOM 7170 C C . GLY B 1 303 ? 17.344 -20.328 -38.062 1 79.44 303 GLY B C 1
ATOM 7171 O O . GLY B 1 303 ? 18.406 -20.031 -38.594 1 79.44 303 GLY B O 1
ATOM 7172 N N . LEU B 1 304 ? 16.922 -19.75 -36.969 1 78.38 304 LEU B N 1
ATOM 7173 C CA . LEU B 1 304 ? 17.625 -18.562 -36.5 1 78.38 304 LEU B CA 1
ATOM 7174 C C . LEU B 1 304 ? 18.578 -18.922 -35.375 1 78.38 304 LEU B C 1
ATOM 7176 O O . LEU B 1 304 ? 19.625 -18.281 -35.219 1 78.38 304 LEU B O 1
ATOM 7180 N N . LEU B 1 305 ? 18.297 -19.984 -34.469 1 78.69 305 LEU B N 1
ATOM 7181 C CA . LEU B 1 305 ? 19.062 -20.234 -33.25 1 78.69 305 LEU B CA 1
ATOM 7182 C C . LEU B 1 305 ? 20.047 -21.375 -33.469 1 78.69 305 LEU B C 1
ATOM 7184 O O . LEU B 1 305 ? 20.781 -21.75 -32.531 1 78.69 305 LEU B O 1
ATOM 7188 N N . GLY B 1 306 ? 20.234 -21.906 -34.625 1 76.94 306 GLY B N 1
ATOM 7189 C CA . GLY B 1 306 ? 21.188 -22.969 -34.938 1 76.94 306 GLY B CA 1
ATOM 7190 C C . GLY B 1 306 ? 20.875 -24.266 -34.219 1 76.94 306 GLY B C 1
ATOM 7191 O O . GLY B 1 306 ? 21.766 -25.062 -33.938 1 76.94 306 GLY B O 1
ATOM 7192 N N . MET B 1 307 ? 19.703 -24.469 -33.812 1 82.44 307 MET B N 1
ATOM 7193 C CA . MET B 1 307 ? 19.281 -25.672 -33.094 1 82.44 307 MET B CA 1
ATOM 7194 C C . MET B 1 307 ? 18.75 -26.719 -34.094 1 82.44 307 MET B C 1
ATOM 7196 O O . MET B 1 307 ? 18.438 -26.406 -35.219 1 82.44 307 MET B O 1
ATOM 7200 N N . SER B 1 308 ? 18.844 -27.953 -33.656 1 86.06 308 SER B N 1
ATOM 7201 C CA . SER B 1 308 ? 18.219 -29.031 -34.406 1 86.06 308 SER B CA 1
ATOM 7202 C C . SER B 1 308 ? 16.703 -28.891 -34.469 1 86.06 308 SER B C 1
ATOM 7204 O O . SER B 1 308 ? 16.125 -28.203 -33.594 1 86.06 308 SER B O 1
ATOM 7206 N N . PRO B 1 309 ? 16.109 -29.375 -35.5 1 87.25 309 PRO B N 1
ATOM 7207 C CA . PRO B 1 309 ? 14.648 -29.25 -35.625 1 87.25 309 PRO B CA 1
ATOM 7208 C C . PRO B 1 309 ? 13.922 -29.812 -34.406 1 87.25 309 PRO B C 1
ATOM 7210 O O . PRO B 1 309 ? 12.898 -29.281 -33.969 1 87.25 309 PRO B O 1
ATOM 7213 N N . GLU B 1 310 ? 14.43 -30.891 -33.844 1 87.56 310 GLU B N 1
ATOM 7214 C CA . GLU B 1 310 ? 13.828 -31.469 -32.625 1 87.56 310 GLU B CA 1
ATOM 7215 C C . GLU B 1 310 ? 13.961 -30.531 -31.453 1 87.56 310 GLU B C 1
ATOM 7217 O O . GLU B 1 310 ? 13.031 -30.375 -30.656 1 87.56 310 GLU B O 1
ATOM 7222 N N . GLU B 1 311 ? 15.086 -29.906 -31.422 1 88.25 311 GLU B N 1
ATOM 7223 C CA . GLU B 1 311 ? 15.336 -28.969 -30.344 1 88.25 311 GLU B CA 1
ATOM 7224 C C . GLU B 1 311 ? 14.469 -27.719 -30.484 1 88.25 311 GLU B C 1
ATOM 7226 O O . GLU B 1 311 ? 14.047 -27.125 -29.484 1 88.25 311 GLU B O 1
ATOM 7231 N N . GLU B 1 312 ? 14.188 -27.375 -31.688 1 91.31 312 GLU B N 1
ATOM 7232 C CA . GLU B 1 312 ? 13.352 -26.203 -31.953 1 91.31 312 GLU B CA 1
ATOM 7233 C C . GLU B 1 312 ? 11.906 -26.453 -31.516 1 91.31 312 GLU B C 1
ATOM 7235 O O . GLU B 1 312 ? 11.25 -25.547 -31 1 91.31 312 GLU B O 1
ATOM 7240 N N . VAL B 1 313 ? 11.5 -27.656 -31.734 1 91 313 VAL B N 1
ATOM 7241 C CA . VAL B 1 313 ? 10.141 -28.016 -31.344 1 91 313 VAL B CA 1
ATOM 7242 C C . VAL B 1 313 ? 10.023 -28.016 -29.828 1 91 313 VAL B C 1
ATOM 7244 O O . VAL B 1 313 ? 9.039 -27.516 -29.266 1 91 313 VAL B O 1
ATOM 7247 N N . VAL B 1 314 ? 10.992 -28.578 -29.188 1 91 314 VAL B N 1
ATOM 7248 C CA . VAL B 1 314 ? 10.992 -28.609 -27.719 1 91 314 VAL B CA 1
ATOM 7249 C C . VAL B 1 314 ? 11.047 -27.203 -27.172 1 91 314 VAL B C 1
ATOM 7251 O O . VAL B 1 314 ? 10.352 -26.875 -26.203 1 91 314 VAL B O 1
ATOM 7254 N N . PHE B 1 315 ? 11.828 -26.375 -27.797 1 92.12 315 PHE B N 1
ATOM 7255 C CA . PHE B 1 315 ? 11.93 -24.984 -27.406 1 92.12 315 PHE B CA 1
ATOM 7256 C C . PHE B 1 315 ? 10.578 -24.281 -27.516 1 92.12 315 PHE B C 1
ATOM 7258 O O . PHE B 1 315 ? 10.156 -23.578 -26.609 1 92.12 315 PHE B O 1
ATOM 7265 N N . SER B 1 316 ? 9.945 -24.484 -28.625 1 94.94 316 SER B N 1
ATOM 7266 C CA . SER B 1 316 ? 8.68 -23.812 -28.891 1 94.94 316 SER B CA 1
ATOM 7267 C C . SER B 1 316 ? 7.586 -24.297 -27.953 1 94.94 316 SER B C 1
ATOM 7269 O O . SER B 1 316 ? 6.801 -23.5 -27.438 1 94.94 316 SER B O 1
ATOM 7271 N N . LEU B 1 317 ? 7.551 -25.594 -27.719 1 94.44 317 LEU B N 1
ATOM 7272 C CA . LEU B 1 317 ? 6.551 -26.156 -26.828 1 94.44 317 LEU B CA 1
ATOM 7273 C C . LEU B 1 317 ? 6.777 -25.688 -25.391 1 94.44 317 LEU B C 1
ATOM 7275 O O . LEU B 1 317 ? 5.828 -25.312 -24.703 1 94.44 317 LEU B O 1
ATOM 7279 N N . PHE B 1 318 ? 8.016 -25.688 -25.016 1 94.94 318 PHE B N 1
ATOM 7280 C CA . PHE B 1 318 ? 8.352 -25.297 -23.641 1 94.94 318 PHE B CA 1
ATOM 7281 C C . PHE B 1 318 ? 8.039 -23.828 -23.406 1 94.94 318 PHE B C 1
ATOM 7283 O O . PHE B 1 318 ? 7.461 -23.484 -22.375 1 94.94 318 PHE B O 1
ATOM 7290 N N . HIS B 1 319 ? 8.352 -22.984 -24.312 1 95 319 HIS B N 1
ATOM 7291 C CA . HIS B 1 319 ? 8.141 -21.562 -24.125 1 95 319 HIS B CA 1
ATOM 7292 C C . HIS B 1 319 ? 6.656 -21.203 -24.234 1 95 319 HIS B C 1
ATOM 7294 O O . HIS B 1 319 ? 6.18 -20.297 -23.562 1 95 319 HIS B O 1
ATOM 7300 N N . SER B 1 320 ? 5.93 -21.875 -25.109 1 96.19 320 SER B N 1
ATOM 7301 C CA . SER B 1 320 ? 4.488 -21.656 -25.172 1 96.19 320 SER B CA 1
ATOM 7302 C C . SER B 1 320 ? 3.805 -22.047 -23.875 1 96.19 320 SER B C 1
ATOM 7304 O O . SER B 1 320 ? 2.973 -21.297 -23.344 1 96.19 320 SER B O 1
ATOM 7306 N N . LEU B 1 321 ? 4.219 -23.203 -23.391 1 94.31 321 LEU B N 1
ATOM 7307 C CA . LEU B 1 321 ? 3.686 -23.672 -22.109 1 94.31 321 LEU B CA 1
ATOM 7308 C C . LEU B 1 321 ? 4.039 -22.719 -20.984 1 94.31 321 LEU B C 1
ATOM 7310 O O . LEU B 1 321 ? 3.174 -22.344 -20.188 1 94.31 321 LEU B O 1
ATOM 7314 N N . SER B 1 322 ? 5.285 -22.328 -20.922 1 95.06 322 SER B N 1
ATOM 7315 C CA . SER B 1 322 ? 5.758 -21.438 -19.875 1 95.06 322 SER B CA 1
ATOM 7316 C C . SER B 1 322 ? 5.098 -20.062 -19.984 1 95.06 322 SER B C 1
ATOM 7318 O O . SER B 1 322 ? 4.793 -19.422 -18.984 1 95.06 322 SER B O 1
ATOM 7320 N N . ALA B 1 323 ? 4.855 -19.594 -21.172 1 95.19 323 ALA B N 1
ATOM 7321 C CA . ALA B 1 323 ? 4.25 -18.281 -21.391 1 95.19 323 ALA B CA 1
ATOM 7322 C C . ALA B 1 323 ? 2.768 -18.297 -21.031 1 95.19 323 ALA B C 1
ATOM 7324 O O . ALA B 1 323 ? 2.283 -17.391 -20.328 1 95.19 323 ALA B O 1
ATOM 7325 N N . PHE B 1 324 ? 2.064 -19.297 -21.453 1 93.19 324 PHE B N 1
ATOM 7326 C CA . PHE B 1 324 ? 0.635 -19.344 -21.172 1 93.19 324 PHE B CA 1
ATOM 7327 C C . PHE B 1 324 ? 0.383 -19.5 -19.672 1 93.19 324 PHE B C 1
ATOM 7329 O O . PHE B 1 324 ? -0.523 -18.859 -19.125 1 93.19 324 PHE B O 1
ATOM 7336 N N . CYS B 1 325 ? 1.2 -20.297 -19.047 1 92.56 325 CYS B N 1
ATOM 7337 C CA . CYS B 1 325 ? 1.044 -20.5 -17.609 1 92.56 325 CYS B CA 1
ATOM 7338 C C . CYS B 1 325 ? 1.676 -19.375 -16.812 1 92.56 325 CYS B C 1
ATOM 7340 O O . CYS B 1 325 ? 1.617 -19.359 -15.586 1 92.56 325 CYS B O 1
ATOM 7342 N N . ASN B 1 326 ? 2.275 -18.453 -17.531 1 93.06 326 ASN B N 1
ATOM 7343 C CA . ASN B 1 326 ? 2.93 -17.312 -16.891 1 93.06 326 ASN B CA 1
ATOM 7344 C C . ASN B 1 326 ? 3.992 -17.75 -15.891 1 93.06 326 ASN B C 1
ATOM 7346 O O . ASN B 1 326 ? 4.082 -17.203 -14.789 1 93.06 326 ASN B O 1
ATOM 7350 N N . ALA B 1 327 ? 4.77 -18.75 -16.234 1 93.12 327 ALA B N 1
ATOM 7351 C CA . ALA B 1 327 ? 5.793 -19.297 -15.336 1 93.12 327 ALA B CA 1
ATOM 7352 C C . ALA B 1 327 ? 7.137 -18.609 -15.562 1 93.12 327 ALA B C 1
ATOM 7354 O O . ALA B 1 327 ? 7.957 -18.5 -14.648 1 93.12 327 ALA B O 1
ATOM 7355 N N . GLY B 1 328 ? 7.465 -18.219 -16.766 1 92.38 328 GLY B N 1
ATOM 7356 C CA . GLY B 1 328 ? 8.648 -17.406 -17.031 1 92.38 328 GLY B CA 1
ATOM 7357 C C . GLY B 1 328 ? 9.914 -18.234 -17.172 1 92.38 328 GLY B C 1
ATOM 7358 O O . GLY B 1 328 ? 11.016 -17.688 -17.188 1 92.38 328 GLY B O 1
ATOM 7359 N N . PHE B 1 329 ? 9.852 -19.547 -17.266 1 93.31 329 PHE B N 1
ATOM 7360 C CA . PHE B 1 329 ? 11.016 -20.406 -17.453 1 93.31 329 PHE B CA 1
ATOM 7361 C C . PHE B 1 329 ? 11.406 -20.5 -18.922 1 93.31 329 PHE B C 1
ATOM 7363 O O . PHE B 1 329 ? 10.539 -20.5 -19.797 1 93.31 329 PHE B O 1
ATOM 7370 N N . SER B 1 330 ? 12.68 -20.5 -19.125 1 92.69 330 SER B N 1
ATOM 7371 C CA . SER B 1 330 ? 13.211 -20.672 -20.469 1 92.69 330 SER B CA 1
ATOM 7372 C C . SER B 1 330 ? 14.258 -21.781 -20.516 1 92.69 330 SER B C 1
ATOM 7374 O O . SER B 1 330 ? 15.008 -21.969 -19.562 1 92.69 330 SER B O 1
ATOM 7376 N N . ASN B 1 331 ? 14.25 -22.531 -21.562 1 90.69 331 ASN B N 1
ATOM 7377 C CA . ASN B 1 331 ? 15.242 -23.594 -21.734 1 90.69 331 ASN B CA 1
ATOM 7378 C C . ASN B 1 331 ? 16.391 -23.125 -22.625 1 90.69 331 ASN B C 1
ATOM 7380 O O . ASN B 1 331 ? 17.188 -23.953 -23.094 1 90.69 331 ASN B O 1
ATOM 7384 N N . LEU B 1 332 ? 16.484 -21.859 -22.875 1 89.12 332 LEU B N 1
ATOM 7385 C CA . LEU B 1 332 ? 17.594 -21.266 -23.609 1 89.12 332 LEU B CA 1
ATOM 7386 C C . LEU B 1 332 ? 18.594 -20.625 -22.641 1 89.12 332 LEU B C 1
ATOM 7388 O O . LEU B 1 332 ? 18.203 -19.938 -21.703 1 89.12 332 LEU B O 1
ATOM 7392 N N . PRO B 1 333 ? 19.875 -21 -22.922 1 86.75 333 PRO B N 1
ATOM 7393 C CA . PRO B 1 333 ? 20.859 -20.328 -22.078 1 86.75 333 PRO B CA 1
ATOM 7394 C C . PRO B 1 333 ? 20.766 -18.797 -22.141 1 86.75 333 PRO B C 1
ATOM 7396 O O . PRO B 1 333 ? 20.766 -18.234 -23.234 1 86.75 333 PRO B O 1
ATOM 7399 N N . GLY B 1 334 ? 20.516 -18.156 -21 1 84.5 334 GLY B N 1
ATOM 7400 C CA . GLY B 1 334 ? 20.328 -16.719 -20.953 1 84.5 334 GLY B CA 1
ATOM 7401 C C . GLY B 1 334 ? 18.875 -16.312 -21.078 1 84.5 334 GLY B C 1
ATOM 7402 O O . GLY B 1 334 ? 18.562 -15.117 -21.031 1 84.5 334 GLY B O 1
ATOM 7403 N N . GLY B 1 335 ? 18.047 -17.266 -21.219 1 86.88 335 GLY B N 1
ATOM 7404 C CA . GLY B 1 335 ? 16.625 -16.984 -21.328 1 86.88 335 GLY B CA 1
ATOM 7405 C C . GLY B 1 335 ? 16.266 -16.266 -22.609 1 86.88 335 GLY B C 1
ATOM 7406 O O . GLY B 1 335 ? 16.891 -16.469 -23.656 1 86.88 335 GLY B O 1
ATOM 7407 N N . LEU B 1 336 ? 15.352 -15.414 -22.594 1 89.88 336 LEU B N 1
ATOM 7408 C CA . LEU B 1 336 ? 14.914 -14.672 -23.781 1 89.88 336 LEU B CA 1
ATOM 7409 C C . LEU B 1 336 ? 15.781 -13.43 -23.984 1 89.88 336 LEU B C 1
ATOM 7411 O O . LEU B 1 336 ? 15.523 -12.648 -24.906 1 89.88 336 LEU B O 1
ATOM 7415 N N . SER B 1 337 ? 16.812 -13.305 -23.109 1 89.5 337 SER B N 1
ATOM 7416 C CA . SER B 1 337 ? 17.797 -12.242 -23.266 1 89.5 337 SER B CA 1
ATOM 7417 C C . SER B 1 337 ? 18.984 -12.711 -24.109 1 89.5 337 SER B C 1
ATOM 7419 O O . SER B 1 337 ? 19.953 -11.969 -24.297 1 89.5 337 SER B O 1
ATOM 7421 N N . ASN B 1 338 ? 18.938 -13.906 -24.641 1 89.31 338 ASN B N 1
ATOM 7422 C CA . ASN B 1 338 ? 20 -14.43 -25.5 1 89.31 338 ASN B CA 1
ATOM 7423 C C . ASN B 1 338 ? 20.297 -13.484 -26.656 1 89.31 338 ASN B C 1
ATOM 7425 O O . ASN B 1 338 ? 19.375 -13.047 -27.359 1 89.31 338 ASN B O 1
ATOM 7429 N N . PRO B 1 339 ? 21.531 -13.141 -26.797 1 86.44 339 PRO B N 1
ATOM 7430 C CA . PRO B 1 339 ? 21.906 -12.156 -27.828 1 86.44 339 PRO B CA 1
ATOM 7431 C C . PRO B 1 339 ? 21.469 -12.57 -29.219 1 86.44 339 PRO B C 1
ATOM 7433 O O . PRO B 1 339 ? 21.109 -11.719 -30.047 1 86.44 339 PRO B O 1
ATOM 7436 N N . ARG B 1 340 ? 21.5 -13.836 -29.516 1 85.94 340 ARG B N 1
ATOM 7437 C CA . ARG B 1 340 ? 21.094 -14.312 -30.828 1 85.94 340 ARG B CA 1
ATOM 7438 C C . ARG B 1 340 ? 19.609 -14.047 -31.078 1 85.94 340 ARG B C 1
ATOM 7440 O O . ARG B 1 340 ? 19.219 -13.719 -32.188 1 85.94 340 ARG B O 1
ATOM 7447 N N . LEU B 1 341 ? 18.844 -14.227 -30.047 1 87.19 341 LEU B N 1
ATOM 7448 C CA . LEU B 1 341 ? 17.406 -13.984 -30.141 1 87.19 341 LEU B CA 1
ATOM 7449 C C . LEU B 1 341 ? 17.109 -12.492 -30.203 1 87.19 341 LEU B C 1
ATOM 7451 O O . LEU B 1 341 ? 16.25 -12.055 -30.984 1 87.19 341 LEU B O 1
ATOM 7455 N N . MET B 1 342 ? 17.828 -11.688 -29.453 1 86.5 342 MET B N 1
ATOM 7456 C CA . MET B 1 342 ? 17.609 -10.242 -29.359 1 86.5 342 MET B CA 1
ATOM 7457 C C . MET B 1 342 ? 17.953 -9.555 -30.672 1 86.5 342 MET B C 1
ATOM 7459 O O . MET B 1 342 ? 17.375 -8.516 -31 1 86.5 342 MET B O 1
ATOM 7463 N N . ASN B 1 343 ? 18.891 -10.117 -31.375 1 84.12 343 ASN B N 1
ATOM 7464 C CA . ASN B 1 343 ? 19.328 -9.508 -32.625 1 84.12 343 ASN B CA 1
ATOM 7465 C C . ASN B 1 343 ? 18.562 -10.055 -33.812 1 84.12 343 ASN B C 1
ATOM 7467 O O . ASN B 1 343 ? 18.734 -9.586 -34.938 1 84.12 343 ASN B O 1
ATOM 7471 N N . SER B 1 344 ? 17.75 -11.039 -33.625 1 82.31 344 SER B N 1
ATOM 7472 C CA . SER B 1 344 ? 16.984 -11.633 -34.719 1 82.31 344 SER B CA 1
ATOM 7473 C C . SER B 1 344 ? 15.594 -11.008 -34.812 1 82.31 344 SER B C 1
ATOM 7475 O O . SER B 1 344 ? 15.375 -9.891 -34.344 1 82.31 344 SER B O 1
ATOM 7477 N N . ASP B 1 345 ? 14.711 -11.719 -35.5 1 81.44 345 ASP B N 1
ATOM 7478 C CA . ASP B 1 345 ? 13.344 -11.25 -35.719 1 81.44 345 ASP B CA 1
ATOM 7479 C C . ASP B 1 345 ? 12.609 -11.094 -34.375 1 81.44 345 ASP B C 1
ATOM 7481 O O . ASP B 1 345 ? 12.664 -11.984 -33.531 1 81.44 345 ASP B O 1
ATOM 7485 N N . GLN B 1 346 ? 12.055 -9.93 -34.156 1 89.31 346 GLN B N 1
ATOM 7486 C CA . GLN B 1 346 ? 11.422 -9.555 -32.906 1 89.31 346 GLN B CA 1
ATOM 7487 C C . GLN B 1 346 ? 10.008 -10.117 -32.781 1 89.31 346 GLN B C 1
ATOM 7489 O O . GLN B 1 346 ? 9.297 -9.844 -31.828 1 89.31 346 GLN B O 1
ATOM 7494 N N . SER B 1 347 ? 9.656 -10.992 -33.719 1 91.81 347 SER B N 1
ATOM 7495 C CA . SER B 1 347 ? 8.305 -11.539 -33.75 1 91.81 347 SER B CA 1
ATOM 7496 C C . SER B 1 347 ? 8.062 -12.469 -32.562 1 91.81 347 SER B C 1
ATOM 7498 O O . SER B 1 347 ? 6.941 -12.586 -32.094 1 91.81 347 SER B O 1
ATOM 7500 N N . VAL B 1 348 ? 9.188 -13.148 -32.125 1 92.88 348 VAL B N 1
ATOM 7501 C CA . VAL B 1 348 ? 9.07 -14.094 -31.016 1 92.88 348 VAL B CA 1
ATOM 7502 C C . VAL B 1 348 ? 8.562 -13.367 -29.766 1 92.88 348 VAL B C 1
ATOM 7504 O O . VAL B 1 348 ? 7.738 -13.898 -29.016 1 92.88 348 VAL B O 1
ATOM 7507 N N . TYR B 1 349 ? 8.977 -12.141 -29.516 1 95 349 TYR B N 1
ATOM 7508 C CA . TYR B 1 349 ? 8.586 -11.375 -28.328 1 95 349 TYR B CA 1
ATOM 7509 C C . TYR B 1 349 ? 7.113 -10.977 -28.406 1 95 349 TYR B C 1
ATOM 7511 O O . TYR B 1 349 ? 6.426 -10.922 -27.391 1 95 349 TYR B O 1
ATOM 7519 N N . ILE B 1 350 ? 6.664 -10.75 -29.594 1 94.88 350 ILE B N 1
ATOM 7520 C CA . ILE B 1 350 ? 5.262 -10.398 -29.781 1 94.88 350 ILE B CA 1
ATOM 7521 C C . ILE B 1 350 ? 4.387 -11.625 -29.516 1 94.88 350 ILE B C 1
ATOM 7523 O O . ILE B 1 350 ? 3.383 -11.539 -28.797 1 94.88 350 ILE B O 1
ATOM 7527 N N . VAL B 1 351 ? 4.785 -12.758 -30.078 1 95.12 351 VAL B N 1
ATOM 7528 C CA . VAL B 1 351 ? 4.016 -13.984 -29.938 1 95.12 351 VAL B CA 1
ATOM 7529 C C . VAL B 1 351 ? 3.957 -14.391 -28.469 1 95.12 351 VAL B C 1
ATOM 7531 O O . VAL B 1 351 ? 2.881 -14.688 -27.938 1 95.12 351 VAL B O 1
ATOM 7534 N N . ILE B 1 352 ? 5.094 -14.375 -27.828 1 94.81 352 ILE B N 1
ATOM 7535 C CA . ILE B 1 352 ? 5.152 -14.766 -26.422 1 94.81 352 ILE B CA 1
ATOM 7536 C C . ILE B 1 352 ? 4.305 -13.805 -25.578 1 94.81 352 ILE B C 1
ATOM 7538 O O . ILE B 1 352 ? 3.602 -14.227 -24.656 1 94.81 352 ILE B O 1
ATOM 7542 N N . SER B 1 353 ? 4.359 -12.492 -25.891 1 95.25 353 SER B N 1
ATOM 7543 C CA . SER B 1 353 ? 3.561 -11.508 -25.156 1 95.25 353 SER B CA 1
ATOM 7544 C C . SER B 1 353 ? 2.07 -11.797 -25.312 1 95.25 353 SER B C 1
ATOM 7546 O O . SER B 1 353 ? 1.315 -11.688 -24.344 1 95.25 353 SER B O 1
ATOM 7548 N N . LEU B 1 354 ? 1.7 -12.148 -26.453 1 93.88 354 LEU B N 1
ATOM 7549 C CA . LEU B 1 354 ? 0.291 -12.438 -26.703 1 93.88 354 LEU B CA 1
ATOM 7550 C C . LEU B 1 354 ? -0.153 -13.672 -25.938 1 93.88 354 LEU B C 1
ATOM 7552 O O . LEU B 1 354 ? -1.27 -13.711 -25.406 1 93.88 354 LEU B O 1
ATOM 7556 N N . ILE B 1 355 ? 0.705 -14.672 -25.875 1 94.38 355 ILE B N 1
ATOM 7557 C CA . ILE B 1 355 ? 0.39 -15.891 -25.141 1 94.38 355 ILE B CA 1
ATOM 7558 C C . ILE B 1 355 ? 0.287 -15.578 -23.641 1 94.38 355 ILE B C 1
ATOM 7560 O O . ILE B 1 355 ? -0.621 -16.062 -22.969 1 94.38 355 ILE B O 1
ATOM 7564 N N . VAL B 1 356 ? 1.195 -14.75 -23.125 1 93.56 356 VAL B N 1
ATOM 7565 C CA . VAL B 1 356 ? 1.195 -14.352 -21.719 1 93.56 356 VAL B CA 1
ATOM 7566 C C . VAL B 1 356 ? -0.098 -13.609 -21.391 1 93.56 356 VAL B C 1
ATOM 7568 O O . VAL B 1 356 ? -0.72 -13.867 -20.359 1 93.56 356 VAL B O 1
ATOM 7571 N N . ILE B 1 357 ? -0.5 -12.742 -22.266 1 91.62 357 ILE B N 1
ATOM 7572 C CA . ILE B 1 357 ? -1.72 -11.969 -22.062 1 91.62 357 ILE B CA 1
ATOM 7573 C C . ILE B 1 357 ? -2.93 -12.898 -22.062 1 91.62 357 ILE B C 1
ATOM 7575 O O . ILE B 1 357 ? -3.848 -12.734 -21.266 1 91.62 357 ILE B O 1
ATOM 7579 N N . ALA B 1 358 ? -2.902 -13.859 -22.906 1 89.56 358 ALA B N 1
ATOM 7580 C CA . ALA B 1 358 ? -3.994 -14.82 -22.984 1 89.56 358 ALA B CA 1
ATOM 7581 C C . ALA B 1 358 ? -4.117 -15.617 -21.688 1 89.56 358 ALA B C 1
ATOM 7583 O O . ALA B 1 358 ? -5.223 -15.938 -21.25 1 89.56 358 ALA B O 1
ATOM 7584 N N . GLY B 1 359 ? -3.014 -15.953 -21.141 1 89 359 GLY B N 1
ATOM 7585 C CA . GLY B 1 359 ? -3.025 -16.688 -19.891 1 89 359 GLY B CA 1
ATOM 7586 C C . GLY B 1 359 ? -3.42 -15.812 -18.703 1 89 359 GLY B C 1
ATOM 7587 O O . GLY B 1 359 ? -3.979 -16.312 -17.719 1 89 359 GLY B O 1
ATOM 7588 N N . ALA B 1 360 ? -3.203 -14.523 -18.797 1 88.94 360 ALA B N 1
ATOM 7589 C CA . ALA B 1 360 ? -3.42 -13.609 -17.672 1 88.94 360 ALA B CA 1
ATOM 7590 C C . ALA B 1 360 ? -4.859 -13.102 -17.656 1 88.94 360 ALA B C 1
ATOM 7592 O O . ALA B 1 360 ? -5.324 -12.578 -16.641 1 88.94 360 ALA B O 1
ATOM 7593 N N . ILE B 1 361 ? -5.633 -13.109 -18.641 1 84 361 ILE B N 1
ATOM 7594 C CA . ILE B 1 361 ? -6.977 -12.547 -18.734 1 84 361 ILE B CA 1
ATOM 7595 C C . ILE B 1 361 ? -7.961 -13.438 -17.984 1 84 361 ILE B C 1
ATOM 7597 O O . ILE B 1 361 ? -8.969 -12.961 -17.453 1 84 361 ILE B O 1
ATOM 7601 N N . GLY B 1 362 ? -7.742 -14.695 -17.797 1 78.06 362 GLY B N 1
ATOM 7602 C CA . GLY B 1 362 ? -8.602 -15.555 -17.016 1 78.06 362 GLY B CA 1
ATOM 7603 C C . GLY B 1 362 ? -9.445 -16.5 -17.844 1 78.06 362 GLY B C 1
ATOM 7604 O O . GLY B 1 362 ? -9.875 -16.141 -18.953 1 78.06 362 GLY B O 1
ATOM 7605 N N . PHE B 1 363 ? -9.828 -17.516 -17.297 1 76.62 363 PHE B N 1
ATOM 7606 C CA . PHE B 1 363 ? -10.516 -18.594 -18.016 1 76.62 363 PHE B CA 1
ATOM 7607 C C . PHE B 1 363 ? -11.977 -18.219 -18.281 1 76.62 363 PHE B C 1
ATOM 7609 O O . PHE B 1 363 ? -12.492 -18.453 -19.359 1 76.62 363 PHE B O 1
ATOM 7616 N N . PRO B 1 364 ? -12.625 -17.562 -17.266 1 72.94 364 PRO B N 1
ATOM 7617 C CA . PRO B 1 364 ? -14.016 -17.203 -17.531 1 72.94 364 PRO B CA 1
ATOM 7618 C C . PRO B 1 364 ? -14.172 -16.219 -18.688 1 72.94 364 PRO B C 1
ATOM 7620 O O . PRO B 1 364 ? -15.156 -16.297 -19.422 1 72.94 364 PRO B O 1
ATOM 7623 N N . ILE B 1 365 ? -13.273 -15.375 -18.797 1 78.12 365 ILE B N 1
ATOM 7624 C CA . ILE B 1 365 ? -13.336 -14.383 -19.875 1 78.12 365 ILE B CA 1
ATOM 7625 C C . ILE B 1 365 ? -13.094 -15.062 -21.219 1 78.12 365 ILE B C 1
ATOM 7627 O O . ILE B 1 365 ? -13.719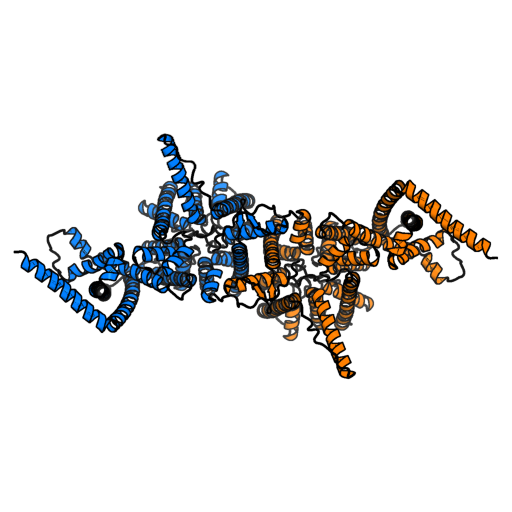 -14.703 -22.219 1 78.12 365 ILE B O 1
ATOM 7631 N N . LEU B 1 366 ? -12.227 -16.047 -21.188 1 75.56 366 LEU B N 1
ATOM 7632 C CA . LEU B 1 366 ? -11.953 -16.781 -22.422 1 75.56 366 LEU B CA 1
ATOM 7633 C C . LEU B 1 366 ? -13.164 -17.609 -22.844 1 75.56 366 LEU B C 1
ATOM 7635 O O . LEU B 1 366 ? -13.438 -17.734 -24.031 1 75.56 366 LEU B O 1
ATOM 7639 N N . VAL B 1 367 ? -13.891 -18.047 -21.844 1 70.88 367 VAL B N 1
ATOM 7640 C CA . VAL B 1 367 ? -15.117 -18.781 -22.125 1 70.88 367 VAL B CA 1
ATOM 7641 C C . VAL B 1 367 ? -16.172 -17.844 -22.703 1 70.88 367 VAL B C 1
ATOM 7643 O O . VAL B 1 367 ? -16.875 -18.188 -23.641 1 70.88 367 VAL B O 1
ATOM 7646 N N 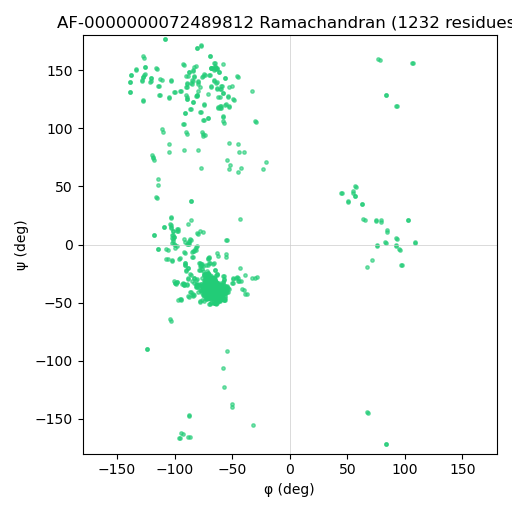. ASN B 1 368 ? -16.219 -16.688 -22.125 1 73.75 368 ASN B N 1
ATOM 7647 C CA . ASN B 1 368 ? -17.156 -15.695 -22.625 1 73.75 368 ASN B CA 1
ATOM 7648 C C . ASN B 1 368 ? -16.828 -15.289 -24.062 1 73.75 368 ASN B C 1
ATOM 7650 O O . ASN B 1 368 ? -17.75 -15.102 -24.875 1 73.75 368 ASN B O 1
ATOM 7654 N N . PHE B 1 369 ? -15.586 -15.211 -24.312 1 75.12 369 PHE B N 1
ATOM 7655 C CA . PHE B 1 369 ? -15.164 -14.867 -25.672 1 75.12 369 PHE B CA 1
ATOM 7656 C C . PHE B 1 369 ? -15.531 -15.977 -26.641 1 75.12 369 PHE B C 1
ATOM 7658 O O . PHE B 1 369 ? -15.922 -15.711 -27.781 1 75.12 369 PHE B O 1
ATOM 7665 N N . ARG B 1 370 ? -15.344 -17.203 -26.234 1 72.88 370 ARG B N 1
ATOM 7666 C CA . ARG B 1 370 ? -15.727 -18.328 -27.062 1 72.88 370 ARG B CA 1
ATOM 7667 C C . ARG B 1 370 ? -17.219 -18.297 -27.359 1 72.88 370 ARG B C 1
ATOM 7669 O O . ARG B 1 370 ? -17.625 -18.469 -28.516 1 72.88 370 ARG B O 1
ATOM 7676 N N . ASP B 1 371 ? -17.969 -18.031 -26.297 1 72.75 371 ASP B N 1
ATOM 7677 C CA . ASP B 1 371 ? -19.422 -18.016 -26.469 1 72.75 371 ASP B CA 1
ATOM 7678 C C . ASP B 1 371 ? -19.844 -16.875 -27.391 1 72.75 371 ASP B C 1
ATOM 7680 O O . ASP B 1 371 ? -20.734 -17.031 -28.219 1 72.75 371 ASP B O 1
ATOM 7684 N N . MET B 1 372 ? -19.141 -15.789 -27.25 1 72.81 372 MET B N 1
ATOM 7685 C CA . MET B 1 372 ? -19.438 -14.641 -28.094 1 72.81 372 MET B CA 1
ATOM 7686 C C . MET B 1 372 ? -19.062 -14.922 -29.547 1 72.81 372 MET B C 1
ATOM 7688 O O . MET B 1 372 ? -19.812 -14.562 -30.453 1 72.81 372 MET B O 1
ATOM 7692 N N . THR B 1 373 ? -17.906 -15.555 -29.719 1 73.88 373 THR B N 1
ATOM 7693 C CA . THR B 1 373 ? -17.438 -15.859 -31.078 1 73.88 373 THR B CA 1
ATOM 7694 C C . THR B 1 373 ? -18.344 -16.906 -31.734 1 73.88 373 THR B C 1
ATOM 7696 O O . THR B 1 373 ? -18.625 -16.812 -32.938 1 73.88 373 THR B O 1
ATOM 7699 N N . ILE B 1 374 ? -18.781 -17.844 -30.969 1 72.56 374 ILE B N 1
ATOM 7700 C CA . ILE B 1 374 ? -19.672 -18.875 -31.5 1 72.56 374 ILE B CA 1
ATOM 7701 C C . ILE B 1 374 ? -21.016 -18.25 -31.875 1 72.56 374 ILE B C 1
ATOM 7703 O O . ILE B 1 374 ? -21.609 -18.594 -32.906 1 72.56 374 ILE B O 1
ATOM 7707 N N . ASP B 1 375 ? -21.406 -17.344 -30.969 1 71.69 375 ASP B N 1
ATOM 7708 C CA . ASP B 1 375 ? -22.656 -16.656 -31.25 1 71.69 375 ASP B CA 1
ATOM 7709 C C . ASP B 1 375 ? -22.562 -15.82 -32.531 1 71.69 375 ASP B C 1
ATOM 7711 O O . ASP B 1 375 ? -23.484 -15.805 -33.344 1 71.69 375 ASP B O 1
ATOM 7715 N N . ILE B 1 376 ? -21.484 -15.164 -32.625 1 67.56 376 ILE B N 1
ATOM 7716 C CA . ILE B 1 376 ? -21.266 -14.344 -33.812 1 67.56 376 ILE B CA 1
ATOM 7717 C C . ILE B 1 376 ? -21.219 -15.242 -35.062 1 67.56 376 ILE B C 1
ATOM 7719 O O . ILE B 1 376 ? -21.812 -14.93 -36.062 1 67.56 376 ILE B O 1
ATOM 7723 N N . LEU B 1 377 ? -20.5 -16.328 -34.938 1 71.56 377 LEU B N 1
ATOM 7724 C CA . LEU B 1 377 ? -20.375 -17.25 -36.062 1 71.56 377 LEU B CA 1
ATOM 7725 C C . LEU B 1 377 ? -21.734 -17.875 -36.406 1 71.56 377 LEU B C 1
ATOM 7727 O O . LEU B 1 377 ? -22.062 -18.047 -37.562 1 71.56 377 LEU B O 1
ATOM 7731 N N . ARG B 1 378 ? -22.438 -18.188 -35.344 1 70.25 378 ARG B N 1
ATOM 7732 C CA . ARG B 1 378 ? -23.766 -18.734 -35.562 1 70.25 378 ARG B CA 1
ATOM 7733 C C . ARG B 1 378 ? -24.688 -17.719 -36.219 1 70.25 378 ARG B C 1
ATOM 7735 O O . ARG B 1 378 ? -25.484 -18.078 -37.094 1 70.25 378 ARG B O 1
ATOM 7742 N N . ARG B 1 379 ? -24.562 -16.5 -35.719 1 66.31 379 ARG B N 1
ATOM 7743 C CA . ARG B 1 379 ? -25.359 -15.445 -36.344 1 66.31 379 ARG B CA 1
ATOM 7744 C C . ARG B 1 379 ? -25.016 -15.273 -37.812 1 66.31 379 ARG B C 1
ATOM 7746 O O . ARG B 1 379 ? -25.906 -15.109 -38.656 1 66.31 379 ARG B O 1
ATOM 7753 N N . ILE B 1 380 ? -23.734 -15.305 -38.031 1 70.81 380 ILE B N 1
ATOM 7754 C CA . ILE B 1 380 ? -23.281 -15.156 -39.438 1 70.81 380 ILE B CA 1
ATOM 7755 C C . ILE B 1 380 ? -23.75 -16.359 -40.25 1 70.81 380 ILE B C 1
ATOM 7757 O O . ILE B 1 380 ? -24.219 -16.188 -41.375 1 70.81 380 ILE B O 1
ATOM 7761 N N . TRP B 1 381 ? -23.609 -17.453 -39.656 1 71.56 381 TRP B N 1
ATOM 7762 C CA . TRP B 1 381 ? -24.031 -18.672 -40.344 1 71.56 381 TRP B CA 1
ATOM 7763 C C . TRP B 1 381 ? -25.547 -18.688 -40.594 1 71.56 381 TRP B C 1
ATOM 7765 O O . TRP B 1 381 ? -26 -19.062 -41.656 1 71.56 381 TRP B O 1
ATOM 7775 N N . ASN B 1 382 ? -26.219 -18.266 -39.562 1 68.5 382 ASN B N 1
ATOM 7776 C CA . ASN B 1 382 ? -27.672 -18.203 -39.719 1 68.5 382 ASN B CA 1
ATOM 7777 C C . ASN B 1 382 ? -28.078 -17.125 -40.719 1 68.5 382 ASN B C 1
ATOM 7779 O O . ASN B 1 382 ? -29.047 -17.297 -41.438 1 68.5 382 ASN B O 1
ATOM 7783 N N . ARG B 1 383 ? -27.359 -16 -40.562 1 64.31 383 ARG B N 1
ATOM 7784 C CA . ARG B 1 383 ? -27.641 -14.953 -41.562 1 64.31 383 ARG B CA 1
ATOM 7785 C C . ARG B 1 383 ? -27.406 -15.453 -42.969 1 64.31 383 ARG B C 1
ATOM 7787 O O . ARG B 1 383 ? -28.172 -15.133 -43.875 1 64.31 383 ARG B O 1
ATOM 7794 N N . ILE B 1 384 ? -26.469 -16.188 -43.188 1 64.56 384 ILE B N 1
ATOM 7795 C CA . ILE B 1 384 ? -26.172 -16.75 -44.5 1 64.56 384 ILE B CA 1
ATOM 7796 C C . ILE B 1 384 ? -27.234 -17.781 -44.875 1 64.56 384 ILE B C 1
ATOM 7798 O O . ILE B 1 384 ? -27.656 -17.875 -46.031 1 64.56 384 ILE B O 1
ATOM 7802 N N . ARG B 1 385 ? -27.656 -18.562 -43.938 1 61.25 385 ARG B N 1
ATOM 7803 C CA . ARG B 1 385 ? -28.656 -19.578 -44.25 1 61.25 385 ARG B CA 1
ATOM 7804 C C . ARG B 1 385 ? -30.078 -19.016 -44.156 1 61.25 385 ARG B C 1
ATOM 7806 O O . ARG B 1 385 ? -31.047 -19.703 -44.438 1 61.25 385 ARG B O 1
ATOM 7813 N N . GLY B 1 386 ? -30.391 -17.812 -44.219 1 59.97 386 GLY B N 1
ATOM 7814 C CA . GLY B 1 386 ? -31.672 -17.141 -44.312 1 59.97 386 GLY B CA 1
ATOM 7815 C C . GLY B 1 386 ? -32.531 -17.281 -43.062 1 59.97 386 GLY B C 1
ATOM 7816 O O . GLY B 1 386 ? -33.75 -17.078 -43.125 1 59.97 386 GLY B O 1
ATOM 7817 N N . ARG B 1 387 ? -32.281 -18.156 -42.312 1 51 387 ARG B N 1
ATOM 7818 C CA . ARG B 1 387 ? -33.219 -18.438 -41.219 1 51 387 ARG B CA 1
ATOM 7819 C C . ARG B 1 387 ? -33.188 -17.344 -40.156 1 51 387 ARG B C 1
ATOM 7821 O O . ARG B 1 387 ? -32.125 -16.703 -39.969 1 51 387 ARG B O 1
ATOM 7828 N N . ARG B 1 388 ? -34.406 -16.891 -39.844 1 46.69 388 ARG B N 1
ATOM 7829 C CA . ARG B 1 388 ? -34.719 -15.797 -38.906 1 46.69 388 ARG B CA 1
ATOM 7830 C C . ARG B 1 388 ? -34.062 -16.031 -37.562 1 46.69 388 ARG B C 1
ATOM 7832 O O . ARG B 1 388 ? -34.344 -17.016 -36.875 1 46.69 388 ARG B O 1
ATOM 7839 N N . TYR B 1 389 ? -32.906 -16.031 -37.5 1 43.84 389 TYR B N 1
ATOM 7840 C CA . TYR B 1 389 ? -32.25 -16.219 -36.219 1 43.84 389 TYR B CA 1
ATOM 7841 C C . TYR B 1 389 ? -32.906 -15.367 -35.156 1 43.84 389 TYR B C 1
ATOM 7843 O O . TYR B 1 389 ? -33.031 -14.148 -35.281 1 43.84 389 TYR B O 1
ATOM 7851 N N . SER B 1 390 ? -33.938 -16.031 -34.625 1 43.69 390 SER B N 1
ATOM 7852 C CA . SER B 1 390 ? -34.656 -15.422 -33.5 1 43.69 390 SER B CA 1
ATOM 7853 C C . SER B 1 390 ? -33.688 -14.578 -32.656 1 43.69 390 SER B C 1
ATOM 7855 O O . SER B 1 390 ? -32.469 -14.68 -32.781 1 43.69 390 SER B O 1
ATOM 7857 N N . GLN B 1 391 ? -34.281 -14.516 -31.312 1 38.06 391 GLN B N 1
ATOM 7858 C CA . GLN B 1 391 ? -34.219 -13.578 -30.188 1 38.06 391 GLN B CA 1
ATOM 7859 C C . GLN B 1 391 ? -32.781 -13.383 -29.703 1 38.06 391 GLN B C 1
ATOM 7861 O O . GLN B 1 391 ? -31.922 -14.227 -29.953 1 38.06 391 GLN B O 1
ATOM 7866 N N . ARG B 1 392 ? -32.625 -12.203 -29.094 1 41.06 392 ARG B N 1
ATOM 7867 C CA . ARG B 1 392 ? -31.797 -11.266 -28.359 1 41.06 392 ARG B CA 1
ATOM 7868 C C . ARG B 1 392 ? -31 -11.984 -27.266 1 41.06 392 ARG B C 1
ATOM 7870 O O . ARG B 1 392 ? -31.438 -12.062 -26.125 1 41.06 392 ARG B O 1
ATOM 7877 N N . ASN B 1 393 ? -30.766 -13.211 -27.328 1 41.28 393 ASN B N 1
ATOM 7878 C CA . ASN B 1 393 ? -30.125 -13.492 -26.047 1 41.28 393 ASN B CA 1
ATOM 7879 C C . ASN B 1 393 ? -28.953 -12.547 -25.781 1 41.28 393 ASN B C 1
ATOM 7881 O O . ASN B 1 393 ? -27.969 -12.562 -26.516 1 41.28 393 ASN B O 1
ATOM 7885 N N . VAL B 1 394 ? -29.141 -11.43 -25.578 1 42.34 394 VAL B N 1
ATOM 7886 C CA . VAL B 1 394 ? -28.312 -10.352 -25.031 1 42.34 394 VAL B CA 1
ATOM 7887 C C . VAL B 1 394 ? -27.203 -10.938 -24.172 1 42.34 394 VAL B C 1
ATOM 7889 O O . VAL B 1 394 ? -27.469 -11.492 -23.094 1 42.34 394 VAL B O 1
ATOM 7892 N N . HIS B 1 395 ? -26.375 -11.602 -24.656 1 47.31 395 HIS B N 1
ATOM 7893 C CA . HIS B 1 395 ? -25.188 -12.117 -23.984 1 47.31 395 HIS B CA 1
ATOM 7894 C C . HIS B 1 395 ? -24.594 -11.07 -23.047 1 47.31 395 HIS B C 1
ATOM 7896 O O . HIS B 1 395 ? -24.141 -10.008 -23.484 1 47.31 395 HIS B O 1
ATOM 7902 N N . ILE B 1 396 ? -25.125 -10.906 -21.922 1 47.75 396 ILE B N 1
ATOM 7903 C CA . ILE B 1 396 ? -24.812 -10.141 -20.719 1 47.75 396 ILE B CA 1
ATOM 7904 C C . ILE B 1 396 ? -23.344 -10.305 -20.375 1 47.75 396 ILE B C 1
ATOM 7906 O O . ILE B 1 396 ? -22.906 -11.391 -19.953 1 47.75 396 ILE B O 1
ATOM 7910 N N . CYS B 1 397 ? -22.516 -9.867 -21.266 1 58.97 397 CYS B N 1
ATOM 7911 C CA . CYS B 1 397 ? -21.141 -9.711 -20.781 1 58.97 397 CYS B CA 1
ATOM 7912 C C . CYS B 1 397 ? -21.125 -9.391 -19.297 1 58.97 397 CYS B C 1
ATOM 7914 O O . CYS B 1 397 ? -21.688 -8.383 -18.859 1 58.97 397 CYS B O 1
ATOM 7916 N N . ASN B 1 398 ? -20.734 -10.469 -18.516 1 72 398 ASN B N 1
ATOM 7917 C CA . ASN B 1 398 ? -20.672 -10.438 -17.062 1 72 398 ASN B CA 1
ATOM 7918 C C . ASN B 1 398 ? -19.844 -9.266 -16.562 1 72 398 ASN B C 1
ATOM 7920 O O . ASN B 1 398 ? -18.906 -8.82 -17.25 1 72 398 ASN B O 1
ATOM 7924 N N . LEU B 1 399 ? -20.344 -8.391 -15.859 1 76.31 399 LEU B N 1
ATOM 7925 C CA . LEU B 1 399 ? -19.703 -7.25 -15.227 1 76.31 399 LEU B CA 1
ATOM 7926 C C . LEU B 1 399 ? -18.234 -7.555 -14.914 1 76.31 399 LEU B C 1
ATOM 7928 O O . LEU B 1 399 ? -17.359 -6.711 -15.125 1 76.31 399 LEU B O 1
ATOM 7932 N N . ASN B 1 400 ? -17.984 -8.805 -14.719 1 79.62 400 ASN B N 1
ATOM 7933 C CA . ASN B 1 400 ? -16.625 -9.211 -14.375 1 79.62 400 ASN B CA 1
ATOM 7934 C C . ASN B 1 400 ? -15.711 -9.172 -15.594 1 79.62 400 ASN B C 1
ATOM 7936 O O . ASN B 1 400 ? -14.562 -8.727 -15.492 1 79.62 400 ASN B O 1
ATOM 7940 N N . THR B 1 401 ? -16.203 -9.547 -16.672 1 82.56 401 THR B N 1
ATOM 7941 C CA . THR B 1 401 ? -15.422 -9.578 -17.906 1 82.56 401 THR B CA 1
ATOM 7942 C C . THR B 1 401 ? -15.109 -8.164 -18.375 1 82.56 401 THR B C 1
ATOM 7944 O O . THR B 1 401 ? -13.977 -7.867 -18.75 1 82.56 401 THR B O 1
ATOM 7947 N N . LYS B 1 402 ? -16.047 -7.328 -18.266 1 85.81 402 LYS B N 1
ATOM 7948 C CA . LYS B 1 402 ? -15.859 -5.961 -18.734 1 85.81 402 LYS B CA 1
ATOM 7949 C C . LYS B 1 402 ? -14.859 -5.211 -17.859 1 85.81 402 LYS B C 1
ATOM 7951 O O . LYS B 1 402 ? -13.961 -4.535 -18.375 1 85.81 402 LYS B O 1
ATOM 7956 N N . ILE B 1 403 ? -15 -5.406 -16.594 1 86.62 403 ILE B N 1
ATOM 7957 C CA . ILE B 1 403 ? -14.133 -4.715 -15.648 1 86.62 403 ILE B CA 1
ATOM 7958 C C . ILE B 1 403 ? -12.703 -5.234 -15.789 1 86.62 403 ILE B C 1
ATOM 7960 O O . ILE B 1 403 ? -11.75 -4.453 -15.805 1 86.62 403 ILE B O 1
ATOM 7964 N N . ALA B 1 404 ? -12.594 -6.539 -15.914 1 87.25 404 ALA B N 1
ATOM 7965 C CA . ALA B 1 404 ? -11.273 -7.156 -16.016 1 87.25 404 ALA B CA 1
ATOM 7966 C C . ALA B 1 404 ? -10.57 -6.746 -17.297 1 87.25 404 ALA B C 1
ATOM 7968 O O . ALA B 1 404 ? -9.383 -6.406 -17.281 1 87.25 404 ALA B O 1
ATOM 7969 N N . LEU B 1 405 ? -11.281 -6.715 -18.391 1 88.5 405 LEU B N 1
ATOM 7970 C CA . LEU B 1 405 ? -10.68 -6.387 -19.672 1 88.5 405 LEU B CA 1
ATOM 7971 C C . LEU B 1 405 ? -10.305 -4.91 -19.75 1 88.5 405 LEU B C 1
ATOM 7973 O O . LEU B 1 405 ? -9.242 -4.555 -20.25 1 88.5 405 LEU B O 1
ATOM 7977 N N . TYR B 1 406 ? -11.164 -4.113 -19.281 1 90.44 406 TYR B N 1
ATOM 7978 C CA . TYR B 1 406 ? -10.898 -2.68 -19.312 1 90.44 406 TYR B CA 1
ATOM 7979 C C . TYR B 1 406 ? -9.695 -2.332 -18.438 1 90.44 406 TYR B C 1
ATOM 7981 O O . TYR B 1 406 ? -8.797 -1.618 -18.875 1 90.44 406 TYR B O 1
ATOM 7989 N N . THR B 1 407 ? -9.727 -2.809 -17.234 1 90.38 407 THR B N 1
ATOM 7990 C CA . THR B 1 407 ? -8.648 -2.492 -16.297 1 90.38 407 THR B CA 1
ATOM 7991 C C . THR B 1 407 ? -7.324 -3.061 -16.797 1 90.38 407 THR B C 1
ATOM 7993 O O . THR B 1 407 ? -6.289 -2.398 -16.703 1 90.38 407 THR B O 1
ATOM 7996 N N . THR B 1 408 ? -7.32 -4.258 -17.375 1 91.06 408 THR B N 1
ATOM 7997 C CA . THR B 1 408 ? -6.109 -4.867 -17.906 1 91.06 408 THR B CA 1
ATOM 7998 C C . THR B 1 408 ? -5.562 -4.051 -19.078 1 91.06 408 THR B C 1
ATOM 8000 O O . THR B 1 408 ? -4.355 -3.811 -19.156 1 91.06 408 THR B O 1
ATOM 8003 N N . THR B 1 409 ? -6.473 -3.629 -19.891 1 92.44 409 THR B N 1
ATOM 8004 C CA . THR B 1 409 ? -6.051 -2.867 -21.047 1 92.44 409 THR B CA 1
ATOM 8005 C C . THR B 1 409 ? -5.43 -1.535 -20.641 1 92.44 409 THR B C 1
ATOM 8007 O O . THR B 1 409 ? -4.398 -1.131 -21.172 1 92.44 409 THR B O 1
ATOM 8010 N N . VAL B 1 410 ? -5.977 -0.917 -19.672 1 93.12 410 VAL B N 1
ATOM 8011 C CA . VAL B 1 410 ? -5.484 0.379 -19.219 1 93.12 410 VAL B CA 1
ATOM 8012 C C . VAL B 1 410 ? -4.098 0.214 -18.594 1 93.12 410 VAL B C 1
ATOM 8014 O O . VAL B 1 410 ? -3.182 0.985 -18.891 1 93.12 410 VAL B O 1
ATOM 8017 N N . ILE B 1 411 ? -3.932 -0.759 -17.781 1 91.94 411 ILE B N 1
ATOM 8018 C CA . ILE B 1 411 ? -2.66 -0.977 -17.094 1 91.94 411 ILE B CA 1
ATOM 8019 C C . ILE B 1 411 ? -1.596 -1.387 -18.109 1 91.94 411 ILE B C 1
ATOM 8021 O O . ILE B 1 411 ? -0.45 -0.938 -18.031 1 91.94 411 ILE B O 1
ATOM 8025 N N . PHE B 1 412 ? -2.023 -2.199 -19.078 1 92.38 412 PHE B N 1
ATOM 8026 C CA . PHE B 1 412 ? -1.095 -2.67 -20.094 1 92.38 412 PHE B CA 1
ATOM 8027 C C . PHE B 1 412 ? -0.623 -1.518 -20.984 1 92.38 412 PHE B C 1
ATOM 8029 O O . PHE B 1 412 ? 0.578 -1.352 -21.203 1 92.38 412 PHE B O 1
ATOM 8036 N N . VAL B 1 413 ? -1.506 -0.74 -21.422 1 93.88 413 VAL B N 1
ATOM 8037 C CA . VAL B 1 413 ? -1.179 0.369 -22.297 1 93.88 413 VAL B CA 1
ATOM 8038 C C . VAL B 1 413 ? -0.356 1.411 -21.547 1 93.88 413 VAL B C 1
ATOM 8040 O O . VAL B 1 413 ? 0.636 1.925 -22.078 1 93.88 413 VAL B O 1
ATOM 8043 N N . ALA B 1 414 ? -0.742 1.665 -20.359 1 94.06 414 ALA B N 1
ATOM 8044 C CA . ALA B 1 414 ? 0.024 2.604 -19.547 1 94.06 414 ALA B CA 1
ATOM 8045 C C . ALA B 1 414 ? 1.436 2.082 -19.281 1 94.06 414 ALA B C 1
ATOM 8047 O O . ALA B 1 414 ? 2.402 2.85 -19.312 1 94.06 414 ALA B O 1
ATOM 8048 N N . GLY B 1 415 ? 1.53 0.78 -19.094 1 94 415 GLY B N 1
ATOM 8049 C CA . GLY B 1 415 ? 2.838 0.181 -18.875 1 94 415 GLY B CA 1
ATOM 8050 C C . GLY B 1 415 ? 3.746 0.28 -20.078 1 94 415 GLY B C 1
ATOM 8051 O O . GLY B 1 415 ? 4.934 0.582 -19.953 1 94 415 GLY B O 1
ATOM 8052 N N . ILE B 1 416 ? 3.178 0.114 -21.266 1 95.25 416 ILE B N 1
ATOM 8053 C CA . ILE B 1 416 ? 3.939 0.172 -22.5 1 95.25 416 ILE B CA 1
ATOM 8054 C C . ILE B 1 416 ? 4.434 1.598 -22.734 1 95.25 416 ILE B C 1
ATOM 8056 O O . ILE B 1 416 ? 5.617 1.813 -23.016 1 95.25 416 ILE B O 1
ATOM 8060 N N . LEU B 1 417 ? 3.57 2.504 -22.516 1 95.75 417 LEU B N 1
ATOM 8061 C CA . LEU B 1 417 ? 3.893 3.9 -22.781 1 95.75 417 LEU B CA 1
ATOM 8062 C C . LEU B 1 417 ? 4.926 4.422 -21.797 1 95.75 417 LEU B C 1
ATOM 8064 O O . LEU B 1 417 ? 5.887 5.09 -22.188 1 95.75 417 LEU B O 1
ATOM 8068 N N . LEU B 1 418 ? 4.746 4.129 -20.594 1 95.31 418 LEU B N 1
ATOM 8069 C CA . LEU B 1 418 ? 5.664 4.613 -19.562 1 95.31 418 LEU B CA 1
ATOM 8070 C C . LEU B 1 418 ? 7.035 3.953 -19.703 1 95.31 418 LEU B C 1
ATOM 8072 O O . LEU B 1 418 ? 8.062 4.605 -19.516 1 95.31 418 LEU B O 1
ATOM 8076 N N . PHE B 1 419 ? 7.023 2.672 -20.016 1 95.25 419 PHE B N 1
ATOM 8077 C CA . PHE B 1 419 ? 8.297 1.986 -20.203 1 95.25 419 PHE B CA 1
ATOM 8078 C C . PHE B 1 419 ? 9.062 2.578 -21.391 1 95.25 419 PHE B C 1
ATOM 8080 O O . PHE B 1 419 ? 10.258 2.844 -21.281 1 95.25 419 PHE B O 1
ATOM 8087 N N . TRP B 1 420 ? 8.352 2.758 -22.5 1 95.56 420 TRP B N 1
ATOM 8088 C CA . TRP B 1 420 ? 8.992 3.318 -23.688 1 95.56 420 TRP B CA 1
ATOM 8089 C C . TRP B 1 420 ? 9.477 4.738 -23.438 1 95.56 420 TRP B C 1
ATOM 8091 O O . TRP B 1 420 ? 10.578 5.109 -23.844 1 95.56 420 TRP B O 1
ATOM 8101 N N . PHE B 1 421 ? 8.695 5.539 -22.703 1 93.94 421 PHE B N 1
ATOM 8102 C CA . PHE B 1 421 ? 9.016 6.941 -22.453 1 93.94 421 PHE B CA 1
ATOM 8103 C C . PHE B 1 421 ? 10.266 7.062 -21.594 1 93.94 421 PHE B C 1
ATOM 8105 O O . PHE B 1 421 ? 11.133 7.895 -21.859 1 93.94 421 PHE B O 1
ATOM 8112 N N . PHE B 1 422 ? 10.438 6.27 -20.641 1 93.88 422 PHE B N 1
ATOM 8113 C CA . PHE B 1 422 ? 11.539 6.4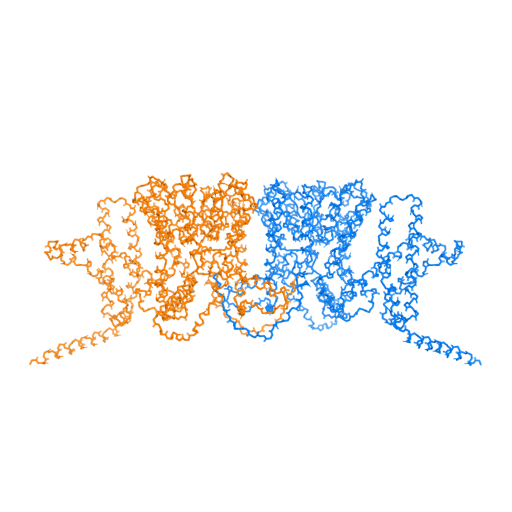18 -19.688 1 93.88 422 PHE B CA 1
ATOM 8114 C C . PHE B 1 422 ? 12.773 5.664 -20.172 1 93.88 422 PHE B C 1
ATOM 8116 O O . PHE B 1 422 ? 13.906 6.098 -19.938 1 93.88 422 PHE B O 1
ATOM 8123 N N . GLU B 1 423 ? 12.609 4.52 -20.844 1 95.12 423 GLU B N 1
ATOM 8124 C CA . GLU B 1 423 ? 13.758 3.672 -21.156 1 95.12 423 GLU B CA 1
ATOM 8125 C C . GLU B 1 423 ? 14.203 3.875 -22.609 1 95.12 423 GLU B C 1
ATOM 8127 O O . GLU B 1 423 ? 15.195 3.285 -23.031 1 95.12 423 GLU B O 1
ATOM 8132 N N . ARG B 1 424 ? 13.602 4.684 -23.359 1 92.81 424 ARG B N 1
ATOM 8133 C CA . ARG B 1 424 ? 13.945 4.898 -24.766 1 92.81 424 ARG B CA 1
ATOM 8134 C C . ARG B 1 424 ? 15.398 5.34 -24.906 1 92.81 424 ARG B C 1
ATOM 8136 O O . ARG B 1 424 ? 16.078 4.953 -25.875 1 92.81 424 ARG B O 1
ATOM 8143 N N . HIS B 1 425 ? 15.867 6.059 -23.906 1 91.94 425 HIS B N 1
ATOM 8144 C CA . HIS B 1 425 ? 17.234 6.551 -24 1 91.94 425 HIS B CA 1
ATOM 8145 C C . HIS B 1 425 ? 18.156 5.82 -23.016 1 91.94 425 HIS B C 1
ATOM 8147 O O . HIS B 1 425 ? 19.234 6.312 -22.672 1 91.94 425 HIS B O 1
ATOM 8153 N N . ASN B 1 426 ? 17.75 4.758 -22.5 1 94.19 426 ASN B N 1
ATOM 8154 C CA . ASN B 1 426 ? 18.562 3.975 -21.562 1 94.19 426 ASN B CA 1
ATOM 8155 C C . ASN B 1 426 ? 18.734 2.539 -22.047 1 94.19 426 ASN B C 1
ATOM 8157 O O . ASN B 1 426 ? 19.578 2.27 -22.906 1 94.19 426 ASN B O 1
ATOM 8161 N N . THR B 1 427 ? 17.844 1.609 -21.688 1 91.81 427 THR B N 1
ATOM 8162 C CA . THR B 1 427 ? 18.016 0.204 -22.047 1 91.81 427 THR B CA 1
ATOM 8163 C C . THR B 1 427 ? 17.625 -0.033 -23.5 1 91.81 427 THR B C 1
ATOM 8165 O O . THR B 1 427 ? 18.094 -0.994 -24.125 1 91.81 427 THR B O 1
ATOM 8168 N N . LEU B 1 428 ? 16.844 0.794 -24.094 1 92.25 428 LEU B N 1
ATOM 8169 C CA . LEU B 1 428 ? 16.375 0.606 -25.453 1 92.25 428 LEU B CA 1
ATOM 8170 C C . LEU B 1 428 ? 17.156 1.49 -26.422 1 92.25 428 LEU B C 1
ATOM 8172 O O . LEU B 1 428 ? 16.859 1.537 -27.609 1 92.25 428 LEU B O 1
ATOM 8176 N N . GLU B 1 429 ? 18.109 2.111 -25.844 1 91 429 GLU B N 1
ATOM 8177 C CA . GLU B 1 429 ? 18.891 3.014 -26.688 1 91 429 GLU B CA 1
ATOM 8178 C C . GLU B 1 429 ? 19.609 2.25 -27.797 1 91 429 GLU B C 1
ATOM 8180 O O . GLU B 1 429 ? 20.172 1.177 -27.562 1 91 429 GLU B O 1
ATOM 8185 N N . GLY B 1 430 ? 19.578 2.727 -29.047 1 88.06 430 GLY B N 1
ATOM 8186 C CA . GLY B 1 430 ? 20.281 2.127 -30.156 1 88.06 430 GLY B CA 1
ATOM 8187 C C . GLY B 1 430 ? 19.422 1.197 -30.984 1 88.06 430 GLY B C 1
ATOM 8188 O O . GLY B 1 430 ? 19.781 0.828 -32.094 1 88.06 430 GLY B O 1
ATOM 8189 N N . MET B 1 431 ? 18.344 0.772 -30.484 1 89.94 431 MET B N 1
ATOM 8190 C CA . MET B 1 431 ? 17.453 -0.114 -31.219 1 89.94 431 MET B CA 1
ATOM 8191 C C . MET B 1 431 ? 16.547 0.68 -32.156 1 89.94 431 MET B C 1
ATOM 8193 O O . MET B 1 431 ? 16.328 1.876 -31.969 1 89.94 431 MET B O 1
ATOM 8197 N N . SER B 1 432 ? 16.109 0.077 -33.219 1 92.62 432 SER B N 1
ATOM 8198 C CA . SER B 1 432 ? 15.164 0.701 -34.125 1 92.62 432 SER B CA 1
ATOM 8199 C C . SER B 1 432 ? 13.836 0.971 -33.438 1 92.62 432 SER B C 1
ATOM 8201 O O . SER B 1 432 ? 13.492 0.317 -32.469 1 92.62 432 SER B O 1
ATOM 8203 N N . PRO B 1 433 ? 13.109 1.98 -33.875 1 92.38 433 PRO B N 1
ATOM 8204 C CA . PRO B 1 433 ? 11.836 2.316 -33.25 1 92.38 433 PRO B CA 1
ATOM 8205 C C . PRO B 1 433 ? 10.875 1.128 -33.156 1 92.38 433 PRO B C 1
ATOM 8207 O O . PRO B 1 433 ? 10.164 0.963 -32.188 1 92.38 433 PRO B O 1
ATOM 8210 N N . TRP B 1 434 ? 10.891 0.326 -34.188 1 92.56 434 TRP B N 1
ATOM 8211 C CA . TRP B 1 434 ? 10.039 -0.857 -34.188 1 92.56 434 TRP B CA 1
ATOM 8212 C C . TRP B 1 434 ? 10.453 -1.824 -33.094 1 92.56 434 TRP B C 1
ATOM 8214 O O . TRP B 1 434 ? 9.602 -2.326 -32.344 1 92.56 434 TRP B O 1
ATOM 8224 N N . VAL B 1 435 ? 11.719 -2.006 -33 1 93.56 435 VAL B N 1
ATOM 8225 C CA . VAL B 1 435 ? 12.25 -2.914 -32 1 93.56 435 VAL B CA 1
ATOM 8226 C C . VAL B 1 435 ? 12.008 -2.338 -30.609 1 93.56 435 VAL B C 1
ATOM 8228 O O . VAL B 1 435 ? 11.703 -3.074 -29.672 1 93.56 435 VAL B O 1
ATOM 8231 N N . GLN B 1 436 ? 12.086 -1.038 -30.5 1 94.81 436 GLN B N 1
ATOM 8232 C CA . GLN B 1 436 ? 11.844 -0.391 -29.203 1 94.81 436 GLN B CA 1
ATOM 8233 C C . GLN B 1 436 ? 10.414 -0.631 -28.734 1 94.81 436 GLN B C 1
ATOM 8235 O O . GLN B 1 436 ? 10.195 -0.923 -27.547 1 94.81 436 GLN B O 1
ATOM 8240 N N . TRP B 1 437 ? 9.523 -0.552 -29.609 1 94.5 437 TRP B N 1
ATOM 8241 C CA . TRP B 1 437 ? 8.125 -0.73 -29.25 1 94.5 437 TRP B CA 1
ATOM 8242 C C . TRP B 1 437 ? 7.84 -2.182 -28.875 1 94.5 437 TRP B C 1
ATOM 8244 O O . TRP B 1 437 ? 7.062 -2.453 -27.969 1 94.5 437 TRP B O 1
ATOM 8254 N N . VAL B 1 438 ? 8.453 -3.105 -29.609 1 94.69 438 VAL B N 1
ATOM 8255 C CA . VAL B 1 438 ? 8.258 -4.52 -29.328 1 94.69 438 VAL B CA 1
ATOM 8256 C C . VAL B 1 438 ? 8.836 -4.852 -27.953 1 94.69 438 VAL B C 1
ATOM 8258 O O . VAL B 1 438 ? 8.203 -5.547 -27.156 1 94.69 438 VAL B O 1
ATOM 8261 N N . GLN B 1 439 ? 9.984 -4.289 -27.656 1 94.5 439 GLN B N 1
ATOM 8262 C CA . GLN B 1 439 ? 10.625 -4.531 -26.359 1 94.5 439 GLN B CA 1
ATOM 8263 C C . GLN B 1 439 ? 9.852 -3.863 -25.234 1 94.5 439 GLN B C 1
ATOM 8265 O O . GLN B 1 439 ? 9.797 -4.391 -24.125 1 94.5 439 GLN B O 1
ATOM 8270 N N . ALA B 1 440 ? 9.297 -2.693 -25.531 1 95.31 440 ALA B N 1
ATOM 8271 C CA . ALA B 1 440 ? 8.461 -2.035 -24.531 1 95.31 440 ALA B CA 1
ATOM 8272 C C . ALA B 1 440 ? 7.215 -2.867 -24.219 1 95.31 440 ALA B C 1
ATOM 8274 O O . ALA B 1 440 ? 6.812 -2.988 -23.062 1 95.31 440 ALA B O 1
ATOM 8275 N N . LEU B 1 441 ? 6.668 -3.426 -25.266 1 94.75 441 LEU B N 1
ATOM 8276 C CA . LEU B 1 441 ? 5.508 -4.297 -25.109 1 94.75 441 LEU B CA 1
ATOM 8277 C C . LEU B 1 441 ? 5.863 -5.523 -24.266 1 94.75 441 LEU B C 1
ATOM 8279 O O . LEU B 1 441 ? 5.141 -5.871 -23.344 1 94.75 441 LEU B O 1
ATOM 8283 N N . PHE B 1 442 ? 6.965 -6.109 -24.594 1 94.94 442 PHE B N 1
ATOM 8284 C CA . PHE B 1 442 ? 7.391 -7.332 -23.922 1 94.94 442 PHE B CA 1
ATOM 8285 C C . PHE B 1 442 ? 7.734 -7.055 -22.469 1 94.94 442 PHE B C 1
ATOM 8287 O O . PHE B 1 442 ? 7.301 -7.781 -21.578 1 94.94 442 PHE B O 1
ATOM 8294 N N . ASN B 1 443 ? 8.422 -5.969 -22.188 1 93.69 443 ASN B N 1
ATOM 8295 C CA . ASN B 1 443 ? 8.875 -5.664 -20.828 1 93.69 443 ASN B CA 1
ATOM 8296 C C . ASN B 1 443 ? 7.742 -5.105 -19.969 1 93.69 443 ASN B C 1
ATOM 8298 O O . ASN B 1 443 ? 7.852 -5.062 -18.75 1 93.69 443 ASN B O 1
ATOM 8302 N N . SER B 1 444 ? 6.699 -4.695 -20.578 1 91.5 444 SER B N 1
ATOM 8303 C CA . SER B 1 444 ? 5.52 -4.281 -19.828 1 91.5 444 SER B CA 1
ATOM 8304 C C . SER B 1 444 ? 4.625 -5.473 -19.5 1 91.5 444 SER B C 1
ATOM 8306 O O . SER B 1 444 ? 3.898 -5.461 -18.5 1 91.5 444 SER B O 1
ATOM 8308 N N . THR B 1 445 ? 4.684 -6.477 -20.281 1 91.38 445 THR B N 1
ATOM 8309 C CA . THR B 1 445 ? 3.842 -7.656 -20.109 1 91.38 445 THR B CA 1
ATOM 8310 C C . THR B 1 445 ? 4.441 -8.609 -19.078 1 91.38 445 THR B C 1
ATOM 8312 O O . THR B 1 445 ? 3.715 -9.273 -18.344 1 91.38 445 THR B O 1
ATOM 8315 N N . THR B 1 446 ? 5.695 -8.625 -18.922 1 90.69 446 THR B N 1
ATOM 8316 C CA . THR B 1 446 ? 6.395 -9.617 -18.109 1 90.69 446 THR B CA 1
ATOM 8317 C C . THR B 1 446 ? 6.156 -9.375 -16.625 1 90.69 446 THR B C 1
ATOM 8319 O O . THR B 1 446 ? 6.012 -10.328 -15.859 1 90.69 446 THR B O 1
ATOM 8322 N N . PRO B 1 447 ? 6.059 -8.086 -16.234 1 89.56 447 PRO B N 1
ATOM 8323 C CA . PRO B 1 447 ? 5.844 -7.875 -14.797 1 89.56 447 PRO B CA 1
ATOM 8324 C C . PRO B 1 447 ? 4.457 -8.32 -14.336 1 89.56 447 PRO B C 1
ATOM 8326 O O . PRO B 1 447 ? 4.223 -8.469 -13.133 1 89.56 447 PRO B O 1
ATOM 8329 N N . ARG B 1 448 ? 3.627 -8.492 -15.242 1 85.44 448 ARG B N 1
ATOM 8330 C CA . ARG B 1 448 ? 2.285 -8.945 -14.891 1 85.44 448 ARG B CA 1
ATOM 8331 C C . ARG B 1 448 ? 2.227 -10.461 -14.781 1 85.44 448 ARG B C 1
ATOM 8333 O O . ARG B 1 448 ? 1.326 -11.102 -15.328 1 85.44 448 ARG B O 1
ATOM 8340 N N . SER B 1 449 ? 3.314 -11.102 -14.234 1 79.06 449 SER B N 1
ATOM 8341 C CA . SER B 1 449 ? 3.373 -12.445 -13.68 1 79.06 449 SER B CA 1
ATOM 8342 C C . SER B 1 449 ? 4.156 -13.383 -14.594 1 79.06 449 SER B C 1
ATOM 8344 O O . SER B 1 449 ? 4.285 -14.578 -14.312 1 79.06 449 SER B O 1
ATOM 8346 N N . SER B 1 450 ? 4.719 -12.992 -15.711 1 85.38 450 SER B N 1
ATOM 8347 C CA . SER B 1 450 ? 5.375 -13.969 -16.578 1 85.38 450 SER B CA 1
ATOM 8348 C C . SER B 1 450 ? 6.855 -14.094 -16.234 1 85.38 450 SER B C 1
ATOM 8350 O O . SER B 1 450 ? 7.469 -15.141 -16.484 1 85.38 450 SER B O 1
ATOM 8352 N N . GLY B 1 451 ? 7.488 -13.039 -15.852 1 84.88 451 GLY B N 1
ATOM 8353 C CA . GLY B 1 451 ? 8.852 -13.102 -15.344 1 84.88 451 GLY B CA 1
ATOM 8354 C C . GLY B 1 451 ? 9.883 -13.289 -16.438 1 84.88 451 GLY B C 1
ATOM 8355 O O . GLY B 1 451 ? 11.078 -13.43 -16.156 1 84.88 451 GLY B O 1
ATOM 8356 N N . PHE B 1 452 ? 9.531 -13.391 -17.719 1 90.75 452 PHE B N 1
ATOM 8357 C CA . PHE B 1 452 ? 10.5 -13.445 -18.812 1 90.75 452 PHE B CA 1
ATOM 8358 C C . PHE B 1 452 ? 11.336 -12.172 -18.844 1 90.75 452 PHE B C 1
ATOM 8360 O O . PHE B 1 452 ? 10.867 -11.102 -18.469 1 90.75 452 PHE B O 1
ATOM 8367 N N . VAL B 1 453 ? 12.578 -12.367 -19.281 1 89 453 VAL B N 1
ATOM 8368 C CA . VAL B 1 453 ? 13.461 -11.211 -19.328 1 89 453 VAL B CA 1
ATOM 8369 C C . VAL B 1 453 ? 14.07 -11.086 -20.734 1 89 453 VAL B C 1
ATOM 8371 O O . VAL B 1 453 ? 14.586 -12.062 -21.281 1 89 453 VAL B O 1
ATOM 8374 N N . SER B 1 454 ? 13.883 -10 -21.297 1 91.25 454 SER B N 1
ATOM 8375 C CA . SER B 1 454 ? 14.609 -9.672 -22.516 1 91.25 454 SER B CA 1
ATOM 8376 C C . SER B 1 454 ? 15.742 -8.68 -22.234 1 91.25 454 SER B C 1
ATOM 8378 O O . SER B 1 454 ? 16.906 -9.062 -22.203 1 91.25 454 SER B O 1
ATOM 8380 N N . VAL B 1 455 ? 15.273 -7.508 -21.812 1 90.25 455 VAL B N 1
ATOM 8381 C CA . VAL B 1 455 ? 16.234 -6.516 -21.359 1 90.25 455 VAL B CA 1
ATOM 8382 C C . VAL B 1 455 ? 16.469 -6.676 -19.859 1 90.25 455 VAL B C 1
ATOM 8384 O O . VAL B 1 455 ? 15.539 -6.91 -19.094 1 90.25 455 VAL B O 1
ATOM 8387 N N . ASN B 1 456 ? 17.703 -6.617 -19.5 1 90.12 456 ASN B N 1
ATOM 8388 C CA . ASN B 1 456 ? 18.062 -6.836 -18.109 1 90.12 456 ASN B CA 1
ATOM 8389 C C . ASN B 1 456 ? 17.406 -5.816 -17.188 1 90.12 456 ASN B C 1
ATOM 8391 O O . ASN B 1 456 ? 17.688 -4.621 -17.266 1 90.12 456 ASN B O 1
ATOM 8395 N N . PRO B 1 457 ? 16.594 -6.328 -16.328 1 92.25 457 PRO B N 1
ATOM 8396 C CA . PRO B 1 457 ? 15.883 -5.418 -15.43 1 92.25 457 PRO B CA 1
ATOM 8397 C C . PRO B 1 457 ? 16.828 -4.68 -14.477 1 92.25 457 PRO B C 1
ATOM 8399 O O . PRO B 1 457 ? 16.484 -3.613 -13.969 1 92.25 457 PRO B O 1
ATOM 8402 N N . ALA B 1 458 ? 18.016 -5.184 -14.219 1 92.19 458 ALA B N 1
ATOM 8403 C CA . ALA B 1 458 ? 18.984 -4.543 -13.328 1 92.19 458 ALA B CA 1
ATOM 8404 C C . ALA B 1 458 ? 19.469 -3.213 -13.898 1 92.19 458 ALA B C 1
ATOM 8406 O O . ALA B 1 458 ? 20.016 -2.379 -13.18 1 92.19 458 ALA B O 1
ATOM 8407 N N . MET B 1 459 ? 19.219 -3.029 -15.156 1 92.38 459 MET B N 1
ATOM 8408 C CA . MET B 1 459 ? 19.703 -1.824 -15.828 1 92.38 459 MET B CA 1
ATOM 8409 C C . MET B 1 459 ? 18.578 -0.811 -16 1 92.38 459 MET B C 1
ATOM 8411 O O . MET B 1 459 ? 18.781 0.26 -16.578 1 92.38 459 MET B O 1
ATOM 8415 N N . PHE B 1 460 ? 17.438 -1.116 -15.531 1 94.5 460 PHE B N 1
ATOM 8416 C CA . PHE B 1 460 ? 16.312 -0.189 -15.617 1 94.5 460 PHE B CA 1
ATOM 8417 C C . PHE B 1 460 ? 16.578 1.06 -14.781 1 94.5 460 PHE B C 1
ATOM 8419 O O . PHE B 1 460 ? 17.312 1.005 -13.789 1 94.5 460 PHE B O 1
ATOM 8426 N N . LEU B 1 461 ? 16.016 2.127 -15.227 1 95.19 461 LEU B N 1
ATOM 8427 C CA . LEU B 1 461 ? 16.016 3.33 -14.406 1 95.19 461 LEU B CA 1
ATOM 8428 C C . LEU B 1 461 ? 15.203 3.115 -13.133 1 95.19 461 LEU B C 1
ATOM 8430 O O . LEU B 1 461 ? 14.305 2.266 -13.094 1 95.19 461 LEU B O 1
ATOM 8434 N N . ASP B 1 462 ? 15.5 3.896 -12.102 1 94.69 462 ASP B N 1
ATOM 8435 C CA . ASP B 1 462 ? 14.805 3.758 -10.82 1 94.69 462 ASP B CA 1
ATOM 8436 C C . ASP B 1 462 ? 13.312 4.047 -10.977 1 94.69 462 ASP B C 1
ATOM 8438 O O . ASP B 1 462 ? 12.477 3.389 -10.352 1 94.69 462 ASP B O 1
ATOM 8442 N N . VAL B 1 463 ? 13.023 5.059 -11.82 1 94.44 463 VAL B N 1
ATOM 8443 C CA . VAL B 1 463 ? 11.625 5.406 -12.055 1 94.44 463 VAL B CA 1
ATOM 8444 C C . VAL B 1 463 ? 10.898 4.227 -12.695 1 94.44 463 VAL B C 1
ATOM 8446 O O . VAL B 1 463 ? 9.773 3.9 -12.32 1 94.44 463 VAL B O 1
ATOM 8449 N N . THR B 1 464 ? 11.547 3.568 -13.664 1 95.25 464 THR B N 1
ATOM 8450 C CA . THR B 1 464 ? 10.969 2.41 -14.336 1 95.25 464 THR B CA 1
ATOM 8451 C C . THR B 1 464 ? 10.797 1.251 -13.352 1 95.25 464 THR B C 1
ATOM 8453 O O . THR B 1 464 ? 9.789 0.539 -13.398 1 95.25 464 THR B O 1
ATOM 8456 N N . LEU B 1 465 ? 11.727 1.045 -12.422 1 95.38 465 LEU B N 1
ATOM 8457 C CA . LEU B 1 465 ? 11.656 -0.031 -11.438 1 95.38 465 LEU B CA 1
ATOM 8458 C C . LEU B 1 465 ? 10.438 0.137 -10.539 1 95.38 465 LEU B C 1
ATOM 8460 O O . LEU B 1 465 ? 9.773 -0.843 -10.195 1 95.38 465 LEU B O 1
ATOM 8464 N N . VAL B 1 466 ? 10.141 1.373 -10.172 1 95.06 466 VAL B N 1
ATOM 8465 C CA . VAL B 1 466 ? 8.984 1.63 -9.32 1 95.06 466 VAL B CA 1
ATOM 8466 C C . VAL B 1 466 ? 7.703 1.285 -10.078 1 95.06 466 VAL B C 1
ATOM 8468 O O . VAL B 1 466 ? 6.777 0.694 -9.516 1 95.06 466 VAL B O 1
ATOM 8471 N N . ILE B 1 467 ? 7.672 1.628 -11.344 1 94.12 467 ILE B N 1
ATOM 8472 C CA . ILE B 1 467 ? 6.504 1.33 -12.172 1 94.12 467 ILE B CA 1
ATOM 8473 C C . ILE B 1 467 ? 6.359 -0.181 -12.336 1 94.12 467 ILE B C 1
ATOM 8475 O O . ILE B 1 467 ? 5.254 -0.718 -12.242 1 94.12 467 ILE B O 1
ATOM 8479 N N . VAL B 1 468 ? 7.477 -0.837 -12.547 1 94.81 468 VAL B N 1
ATOM 8480 C CA . VAL B 1 468 ? 7.477 -2.287 -12.711 1 94.81 468 VAL B CA 1
ATOM 8481 C C . VAL B 1 468 ? 7.027 -2.949 -11.406 1 94.81 468 VAL B C 1
ATOM 8483 O O . VAL B 1 468 ? 6.281 -3.93 -11.43 1 94.81 468 VAL B O 1
ATOM 8486 N N . ILE B 1 469 ? 7.43 -2.418 -10.258 1 95.06 469 ILE B N 1
ATOM 8487 C CA . ILE B 1 469 ? 7.047 -2.949 -8.953 1 95.06 469 ILE B CA 1
ATOM 8488 C C . ILE B 1 469 ? 5.531 -2.834 -8.773 1 95.06 469 ILE B C 1
ATOM 8490 O O . ILE B 1 469 ? 4.887 -3.762 -8.281 1 95.06 469 ILE B O 1
ATOM 8494 N N . PHE B 1 470 ? 5.027 -1.751 -9.227 1 93.88 470 PHE B N 1
ATOM 8495 C CA . PHE B 1 470 ? 3.582 -1.572 -9.148 1 93.88 470 PHE B CA 1
ATOM 8496 C C . PHE B 1 470 ? 2.865 -2.586 -10.031 1 93.88 470 PHE B C 1
ATOM 8498 O O . PHE B 1 470 ? 1.842 -3.148 -9.641 1 93.88 470 PHE B O 1
ATOM 8505 N N . GLN B 1 471 ? 3.387 -2.76 -11.188 1 93.88 471 GLN B N 1
ATOM 8506 C CA . GLN B 1 471 ? 2.781 -3.723 -12.102 1 93.88 471 GLN B CA 1
ATOM 8507 C C . GLN B 1 471 ? 2.902 -5.145 -11.562 1 93.88 471 GLN B C 1
ATOM 8509 O O . GLN B 1 471 ? 2.047 -5.992 -11.828 1 93.88 471 GLN B O 1
ATOM 8514 N N . MET B 1 472 ? 3.99 -5.418 -10.812 1 94.81 472 MET B N 1
ATOM 8515 C CA . MET B 1 472 ? 4.137 -6.734 -10.203 1 94.81 472 MET B CA 1
ATOM 8516 C C . MET B 1 472 ? 3.094 -6.945 -9.109 1 94.81 472 MET B C 1
ATOM 8518 O O . MET B 1 472 ? 2.617 -8.062 -8.906 1 94.81 472 MET B O 1
ATOM 8522 N N . TRP B 1 473 ? 2.775 -5.859 -8.445 1 94.44 473 TRP B N 1
ATOM 8523 C CA . TRP B 1 473 ? 1.782 -5.941 -7.383 1 94.44 473 TRP B CA 1
ATOM 8524 C C . TRP B 1 473 ? 0.395 -6.223 -7.949 1 94.44 473 TRP B C 1
ATOM 8526 O O . TRP B 1 473 ? -0.362 -7.016 -7.387 1 94.44 473 TRP B O 1
ATOM 8536 N N . VAL B 1 474 ? 0.112 -5.578 -9.125 1 92.62 474 VAL B N 1
ATOM 8537 C CA . VAL B 1 474 ? -1.172 -5.793 -9.789 1 92.62 474 VAL B CA 1
ATOM 8538 C C . VAL B 1 474 ? -1.052 -6.934 -10.797 1 92.62 474 VAL B C 1
ATOM 8540 O O . VAL B 1 474 ? -0.474 -6.762 -11.867 1 92.62 474 VAL B O 1
ATOM 8543 N N . GLY B 1 475 ? -1.488 -8 -10.555 1 87.19 475 GLY B N 1
ATOM 8544 C CA . GLY B 1 475 ? -1.342 -9.172 -11.406 1 87.19 475 GLY B CA 1
ATOM 8545 C C . GLY B 1 475 ? -2.428 -9.281 -12.461 1 87.19 475 GLY B C 1
ATOM 8546 O O . GLY B 1 475 ? -2.85 -8.273 -13.031 1 87.19 475 GLY B O 1
ATOM 8547 N N . GLY B 1 476 ? -2.838 -10.43 -12.852 1 87.25 476 GLY B N 1
ATOM 8548 C CA . GLY B 1 476 ? -3.83 -10.695 -13.875 1 87.25 476 GLY B CA 1
ATOM 8549 C C . GLY B 1 476 ? -5.25 -10.703 -13.352 1 87.25 476 GLY B C 1
ATOM 8550 O O . GLY B 1 476 ? -5.531 -10.117 -12.297 1 87.25 476 GLY B O 1
ATOM 8551 N N . ALA B 1 477 ? -6.113 -11.188 -14.102 1 86.25 477 ALA B N 1
ATOM 8552 C CA . ALA B 1 477 ? -7.531 -11.242 -13.75 1 86.25 477 ALA B CA 1
ATOM 8553 C C . ALA B 1 477 ? -7.824 -12.422 -12.828 1 86.25 477 ALA B C 1
ATOM 8555 O O . ALA B 1 477 ? -6.957 -13.266 -12.594 1 86.25 477 ALA B O 1
ATOM 8556 N N . ALA B 1 478 ? -8.992 -12.422 -12.297 1 80.5 478 ALA B N 1
ATOM 8557 C CA . ALA B 1 478 ? -9.391 -13.508 -11.414 1 80.5 478 ALA B CA 1
ATOM 8558 C C . ALA B 1 478 ? -9.477 -14.836 -12.164 1 80.5 478 ALA B C 1
ATOM 8560 O O . ALA B 1 478 ? -9.93 -14.875 -13.312 1 80.5 478 ALA B O 1
ATOM 8561 N N . GLN B 1 479 ? -9.055 -15.852 -11.523 1 77.81 479 GLN B N 1
ATOM 8562 C CA . GLN B 1 479 ? -9.086 -17.203 -12.086 1 77.81 479 GLN B CA 1
ATOM 8563 C C . GLN B 1 479 ? -8.211 -17.297 -13.328 1 77.81 479 GLN B C 1
ATOM 8565 O O . GLN B 1 479 ? -8.625 -17.859 -14.344 1 77.81 479 GLN B O 1
ATOM 8570 N N . SER B 1 480 ? -7.195 -16.609 -13.305 1 82.31 480 SER B N 1
ATOM 8571 C CA . SER B 1 480 ? -6.172 -16.672 -14.344 1 82.31 480 SER B CA 1
ATOM 8572 C C . SER B 1 480 ? -4.91 -17.359 -13.828 1 82.31 480 SER B C 1
ATOM 8574 O O . SER B 1 480 ? -4.863 -17.812 -12.688 1 82.31 480 SER B O 1
ATOM 8576 N N . THR B 1 481 ? -4.004 -17.5 -14.719 1 82.25 481 THR B N 1
ATOM 8577 C CA . THR B 1 481 ? -2.744 -18.125 -14.328 1 82.25 481 THR B CA 1
ATOM 8578 C C . THR B 1 481 ? -1.801 -17.109 -13.695 1 82.25 481 THR B C 1
ATOM 8580 O O . THR B 1 481 ? -0.727 -17.469 -13.211 1 82.25 481 THR B O 1
ATOM 8583 N N . ALA B 1 482 ? -2.201 -15.898 -13.703 1 82.94 482 ALA B N 1
ATOM 8584 C CA . ALA B 1 482 ? -1.334 -14.852 -13.18 1 82.94 482 ALA B CA 1
ATOM 8585 C C . ALA B 1 482 ? -1.529 -14.672 -11.672 1 82.94 482 ALA B C 1
ATOM 8587 O O . ALA B 1 482 ? -2.594 -14.992 -11.141 1 82.94 482 ALA B O 1
ATOM 8588 N N . GLY B 1 483 ? -0.509 -14.312 -11.023 1 83.5 483 GLY B N 1
ATOM 8589 C CA . GLY B 1 483 ? -0.546 -14.062 -9.586 1 83.5 483 GLY B CA 1
ATOM 8590 C C . GLY B 1 483 ? -0.731 -12.594 -9.25 1 83.5 483 GLY B C 1
ATOM 8591 O O . GLY B 1 483 ? -1.304 -11.836 -10.031 1 83.5 483 GLY B O 1
ATOM 8592 N N . GLY B 1 484 ? -0.487 -12.25 -7.93 1 87.25 484 GLY B N 1
ATOM 8593 C CA . GLY B 1 484 ? -0.605 -10.883 -7.457 1 87.25 484 GLY B CA 1
ATOM 8594 C C . GLY B 1 484 ? -2.027 -10.492 -7.098 1 87.25 484 GLY B C 1
ATOM 8595 O O . GLY B 1 484 ? -2.916 -11.344 -7.059 1 87.25 484 GLY B O 1
ATOM 8596 N N . VAL B 1 485 ? -2.18 -9.211 -6.84 1 91.31 485 VAL B N 1
ATOM 8597 C CA . VAL B 1 485 ? -3.518 -8.68 -6.609 1 91.31 485 VAL B CA 1
ATOM 8598 C C . VAL B 1 485 ? -4.273 -8.578 -7.934 1 91.31 485 VAL B C 1
ATOM 8600 O O . VAL B 1 485 ? -3.822 -7.906 -8.867 1 91.31 485 VAL B O 1
ATOM 8603 N N . LYS B 1 486 ? -5.293 -9.211 -8 1 90.19 486 LYS B N 1
ATOM 8604 C CA . LYS B 1 486 ? -6.016 -9.336 -9.266 1 90.19 486 LYS B CA 1
ATOM 8605 C C . LYS B 1 486 ? -6.547 -7.98 -9.719 1 90.19 486 LYS B C 1
ATOM 8607 O O . LYS B 1 486 ? -6.852 -7.113 -8.898 1 90.19 486 LYS B O 1
ATOM 8612 N N . VAL B 1 487 ? -6.695 -7.859 -10.977 1 90.94 487 VAL B N 1
ATOM 8613 C CA . VAL B 1 487 ? -7.145 -6.605 -11.57 1 90.94 487 VAL B CA 1
ATOM 8614 C C . VAL B 1 487 ? -8.578 -6.309 -11.133 1 90.94 487 VAL B C 1
ATOM 8616 O O . VAL B 1 487 ? -8.953 -5.148 -10.961 1 90.94 487 VAL B O 1
ATOM 8619 N N . ASN B 1 488 ? -9.391 -7.336 -10.906 1 89 488 ASN B N 1
ATOM 8620 C CA . ASN B 1 488 ? -10.75 -7.156 -10.398 1 89 488 ASN B CA 1
ATOM 8621 C C . ASN B 1 488 ? -10.75 -6.492 -9.023 1 89 488 ASN B C 1
ATOM 8623 O O . ASN B 1 488 ? -11.602 -5.652 -8.742 1 89 488 ASN B O 1
ATOM 8627 N N . THR B 1 489 ? -9.805 -6.941 -8.281 1 90.06 489 THR B N 1
ATOM 8628 C CA . THR B 1 489 ? -9.68 -6.383 -6.941 1 90.06 489 THR B CA 1
ATOM 8629 C C . THR B 1 489 ? -9.289 -4.906 -7.004 1 90.06 489 THR B C 1
ATOM 8631 O O . THR B 1 489 ? -9.859 -4.078 -6.297 1 90.06 489 THR B O 1
ATOM 8634 N N . LEU B 1 490 ? -8.352 -4.594 -7.832 1 92.56 490 LEU B N 1
ATOM 8635 C CA . LEU B 1 490 ? -7.941 -3.203 -8.008 1 92.56 490 LEU B CA 1
ATOM 8636 C C . LEU B 1 490 ? -9.102 -2.35 -8.5 1 92.56 490 LEU B C 1
ATOM 8638 O O . LEU B 1 490 ? -9.305 -1.229 -8.023 1 92.56 490 LEU B O 1
ATOM 8642 N N . ALA B 1 491 ? -9.828 -2.844 -9.43 1 91.56 491 ALA B N 1
ATOM 8643 C CA . ALA B 1 491 ? -10.977 -2.115 -9.969 1 91.56 491 ALA B CA 1
ATOM 8644 C C . ALA B 1 491 ? -12.016 -1.856 -8.883 1 91.56 491 ALA B C 1
ATOM 8646 O O . ALA B 1 491 ? -12.578 -0.763 -8.797 1 91.56 491 ALA B O 1
ATOM 8647 N N . ALA B 1 492 ? -12.258 -2.861 -8.086 1 90.31 492 ALA B N 1
ATOM 8648 C CA . ALA B 1 492 ? -13.242 -2.736 -7.023 1 90.31 492 ALA B CA 1
ATOM 8649 C C . ALA B 1 492 ? -12.867 -1.626 -6.047 1 90.31 492 ALA B C 1
ATOM 8651 O O . ALA B 1 492 ? -13.711 -0.82 -5.652 1 90.31 492 ALA B O 1
ATOM 8652 N N . ILE B 1 493 ? -11.625 -1.574 -5.676 1 91.94 493 ILE B N 1
ATOM 8653 C CA . ILE B 1 493 ? -11.211 -0.585 -4.688 1 91.94 493 ILE B CA 1
ATOM 8654 C C . ILE B 1 493 ? -11.195 0.805 -5.32 1 91.94 493 ILE B C 1
ATOM 8656 O O . ILE B 1 493 ? -11.523 1.796 -4.66 1 91.94 493 ILE B O 1
ATOM 8660 N N . LEU B 1 494 ? -10.844 0.951 -6.594 1 92.62 494 LEU B N 1
ATOM 8661 C CA . LEU B 1 494 ? -10.844 2.24 -7.277 1 92.62 494 LEU B CA 1
ATOM 8662 C C . LEU B 1 494 ? -12.273 2.738 -7.492 1 92.62 494 LEU B C 1
ATOM 8664 O O . LEU B 1 494 ? -12.531 3.941 -7.422 1 92.62 494 LEU B O 1
ATOM 8668 N N . LEU B 1 495 ? -13.141 1.829 -7.785 1 90.81 495 LEU B N 1
ATOM 8669 C CA . LEU B 1 495 ? -14.547 2.199 -7.949 1 90.81 495 LEU B CA 1
ATOM 8670 C C . LEU B 1 495 ? -15.141 2.652 -6.621 1 90.81 495 LEU B C 1
ATOM 8672 O O . LEU B 1 495 ? -15.969 3.566 -6.586 1 90.81 495 LEU B O 1
ATOM 8676 N N . ASN B 1 496 ? -14.734 1.922 -5.594 1 90.38 496 ASN B N 1
ATOM 8677 C CA . ASN B 1 496 ? -15.148 2.373 -4.27 1 90.38 496 ASN B CA 1
ATOM 8678 C C . ASN B 1 496 ? -14.633 3.777 -3.967 1 90.38 496 ASN B C 1
ATOM 8680 O O . ASN B 1 496 ? -15.359 4.605 -3.422 1 90.38 496 ASN B O 1
ATOM 8684 N N . LEU B 1 497 ? -13.406 4.023 -4.266 1 91.12 497 LEU B N 1
ATOM 8685 C CA . LEU B 1 497 ? -12.82 5.348 -4.09 1 91.12 497 LEU B CA 1
ATOM 8686 C C . LEU B 1 497 ? -13.594 6.395 -4.879 1 91.12 497 LEU B C 1
ATOM 8688 O O . LEU B 1 497 ? -13.922 7.461 -4.352 1 91.12 497 LEU B O 1
ATOM 8692 N N . ARG B 1 498 ? -13.883 6.113 -6.082 1 90 498 ARG B N 1
ATOM 8693 C CA . ARG B 1 498 ? -14.633 7.035 -6.926 1 90 498 ARG B CA 1
ATOM 8694 C C . ARG B 1 498 ? -16.016 7.309 -6.336 1 90 498 ARG B C 1
ATOM 8696 O O . ARG B 1 498 ? -16.484 8.445 -6.355 1 90 498 ARG B O 1
ATOM 8703 N N . ALA B 1 499 ? -16.625 6.254 -5.828 1 87.94 499 ALA B N 1
ATOM 8704 C CA . ALA B 1 499 ? -17.953 6.398 -5.227 1 87.94 499 ALA B CA 1
ATOM 8705 C C . ALA B 1 499 ? -17.906 7.309 -4 1 87.94 499 ALA B C 1
ATOM 8707 O O . ALA B 1 499 ? -18.766 8.18 -3.832 1 87.94 499 ALA B O 1
ATOM 8708 N N . ILE B 1 500 ? -16.938 7.164 -3.221 1 84.88 500 ILE B N 1
ATOM 8709 C CA . ILE B 1 500 ? -16.812 7.953 -1.999 1 84.88 500 ILE B CA 1
ATOM 8710 C C . ILE B 1 500 ? -16.5 9.406 -2.35 1 84.88 500 ILE B C 1
ATOM 8712 O O . ILE B 1 500 ? -17.078 10.328 -1.768 1 84.88 500 ILE B O 1
ATOM 8716 N N . VAL B 1 501 ? -15.633 9.602 -3.275 1 84.81 501 VAL B N 1
ATOM 8717 C CA . VAL B 1 501 ? -15.211 10.945 -3.674 1 84.81 501 VAL B CA 1
ATOM 8718 C C . VAL B 1 501 ? -16.391 11.68 -4.312 1 84.81 501 VAL B C 1
ATOM 8720 O O . VAL B 1 501 ? -16.547 12.891 -4.129 1 84.81 501 VAL B O 1
ATOM 8723 N N . THR B 1 502 ? -17.188 10.938 -5.047 1 85.19 502 THR B N 1
ATOM 8724 C CA . THR B 1 502 ? -18.312 11.555 -5.727 1 85.19 502 THR B CA 1
ATOM 8725 C C . THR B 1 502 ? -19.547 11.578 -4.82 1 85.19 502 THR B C 1
ATOM 8727 O O . THR B 1 502 ? -20.625 12.031 -5.23 1 85.19 502 THR B O 1
ATOM 8730 N N . GLY B 1 503 ? -19.484 11.078 -3.582 1 78.19 503 GLY B N 1
ATOM 8731 C CA . GLY B 1 503 ? -20.547 11.148 -2.59 1 78.19 503 GLY B CA 1
ATOM 8732 C C . GLY B 1 503 ? -21.641 10.117 -2.807 1 78.19 503 GLY B C 1
ATOM 8733 O O . GLY B 1 503 ? -22.766 10.305 -2.361 1 78.19 503 GLY B O 1
ATOM 8734 N N . ARG B 1 504 ? -21.344 9.094 -3.541 1 78.38 504 ARG B N 1
ATOM 8735 C CA . ARG B 1 504 ? -22.328 8.047 -3.793 1 78.38 504 ARG B CA 1
ATOM 8736 C C . ARG B 1 504 ? -22.281 6.973 -2.713 1 78.38 504 ARG B C 1
ATOM 8738 O O . ARG B 1 504 ? -21.203 6.652 -2.199 1 78.38 504 ARG B O 1
ATOM 8745 N N . THR B 1 505 ? -23.391 6.422 -2.381 1 76.12 505 THR B N 1
ATOM 8746 C CA . THR B 1 505 ? -23.453 5.398 -1.344 1 76.12 505 THR B CA 1
ATOM 8747 C C . THR B 1 505 ? -23.281 4.008 -1.943 1 76.12 505 THR B C 1
ATOM 8749 O O . THR B 1 505 ? -22.906 3.064 -1.237 1 76.12 505 THR B O 1
ATOM 8752 N N . ARG B 1 506 ? -23.609 4.023 -3.291 1 78.44 506 ARG B N 1
ATOM 8753 C CA . ARG B 1 506 ? -23.5 2.725 -3.943 1 78.44 506 ARG B CA 1
ATOM 8754 C C . ARG B 1 506 ? -22.359 2.713 -4.961 1 78.44 506 ARG B C 1
ATOM 8756 O O . ARG B 1 506 ? -22.094 3.727 -5.605 1 78.44 506 ARG B O 1
ATOM 8763 N N . VAL B 1 507 ? -21.75 1.64 -4.98 1 82.25 507 VAL B N 1
ATOM 8764 C CA . VAL B 1 507 ? -20.688 1.47 -5.957 1 82.25 507 VAL B CA 1
ATOM 8765 C C . VAL B 1 507 ? -21.25 0.855 -7.238 1 82.25 507 VAL B C 1
ATOM 8767 O O . VAL B 1 507 ? -21.797 -0.248 -7.215 1 82.25 507 VAL B O 1
ATOM 8770 N N . THR B 1 508 ? -21.234 1.632 -8.266 1 77.06 508 THR B N 1
ATOM 8771 C CA . THR B 1 508 ? -21.797 1.166 -9.523 1 77.06 508 THR B CA 1
ATOM 8772 C C . THR B 1 508 ? -20.75 1.178 -10.633 1 77.06 508 THR B C 1
ATOM 8774 O O . THR B 1 508 ? -19.812 1.98 -10.602 1 77.06 508 THR B O 1
ATOM 8777 N N . ALA B 1 509 ? -20.797 0.194 -11.43 1 77.06 509 ALA B N 1
ATOM 8778 C CA . ALA B 1 509 ? -19.969 0.109 -12.625 1 77.06 509 ALA B CA 1
ATOM 8779 C C . ALA B 1 509 ? -20.766 -0.446 -13.805 1 77.06 509 ALA B C 1
ATOM 8781 O O . ALA B 1 509 ? -21.438 -1.475 -13.68 1 77.06 509 ALA B O 1
ATOM 8782 N N . PHE B 1 510 ? -20.703 0.182 -14.93 1 74.12 510 PHE B N 1
ATOM 8783 C CA . PHE B 1 510 ? -21.391 -0.235 -16.156 1 74.12 510 PHE B CA 1
ATOM 8784 C C . PHE B 1 510 ? -22.875 -0.507 -15.875 1 74.12 510 PHE B C 1
ATOM 8786 O O . PHE B 1 510 ? -23.391 -1.548 -16.266 1 74.12 510 PHE B O 1
ATOM 8793 N N . ASN B 1 511 ? -23.422 0.327 -14.984 1 72.38 511 ASN B N 1
ATOM 8794 C CA . ASN B 1 511 ? -24.844 0.333 -14.688 1 72.38 511 ASN B CA 1
ATOM 8795 C C . ASN B 1 511 ? -25.25 -0.858 -13.82 1 72.38 511 ASN B C 1
ATOM 8797 O O . ASN B 1 511 ? -26.328 -1.409 -13.977 1 72.38 511 ASN B O 1
ATOM 8801 N N . ARG B 1 512 ? -24.266 -1.368 -13.188 1 79 512 ARG B N 1
ATOM 8802 C CA . ARG B 1 512 ? -24.547 -2.42 -12.219 1 79 512 ARG B CA 1
ATOM 8803 C C . ARG B 1 512 ? -23.953 -2.074 -10.852 1 79 512 ARG B C 1
ATOM 8805 O O . ARG B 1 512 ? -22.953 -1.355 -10.766 1 79 512 ARG B O 1
ATOM 8812 N N . LYS B 1 513 ? -24.625 -2.633 -9.859 1 80.75 513 LYS B N 1
ATOM 8813 C CA . LYS B 1 513 ? -24.172 -2.395 -8.492 1 80.75 513 LYS B CA 1
ATOM 8814 C C . LYS B 1 513 ? -23.266 -3.516 -8.016 1 80.75 513 LYS B C 1
ATOM 8816 O O . LYS B 1 513 ? -23.531 -4.695 -8.258 1 80.75 513 LYS B O 1
ATOM 8821 N N . ILE B 1 514 ? -22.203 -3.188 -7.48 1 82.06 514 ILE B N 1
ATOM 8822 C CA . ILE B 1 514 ? -21.281 -4.164 -6.926 1 82.06 514 ILE B CA 1
ATOM 8823 C C . ILE B 1 514 ? -21.625 -4.441 -5.465 1 82.06 514 ILE B C 1
ATOM 8825 O O . ILE B 1 514 ? -21.891 -3.51 -4.695 1 82.06 514 ILE B O 1
ATOM 8829 N N . SER B 1 515 ? -21.594 -5.586 -5.078 1 82.06 515 SER B N 1
ATOM 8830 C CA . SER B 1 515 ? -21.984 -5.992 -3.732 1 82.06 515 SER B CA 1
ATOM 8831 C C . SER B 1 515 ? -20.984 -5.48 -2.695 1 82.06 515 SER B C 1
ATOM 8833 O O . SER B 1 515 ? -19.781 -5.438 -2.951 1 82.06 515 SER B O 1
ATOM 8835 N N . ILE B 1 516 ? -21.516 -5.145 -1.524 1 80.56 516 ILE B N 1
ATOM 8836 C CA . ILE B 1 516 ? -20.703 -4.637 -0.422 1 80.56 516 ILE B CA 1
ATOM 8837 C C . ILE B 1 516 ? -19.75 -5.73 0.064 1 80.56 516 ILE B C 1
ATOM 8839 O O . ILE B 1 516 ? -18.625 -5.441 0.472 1 80.56 516 ILE B O 1
ATOM 8843 N N . GLY B 1 517 ? -20.188 -6.934 -0.111 1 80.38 517 GLY B N 1
ATOM 8844 C CA . GLY B 1 517 ? -19.344 -8.062 0.271 1 80.38 517 GLY B CA 1
ATOM 8845 C C . GLY B 1 517 ? -18.094 -8.188 -0.578 1 80.38 517 GLY B C 1
ATOM 8846 O O . GLY B 1 517 ? -17.016 -8.438 -0.055 1 80.38 517 GLY B O 1
ATOM 8847 N N . SER B 1 518 ? -18.25 -7.957 -1.819 1 82.19 518 SER B N 1
ATOM 8848 C CA . SER B 1 518 ? -17.125 -8.031 -2.732 1 82.19 518 SER B CA 1
ATOM 8849 C C . SER B 1 518 ? -16.125 -6.902 -2.477 1 82.19 518 SER B C 1
ATOM 8851 O O . SER B 1 518 ? -14.914 -7.105 -2.564 1 82.19 518 SER B O 1
ATOM 8853 N N . ILE B 1 519 ? -16.656 -5.785 -2.137 1 86.5 519 ILE B N 1
ATOM 8854 C CA . ILE B 1 519 ? -15.805 -4.633 -1.877 1 86.5 519 ILE B CA 1
ATOM 8855 C C . ILE B 1 519 ? -15.008 -4.859 -0.59 1 86.5 519 ILE B C 1
ATOM 8857 O O . ILE B 1 519 ? -13.812 -4.57 -0.531 1 86.5 519 ILE B O 1
ATOM 8861 N N . ARG B 1 520 ? -15.641 -5.375 0.399 1 86.12 520 ARG B N 1
ATOM 8862 C CA . ARG B 1 520 ? -14.984 -5.648 1.673 1 86.12 520 ARG B CA 1
ATOM 8863 C C . ARG B 1 520 ? -13.898 -6.711 1.513 1 86.12 520 ARG B C 1
ATOM 8865 O O . ARG B 1 520 ? -12.82 -6.598 2.104 1 86.12 520 ARG B O 1
ATOM 8872 N N . ARG B 1 521 ? -14.195 -7.641 0.72 1 85.44 521 ARG B N 1
ATOM 8873 C CA . ARG B 1 521 ? -13.219 -8.703 0.466 1 85.44 521 ARG B CA 1
ATOM 8874 C C . ARG B 1 521 ? -12.023 -8.172 -0.321 1 85.44 521 ARG B C 1
ATOM 8876 O O . ARG B 1 521 ? -10.883 -8.547 -0.052 1 85.44 521 ARG B O 1
ATOM 8883 N N . ALA B 1 522 ? -12.344 -7.391 -1.302 1 89.31 522 ALA B N 1
ATOM 8884 C CA . ALA B 1 522 ? -11.281 -6.777 -2.096 1 89.31 522 ALA B CA 1
ATOM 8885 C C . ALA B 1 522 ? -10.336 -5.961 -1.216 1 89.31 522 ALA B C 1
ATOM 8887 O O . ALA B 1 522 ? -9.117 -6.035 -1.365 1 89.31 522 ALA B O 1
ATOM 8888 N N . ASN B 1 523 ? -10.906 -5.266 -0.297 1 91.12 523 ASN B N 1
ATOM 8889 C CA . ASN B 1 523 ? -10.109 -4.449 0.611 1 91.12 523 ASN B CA 1
ATOM 8890 C C . ASN B 1 523 ? -9.273 -5.312 1.548 1 91.12 523 ASN B C 1
ATOM 8892 O O . ASN B 1 523 ? -8.141 -4.957 1.879 1 91.12 523 ASN B O 1
ATOM 8896 N N . ALA B 1 524 ? -9.812 -6.348 1.944 1 90.12 524 ALA B N 1
ATOM 8897 C CA . ALA B 1 524 ? -9.078 -7.266 2.812 1 90.12 524 ALA B CA 1
ATOM 8898 C C . ALA B 1 524 ? -7.867 -7.852 2.096 1 90.12 524 ALA B C 1
ATOM 8900 O O . ALA B 1 524 ? -6.797 -7.988 2.688 1 90.12 524 ALA B O 1
ATOM 8901 N N . VAL B 1 525 ? -8.039 -8.156 0.833 1 90.31 525 VAL B N 1
ATOM 8902 C CA . VAL B 1 525 ? -6.957 -8.727 0.039 1 90.31 525 VAL B CA 1
ATOM 8903 C C . VAL B 1 525 ? -5.824 -7.707 -0.098 1 90.31 525 VAL B C 1
ATOM 8905 O O . VAL B 1 525 ? -4.652 -8.047 0.051 1 90.31 525 VAL B O 1
ATOM 8908 N N . VAL B 1 526 ? -6.18 -6.492 -0.323 1 92.56 526 VAL B N 1
ATOM 8909 C CA . VAL B 1 526 ? -5.188 -5.438 -0.485 1 92.56 526 VAL B CA 1
ATOM 8910 C C . VAL B 1 526 ? -4.449 -5.215 0.833 1 92.56 526 VAL B C 1
ATOM 8912 O O . VAL B 1 526 ? -3.223 -5.086 0.852 1 92.56 526 VAL B O 1
ATOM 8915 N N . THR B 1 527 ? -5.172 -5.164 1.917 1 93.31 527 THR B N 1
ATOM 8916 C CA . THR B 1 527 ? -4.562 -4.969 3.229 1 93.31 527 THR B CA 1
ATOM 8917 C C . THR B 1 527 ? -3.6 -6.109 3.551 1 93.31 527 THR B C 1
ATOM 8919 O O . THR B 1 527 ? -2.479 -5.871 4.008 1 93.31 527 THR B O 1
ATOM 8922 N N . LEU B 1 528 ? -4.023 -7.262 3.262 1 92.69 528 LEU B N 1
ATOM 8923 C CA . LEU B 1 528 ? -3.189 -8.422 3.541 1 92.69 528 LEU B CA 1
ATOM 8924 C C . LEU B 1 528 ? -1.948 -8.43 2.652 1 92.69 528 LEU B C 1
ATOM 8926 O O . LEU B 1 528 ? -0.877 -8.867 3.078 1 92.69 528 LEU B O 1
ATOM 8930 N N . SER B 1 529 ? -2.137 -8.062 1.428 1 93.88 529 SER B N 1
ATOM 8931 C CA . SER B 1 529 ? -0.992 -7.984 0.524 1 93.88 529 SER B CA 1
ATOM 8932 C C . SER B 1 529 ? 0.06 -7.012 1.043 1 93.88 529 SER B C 1
ATOM 8934 O O . SER B 1 529 ? 1.26 -7.277 0.953 1 93.88 529 SER B O 1
ATOM 8936 N N . ILE B 1 530 ? -0.341 -5.91 1.624 1 93 530 ILE B N 1
ATOM 8937 C CA . ILE B 1 530 ? 0.583 -4.91 2.146 1 93 530 ILE B CA 1
ATOM 8938 C C . ILE B 1 530 ? 1.291 -5.461 3.385 1 93 530 ILE B C 1
ATOM 8940 O O . ILE B 1 530 ? 2.514 -5.355 3.506 1 93 530 ILE B O 1
ATOM 8944 N N . VAL B 1 531 ? 0.559 -6.059 4.262 1 93.38 531 VAL B N 1
ATOM 8945 C CA . VAL B 1 531 ? 1.114 -6.605 5.492 1 93.38 531 VAL B CA 1
ATOM 8946 C C . VAL B 1 531 ? 2.107 -7.719 5.164 1 93.38 531 VAL B C 1
ATOM 8948 O O . VAL B 1 531 ? 3.195 -7.781 5.742 1 93.38 531 VAL B O 1
ATOM 8951 N N . SER B 1 532 ? 1.72 -8.594 4.254 1 95 532 SER B N 1
ATOM 8952 C CA . SER B 1 532 ? 2.605 -9.688 3.863 1 95 532 SER B CA 1
ATOM 8953 C C . SER B 1 532 ? 3.867 -9.156 3.188 1 95 532 SER B C 1
ATOM 8955 O O . SER B 1 532 ? 4.961 -9.68 3.408 1 95 532 SER B O 1
ATOM 8957 N N . LEU B 1 533 ? 3.674 -8.172 2.359 1 95.62 533 LEU B N 1
ATOM 8958 C CA . LEU B 1 533 ? 4.82 -7.562 1.693 1 95.62 533 LEU B CA 1
ATOM 8959 C C . LEU B 1 533 ? 5.812 -7.012 2.713 1 95.62 533 LEU B C 1
ATOM 8961 O O . LEU B 1 533 ? 7.016 -7.246 2.6 1 95.62 533 LEU B O 1
ATOM 8965 N N . LEU B 1 534 ? 5.316 -6.281 3.729 1 94.69 534 LEU B N 1
ATOM 8966 C CA . LEU B 1 534 ? 6.172 -5.723 4.77 1 94.69 534 LEU B CA 1
ATOM 8967 C C . LEU B 1 534 ? 6.906 -6.828 5.52 1 94.69 534 LEU B C 1
ATOM 8969 O O . LEU B 1 534 ? 8.109 -6.723 5.77 1 94.69 534 LEU B O 1
ATOM 8973 N N . PHE B 1 535 ? 6.211 -7.863 5.781 1 95.88 535 PHE B N 1
ATOM 8974 C CA . PHE B 1 535 ? 6.797 -8.969 6.531 1 95.88 535 PHE B CA 1
ATOM 8975 C C . PHE B 1 535 ? 7.93 -9.617 5.746 1 95.88 535 PHE B C 1
ATOM 8977 O O . PHE B 1 535 ? 9.031 -9.789 6.27 1 95.88 535 PHE B O 1
ATOM 8984 N N . TYR B 1 536 ? 7.695 -9.953 4.531 1 97.06 536 TYR B N 1
ATOM 8985 C CA . TYR B 1 536 ? 8.688 -10.695 3.756 1 97.06 536 TYR B CA 1
ATOM 8986 C C . TYR B 1 536 ? 9.859 -9.797 3.381 1 97.06 536 TYR B C 1
ATOM 8988 O O . TYR B 1 536 ? 11 -10.258 3.314 1 97.06 536 TYR B O 1
ATOM 8996 N N . VAL B 1 537 ? 9.617 -8.484 3.115 1 96.81 537 VAL B N 1
ATOM 8997 C CA . VAL B 1 537 ? 10.703 -7.559 2.812 1 96.81 537 VAL B CA 1
ATOM 8998 C C . VAL B 1 537 ? 11.617 -7.41 4.027 1 96.81 537 VAL B C 1
ATOM 9000 O O . VAL B 1 537 ? 12.836 -7.504 3.912 1 96.81 537 VAL B O 1
ATOM 9003 N N . VAL B 1 538 ? 11.023 -7.234 5.211 1 95.81 538 VAL B N 1
ATOM 9004 C CA . VAL B 1 538 ? 11.797 -7.07 6.438 1 95.81 538 VAL B CA 1
ATOM 9005 C C . VAL B 1 538 ? 12.57 -8.352 6.738 1 95.81 538 VAL B C 1
ATOM 9007 O O . VAL B 1 538 ? 13.758 -8.312 7.043 1 95.81 538 VAL B O 1
ATOM 9010 N N . ALA B 1 539 ? 11.906 -9.477 6.586 1 96.75 539 ALA B N 1
ATOM 9011 C CA . ALA B 1 539 ? 12.547 -10.758 6.863 1 96.75 539 ALA B CA 1
ATOM 9012 C C . ALA B 1 539 ? 13.719 -11 5.922 1 96.75 539 ALA B C 1
ATOM 9014 O O . ALA B 1 539 ? 14.789 -11.445 6.355 1 96.75 539 ALA B O 1
ATOM 9015 N N . MET B 1 540 ? 13.539 -10.719 4.664 1 97.31 540 MET B N 1
ATOM 9016 C CA . MET B 1 540 ? 14.594 -10.93 3.682 1 97.31 540 MET B CA 1
ATOM 9017 C C . MET B 1 540 ? 15.773 -9.992 3.932 1 97.31 540 MET B C 1
ATOM 9019 O O . MET B 1 540 ? 16.922 -10.383 3.76 1 97.31 540 MET B O 1
ATOM 9023 N N . LEU B 1 541 ? 15.461 -8.742 4.312 1 95.56 541 LEU B N 1
ATOM 9024 C CA . LEU B 1 541 ? 16.516 -7.777 4.574 1 95.56 541 LEU B CA 1
ATOM 9025 C C . LEU B 1 541 ? 17.328 -8.188 5.797 1 95.56 541 LEU B C 1
ATOM 9027 O O . LEU B 1 541 ? 18.531 -7.926 5.863 1 95.56 541 LEU B O 1
ATOM 9031 N N . VAL B 1 542 ? 16.703 -8.836 6.789 1 94.5 542 VAL B N 1
ATOM 9032 C CA . VAL B 1 542 ? 17.391 -9.305 7.988 1 94.5 542 VAL B CA 1
ATOM 9033 C C . VAL B 1 542 ? 18.297 -10.477 7.637 1 94.5 542 VAL B C 1
ATOM 9035 O O . VAL B 1 542 ? 19.422 -10.555 8.125 1 94.5 542 VAL B O 1
ATOM 9038 N N . LEU B 1 543 ? 17.844 -11.32 6.715 1 94.75 543 LEU B N 1
ATOM 9039 C CA . LEU B 1 543 ? 18.578 -12.523 6.367 1 94.75 543 LEU B CA 1
ATOM 9040 C C . LEU B 1 543 ? 19.719 -12.203 5.406 1 94.75 543 LEU B C 1
ATOM 9042 O O . LEU B 1 543 ? 20.766 -12.875 5.414 1 94.75 543 LEU B O 1
ATOM 9046 N N . GLU B 1 544 ? 19.469 -11.219 4.531 1 95.06 544 GLU B N 1
ATOM 9047 C CA . GLU B 1 544 ? 20.484 -10.859 3.533 1 95.06 544 GLU B CA 1
ATOM 9048 C C . GLU B 1 544 ? 20.938 -9.414 3.711 1 95.06 544 GLU B C 1
ATOM 9050 O O . GLU B 1 544 ? 20.703 -8.57 2.838 1 95.06 544 GLU B O 1
ATOM 9055 N N . PRO B 1 545 ? 21.75 -9.047 4.695 1 89.88 545 PRO B N 1
ATOM 9056 C CA . PRO B 1 545 ? 22.156 -7.66 4.949 1 89.88 545 PRO B CA 1
ATOM 9057 C C . PRO B 1 545 ? 23.234 -7.176 3.975 1 89.88 545 PRO B C 1
ATOM 9059 O O . PRO B 1 545 ? 23.391 -5.969 3.781 1 89.88 545 PRO B O 1
ATOM 9062 N N . GLU B 1 546 ? 23.891 -8.031 3.295 1 91.44 546 GLU B N 1
ATOM 9063 C CA . GLU B 1 546 ? 25.016 -7.66 2.447 1 91.44 546 GLU B CA 1
ATOM 9064 C C . GLU B 1 546 ? 24.562 -7.355 1.023 1 91.44 546 GLU B C 1
ATOM 9066 O O . GLU B 1 546 ? 25.297 -6.73 0.253 1 91.44 546 GLU B O 1
ATOM 9071 N N . LEU B 1 547 ? 23.406 -7.785 0.671 1 93.94 547 LEU B N 1
ATOM 9072 C CA . LEU B 1 547 ? 22.891 -7.551 -0.679 1 93.94 547 LEU B CA 1
ATOM 9073 C C . LEU B 1 547 ? 22.25 -6.176 -0.784 1 93.94 547 LEU B C 1
ATOM 9075 O O . LEU B 1 547 ? 21.75 -5.641 0.212 1 93.94 547 LEU B O 1
ATOM 9079 N N . PRO B 1 548 ? 22.297 -5.574 -1.963 1 93.62 548 PRO B N 1
ATOM 9080 C CA . PRO B 1 548 ? 21.641 -4.277 -2.129 1 93.62 548 PRO B CA 1
ATOM 9081 C C . PRO B 1 548 ? 20.156 -4.32 -1.801 1 93.62 548 PRO B C 1
ATOM 9083 O O . PRO B 1 548 ? 19.438 -5.207 -2.27 1 93.62 548 PRO B O 1
ATOM 9086 N N . PRO B 1 549 ? 19.703 -3.391 -0.98 1 93.38 549 PRO B N 1
ATOM 9087 C CA . PRO B 1 549 ? 18.312 -3.404 -0.536 1 93.38 549 PRO B CA 1
ATOM 9088 C C . PRO B 1 549 ? 17.312 -3.307 -1.695 1 93.38 549 PRO B C 1
ATOM 9090 O O . PRO B 1 549 ? 16.234 -3.889 -1.636 1 93.38 549 PRO B O 1
ATOM 9093 N N . LYS B 1 550 ? 17.719 -2.553 -2.709 1 93.5 550 LYS B N 1
ATOM 9094 C CA . LYS B 1 550 ? 16.844 -2.412 -3.877 1 93.5 550 LYS B CA 1
ATOM 9095 C C . LYS B 1 550 ? 16.562 -3.768 -4.516 1 93.5 550 LYS B C 1
ATOM 9097 O O . LYS B 1 550 ? 15.422 -4.066 -4.867 1 93.5 550 LYS B O 1
ATOM 9102 N N . ALA B 1 551 ? 17.547 -4.582 -4.648 1 95.75 551 ALA B N 1
ATOM 9103 C CA . ALA B 1 551 ? 17.406 -5.902 -5.254 1 95.75 551 ALA B CA 1
ATOM 9104 C C . ALA B 1 551 ? 16.641 -6.852 -4.336 1 95.75 551 ALA B C 1
ATOM 9106 O O . ALA B 1 551 ? 15.836 -7.664 -4.805 1 95.75 551 ALA B O 1
ATOM 9107 N N . VAL B 1 552 ? 16.859 -6.727 -3.029 1 95.75 552 VAL B N 1
ATOM 9108 C CA . VAL B 1 552 ? 16.188 -7.598 -2.061 1 95.75 552 VAL B CA 1
ATOM 9109 C C . VAL B 1 552 ? 14.695 -7.301 -2.037 1 95.75 552 VAL B C 1
ATOM 9111 O O . VAL B 1 552 ? 13.875 -8.219 -2.029 1 95.75 552 VAL B O 1
ATOM 9114 N N . ILE B 1 553 ? 14.359 -6.012 -2.066 1 95.69 553 ILE B N 1
ATOM 9115 C CA . ILE B 1 553 ? 12.953 -5.609 -2.078 1 95.69 553 ILE B CA 1
ATOM 9116 C C . ILE B 1 553 ? 12.297 -6.078 -3.371 1 95.69 553 ILE B C 1
ATOM 9118 O O . ILE B 1 553 ? 11.195 -6.633 -3.348 1 95.69 553 ILE B O 1
ATOM 9122 N N . PHE B 1 554 ? 12.977 -5.902 -4.488 1 96 554 PHE B N 1
ATOM 9123 C CA . PHE B 1 554 ? 12.461 -6.312 -5.793 1 96 554 PHE B CA 1
ATOM 9124 C C . PHE B 1 554 ? 12.219 -7.816 -5.832 1 96 554 PHE B C 1
ATOM 9126 O O . PHE B 1 554 ? 11.164 -8.266 -6.277 1 96 554 PHE B O 1
ATOM 9133 N N . GLU B 1 555 ? 13.164 -8.602 -5.301 1 96.62 555 GLU B N 1
ATOM 9134 C CA . GLU B 1 555 ? 13.062 -10.055 -5.301 1 96.62 555 GLU B CA 1
ATOM 9135 C C . GLU B 1 555 ? 11.93 -10.531 -4.395 1 96.62 555 GLU B C 1
ATOM 9137 O O . GLU B 1 555 ? 11.234 -11.492 -4.719 1 96.62 555 GLU B O 1
ATOM 9142 N N . SER B 1 556 ? 11.797 -9.883 -3.248 1 96.62 556 SER B N 1
ATOM 9143 C CA . SER B 1 556 ? 10.727 -10.242 -2.326 1 96.62 556 SER B CA 1
ATOM 9144 C C . SER B 1 556 ? 9.352 -10.008 -2.949 1 96.62 556 SER B C 1
ATOM 9146 O O . SER B 1 556 ? 8.445 -10.836 -2.801 1 96.62 556 SER B O 1
ATOM 9148 N N . ILE B 1 557 ? 9.211 -8.898 -3.664 1 96 557 ILE B N 1
ATOM 9149 C CA . ILE B 1 557 ? 7.949 -8.57 -4.312 1 96 557 ILE B CA 1
ATOM 9150 C C . ILE B 1 557 ? 7.695 -9.531 -5.473 1 96 557 ILE B C 1
ATOM 9152 O O . ILE B 1 557 ? 6.578 -10.023 -5.648 1 96 557 ILE B O 1
ATOM 9156 N N . SER B 1 558 ? 8.711 -9.828 -6.219 1 95.88 558 SER B N 1
ATOM 9157 C CA . SER B 1 558 ? 8.609 -10.75 -7.348 1 95.88 558 SER B CA 1
ATOM 9158 C C . SER B 1 558 ? 8.188 -12.141 -6.891 1 95.88 558 SER B C 1
ATOM 9160 O O . SER B 1 558 ? 7.359 -12.789 -7.531 1 95.88 558 SER B O 1
ATOM 9162 N N . GLY B 1 559 ? 8.758 -12.578 -5.789 1 95.88 559 GLY B N 1
ATOM 9163 C CA . GLY B 1 559 ? 8.398 -13.883 -5.262 1 95.88 559 GLY B CA 1
ATOM 9164 C C . GLY B 1 559 ? 7.004 -13.93 -4.668 1 95.88 559 GLY B C 1
ATOM 9165 O O . GLY B 1 559 ? 6.23 -14.844 -4.953 1 95.88 559 GLY B O 1
ATOM 9166 N N . LEU B 1 560 ? 6.66 -12.961 -3.885 1 95.69 560 LEU B N 1
ATOM 9167 C CA . LEU B 1 560 ? 5.375 -12.938 -3.191 1 95.69 560 LEU B CA 1
ATOM 9168 C C . LEU B 1 560 ? 4.223 -12.844 -4.188 1 95.69 560 LEU B C 1
ATOM 9170 O O . LEU B 1 560 ? 3.186 -13.484 -4 1 95.69 560 LEU B O 1
ATOM 9174 N N . PHE B 1 561 ? 4.422 -12.094 -5.219 1 94.75 561 PHE B N 1
ATOM 9175 C CA . PHE B 1 561 ? 3.338 -11.898 -6.176 1 94.75 561 PHE B CA 1
ATOM 9176 C C . PHE B 1 561 ? 3.541 -12.773 -7.41 1 94.75 561 PHE B C 1
ATOM 9178 O O . PHE B 1 561 ? 2.883 -12.57 -8.43 1 94.75 561 PHE B O 1
ATOM 9185 N N . THR B 1 562 ? 4.461 -13.703 -7.363 1 93.06 562 THR B N 1
ATOM 9186 C CA . THR B 1 562 ? 4.703 -14.773 -8.328 1 93.06 562 THR B CA 1
ATOM 9187 C C . THR B 1 562 ? 4.957 -14.203 -9.719 1 93.06 562 THR B C 1
ATOM 9189 O O . THR B 1 562 ? 4.344 -14.641 -10.695 1 93.06 562 THR B O 1
ATOM 9192 N N . VAL B 1 563 ? 5.84 -13.242 -9.828 1 93.81 563 VAL B N 1
ATOM 9193 C CA . VAL B 1 563 ? 6.188 -12.633 -11.109 1 93.81 563 VAL B CA 1
ATOM 9194 C C . VAL B 1 563 ? 7.426 -13.312 -11.688 1 93.81 563 VAL B C 1
ATOM 9196 O O . VAL B 1 563 ? 7.461 -13.641 -12.875 1 93.81 563 VAL B O 1
ATOM 9199 N N . GLY B 1 564 ? 8.5 -13.547 -10.938 1 92.38 564 GLY B N 1
ATOM 9200 C CA . GLY B 1 564 ? 9.688 -14.266 -11.367 1 92.38 564 GLY B CA 1
ATOM 9201 C C . GLY B 1 564 ? 10.766 -13.359 -11.93 1 92.38 564 GLY B C 1
ATOM 9202 O O . GLY B 1 564 ? 11.789 -13.836 -12.43 1 92.38 564 GLY B O 1
ATOM 9203 N N . SER B 1 565 ? 10.539 -12.078 -11.852 1 91.38 565 SER B N 1
ATOM 9204 C CA . SER B 1 565 ? 11.562 -11.133 -12.281 1 91.38 565 SER B CA 1
ATOM 9205 C C . SER B 1 565 ? 12.633 -10.945 -11.211 1 91.38 565 SER B C 1
ATOM 9207 O O . SER B 1 565 ? 12.328 -10.938 -10.016 1 91.38 565 SER B O 1
ATOM 9209 N N . SER B 1 566 ? 13.875 -10.859 -11.656 1 92.94 566 SER B N 1
ATOM 9210 C CA . SER B 1 566 ? 15 -10.742 -10.734 1 92.94 566 SER B CA 1
ATOM 9211 C C . SER B 1 566 ? 15.961 -9.641 -11.172 1 92.94 566 SER B C 1
ATOM 9213 O O . SER B 1 566 ? 16.062 -9.336 -12.367 1 92.94 566 SER B O 1
ATOM 9215 N N . LEU B 1 567 ? 16.594 -9.07 -10.219 1 93.62 567 LEU B N 1
ATOM 9216 C CA . LEU B 1 567 ? 17.656 -8.117 -10.516 1 93.62 567 LEU B CA 1
ATOM 9217 C C . LEU B 1 567 ? 19.031 -8.797 -10.445 1 93.62 567 LEU B C 1
ATOM 9219 O O . LEU B 1 567 ? 20.047 -8.125 -10.305 1 93.62 567 LEU B O 1
ATOM 9223 N N . GLY B 1 568 ? 19.031 -10.148 -10.375 1 90.25 568 GLY B N 1
ATOM 9224 C CA . GLY B 1 568 ? 20.266 -10.898 -10.5 1 90.25 568 GLY B CA 1
ATOM 9225 C C . GLY B 1 568 ? 20.797 -11.398 -9.172 1 90.25 568 GLY B C 1
ATOM 9226 O O . GLY B 1 568 ? 21.984 -11.695 -9.047 1 90.25 568 GLY B O 1
ATOM 9227 N N . ILE B 1 569 ? 19.906 -11.5 -8.133 1 92.56 569 ILE B N 1
ATOM 9228 C CA . ILE B 1 569 ? 20.453 -11.891 -6.832 1 92.56 569 ILE B CA 1
ATOM 9229 C C . ILE B 1 569 ? 19.906 -13.258 -6.434 1 92.56 569 ILE B C 1
ATOM 9231 O O . ILE B 1 569 ? 20.312 -13.82 -5.414 1 92.56 569 ILE B O 1
ATOM 9235 N N . THR B 1 570 ? 19.016 -13.891 -7.168 1 92.19 570 THR B N 1
ATOM 9236 C CA . THR B 1 570 ? 18.328 -15.109 -6.77 1 92.19 570 THR B CA 1
ATOM 9237 C C . THR B 1 570 ? 19.328 -16.25 -6.566 1 92.19 570 THR B C 1
ATOM 9239 O O . THR B 1 570 ? 19.172 -17.062 -5.652 1 92.19 570 THR B O 1
ATOM 9242 N N . ASP B 1 571 ? 20.391 -16.297 -7.359 1 90.69 571 ASP B N 1
ATOM 9243 C CA . ASP B 1 571 ? 21.359 -17.375 -7.293 1 90.69 571 ASP B CA 1
ATOM 9244 C C . ASP B 1 571 ? 22.297 -17.203 -6.102 1 90.69 571 ASP B C 1
ATOM 9246 O O . ASP B 1 571 ? 22.938 -18.172 -5.656 1 90.69 571 ASP B O 1
ATOM 9250 N N . SER B 1 572 ? 22.375 -15.992 -5.531 1 91.94 572 SER B N 1
ATOM 9251 C CA . SER B 1 572 ? 23.312 -15.711 -4.461 1 91.94 572 SER B CA 1
ATOM 9252 C C . SER B 1 572 ? 22.625 -15.703 -3.1 1 91.94 572 SER B C 1
ATOM 9254 O O . SER B 1 572 ? 23.25 -15.406 -2.082 1 91.94 572 SER B O 1
ATOM 9256 N N . LEU B 1 573 ? 21.438 -16.094 -3.092 1 94.81 573 LEU B N 1
ATOM 9257 C CA . LEU B 1 573 ? 20.688 -16.062 -1.843 1 94.81 573 LEU B CA 1
ATOM 9258 C C . LEU B 1 573 ? 21.109 -17.203 -0.921 1 94.81 573 LEU B C 1
ATOM 9260 O O . LEU B 1 573 ? 21.469 -18.281 -1.389 1 94.81 573 LEU B O 1
ATOM 9264 N N . HIS B 1 574 ? 21.109 -16.922 0.331 1 95.69 574 HIS B N 1
ATOM 9265 C CA . HIS B 1 574 ? 21.359 -17.953 1.331 1 95.69 574 HIS B CA 1
ATOM 9266 C C . HIS B 1 574 ? 20.188 -18.938 1.391 1 95.69 574 HIS B C 1
ATOM 9268 O O . HIS B 1 574 ? 19.094 -18.656 0.909 1 95.69 574 HIS B O 1
ATOM 9274 N N . THR B 1 575 ? 20.406 -20.141 1.981 1 95.62 575 THR B N 1
ATOM 9275 C CA . THR B 1 575 ? 19.422 -21.203 2.047 1 95.62 575 THR B CA 1
ATOM 9276 C C . THR B 1 575 ? 18.188 -20.75 2.816 1 95.62 575 THR B C 1
ATOM 9278 O O . THR B 1 575 ? 17.062 -21.062 2.43 1 95.62 575 THR B O 1
ATOM 9281 N N . SER B 1 576 ? 18.406 -20.016 3.871 1 96.06 576 SER B N 1
ATOM 9282 C CA . SER B 1 576 ? 17.281 -19.531 4.656 1 96.06 576 SER B CA 1
ATOM 9283 C C . SER B 1 576 ? 16.391 -18.594 3.84 1 96.06 576 SER B C 1
ATOM 9285 O O . SER B 1 576 ? 15.164 -18.641 3.947 1 96.06 576 SER B O 1
ATOM 9287 N N . SER B 1 577 ? 17.047 -17.719 3.068 1 96.75 577 SER B N 1
ATOM 9288 C CA . SER B 1 577 ? 16.297 -16.797 2.219 1 96.75 577 SER B CA 1
ATOM 9289 C C . SER B 1 577 ? 15.555 -17.531 1.109 1 96.75 577 SER B C 1
ATOM 9291 O O . SER B 1 577 ? 14.453 -17.156 0.723 1 96.75 577 SER B O 1
ATOM 9293 N N . LYS B 1 578 ? 16.188 -18.641 0.58 1 97.06 578 LYS B N 1
ATOM 9294 C CA . LYS B 1 578 ? 15.523 -19.453 -0.438 1 97.06 578 LYS B CA 1
ATOM 9295 C C . LYS B 1 578 ? 14.25 -20.094 0.107 1 97.06 578 LYS B C 1
ATOM 9297 O O . LYS B 1 578 ? 13.219 -20.094 -0.566 1 97.06 578 LYS B O 1
ATOM 9302 N N . ILE B 1 579 ? 14.312 -20.531 1.279 1 96.62 579 ILE B N 1
ATOM 9303 C CA . ILE B 1 579 ? 13.156 -21.156 1.894 1 96.62 579 ILE B CA 1
ATOM 9304 C C . ILE B 1 579 ? 12.07 -20.109 2.15 1 96.62 579 ILE B C 1
ATOM 9306 O O . ILE B 1 579 ? 10.883 -20.375 1.937 1 96.62 579 ILE B O 1
ATOM 9310 N N . LEU B 1 580 ? 12.508 -18.984 2.611 1 97.25 580 LEU B N 1
ATOM 9311 C CA . LEU B 1 580 ? 11.562 -17.906 2.855 1 97.25 580 LEU B CA 1
ATOM 9312 C C . LEU B 1 580 ? 10.852 -17.5 1.567 1 97.25 580 LEU B C 1
ATOM 9314 O O . LEU B 1 580 ? 9.633 -17.297 1.562 1 97.25 580 LEU B O 1
ATOM 9318 N N . LEU B 1 581 ? 11.594 -17.391 0.544 1 97.31 581 LEU B N 1
ATOM 9319 C CA . LEU B 1 581 ? 11.008 -17.016 -0.738 1 97.31 581 LEU B CA 1
ATOM 9320 C C . LEU B 1 581 ? 10.078 -18.109 -1.249 1 97.31 581 LEU B C 1
ATOM 9322 O O . LEU B 1 581 ? 9.078 -17.828 -1.916 1 97.31 581 LEU B O 1
ATOM 9326 N N . CYS B 1 582 ? 10.375 -19.391 -0.947 1 97.5 582 CYS B N 1
ATOM 9327 C CA . CYS B 1 582 ? 9.484 -20.484 -1.304 1 97.5 582 CYS B CA 1
ATOM 9328 C C . CYS B 1 582 ? 8.133 -20.328 -0.626 1 97.5 582 CYS B C 1
ATOM 9330 O O . CYS B 1 582 ? 7.09 -20.516 -1.262 1 97.5 582 CYS B O 1
ATOM 9332 N N . THR B 1 583 ? 8.227 -19.938 0.636 1 96.62 583 THR B N 1
ATOM 9333 C CA . THR B 1 583 ? 6.973 -19.734 1.351 1 96.62 583 THR B CA 1
ATOM 9334 C C . THR B 1 583 ? 6.211 -18.547 0.779 1 96.62 583 THR B C 1
ATOM 9336 O O . THR B 1 583 ? 4.98 -18.562 0.723 1 96.62 583 THR B O 1
ATOM 9339 N N . ALA B 1 584 ? 6.934 -17.547 0.379 1 96.88 584 ALA B N 1
ATOM 9340 C CA . ALA B 1 584 ? 6.301 -16.375 -0.216 1 96.88 584 ALA B CA 1
ATOM 9341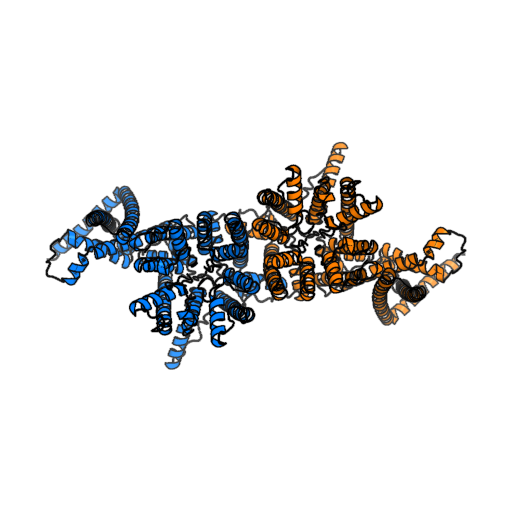 C C . ALA B 1 584 ? 5.602 -16.734 -1.524 1 96.88 584 ALA B C 1
ATOM 9343 O O . ALA B 1 584 ? 4.457 -16.328 -1.75 1 96.88 584 ALA B O 1
ATOM 9344 N N . MET B 1 585 ? 6.309 -17.469 -2.357 1 96.38 585 MET B N 1
ATOM 9345 C CA . MET B 1 585 ? 5.723 -17.875 -3.633 1 96.38 585 MET B CA 1
ATOM 9346 C C . MET B 1 585 ? 4.492 -18.75 -3.412 1 96.38 585 MET B C 1
ATOM 9348 O O . MET B 1 585 ? 3.48 -18.578 -4.094 1 96.38 585 MET B O 1
ATOM 9352 N N . PHE B 1 586 ? 4.602 -19.641 -2.434 1 93.88 586 PHE B N 1
ATOM 9353 C CA . PHE B 1 586 ? 3.504 -20.547 -2.117 1 93.88 586 PHE B CA 1
ATOM 9354 C C . PHE B 1 586 ? 2.281 -19.766 -1.646 1 93.88 586 PHE B C 1
ATOM 9356 O O . PHE B 1 586 ? 1.169 -20 -2.125 1 93.88 586 PHE B O 1
ATOM 9363 N N . LEU B 1 587 ? 2.533 -18.859 -0.809 1 92.25 587 LEU B N 1
ATOM 9364 C CA . LEU B 1 587 ? 1.436 -18.062 -0.274 1 92.25 587 LEU B CA 1
ATOM 9365 C C . LEU B 1 587 ? 0.862 -17.125 -1.345 1 92.25 587 LEU B C 1
ATOM 9367 O O . LEU B 1 587 ? -0.339 -16.859 -1.353 1 92.25 587 LEU B O 1
ATOM 9371 N N . GLY B 1 588 ? 1.716 -16.641 -2.15 1 90.5 588 GLY B N 1
ATOM 9372 C CA . GLY B 1 588 ? 1.254 -15.789 -3.238 1 90.5 588 GLY B CA 1
ATOM 9373 C C . GLY B 1 588 ? 0.346 -16.516 -4.215 1 90.5 588 GLY B C 1
ATOM 9374 O O . GLY B 1 588 ? -0.629 -15.938 -4.703 1 90.5 588 GLY B O 1
ATOM 9375 N N . ARG B 1 589 ? 0.607 -17.703 -4.457 1 88.25 589 ARG B N 1
ATOM 9376 C CA . ARG B 1 589 ? -0.149 -18.484 -5.434 1 88.25 589 ARG B CA 1
ATOM 9377 C C . ARG B 1 589 ? -1.486 -18.938 -4.855 1 88.25 589 ARG B C 1
ATOM 9379 O O . ARG B 1 589 ? -2.525 -18.797 -5.508 1 88.25 589 ARG B O 1
ATOM 9386 N N . VAL B 1 590 ? -1.454 -19.5 -3.695 1 82.94 590 VAL B N 1
ATOM 9387 C CA . VAL B 1 590 ? -2.664 -20.031 -3.08 1 82.94 590 VAL B CA 1
ATOM 9388 C C . VAL B 1 590 ? -3.562 -18.891 -2.621 1 82.94 590 VAL B C 1
ATOM 9390 O O . VAL B 1 590 ? -4.789 -19 -2.635 1 82.94 590 VAL B O 1
ATOM 9393 N N . GLY B 1 591 ? -3.002 -17.812 -2.338 1 83.69 591 GLY B N 1
ATOM 9394 C CA . GLY B 1 591 ? -3.758 -16.719 -1.757 1 83.69 591 GLY B CA 1
ATOM 9395 C C . GLY B 1 591 ? -3.738 -16.719 -0.24 1 83.69 591 GLY B C 1
ATOM 9396 O O . GLY B 1 591 ? -4.242 -17.656 0.393 1 83.69 591 GLY B O 1
ATOM 9397 N N . ILE B 1 592 ? -3.248 -15.734 0.258 1 84.75 592 ILE B N 1
ATOM 9398 C CA . ILE B 1 592 ? -3.061 -15.648 1.703 1 84.75 592 ILE B CA 1
ATOM 9399 C C . ILE B 1 592 ? -4.422 -15.602 2.396 1 84.75 592 ILE B C 1
ATOM 9401 O O . ILE B 1 592 ? -4.629 -16.266 3.412 1 84.75 592 ILE B O 1
ATOM 9405 N N . ILE B 1 593 ? -5.297 -14.914 1.807 1 82 593 ILE B N 1
ATOM 9406 C CA . ILE B 1 593 ? -6.609 -14.773 2.43 1 82 593 ILE B CA 1
ATOM 9407 C C . ILE B 1 593 ? -7.332 -16.109 2.42 1 82 593 ILE B C 1
ATOM 9409 O O . ILE B 1 593 ? -7.992 -16.484 3.396 1 82 593 ILE B O 1
ATOM 9413 N N . SER B 1 594 ? -7.242 -16.812 1.282 1 76.56 594 SER B N 1
ATOM 9414 C CA . SER B 1 594 ? -7.895 -18.109 1.173 1 76.56 594 SER B CA 1
ATOM 9415 C C . SER B 1 594 ? -7.344 -19.094 2.203 1 76.56 594 SER B C 1
ATOM 9417 O O . SER B 1 594 ? -8.102 -19.859 2.805 1 76.56 594 SER B O 1
ATOM 9419 N N . LEU B 1 595 ? -6.137 -19.016 2.381 1 81.75 595 LEU B N 1
ATOM 9420 C CA . LEU B 1 595 ? -5.508 -19.906 3.352 1 81.75 595 LEU B CA 1
ATOM 9421 C C . LEU B 1 595 ? -5.934 -19.547 4.77 1 81.75 595 LEU B C 1
ATOM 9423 O O . LEU B 1 595 ? -6.211 -20.438 5.582 1 81.75 595 LEU B O 1
ATOM 9427 N N . LEU B 1 596 ? -5.965 -18.266 5.039 1 83.62 596 LEU B N 1
ATOM 9428 C CA . LEU B 1 596 ? -6.32 -17.828 6.383 1 83.62 596 LEU B CA 1
ATOM 9429 C C . LEU B 1 596 ? -7.781 -18.141 6.688 1 83.62 596 LEU B C 1
ATOM 9431 O O . LEU B 1 596 ? -8.117 -18.547 7.805 1 83.62 596 LEU B O 1
ATOM 9435 N N . VAL B 1 597 ? -8.633 -17.938 5.734 1 76.94 597 VAL B N 1
ATOM 9436 C CA . VAL B 1 597 ? -10.047 -18.25 5.895 1 76.94 597 VAL B CA 1
ATOM 9437 C C . VAL B 1 597 ? -10.219 -19.766 6.078 1 76.94 597 VAL B C 1
ATOM 9439 O O . VAL B 1 597 ? -11.062 -20.203 6.863 1 76.94 597 VAL B O 1
ATOM 9442 N N . GLY B 1 598 ? -9.414 -20.516 5.355 1 74.19 598 GLY B N 1
ATOM 9443 C CA . GLY B 1 598 ? -9.469 -21.969 5.477 1 74.19 598 GLY B CA 1
ATOM 9444 C C . GLY B 1 598 ? -9.055 -22.469 6.852 1 74.19 598 GLY B C 1
ATOM 9445 O O . GLY B 1 598 ? -9.672 -23.391 7.391 1 74.19 598 GLY B O 1
ATOM 9446 N N . VAL B 1 599 ? -8.141 -21.812 7.453 1 77.56 599 VAL B N 1
ATOM 9447 C CA . VAL B 1 599 ? -7.617 -22.234 8.75 1 77.56 599 VAL B CA 1
ATOM 9448 C C . VAL B 1 599 ? -8.531 -21.734 9.867 1 77.56 599 VAL B C 1
ATOM 9450 O O . VAL B 1 599 ? -8.773 -22.453 10.844 1 77.56 599 VAL B O 1
ATOM 9453 N N . ALA B 1 600 ? -8.984 -20.453 9.773 1 78.56 600 ALA B N 1
ATOM 9454 C CA . ALA B 1 600 ? -9.805 -19.844 10.828 1 78.56 600 ALA B CA 1
ATOM 9455 C C . ALA B 1 600 ? -11.18 -20.5 10.898 1 78.56 600 ALA B C 1
ATOM 9457 O O . ALA B 1 600 ? -11.773 -20.594 11.969 1 78.56 600 ALA B O 1
ATOM 9458 N N . GLY B 1 601 ? -11.766 -21.016 9.938 1 67.12 601 GLY B N 1
ATOM 9459 C CA . GLY B 1 601 ? -13.07 -21.672 9.945 1 67.12 601 GLY B CA 1
ATOM 9460 C C . GLY B 1 601 ? -14.227 -20.688 9.945 1 67.12 601 GLY B C 1
ATOM 9461 O O . GLY B 1 601 ? -14.031 -19.484 10.141 1 67.12 601 GLY B O 1
ATOM 9462 N N . ASP B 1 602 ? -15.375 -21.062 9.555 1 64.56 602 ASP B N 1
ATOM 9463 C CA . ASP B 1 602 ? -16.578 -20.234 9.5 1 64.56 602 ASP B CA 1
ATOM 9464 C C . ASP B 1 602 ? -17.172 -20.016 10.898 1 64.56 602 ASP B C 1
ATOM 9466 O O . ASP B 1 602 ? -17.672 -20.953 11.508 1 64.56 602 ASP B O 1
ATOM 9470 N N . ARG B 1 603 ? -16.781 -18.859 11.516 1 64.75 603 ARG B N 1
ATOM 9471 C CA . ARG B 1 603 ? -17.406 -18.547 12.797 1 64.75 603 ARG B CA 1
ATOM 9472 C C . ARG B 1 603 ? -18.688 -17.734 12.586 1 64.75 603 ARG B C 1
ATOM 9474 O O . ARG B 1 603 ? -18.672 -16.703 11.891 1 64.75 603 ARG B O 1
ATOM 9481 N N . ARG B 1 604 ? -19.844 -18.312 12.531 1 63.44 604 ARG B N 1
ATOM 9482 C CA . ARG B 1 604 ? -21.125 -17.625 12.359 1 63.44 604 ARG B CA 1
ATOM 9483 C C . ARG B 1 604 ? -21.266 -16.484 13.359 1 63.44 604 ARG B C 1
ATOM 9485 O O . ARG B 1 604 ? -20.703 -16.531 14.453 1 63.44 604 ARG B O 1
ATOM 9492 N 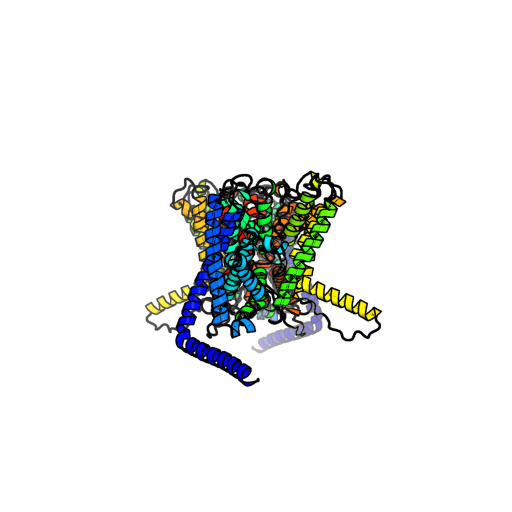N . ASP B 1 605 ? -21.797 -15.203 12.836 1 67.25 605 ASP B N 1
ATOM 9493 C CA . ASP B 1 605 ? -22.078 -14.047 13.68 1 67.25 605 ASP B CA 1
ATOM 9494 C C . ASP B 1 605 ? -22.891 -14.438 14.906 1 67.25 605 ASP B C 1
ATOM 9496 O O . ASP B 1 605 ? -23.875 -15.18 14.789 1 67.25 605 ASP B O 1
ATOM 9500 N N . PRO B 1 606 ? -22.328 -14.078 16.078 1 62.12 606 PRO B N 1
ATOM 9501 C CA . PRO B 1 606 ? -23.219 -14.312 17.219 1 62.12 606 PRO B CA 1
ATOM 9502 C C . PRO B 1 606 ? -24.531 -13.555 17.109 1 62.12 606 PRO B C 1
ATOM 9504 O O . PRO B 1 606 ? -24.594 -12.5 16.484 1 62.12 606 PRO B O 1
ATOM 9507 N N . PRO B 1 607 ? -25.594 -14.125 17.391 1 65.12 607 PRO B N 1
ATOM 9508 C CA . PRO B 1 607 ? -26.906 -13.5 17.297 1 65.12 607 PRO B CA 1
ATOM 9509 C C . PRO B 1 607 ? -27.016 -12.195 18.094 1 65.12 607 PRO B C 1
ATOM 9511 O O . PRO B 1 607 ? -28.062 -11.547 18.094 1 65.12 607 PRO B O 1
ATOM 9514 N N . VAL B 1 608 ? -25.969 -11.672 18.734 1 63.75 608 VAL B N 1
ATOM 9515 C CA . VAL B 1 608 ? -26.078 -10.469 19.547 1 63.75 608 VAL B CA 1
ATOM 9516 C C . VAL B 1 608 ? -25.906 -9.227 18.672 1 63.75 608 VAL B C 1
ATOM 9518 O O . VAL B 1 608 ? -25 -9.164 17.844 1 63.75 608 VAL B O 1
ATOM 9521 N N . GLU B 1 609 ? -26.938 -8.406 18.578 1 67.94 609 GLU B N 1
ATOM 9522 C CA . GLU B 1 609 ? -26.891 -7.145 17.844 1 67.94 609 GLU B CA 1
ATOM 9523 C C . GLU B 1 609 ? -26.094 -6.086 18.625 1 67.94 609 GLU B C 1
ATOM 9525 O O . GLU B 1 609 ? -26.438 -5.746 19.75 1 67.94 609 GLU B O 1
ATOM 9530 N N . TYR B 1 610 ? -25.047 -5.805 18.234 1 65.62 610 TYR B N 1
ATOM 9531 C CA . TYR B 1 610 ? -24.234 -4.758 18.844 1 65.62 610 TYR B CA 1
ATOM 9532 C C . TYR B 1 610 ? -24.625 -3.385 18.312 1 65.62 610 TYR B C 1
ATOM 9534 O O . TYR B 1 610 ? -25.047 -3.254 17.172 1 65.62 610 TYR B O 1
ATOM 9542 N N . PRO B 1 611 ? -24.562 -2.264 19.266 1 67.62 611 PRO B N 1
ATOM 9543 C CA . PRO B 1 611 ? -24.828 -0.912 18.766 1 67.62 611 PRO B CA 1
ATOM 9544 C C . PRO B 1 611 ? -23.797 -0.455 17.734 1 67.62 611 PRO B C 1
ATOM 9546 O O . PRO B 1 611 ? -22.625 -0.847 17.812 1 67.62 611 PRO B O 1
ATOM 9549 N N . GLU B 1 612 ? -24.312 0.222 16.703 1 68.5 612 GLU B N 1
ATOM 9550 C CA . GLU B 1 612 ? -23.469 0.697 15.617 1 68.5 612 GLU B CA 1
ATOM 9551 C C . GLU B 1 612 ? -22.828 2.041 15.961 1 68.5 612 GLU B C 1
ATOM 9553 O O . GLU B 1 612 ? -23.484 2.922 16.516 1 68.5 612 GLU B O 1
ATOM 9558 N N . GLU B 1 613 ? -21.531 2.154 15.945 1 64.56 613 GLU B N 1
ATOM 9559 C CA . GLU B 1 613 ? -20.812 3.404 16.156 1 64.56 613 GLU B CA 1
ATOM 9560 C C . GLU B 1 613 ? -19.938 3.754 14.961 1 64.56 613 GLU B C 1
ATOM 9562 O O . GLU B 1 613 ? -19.422 2.863 14.273 1 64.56 613 GLU B O 1
ATOM 9567 N N . ASN B 1 614 ? -19.812 5.121 14.594 1 58.44 614 ASN B N 1
ATOM 9568 C CA . ASN B 1 614 ? -18.984 5.605 13.484 1 58.44 614 ASN B CA 1
ATOM 9569 C C . ASN B 1 614 ? -17.562 5.918 13.938 1 58.44 614 ASN B C 1
ATOM 9571 O O . ASN B 1 614 ? -17.359 6.492 15.008 1 58.44 614 ASN B O 1
ATOM 9575 N N . LEU B 1 615 ? -16.703 5.316 13.258 1 61.53 615 LEU B N 1
ATOM 9576 C CA . LEU B 1 615 ? -15.312 5.66 13.469 1 61.53 615 LEU B CA 1
ATOM 9577 C C . LEU B 1 615 ? -14.938 6.93 12.711 1 61.53 615 LEU B C 1
ATOM 9579 O O . LEU B 1 615 ? -15.367 7.121 11.562 1 61.53 615 LEU B O 1
ATOM 9583 N N . ILE B 1 616 ? -14.344 7.871 13.422 1 55.81 616 ILE B N 1
ATOM 9584 C CA . ILE B 1 616 ? -13.922 9.109 12.766 1 55.81 616 ILE B CA 1
ATOM 9585 C C . ILE B 1 616 ? -12.727 8.828 11.859 1 55.81 616 ILE B C 1
ATOM 9587 O O . ILE B 1 616 ? -11.68 8.367 12.328 1 55.81 616 ILE B O 1
ATOM 9591 N N . ILE B 1 617 ? -13.031 8.891 10.469 1 52.84 617 ILE B N 1
ATOM 9592 C CA . ILE B 1 617 ? -12 8.656 9.469 1 52.84 617 ILE B CA 1
ATOM 9593 C C . ILE B 1 617 ? -11.68 9.961 8.742 1 52.84 617 ILE B C 1
ATOM 9595 O O . ILE B 1 617 ? -12.57 10.625 8.219 1 52.84 617 ILE B O 1
ATOM 9599 N N . ASN B 1 618 ? -10.523 10.711 9.125 1 55.69 618 ASN B N 1
ATOM 9600 C CA . ASN B 1 618 ? -10.164 11.938 8.422 1 55.69 618 ASN B CA 1
ATOM 9601 C C . ASN B 1 618 ? -9.281 11.656 7.207 1 55.69 618 ASN B C 1
ATOM 9603 O O . ASN B 1 618 ? -8.484 10.719 7.223 1 55.69 618 ASN B O 1
#

InterPro domains:
  IPR003445 Cation transporter [PF02386] (162-598)

Radius of gyration: 39.26 Å; Cα contacts (8 Å, |Δi|>4): 1845; chains: 2; bounding box: 72×145×97 Å

Organism: NCBI:txid1796646